Protein AF-A0A5K7Y4C2-F1 (afdb_monomer)

Structure (mmCIF, N/CA/C/O backbone):
data_AF-A0A5K7Y4C2-F1
#
_entry.id   AF-A0A5K7Y4C2-F1
#
loop_
_atom_site.group_PDB
_atom_site.id
_atom_site.type_symbol
_atom_site.label_atom_id
_atom_site.label_alt_id
_atom_site.label_comp_id
_atom_site.label_asym_id
_atom_site.label_entity_id
_atom_site.label_seq_id
_atom_site.pdbx_PDB_ins_code
_atom_site.Cartn_x
_atom_site.Cartn_y
_atom_site.Cartn_z
_atom_site.occupancy
_atom_site.B_iso_or_equiv
_atom_site.auth_seq_id
_atom_site.auth_comp_id
_atom_site.auth_asym_id
_atom_site.auth_atom_id
_atom_site.pdbx_PDB_model_num
ATOM 1 N N . MET A 1 1 ? -14.122 -44.335 10.848 1.00 31.75 1 MET A N 1
ATOM 2 C CA . MET A 1 1 ? -15.394 -44.156 11.580 1.00 31.75 1 MET A CA 1
ATOM 3 C C . MET A 1 1 ? -15.075 -43.547 12.933 1.00 31.75 1 MET A C 1
ATOM 5 O O . MET A 1 1 ? -14.717 -44.271 13.849 1.00 31.75 1 MET A O 1
ATOM 9 N N . ILE A 1 2 ? -15.133 -42.222 13.027 1.00 27.53 2 ILE A N 1
ATOM 10 C CA . ILE A 1 2 ? -15.150 -41.491 14.297 1.00 27.53 2 ILE A CA 1
ATOM 11 C C . ILE A 1 2 ? -16.591 -40.998 14.406 1.00 27.53 2 ILE A C 1
ATOM 13 O O . ILE A 1 2 ? -17.087 -40.379 13.465 1.00 27.53 2 ILE A O 1
ATOM 17 N N . LYS A 1 3 ? -17.297 -41.412 15.463 1.00 27.12 3 LYS A N 1
ATOM 18 C CA . LYS A 1 3 ? -18.695 -41.038 15.700 1.00 27.12 3 LYS A CA 1
ATOM 19 C C . LYS A 1 3 ? -18.770 -39.514 15.807 1.00 27.12 3 LYS A C 1
ATOM 21 O O . LYS A 1 3 ? -18.044 -38.934 16.607 1.00 27.12 3 LYS A O 1
ATOM 26 N N . ALA A 1 4 ? -19.602 -38.905 14.965 1.00 29.86 4 ALA A N 1
ATOM 27 C CA . ALA A 1 4 ? -19.958 -37.503 15.075 1.00 29.86 4 ALA A CA 1
ATOM 28 C C . ALA A 1 4 ? -20.698 -37.320 16.402 1.00 29.86 4 ALA A C 1
ATOM 30 O O . ALA A 1 4 ? -21.732 -37.946 16.628 1.00 29.86 4 ALA A O 1
ATOM 31 N N . ASP A 1 5 ? -20.100 -36.536 17.287 1.00 30.91 5 ASP A N 1
ATOM 32 C CA . ASP A 1 5 ? -20.735 -36.081 18.509 1.00 30.91 5 ASP A CA 1
ATOM 33 C C . ASP A 1 5 ? -21.715 -34.975 18.099 1.00 30.91 5 ASP A C 1
ATOM 35 O O . ASP A 1 5 ? -21.299 -33.892 17.675 1.00 30.91 5 ASP A O 1
ATOM 39 N N . GLU A 1 6 ? -23.012 -35.286 18.120 1.00 36.56 6 GLU A N 1
ATOM 40 C CA . GLU A 1 6 ? -24.103 -34.320 17.963 1.00 36.56 6 GLU A CA 1
ATOM 41 C C . GLU A 1 6 ? -24.130 -33.411 19.198 1.00 36.56 6 GLU A C 1
ATOM 43 O O . GLU A 1 6 ? -24.999 -33.485 20.062 1.00 36.56 6 GLU A O 1
ATOM 48 N N . THR A 1 7 ? -23.136 -32.535 19.295 1.00 36.12 7 THR A N 1
ATOM 49 C CA . THR A 1 7 ? -23.206 -31.376 20.173 1.00 36.12 7 THR A CA 1
ATOM 50 C C . THR A 1 7 ? -24.129 -30.370 19.499 1.00 36.12 7 THR A C 1
ATOM 52 O O . THR A 1 7 ? -23.875 -29.914 18.384 1.00 36.12 7 THR A O 1
ATOM 55 N N . HIS A 1 8 ? -25.244 -30.050 20.158 1.00 35.03 8 HIS A N 1
ATOM 56 C CA . HIS A 1 8 ? -26.057 -28.887 19.827 1.00 35.03 8 HIS A CA 1
ATOM 57 C C . HIS A 1 8 ? -25.141 -27.655 19.810 1.00 35.03 8 HIS A C 1
ATOM 59 O O . HIS A 1 8 ? -24.810 -27.113 20.862 1.00 35.03 8 HIS A O 1
ATOM 65 N N . ALA A 1 9 ? -24.677 -27.256 18.624 1.00 42.31 9 ALA A N 1
ATOM 66 C CA . ALA A 1 9 ? -23.856 -26.070 18.461 1.00 42.31 9 ALA A CA 1
ATOM 67 C C . ALA A 1 9 ? -24.683 -24.867 18.923 1.00 42.31 9 ALA A C 1
ATOM 69 O O . ALA A 1 9 ? -25.736 -24.581 18.345 1.00 42.31 9 ALA A O 1
ATOM 70 N N . GLU A 1 10 ? -24.238 -24.189 19.985 1.00 48.19 10 GLU A N 1
ATOM 71 C CA . GLU A 1 10 ? -24.817 -22.906 20.375 1.00 48.19 10 GLU A CA 1
ATOM 72 C C . GLU A 1 10 ? -24.886 -21.992 19.139 1.00 48.19 10 GLU A C 1
ATOM 74 O O . GLU A 1 10 ? -23.944 -21.977 18.336 1.00 48.19 10 GLU A O 1
ATOM 79 N N . PRO A 1 11 ? -25.984 -21.238 18.942 1.00 58.34 11 PRO A N 1
ATOM 80 C CA . PRO A 1 11 ? -26.091 -20.336 17.806 1.00 58.34 11 PRO A CA 1
ATOM 81 C C . PRO A 1 11 ? -24.898 -19.379 17.815 1.00 58.34 11 PRO A C 1
ATOM 83 O O . PRO A 1 11 ? -24.639 -18.715 18.821 1.00 58.34 11 PRO A O 1
ATOM 86 N N . ALA A 1 12 ? -24.163 -19.330 16.699 1.00 68.62 12 ALA A N 1
ATOM 87 C CA . ALA A 1 12 ? -22.975 -18.497 16.568 1.00 68.62 12 ALA A CA 1
ATOM 88 C C . ALA A 1 12 ? -23.309 -17.049 16.959 1.00 68.62 12 ALA A C 1
ATOM 90 O O . ALA A 1 12 ? -24.184 -16.423 16.361 1.00 68.62 12 ALA A O 1
ATOM 91 N N . ARG A 1 13 ? -22.634 -16.525 17.987 1.00 80.88 13 ARG A N 1
ATOM 92 C CA . ARG A 1 13 ? -22.827 -15.147 18.452 1.00 80.88 13 ARG A CA 1
ATOM 93 C C . ARG A 1 13 ? -21.856 -14.209 17.748 1.00 80.88 1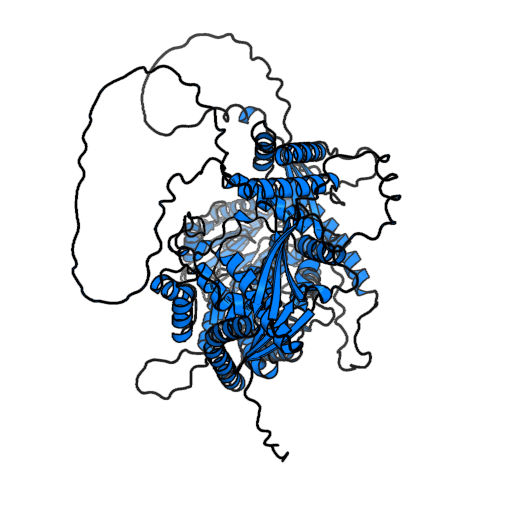3 ARG A C 1
ATOM 95 O O . ARG A 1 13 ? -20.664 -14.498 17.640 1.00 80.88 13 ARG A O 1
ATOM 102 N N . TYR A 1 14 ? -22.355 -13.065 17.294 1.00 83.19 14 TYR A N 1
ATOM 103 C CA . TYR A 1 14 ? -21.529 -12.023 16.699 1.00 83.19 14 TYR A CA 1
ATOM 104 C C . TYR A 1 14 ? -20.868 -11.207 17.807 1.00 83.19 14 TYR A C 1
ATOM 106 O O . TYR A 1 14 ? -21.538 -10.625 18.663 1.00 83.19 14 TYR A O 1
ATOM 114 N N . ARG A 1 15 ? -19.538 -11.151 17.793 1.00 86.31 15 ARG A N 1
ATOM 115 C CA . ARG A 1 15 ? -18.767 -10.377 18.766 1.00 86.31 15 ARG A CA 1
ATOM 116 C C . ARG A 1 15 ? -18.572 -8.964 18.238 1.00 86.31 15 ARG A C 1
ATOM 118 O O . ARG A 1 15 ? -18.035 -8.795 17.150 1.00 86.31 15 ARG A O 1
ATOM 125 N N . ILE A 1 16 ? -18.961 -7.964 19.023 1.00 86.00 16 ILE A N 1
ATOM 126 C CA . ILE A 1 16 ? -18.821 -6.552 18.655 1.00 86.00 16 ILE A CA 1
ATOM 127 C C . ILE A 1 16 ? -18.196 -5.738 19.787 1.00 86.00 16 ILE A C 1
ATOM 129 O O . ILE A 1 16 ? -18.486 -5.947 20.969 1.00 86.00 16 ILE A O 1
ATOM 133 N N . ALA A 1 17 ? -17.326 -4.794 19.426 1.00 88.81 17 ALA A N 1
ATOM 134 C CA . ALA A 1 17 ? -16.792 -3.827 20.375 1.00 88.81 17 ALA A CA 1
ATOM 135 C C . ALA A 1 17 ? -17.830 -2.737 20.696 1.00 88.81 17 ALA A C 1
ATOM 137 O O . ALA A 1 17 ? -18.492 -2.232 19.791 1.00 88.81 17 ALA A O 1
ATOM 138 N N . VAL A 1 18 ? -17.914 -2.276 21.949 1.00 89.56 18 VAL A N 1
ATOM 139 C CA . VAL A 1 18 ? -18.811 -1.163 22.350 1.00 89.56 18 VAL A CA 1
ATOM 140 C C . VAL A 1 18 ? -18.656 0.059 21.435 1.00 89.56 18 VAL A C 1
ATOM 142 O O . VAL A 1 18 ? -19.639 0.634 20.973 1.00 89.56 18 VAL A O 1
ATOM 145 N N . ARG A 1 19 ? -17.412 0.424 21.102 1.00 88.06 19 ARG A N 1
ATOM 146 C CA . ARG A 1 19 ? -17.114 1.535 20.186 1.00 88.06 19 ARG A CA 1
ATOM 147 C C . ARG A 1 19 ? -17.721 1.334 18.796 1.00 88.06 19 ARG A C 1
ATOM 149 O O . ARG A 1 19 ? -18.204 2.302 18.212 1.00 88.06 19 ARG A O 1
ATOM 156 N N . GLU A 1 20 ? -17.667 0.115 18.270 1.00 82.50 20 GLU A N 1
ATOM 157 C CA . GLU A 1 20 ? -18.185 -0.234 16.946 1.00 82.50 20 GLU A CA 1
ATOM 158 C C . GLU A 1 20 ? -19.716 -0.246 16.941 1.00 82.50 20 GLU A C 1
ATOM 160 O O . GLU A 1 20 ? -20.317 0.362 16.057 1.00 82.50 20 GLU A O 1
ATOM 165 N N . LEU A 1 21 ? -20.338 -0.821 17.978 1.00 88.12 21 LEU A N 1
ATOM 166 C CA . LEU A 1 21 ? -21.791 -0.796 18.161 1.00 88.12 21 LEU A CA 1
ATOM 167 C C . LEU A 1 21 ? -22.316 0.640 18.150 1.00 88.12 21 LEU A C 1
ATOM 169 O O . LEU A 1 21 ? -23.217 0.965 17.381 1.00 88.12 21 LEU A O 1
ATOM 173 N N . CYS A 1 22 ? -21.715 1.522 18.952 1.00 88.88 22 CYS A N 1
ATOM 174 C CA . CYS A 1 22 ? -22.110 2.928 19.001 1.00 88.88 22 CYS A CA 1
ATOM 175 C C . CYS A 1 22 ? -21.854 3.638 17.665 1.00 88.88 22 CYS A C 1
ATOM 177 O O . CYS A 1 22 ? -22.706 4.387 17.196 1.00 88.88 22 CYS A O 1
ATOM 179 N N . ALA A 1 23 ? -20.710 3.392 17.019 1.00 82.62 23 ALA A N 1
ATOM 180 C CA . ALA A 1 23 ? -20.405 3.989 15.720 1.00 82.62 23 ALA A CA 1
ATOM 181 C C . ALA A 1 23 ? -21.391 3.555 14.621 1.00 82.62 23 ALA A C 1
ATOM 183 O O . ALA A 1 23 ? -21.666 4.342 13.720 1.00 82.62 23 ALA A O 1
ATOM 184 N N . PHE A 1 24 ? -21.928 2.337 14.693 1.00 83.25 24 PHE A N 1
ATOM 185 C CA . PHE A 1 24 ? -22.937 1.844 13.759 1.00 83.25 24 PHE A CA 1
ATOM 186 C C . PHE A 1 24 ? -24.337 2.365 14.093 1.00 83.25 24 PHE A C 1
ATOM 188 O O . PHE A 1 24 ? -25.046 2.854 13.218 1.00 83.25 24 PHE A O 1
ATOM 195 N N . ALA A 1 25 ? -24.749 2.240 15.355 1.00 84.12 25 ALA A N 1
ATOM 196 C CA . ALA A 1 25 ? -26.139 2.397 15.770 1.00 84.12 25 ALA A CA 1
ATOM 197 C C . ALA A 1 25 ? -26.480 3.793 16.318 1.00 84.12 25 ALA A C 1
ATOM 199 O O . ALA A 1 25 ? -27.648 4.043 16.611 1.00 84.12 25 ALA A O 1
ATOM 200 N N . ALA A 1 26 ? -25.504 4.695 16.471 1.00 82.06 26 ALA A N 1
ATOM 201 C CA . ALA A 1 26 ? -25.715 6.037 17.027 1.00 82.06 26 ALA A CA 1
ATOM 202 C C . ALA A 1 26 ? -25.072 7.187 16.216 1.00 82.06 26 ALA A C 1
ATOM 204 O O . ALA A 1 26 ? -25.094 8.326 16.678 1.00 82.06 26 ALA A O 1
ATOM 205 N N . ARG A 1 27 ? -24.487 6.927 15.031 1.00 82.19 27 ARG A N 1
ATOM 206 C CA . ARG A 1 27 ? -24.012 7.987 14.112 1.00 82.19 27 ARG A CA 1
ATOM 207 C C . ARG A 1 27 ? -25.179 8.584 13.332 1.00 82.19 27 ARG A C 1
ATOM 209 O O . ARG A 1 27 ? -25.909 7.846 12.682 1.00 82.19 27 ARG A O 1
ATOM 216 N N . GLU A 1 28 ? -25.284 9.909 13.352 1.00 82.25 28 GLU A N 1
ATOM 217 C CA . GLU A 1 28 ? -26.330 10.689 12.677 1.00 82.25 28 GLU A CA 1
ATOM 218 C C . GLU A 1 28 ? -25.740 12.018 12.167 1.00 82.25 28 GLU A C 1
ATOM 220 O O . GLU A 1 28 ? -24.705 12.480 12.667 1.00 82.25 28 GLU A O 1
ATOM 225 N N . GLY A 1 29 ? -26.384 12.625 11.170 1.00 85.31 29 GLY A N 1
ATOM 226 C CA . GLY A 1 29 ? -26.042 13.934 10.616 1.00 85.31 29 GLY A CA 1
ATOM 227 C C . GLY A 1 29 ? -24.926 13.948 9.564 1.00 85.31 29 GLY A C 1
ATOM 228 O O . GLY A 1 29 ? -24.705 12.997 8.807 1.00 85.31 29 GLY A O 1
ATOM 229 N N . ASP A 1 30 ? -24.239 15.087 9.482 1.00 85.50 30 ASP A N 1
ATOM 230 C CA . ASP A 1 30 ? -23.265 15.388 8.433 1.00 85.50 30 ASP A CA 1
ATOM 231 C C . ASP A 1 30 ? -21.954 14.605 8.586 1.00 85.50 30 ASP A C 1
ATOM 233 O O . ASP A 1 30 ? -21.414 14.454 9.683 1.00 85.50 30 ASP A O 1
ATOM 237 N N . LEU A 1 31 ? -21.370 14.215 7.452 1.00 84.56 31 LEU A N 1
ATOM 238 C CA . LEU A 1 31 ? -19.936 13.966 7.367 1.00 84.56 31 LEU A CA 1
ATOM 239 C C . LEU A 1 31 ? -19.232 15.303 7.596 1.00 84.56 31 LEU A C 1
ATOM 241 O O . LEU A 1 31 ? -19.526 16.273 6.899 1.00 84.56 31 LEU A O 1
ATOM 245 N N . ASP A 1 32 ? -18.289 15.348 8.532 1.00 78.81 32 ASP A N 1
ATOM 246 C CA . ASP A 1 32 ? -17.559 16.568 8.859 1.00 78.81 32 ASP A CA 1
ATOM 247 C C . ASP A 1 32 ? -16.065 16.280 9.032 1.00 78.81 32 ASP A C 1
ATOM 249 O O . ASP A 1 32 ? -15.628 15.717 10.035 1.00 78.81 32 ASP A O 1
ATOM 253 N N . LEU A 1 33 ? -15.278 16.651 8.021 1.00 73.75 33 LEU A N 1
ATOM 254 C CA . LEU A 1 33 ? -13.816 16.590 8.056 1.00 73.75 33 LEU A CA 1
ATOM 255 C C . LEU A 1 33 ? -13.169 17.945 8.342 1.00 73.75 33 LEU A C 1
ATOM 257 O O . LEU A 1 33 ? -11.982 18.128 8.051 1.00 73.75 33 LEU A O 1
ATOM 261 N N . ARG A 1 34 ? -13.912 18.912 8.896 1.00 69.00 34 ARG A N 1
ATOM 262 C CA . ARG A 1 34 ? -13.280 20.132 9.401 1.00 69.00 34 ARG A CA 1
ATOM 263 C C . ARG A 1 34 ? -12.217 19.751 10.424 1.00 69.00 34 ARG A C 1
ATOM 265 O O . ARG A 1 34 ? -12.401 18.860 11.256 1.00 69.00 34 ARG A O 1
ATOM 272 N N . PHE A 1 35 ? -11.081 20.435 10.337 1.00 61.44 35 PHE A N 1
ATOM 273 C CA . PHE A 1 35 ? -9.956 20.188 11.222 1.00 61.44 35 PHE A CA 1
ATOM 274 C C . PHE A 1 35 ? -10.403 20.330 12.682 1.00 61.44 35 PHE A C 1
ATOM 276 O O . PHE A 1 35 ? -10.790 21.411 13.129 1.00 61.44 35 PHE A O 1
ATOM 283 N N . THR A 1 36 ? -10.342 19.215 13.406 1.00 58.38 36 THR A N 1
ATOM 284 C CA . THR A 1 36 ? -10.490 19.174 14.857 1.00 58.38 36 THR A CA 1
ATOM 285 C C . THR A 1 36 ? -9.123 18.792 15.406 1.00 58.38 36 THR A C 1
ATOM 287 O O . THR A 1 36 ? -8.643 17.697 15.099 1.00 58.38 36 THR A O 1
ATOM 290 N N . PRO A 1 37 ? -8.450 19.671 16.161 1.00 59.69 37 PRO A N 1
ATOM 291 C CA . PRO A 1 37 ? -7.141 19.350 16.691 1.00 59.69 37 PRO A CA 1
ATOM 292 C C . PRO A 1 37 ? -7.271 18.185 17.669 1.00 59.69 37 PRO A C 1
ATOM 294 O O . PRO A 1 37 ? -7.960 18.262 18.685 1.00 59.69 37 PRO A O 1
ATOM 297 N N . SER A 1 38 ? -6.608 17.084 17.336 1.00 64.50 38 SER A N 1
ATOM 298 C CA . SER A 1 38 ? -6.621 15.865 18.133 1.00 64.50 38 SER A CA 1
ATOM 299 C C . SER A 1 38 ? -5.265 15.646 18.810 1.00 64.50 38 SER A C 1
ATOM 301 O O . SER A 1 38 ? -4.228 15.860 18.172 1.00 64.50 38 SER A O 1
ATOM 303 N N . PRO A 1 39 ? -5.239 15.162 20.061 1.00 64.81 39 PRO A N 1
ATOM 304 C CA . PRO A 1 39 ? -4.037 14.628 20.696 1.00 64.81 39 PRO A CA 1
ATOM 305 C C . PRO A 1 39 ? -3.301 13.602 19.827 1.00 64.81 39 PRO A C 1
ATOM 307 O O . PRO A 1 39 ? -3.924 12.835 19.089 1.00 64.81 39 PRO A O 1
ATOM 310 N N . THR A 1 40 ? -1.973 13.519 19.957 1.00 62.81 40 THR A N 1
ATOM 311 C CA . THR A 1 40 ? -1.252 12.318 19.501 1.00 62.81 40 THR A CA 1
ATOM 312 C C . THR A 1 40 ? -1.654 11.112 20.356 1.00 62.81 40 THR A C 1
ATOM 314 O O . THR A 1 40 ? -2.116 11.278 21.484 1.00 62.81 40 THR A O 1
ATOM 317 N N . ALA A 1 41 ? -1.452 9.885 19.863 1.00 63.66 41 ALA A N 1
ATOM 318 C CA . ALA A 1 41 ? -1.783 8.676 20.626 1.00 63.66 41 ALA A CA 1
ATOM 319 C C . ALA A 1 41 ? -1.082 8.648 22.000 1.00 63.66 41 ALA A C 1
ATOM 321 O O . ALA A 1 41 ? -1.720 8.393 23.018 1.00 63.66 41 ALA A O 1
ATOM 322 N N . GLN A 1 42 ? 0.206 9.012 22.049 1.00 65.19 42 GLN A N 1
ATOM 323 C CA . GLN A 1 42 ? 0.952 9.126 23.306 1.00 65.19 42 GLN A CA 1
ATOM 324 C C . GLN A 1 42 ? 0.391 10.212 24.230 1.00 65.19 42 GLN A C 1
ATOM 326 O O . GLN A 1 42 ? 0.334 10.016 25.441 1.00 65.19 42 GLN A O 1
ATOM 331 N N . GLN A 1 43 ? -0.032 11.357 23.685 1.00 73.31 43 GLN A N 1
ATOM 332 C CA . GLN A 1 43 ? -0.669 12.412 24.478 1.00 73.31 43 GLN A CA 1
ATOM 333 C C . GLN A 1 43 ? -2.025 11.969 25.023 1.00 73.31 43 GLN A C 1
ATOM 335 O O . GLN A 1 43 ? -2.335 12.281 26.167 1.00 73.31 43 GLN A O 1
ATOM 340 N N . GLY A 1 44 ? -2.796 11.211 24.241 1.00 79.50 44 GLY A N 1
ATOM 341 C CA . GLY A 1 44 ? -4.035 10.583 24.689 1.00 79.50 44 GLY A CA 1
ATOM 342 C C . GLY A 1 44 ? -3.791 9.646 25.871 1.00 79.50 44 GLY A C 1
ATOM 343 O O . GLY A 1 44 ? -4.381 9.840 26.930 1.00 79.50 44 GLY A O 1
ATOM 344 N N . ILE A 1 45 ? -2.845 8.708 25.738 1.00 77.81 45 ILE A N 1
ATOM 345 C CA . ILE A 1 45 ? -2.469 7.764 26.808 1.00 77.81 45 ILE A CA 1
ATOM 346 C C . ILE A 1 45 ? -2.003 8.511 28.063 1.00 77.81 45 ILE A C 1
ATOM 348 O O . ILE A 1 45 ? -2.495 8.248 29.158 1.00 77.81 45 ILE A O 1
ATOM 352 N N . ARG A 1 46 ? -1.098 9.488 27.919 1.00 82.12 46 ARG A N 1
ATOM 353 C CA . ARG A 1 46 ? -0.637 10.319 29.046 1.00 82.12 46 ARG A CA 1
ATOM 354 C C . ARG A 1 46 ? -1.781 11.106 29.680 1.00 82.12 46 ARG A C 1
ATOM 356 O O . ARG A 1 46 ? -1.807 11.252 30.897 1.00 82.12 46 ARG A O 1
ATOM 363 N N . GLY A 1 47 ? -2.726 11.593 28.878 1.00 84.81 47 GLY A N 1
ATOM 364 C CA . GLY A 1 47 ? -3.928 12.274 29.351 1.00 84.81 47 GLY A CA 1
ATOM 365 C C . GLY A 1 47 ? -4.815 11.359 30.198 1.00 84.81 47 GLY A C 1
ATOM 366 O O . GLY A 1 47 ? -5.196 11.743 31.302 1.00 84.81 47 GLY A O 1
ATOM 367 N N . HIS A 1 48 ? -5.065 10.127 29.744 1.00 87.75 48 HIS A N 1
ATOM 368 C CA . HIS A 1 48 ? -5.799 9.125 30.529 1.00 87.75 48 HIS A CA 1
ATOM 369 C C . HIS A 1 48 ? -5.050 8.805 31.830 1.00 87.75 48 HIS A C 1
ATOM 371 O O . HIS A 1 48 ? -5.627 8.910 32.910 1.00 87.75 48 HIS A O 1
ATOM 377 N N . GLN A 1 49 ? -3.741 8.538 31.762 1.00 86.88 49 GLN A N 1
ATOM 378 C CA . GLN A 1 49 ? -2.902 8.312 32.947 1.00 86.88 49 GLN A CA 1
ATOM 379 C C . GLN A 1 49 ? -2.924 9.501 33.920 1.00 86.88 49 GLN A C 1
ATOM 381 O O . GLN A 1 49 ? -2.905 9.299 35.134 1.00 86.88 49 GLN A O 1
ATOM 386 N N . ARG A 1 50 ? -2.988 10.742 33.416 1.00 87.19 50 ARG A N 1
ATOM 387 C CA . ARG A 1 50 ? -3.108 11.956 34.240 1.00 87.19 50 ARG A CA 1
ATOM 388 C C . ARG A 1 50 ? -4.419 11.968 35.015 1.00 87.19 50 ARG A C 1
ATOM 390 O O . ARG A 1 50 ? -4.388 12.219 36.215 1.00 87.19 50 ARG A O 1
ATOM 397 N N . ILE A 1 51 ? -5.544 11.681 34.360 1.00 88.75 51 ILE A N 1
ATOM 398 C CA . ILE A 1 51 ? -6.842 11.578 35.041 1.00 88.75 51 ILE A CA 1
ATOM 399 C C . ILE A 1 51 ? -6.800 10.479 36.096 1.00 88.75 51 ILE A C 1
ATOM 401 O O . ILE A 1 51 ? -7.108 10.766 37.249 1.00 88.75 51 ILE A O 1
ATOM 405 N N . VAL A 1 52 ? -6.334 9.276 35.748 1.00 87.50 52 VAL A N 1
ATOM 406 C CA . VAL A 1 52 ? -6.241 8.142 36.684 1.00 87.50 52 VAL A CA 1
ATOM 407 C C . VAL A 1 52 ? -5.417 8.515 37.922 1.00 87.50 52 VAL A C 1
ATOM 409 O O . VAL A 1 52 ? -5.874 8.305 39.039 1.00 87.50 52 VAL A O 1
ATOM 412 N N . ARG A 1 53 ? -4.259 9.172 37.756 1.00 87.50 53 ARG A N 1
ATOM 413 C CA . ARG A 1 53 ? -3.429 9.659 38.878 1.00 87.50 53 ARG A CA 1
ATOM 414 C C . ARG A 1 53 ? -4.113 10.724 39.743 1.00 87.50 53 ARG A C 1
ATOM 416 O O . ARG A 1 53 ? -3.789 10.836 40.920 1.00 87.50 53 ARG A O 1
ATOM 423 N N . ARG A 1 54 ? -5.029 11.522 39.177 1.00 87.75 54 ARG A N 1
ATOM 424 C CA . ARG A 1 54 ? -5.850 12.494 39.929 1.00 87.75 54 ARG A CA 1
ATOM 425 C C . ARG A 1 54 ? -6.958 11.803 40.738 1.00 87.75 54 ARG A C 1
ATOM 427 O O . ARG A 1 54 ? -7.541 12.420 41.638 1.00 87.75 54 ARG A O 1
ATOM 434 N N . ARG A 1 55 ? -7.300 10.551 40.422 1.00 87.06 55 ARG A N 1
ATOM 435 C CA . ARG A 1 55 ? -8.283 9.761 41.174 1.00 87.06 55 ARG A CA 1
ATOM 436 C C . ARG A 1 55 ? -7.620 9.069 42.377 1.00 87.06 55 ARG A C 1
ATOM 438 O O . ARG A 1 55 ? -6.402 8.982 42.472 1.00 87.06 55 ARG A O 1
ATOM 445 N N . GLY A 1 56 ? -8.429 8.716 43.379 1.00 79.44 56 GLY A N 1
ATOM 446 C CA . GLY A 1 56 ? -7.943 8.145 44.645 1.00 79.44 56 GLY A CA 1
ATOM 447 C C . GLY A 1 56 ? -7.504 6.682 44.518 1.00 79.44 56 GLY A C 1
ATOM 448 O O . GLY A 1 56 ? -7.677 6.073 43.470 1.00 79.44 56 GLY A O 1
ATOM 449 N N . LYS A 1 57 ? -6.987 6.101 45.610 1.00 84.12 57 LYS A N 1
ATOM 450 C CA . LYS A 1 57 ? -6.478 4.712 45.643 1.00 84.12 57 LYS A CA 1
ATOM 451 C C . LYS A 1 57 ? -7.521 3.641 45.290 1.00 84.12 57 LYS A C 1
ATOM 453 O O . LYS A 1 57 ? -7.139 2.581 44.821 1.00 84.12 57 LYS A O 1
ATOM 458 N N . ASP A 1 58 ? -8.802 3.935 45.503 1.00 88.31 58 ASP A N 1
ATOM 459 C CA . ASP A 1 58 ? -9.910 3.003 45.255 1.00 88.31 58 ASP A CA 1
ATOM 460 C C . ASP A 1 58 ? -10.471 3.104 43.822 1.00 88.31 58 ASP A C 1
ATOM 462 O O . ASP A 1 58 ? -11.463 2.455 43.508 1.00 88.31 58 ASP A O 1
ATOM 466 N N . TYR A 1 59 ? -9.886 3.949 42.963 1.00 93.44 59 TYR A N 1
ATOM 467 C CA . TYR A 1 59 ? -10.322 4.102 41.577 1.00 93.44 59 TYR A CA 1
ATOM 468 C C . TYR A 1 59 ? -9.863 2.916 40.732 1.00 93.44 59 TYR A C 1
ATOM 470 O O . TYR A 1 59 ? -8.671 2.615 40.650 1.00 93.44 59 TYR A O 1
ATOM 478 N N . GLU A 1 60 ? -10.810 2.280 40.059 1.00 93.06 60 GLU A N 1
ATOM 479 C CA . GLU A 1 60 ? -10.545 1.181 39.143 1.00 93.06 60 GLU A CA 1
ATOM 480 C C . GLU A 1 60 ? -10.373 1.743 37.729 1.00 93.06 60 GLU A C 1
ATOM 482 O O . GLU A 1 60 ? -11.251 2.435 37.223 1.00 93.06 60 GLU A O 1
ATOM 487 N N . SER A 1 61 ? -9.251 1.464 37.072 1.00 92.38 61 SER A N 1
ATOM 488 C CA . SER A 1 61 ? -8.974 1.914 35.702 1.00 92.38 61 SER A CA 1
ATOM 489 C C . SER A 1 61 ? -8.987 0.748 34.721 1.00 92.38 61 SER A C 1
ATOM 491 O O . SER A 1 61 ? -8.600 -0.357 35.093 1.00 92.38 61 SER A O 1
ATOM 493 N N . GLU A 1 62 ? -9.328 1.010 33.458 1.00 90.00 62 GLU A N 1
ATOM 494 C CA . GLU A 1 62 ? -9.235 0.017 32.374 1.00 90.00 62 GLU A CA 1
ATOM 495 C C . GLU A 1 62 ? -10.099 -1.244 32.595 1.00 90.00 62 GLU A C 1
ATOM 497 O O . GLU A 1 62 ? -9.680 -2.385 32.394 1.00 90.00 62 GLU A O 1
ATOM 502 N N . ILE A 1 63 ? -11.360 -1.034 32.968 1.00 94.06 63 ILE A N 1
ATOM 503 C CA . ILE A 1 63 ? -12.282 -2.098 33.378 1.00 94.06 63 ILE A CA 1
ATOM 504 C C . ILE A 1 63 ? -12.824 -2.823 32.150 1.00 94.06 63 ILE A C 1
ATOM 506 O O . ILE A 1 63 ? -13.536 -2.239 31.331 1.00 94.06 63 ILE A O 1
ATOM 510 N N . SER A 1 64 ? -12.516 -4.113 32.035 1.00 93.38 64 SER A N 1
ATOM 511 C CA . SER A 1 64 ? -13.058 -4.964 30.974 1.00 93.38 64 SER A CA 1
ATOM 512 C C . SER A 1 64 ? -14.508 -5.335 31.275 1.00 93.38 64 SER A C 1
ATOM 514 O O . SER A 1 64 ? -14.804 -5.925 32.310 1.00 93.38 64 SER A O 1
ATOM 516 N N . LEU A 1 65 ? -15.407 -5.004 30.351 1.00 95.12 65 LEU A N 1
ATOM 517 C CA . LEU A 1 65 ? -16.839 -5.265 30.448 1.00 95.12 65 LEU A CA 1
ATOM 518 C C . LEU A 1 65 ? -17.295 -6.099 29.252 1.00 95.12 65 LEU A C 1
ATOM 520 O O . LEU A 1 65 ? -16.864 -5.878 28.117 1.00 95.12 65 LEU A O 1
ATOM 524 N N . SER A 1 66 ? -18.184 -7.054 29.507 1.00 94.88 66 SER A N 1
ATOM 525 C CA . SER A 1 66 ? -18.784 -7.904 28.483 1.00 94.88 66 SER A CA 1
ATOM 526 C C . SER A 1 66 ? -20.212 -8.261 28.871 1.00 94.88 66 SER A C 1
ATOM 528 O O . SER A 1 66 ? -20.520 -8.398 30.053 1.00 94.88 66 SER A O 1
ATOM 530 N N . GLY A 1 67 ? -21.079 -8.438 27.883 1.00 92.56 67 GLY A N 1
ATOM 531 C CA . GLY A 1 67 ? -22.433 -8.922 28.101 1.00 92.56 67 GLY A CA 1
ATOM 532 C C . GLY A 1 67 ? -23.084 -9.399 26.815 1.00 92.56 67 GLY A C 1
ATOM 533 O O . GLY A 1 67 ? -22.776 -8.912 25.726 1.00 92.56 67 GLY A O 1
ATOM 534 N N . ASP A 1 68 ? -24.003 -10.346 26.964 1.00 91.94 68 ASP A N 1
ATOM 535 C CA . ASP A 1 68 ? -24.733 -10.928 25.846 1.00 91.94 68 ASP A CA 1
ATOM 536 C C . ASP A 1 68 ? -26.138 -10.334 25.729 1.00 91.94 68 ASP A C 1
ATOM 538 O O . ASP A 1 68 ? -26.830 -10.122 26.734 1.00 91.94 68 ASP A O 1
ATOM 542 N N . ILE A 1 69 ? -26.555 -10.046 24.495 1.00 89.62 69 ILE A N 1
ATOM 543 C CA . ILE A 1 69 ? -27.908 -9.594 24.144 1.00 89.62 69 ILE A CA 1
ATOM 544 C C . ILE A 1 69 ? -28.308 -10.250 22.829 1.00 89.62 69 ILE A C 1
ATOM 546 O O . ILE A 1 69 ? -27.741 -9.950 21.778 1.00 89.62 69 ILE A O 1
ATOM 550 N N . GLY A 1 70 ? -29.298 -11.143 22.882 1.00 86.69 70 GLY A N 1
ATOM 551 C CA . GLY A 1 70 ? -29.723 -11.911 21.714 1.00 86.69 70 GLY A CA 1
ATOM 552 C C . GLY A 1 70 ? -28.556 -12.697 21.106 1.00 86.69 70 GLY A C 1
ATOM 553 O O . GLY A 1 70 ? -27.931 -13.513 21.780 1.00 86.69 70 GLY A O 1
ATOM 554 N N . ASN A 1 71 ? -28.252 -12.430 19.834 1.00 85.44 71 ASN A N 1
ATOM 555 C CA . ASN A 1 71 ? -27.139 -13.025 19.090 1.00 85.44 71 ASN A CA 1
ATOM 556 C C . ASN A 1 71 ? -25.814 -12.245 19.206 1.00 85.44 71 ASN A C 1
ATOM 558 O O . ASN A 1 71 ? -24.866 -12.573 18.493 1.00 85.44 71 ASN A O 1
ATOM 562 N N . LEU A 1 72 ? -25.736 -11.208 20.045 1.00 90.12 72 LEU A N 1
ATOM 563 C CA . LEU A 1 72 ? -24.557 -10.354 20.180 1.00 90.12 72 LEU A CA 1
ATOM 564 C C . LEU A 1 72 ? -23.820 -10.623 21.488 1.00 90.12 72 LEU A C 1
ATOM 566 O O . LEU A 1 72 ? -24.429 -10.622 22.556 1.00 90.12 72 LEU A O 1
ATOM 570 N N . THR A 1 73 ? -22.498 -10.730 21.401 1.00 91.69 73 THR A N 1
ATOM 571 C CA . THR A 1 73 ? -21.597 -10.586 22.548 1.00 91.69 73 THR A CA 1
ATOM 572 C C . THR A 1 73 ? -20.924 -9.224 22.446 1.00 91.69 73 THR A C 1
ATOM 574 O O . THR A 1 73 ? -20.066 -8.995 21.586 1.00 91.69 73 THR A O 1
ATOM 577 N N . ILE A 1 74 ? -21.332 -8.301 23.313 1.00 93.00 74 ILE A N 1
ATOM 578 C CA . ILE A 1 74 ? -20.858 -6.917 23.331 1.00 93.00 74 ILE A CA 1
ATOM 579 C C . ILE A 1 74 ? -19.747 -6.819 24.368 1.00 93.00 74 ILE A C 1
ATOM 581 O O . ILE A 1 74 ? -19.969 -7.127 25.537 1.00 93.00 74 ILE A O 1
ATOM 585 N N . ARG A 1 75 ? -18.555 -6.377 23.957 1.00 93.62 75 ARG A N 1
ATOM 586 C CA . ARG A 1 75 ? -17.397 -6.239 24.853 1.00 93.62 75 ARG A CA 1
ATOM 587 C C . ARG A 1 75 ? -16.666 -4.920 24.675 1.00 93.62 75 ARG A C 1
ATOM 589 O O . ARG A 1 75 ? -16.656 -4.333 23.594 1.00 93.62 75 ARG A O 1
ATOM 596 N N . GLY A 1 76 ? -15.992 -4.468 25.716 1.00 90.12 76 GLY A N 1
ATOM 597 C CA . GLY A 1 76 ? -15.093 -3.328 25.629 1.00 90.12 76 GLY A CA 1
ATOM 598 C C . GLY A 1 76 ? -14.404 -3.053 26.951 1.00 90.12 76 GLY A C 1
ATOM 599 O O . GLY A 1 76 ? -14.486 -3.846 27.887 1.00 90.12 76 GLY A O 1
ATOM 600 N N . ARG A 1 77 ? -13.707 -1.926 27.007 1.00 91.94 77 ARG A N 1
ATOM 601 C CA . ARG A 1 77 ? -12.964 -1.499 28.184 1.00 91.94 77 ARG A CA 1
ATOM 602 C C . ARG A 1 77 ? -13.374 -0.075 28.522 1.00 91.94 77 ARG A C 1
ATOM 604 O O . ARG A 1 77 ? -13.140 0.817 27.710 1.00 91.94 77 ARG A O 1
ATOM 611 N N . ALA A 1 78 ? -14.006 0.100 29.678 1.00 93.25 78 ALA A N 1
ATOM 612 C CA . ALA A 1 78 ? -14.322 1.415 30.217 1.00 93.25 78 ALA A CA 1
ATOM 613 C C . ALA A 1 78 ? -13.059 2.044 30.821 1.00 93.25 78 ALA A C 1
ATOM 615 O O . ALA A 1 78 ? -12.209 1.333 31.369 1.00 93.25 78 ALA A O 1
ATOM 616 N N . ASP A 1 79 ? -12.929 3.366 30.727 1.00 93.38 79 ASP A N 1
ATOM 617 C CA . ASP A 1 79 ? -11.703 4.058 31.137 1.00 93.38 79 ASP A CA 1
ATOM 618 C C . ASP A 1 79 ? -11.486 4.027 32.659 1.00 93.38 79 ASP A C 1
ATOM 620 O O . ASP A 1 79 ? -10.360 3.809 33.117 1.00 93.38 79 ASP A O 1
ATOM 624 N N . GLY A 1 80 ? -12.550 4.161 33.456 1.00 93.50 80 GLY A N 1
ATOM 625 C CA . GLY A 1 80 ? -12.505 3.764 34.862 1.00 93.50 80 GLY A CA 1
ATOM 626 C C . GLY A 1 80 ? -13.785 3.990 35.662 1.00 93.50 80 GLY A C 1
ATOM 627 O O . GLY A 1 80 ? -14.812 4.398 35.129 1.00 93.50 80 GLY A O 1
ATOM 628 N N . TYR A 1 81 ? -13.731 3.665 36.950 1.00 95.50 81 TYR A N 1
ATOM 629 C CA . TYR A 1 81 ? -14.858 3.643 37.878 1.00 95.50 81 TYR A CA 1
ATOM 630 C C . TYR A 1 81 ? -14.412 4.086 39.271 1.00 95.50 81 TYR A C 1
ATOM 632 O O . TYR A 1 81 ? -13.388 3.637 39.784 1.00 95.50 81 TYR A O 1
ATOM 640 N N . ASP A 1 82 ? -15.211 4.948 39.893 1.00 94.19 82 ASP A N 1
ATOM 641 C CA . ASP A 1 82 ? -15.097 5.331 41.297 1.00 94.19 82 ASP A CA 1
ATOM 642 C C . ASP A 1 82 ? -16.173 4.587 42.114 1.00 94.19 82 ASP A C 1
ATOM 644 O O . ASP A 1 82 ? -17.351 4.975 42.065 1.00 94.19 82 ASP A O 1
ATOM 648 N N . PRO A 1 83 ? -15.799 3.547 42.890 1.00 91.69 83 PRO A N 1
ATOM 649 C CA . PRO A 1 83 ? -16.740 2.773 43.695 1.00 91.69 83 PRO A CA 1
ATOM 650 C C . PRO A 1 83 ? -17.439 3.590 44.780 1.00 91.69 83 PRO A C 1
ATOM 652 O O . PRO A 1 83 ? -18.589 3.308 45.107 1.00 91.69 83 PRO A O 1
ATOM 655 N N . LYS A 1 84 ? -16.789 4.626 45.328 1.00 91.50 84 LYS A N 1
ATOM 656 C CA . LYS A 1 84 ? -17.372 5.449 46.404 1.00 91.50 84 LYS A CA 1
ATOM 657 C C . LYS A 1 84 ? -18.491 6.337 45.891 1.00 91.50 84 LYS A C 1
ATOM 659 O O . LYS A 1 84 ? -19.435 6.625 46.620 1.00 91.50 84 LYS A O 1
ATOM 664 N N . ARG A 1 85 ? -18.368 6.794 44.644 1.00 91.12 85 ARG A N 1
ATOM 665 C CA . ARG A 1 85 ? -19.366 7.642 43.981 1.00 91.12 85 ARG A CA 1
ATOM 666 C C . ARG A 1 85 ? -20.358 6.848 43.138 1.00 91.12 85 ARG A C 1
ATOM 668 O O . ARG A 1 85 ? -21.261 7.464 42.577 1.00 91.12 85 ARG A O 1
ATOM 675 N N . ASN A 1 86 ? -20.172 5.530 43.019 1.00 95.06 86 ASN A N 1
ATOM 676 C CA . ASN A 1 86 ? -20.854 4.693 42.035 1.00 95.06 86 ASN A CA 1
ATOM 677 C C . ASN A 1 86 ? -20.860 5.384 40.655 1.00 95.06 86 ASN A C 1
ATOM 679 O O . ASN A 1 86 ? -21.914 5.677 40.082 1.00 95.06 86 ASN A O 1
ATOM 683 N N . CYS A 1 87 ? -19.667 5.772 40.189 1.00 96.12 87 CYS A N 1
ATOM 684 C CA . CYS A 1 87 ? -19.502 6.619 39.011 1.00 96.12 87 CYS A CA 1
ATOM 685 C C . CYS A 1 87 ? -18.550 5.987 37.999 1.00 96.12 87 CYS A C 1
ATOM 687 O O . CYS A 1 87 ? -17.369 5.821 38.287 1.00 96.12 87 CYS A O 1
ATOM 689 N N . LEU A 1 88 ? -19.045 5.704 36.797 1.00 96.62 88 LEU A N 1
ATOM 690 C CA . LEU A 1 88 ? -18.244 5.251 35.663 1.00 96.62 88 LEU A CA 1
ATOM 691 C C . LEU A 1 88 ? -17.784 6.455 34.832 1.00 96.62 88 LEU A C 1
ATOM 693 O O . LEU A 1 88 ? -18.599 7.307 34.473 1.00 96.62 88 LEU A O 1
ATOM 697 N N . GLU A 1 89 ? -16.495 6.528 34.520 1.00 95.38 89 GLU A N 1
ATOM 698 C CA . GLU A 1 89 ? -15.884 7.599 33.734 1.00 95.38 89 GLU A CA 1
ATOM 699 C C . GLU A 1 89 ? -15.477 7.085 32.346 1.00 95.38 89 GLU A C 1
ATOM 701 O O . GLU A 1 89 ? -14.776 6.082 32.221 1.00 95.38 89 GLU A O 1
ATOM 706 N N . GLU A 1 90 ? -15.888 7.813 31.308 1.00 95.19 90 GLU A N 1
ATOM 707 C CA . GLU A 1 90 ? -15.365 7.685 29.946 1.00 95.19 90 GLU A CA 1
ATOM 708 C C . GLU A 1 90 ? -14.557 8.950 29.632 1.00 95.19 90 GLU A C 1
ATOM 710 O O . GLU A 1 90 ? -15.083 10.071 29.638 1.00 95.19 90 GLU A O 1
ATOM 715 N N . ILE A 1 91 ? -13.267 8.779 29.371 1.00 92.19 91 ILE A N 1
ATOM 716 C CA . ILE A 1 91 ? -12.293 9.858 29.246 1.00 92.19 91 ILE A CA 1
ATOM 717 C C . ILE A 1 91 ? -12.065 10.149 27.762 1.00 92.19 91 ILE A C 1
ATOM 719 O O . ILE A 1 91 ? -11.809 9.270 26.940 1.00 92.19 91 ILE A O 1
ATOM 723 N N . LYS A 1 92 ? -12.162 11.426 27.396 1.00 90.00 92 LYS A N 1
ATOM 724 C CA . LYS A 1 92 ? -11.905 11.930 26.047 1.00 90.00 92 LYS A CA 1
ATOM 725 C C . LYS A 1 92 ? -10.876 13.039 26.126 1.00 90.00 92 LYS A C 1
ATOM 727 O O . LYS A 1 92 ? -11.085 14.068 26.758 1.00 90.00 92 LYS A O 1
ATOM 732 N N . THR A 1 93 ? -9.752 12.838 25.457 1.00 86.50 93 THR A N 1
ATOM 733 C CA . THR A 1 93 ? -8.714 13.862 25.346 1.00 86.50 93 THR A CA 1
ATOM 734 C C . THR A 1 93 ? -8.978 14.721 24.112 1.00 86.50 93 THR A C 1
ATOM 736 O O . THR A 1 93 ? -9.262 14.203 23.031 1.00 86.50 93 THR A O 1
ATOM 739 N N . HIS A 1 94 ? -8.904 16.039 24.266 1.00 81.12 94 HIS A N 1
ATOM 740 C CA . HIS A 1 94 ? -9.082 16.994 23.174 1.00 81.12 94 HIS A CA 1
ATOM 741 C C . HIS A 1 94 ? -8.075 18.140 23.279 1.00 81.12 94 HIS A C 1
ATOM 743 O O . HIS A 1 94 ? -7.348 18.265 24.265 1.00 81.12 94 HIS A O 1
ATOM 749 N N . ARG A 1 95 ? -8.020 18.963 22.232 1.00 71.56 95 ARG A N 1
ATOM 750 C CA . ARG A 1 95 ? -7.301 20.238 22.220 1.00 71.56 95 ARG A CA 1
ATOM 751 C C . ARG A 1 95 ? -8.239 21.354 21.792 1.00 71.56 95 ARG A C 1
ATOM 753 O O . ARG A 1 95 ? -9.053 21.159 20.890 1.00 71.56 95 ARG A O 1
ATOM 760 N N . GLY A 1 96 ? -8.084 22.520 22.406 1.00 68.81 96 GLY A N 1
ATOM 761 C CA . GLY A 1 96 ? -8.887 23.698 22.089 1.00 68.81 96 GLY A CA 1
ATOM 762 C C . GLY A 1 96 ? -10.308 23.627 22.652 1.00 68.81 96 GLY A C 1
ATOM 763 O O . GLY A 1 96 ? -10.600 22.849 23.557 1.00 68.81 96 GLY A O 1
ATOM 764 N N . ASP A 1 97 ? -11.197 24.468 22.122 1.00 68.00 97 ASP A N 1
ATOM 765 C CA . ASP A 1 97 ? -12.548 24.647 22.657 1.00 68.00 97 ASP A CA 1
ATOM 766 C C . ASP A 1 97 ? -13.441 23.414 22.423 1.00 68.00 97 ASP A C 1
ATOM 768 O O . ASP A 1 97 ? -13.755 23.059 21.282 1.00 68.00 97 ASP A O 1
ATOM 772 N N . LEU A 1 98 ? -13.905 22.798 23.518 1.00 72.56 98 LEU A N 1
ATOM 773 C CA . LEU A 1 98 ? -14.812 21.651 23.487 1.00 72.56 98 LEU A CA 1
ATOM 774 C C . LEU A 1 98 ? -16.137 21.960 22.767 1.00 72.56 98 LEU A C 1
ATOM 776 O O . LEU A 1 98 ? -16.777 21.046 22.242 1.00 72.56 98 LEU A O 1
ATOM 780 N N . SER A 1 99 ? -16.551 23.230 22.688 1.00 69.06 99 SER A N 1
ATOM 781 C CA . SER A 1 99 ? -17.768 23.640 21.975 1.00 69.06 99 SER A CA 1
ATOM 782 C C . SER A 1 99 ? -17.754 23.250 20.490 1.00 69.06 99 SER A C 1
ATOM 784 O O . SER A 1 99 ? -18.816 22.976 19.923 1.00 69.06 99 SER A O 1
ATOM 786 N N . ARG A 1 100 ? -16.563 23.133 19.882 1.00 64.81 100 ARG A N 1
ATOM 787 C CA . ARG A 1 100 ? -16.374 22.692 18.491 1.00 64.81 100 ARG A CA 1
ATOM 788 C C . ARG A 1 100 ? -16.489 21.193 18.299 1.00 64.81 100 ARG A C 1
ATOM 790 O O . ARG A 1 100 ? -16.566 20.765 17.151 1.00 64.81 100 ARG A O 1
ATOM 797 N N . GLN A 1 101 ? -16.519 20.400 19.374 1.00 72.12 101 GLN A N 1
ATOM 798 C CA . GLN A 1 101 ? -16.784 18.975 19.249 1.00 72.12 101 GLN A CA 1
ATOM 799 C C . GLN A 1 101 ? -18.168 18.807 18.607 1.00 72.12 101 GLN A C 1
ATOM 801 O O . GLN A 1 101 ? -19.178 19.188 19.229 1.00 72.12 101 GLN A O 1
ATOM 806 N N . PRO A 1 102 ? -18.239 18.233 17.390 1.00 69.69 102 PRO A N 1
ATOM 807 C CA . PRO A 1 102 ? -19.500 18.109 16.684 1.00 69.69 102 PRO A CA 1
ATOM 808 C C . PRO A 1 102 ? -20.528 17.376 17.544 1.00 69.69 102 PRO A C 1
ATOM 810 O O . PRO A 1 102 ? -20.188 16.438 18.274 1.00 69.69 102 PRO A O 1
ATOM 813 N N . ALA A 1 103 ? -21.788 17.809 17.476 1.00 70.62 103 ALA A N 1
ATOM 814 C CA . ALA A 1 103 ? -22.863 17.230 18.282 1.00 70.62 103 ALA A CA 1
ATOM 815 C C . ALA A 1 103 ? -22.949 15.704 18.097 1.00 70.62 103 ALA A C 1
ATOM 817 O O . ALA A 1 103 ? -23.063 14.975 19.081 1.00 70.62 103 ALA A O 1
ATOM 818 N N . HIS A 1 104 ? -22.760 15.225 16.862 1.00 69.75 104 HIS A N 1
ATOM 819 C CA . HIS A 1 104 ? -22.737 13.800 16.539 1.00 69.75 104 HIS A CA 1
ATOM 820 C C . HIS A 1 104 ? -21.596 13.040 17.247 1.00 69.75 104 HIS A C 1
ATOM 822 O O . HIS A 1 104 ? -21.801 11.928 17.725 1.00 69.75 104 HIS A O 1
ATOM 828 N N . HIS A 1 105 ? -20.405 13.631 17.417 1.00 76.75 105 HIS A N 1
ATOM 829 C CA . HIS A 1 105 ? -19.334 12.992 18.191 1.00 76.75 105 HIS A CA 1
ATOM 830 C C . HIS A 1 105 ? -19.639 12.950 19.695 1.00 76.75 105 HIS A C 1
ATOM 832 O O . HIS A 1 105 ? -19.358 11.949 20.351 1.00 76.75 105 HIS A O 1
ATOM 838 N N . ARG A 1 106 ? -20.221 14.016 20.263 1.00 79.44 106 ARG A N 1
ATOM 839 C CA . ARG A 1 106 ? -20.626 14.019 21.682 1.00 79.44 106 ARG A CA 1
ATOM 840 C C . ARG A 1 106 ? -21.725 12.994 21.954 1.00 79.44 106 ARG A C 1
ATOM 842 O O . ARG A 1 106 ? -21.670 12.319 22.980 1.00 79.44 106 ARG A O 1
ATOM 849 N N . ALA A 1 107 ? -22.672 12.845 21.029 1.00 81.25 107 ALA A N 1
ATOM 850 C CA . ALA A 1 107 ? -23.691 11.802 21.085 1.00 81.25 107 ALA A CA 1
ATOM 851 C C . ALA A 1 107 ? -23.057 10.401 21.107 1.00 81.25 107 ALA A C 1
ATOM 853 O O . ALA A 1 107 ? -23.423 9.580 21.945 1.00 81.25 107 ALA A O 1
ATOM 854 N N . LEU A 1 108 ? -22.033 10.158 20.278 1.00 85.56 108 LEU A N 1
ATOM 855 C CA . LEU A 1 108 ? -21.282 8.897 20.286 1.00 85.56 108 LEU A CA 1
ATOM 856 C C . LEU A 1 108 ? -20.550 8.631 21.605 1.00 85.56 108 LEU A C 1
ATOM 858 O O . LEU A 1 108 ? -20.545 7.493 22.072 1.00 85.56 108 LEU A O 1
ATOM 862 N N . HIS A 1 109 ? -19.939 9.650 22.215 1.00 90.50 109 HIS A N 1
ATOM 863 C CA . HIS A 1 109 ? -19.282 9.496 23.516 1.00 90.50 109 HIS A CA 1
ATOM 864 C C . HIS A 1 109 ? -20.291 9.113 24.606 1.00 90.50 109 HIS A C 1
ATOM 866 O O . HIS A 1 109 ? -20.044 8.189 25.376 1.00 90.50 109 HIS A O 1
ATOM 872 N N . TRP A 1 110 ? -21.459 9.764 24.628 1.00 92.00 110 TRP A N 1
ATOM 873 C CA . TRP A 1 110 ? -22.538 9.404 25.550 1.00 92.00 110 TRP A CA 1
ATOM 874 C C . TRP A 1 110 ? -23.076 7.999 25.298 1.00 92.00 110 TRP A C 1
ATOM 876 O O . TRP A 1 110 ? -23.302 7.268 26.257 1.00 92.00 110 TRP A O 1
ATOM 886 N N . ALA A 1 111 ? -23.247 7.601 24.036 1.00 91.62 111 ALA A N 1
ATOM 887 C CA . ALA A 1 111 ? -23.666 6.246 23.695 1.00 91.62 111 ALA A CA 1
ATOM 888 C C . ALA A 1 111 ? -22.676 5.203 24.246 1.00 91.62 111 ALA A C 1
ATOM 890 O O . ALA A 1 111 ? -23.101 4.234 24.866 1.00 91.62 111 ALA A O 1
ATOM 891 N N . GLN A 1 112 ? -21.362 5.428 24.107 1.00 94.00 112 GLN A N 1
ATOM 892 C CA . GLN A 1 112 ? -20.330 4.549 24.683 1.00 94.00 112 GLN A CA 1
ATOM 893 C C . GLN A 1 112 ? -20.436 4.460 26.210 1.00 94.00 112 GLN A C 1
ATOM 895 O O . GLN A 1 112 ? -20.537 3.356 26.743 1.00 94.00 112 GLN A O 1
ATOM 900 N N . ALA A 1 113 ? -20.487 5.602 26.903 1.00 95.44 113 ALA A N 1
ATOM 901 C CA . ALA A 1 113 ? -20.604 5.631 28.360 1.00 95.44 113 ALA A CA 1
ATOM 902 C C . ALA A 1 113 ? -21.875 4.921 28.858 1.00 95.44 113 ALA A C 1
ATOM 904 O O . ALA A 1 113 ? -21.822 4.190 29.843 1.00 95.44 113 ALA A O 1
ATOM 905 N N . ARG A 1 114 ? -23.008 5.081 28.159 1.00 96.88 114 ARG A N 1
ATOM 906 C CA . ARG A 1 114 ? -24.276 4.408 28.494 1.00 96.88 114 ARG A CA 1
ATOM 907 C C . ARG A 1 114 ? -24.211 2.901 28.293 1.00 96.88 114 ARG A C 1
ATOM 909 O O . ARG A 1 114 ? -24.664 2.163 29.163 1.00 96.88 114 ARG A O 1
ATOM 916 N N . VAL A 1 115 ? -23.615 2.437 27.194 1.00 96.56 115 VAL A N 1
ATOM 917 C CA . VAL A 1 115 ? -23.414 1.001 26.955 1.00 96.56 115 VAL A CA 1
ATOM 918 C C . VAL A 1 115 ? -22.519 0.397 28.037 1.00 96.56 115 VAL A C 1
ATOM 920 O O . VAL A 1 115 ? -22.873 -0.636 28.604 1.00 96.56 115 VAL A O 1
ATOM 923 N N . TYR A 1 116 ? -21.400 1.042 28.381 1.00 97.38 116 T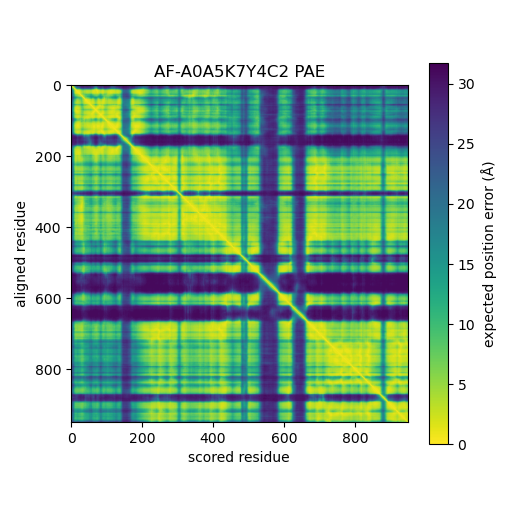YR A N 1
ATOM 924 C CA . TYR A 1 116 ? -20.565 0.566 29.485 1.00 97.38 116 TYR A CA 1
ATOM 925 C C . TYR A 1 116 ? -21.298 0.606 30.827 1.00 97.38 116 TYR A C 1
ATOM 927 O O . TYR A 1 116 ? -21.199 -0.351 31.587 1.00 97.38 116 TYR A O 1
ATOM 935 N N . GLY A 1 117 ? -22.087 1.650 31.091 1.00 97.00 117 GLY A N 1
ATOM 936 C CA . GLY A 1 117 ? -22.951 1.741 32.266 1.00 97.00 117 GLY A CA 1
ATOM 937 C C . GLY A 1 117 ? -23.906 0.558 32.392 1.00 97.00 117 GLY A C 1
ATOM 938 O O . GLY A 1 117 ? -23.962 -0.071 33.443 1.00 97.00 117 GLY A O 1
ATOM 939 N N . ALA A 1 118 ? -24.602 0.207 31.309 1.00 97.00 118 ALA A N 1
ATOM 940 C CA . ALA A 1 118 ? -25.512 -0.937 31.270 1.00 97.00 118 ALA A CA 1
ATOM 941 C C . ALA A 1 118 ? -24.787 -2.261 31.574 1.00 97.00 118 ALA A C 1
ATOM 943 O O . ALA A 1 118 ? -25.245 -3.052 32.400 1.00 97.00 118 ALA A O 1
ATOM 944 N N . LEU A 1 119 ? -23.631 -2.491 30.937 1.00 96.50 119 LEU A N 1
ATOM 945 C CA . LEU A 1 119 ? -22.810 -3.680 31.184 1.00 96.50 119 LEU A CA 1
ATOM 946 C C . LEU A 1 119 ? -22.290 -3.719 32.629 1.00 96.50 119 LEU A C 1
ATOM 948 O O . LEU A 1 119 ? -22.287 -4.781 33.248 1.00 96.50 119 LEU A O 1
ATOM 952 N N . MET A 1 120 ? -21.903 -2.569 33.184 1.00 96.19 120 MET A N 1
ATOM 953 C CA . MET A 1 120 ? -21.434 -2.436 34.562 1.00 96.19 120 MET A CA 1
ATOM 954 C C . MET A 1 120 ? -22.548 -2.759 35.562 1.00 96.19 120 MET A C 1
ATOM 956 O O . MET A 1 120 ? -22.344 -3.617 36.421 1.00 96.19 120 MET A O 1
ATOM 960 N N . CYS A 1 121 ? -23.733 -2.152 35.406 1.00 96.56 121 CYS A N 1
ATOM 961 C CA . CYS A 1 121 ? -24.907 -2.430 36.238 1.00 96.56 121 CYS A CA 1
ATOM 962 C C . CYS A 1 121 ? -25.269 -3.913 36.228 1.00 96.56 121 CYS A C 1
ATOM 964 O O . CYS A 1 121 ? -25.532 -4.476 37.284 1.00 96.56 121 CYS A O 1
ATOM 966 N N . ARG A 1 122 ? -25.210 -4.569 35.061 1.00 93.50 122 ARG A N 1
ATOM 967 C CA . ARG A 1 122 ? -25.439 -6.015 34.955 1.00 93.50 122 ARG A CA 1
ATOM 968 C C . ARG A 1 122 ? -24.345 -6.829 35.645 1.00 93.50 122 ARG A C 1
ATOM 970 O O . ARG A 1 122 ? -24.655 -7.781 36.347 1.00 93.50 122 ARG A O 1
ATOM 977 N N . SER A 1 123 ? -23.076 -6.474 35.445 1.00 93.50 123 SER A N 1
ATOM 978 C CA . SER A 1 123 ? -21.943 -7.241 35.983 1.00 93.50 123 SER A CA 1
ATOM 979 C C . SER A 1 123 ? -21.800 -7.152 37.505 1.00 93.50 123 SER A C 1
ATOM 981 O O . SER A 1 123 ? -21.274 -8.078 38.117 1.00 93.50 123 SER A O 1
ATOM 983 N N . ARG A 1 124 ? -22.254 -6.047 38.111 1.00 94.25 124 ARG A N 1
ATOM 984 C CA . ARG A 1 124 ? -22.149 -5.781 39.557 1.00 94.25 124 ARG A CA 1
ATOM 985 C C . ARG A 1 124 ? -23.494 -5.734 40.282 1.00 94.25 124 ARG A C 1
ATOM 987 O O . ARG A 1 124 ? -23.521 -5.354 41.445 1.00 94.25 124 ARG A O 1
ATOM 994 N N . ASP A 1 125 ? -24.573 -6.088 39.592 1.00 94.00 125 ASP A N 1
ATOM 995 C CA . ASP A 1 125 ? -25.951 -6.049 40.092 1.00 94.00 125 ASP A CA 1
ATOM 996 C C . ASP A 1 125 ? -26.342 -4.708 40.751 1.00 94.00 125 ASP A C 1
ATOM 998 O O . ASP A 1 125 ? -26.797 -4.642 41.889 1.00 94.00 125 ASP A O 1
ATOM 1002 N N . LEU A 1 126 ? -26.120 -3.602 40.031 1.00 95.12 126 LEU A N 1
ATOM 1003 C CA . LEU A 1 126 ? -26.430 -2.244 40.499 1.00 95.12 126 LEU A CA 1
ATOM 1004 C C . LEU A 1 126 ? -27.806 -1.790 39.992 1.00 95.12 126 LEU A C 1
ATOM 1006 O O . LEU A 1 126 ? -28.089 -1.922 38.802 1.00 95.12 126 LEU A O 1
ATOM 1010 N N . GLU A 1 127 ? -28.610 -1.149 40.844 1.00 94.88 127 GLU A N 1
ATOM 1011 C CA . GLU A 1 127 ? -29.903 -0.535 40.463 1.00 94.88 127 GLU A CA 1
ATOM 1012 C C . GLU A 1 127 ? -29.748 0.683 39.529 1.00 94.88 127 GLU A C 1
ATOM 1014 O O . GLU A 1 127 ? -30.657 1.062 38.794 1.00 94.88 127 GLU A O 1
ATOM 1019 N N . GLY A 1 128 ? -28.572 1.307 39.525 1.00 95.75 128 GLY A N 1
ATOM 1020 C CA . GLY A 1 128 ? -28.242 2.450 38.684 1.00 95.75 128 GLY A CA 1
ATOM 1021 C C . GLY A 1 128 ? -26.795 2.877 38.890 1.00 95.75 128 GLY A C 1
ATOM 1022 O O . GLY A 1 128 ? -26.106 2.374 39.781 1.00 95.75 128 GLY A O 1
ATOM 1023 N N . ILE A 1 129 ? -26.319 3.797 38.060 1.00 97.94 129 ILE A N 1
ATOM 1024 C CA . ILE A 1 129 ? -24.930 4.263 38.077 1.00 97.94 129 ILE A CA 1
ATOM 1025 C C . ILE A 1 129 ? -24.847 5.711 37.596 1.00 97.94 129 ILE A C 1
ATOM 1027 O O . ILE A 1 129 ? -25.609 6.153 36.731 1.00 97.94 129 ILE A O 1
ATOM 1031 N N . THR A 1 130 ? -23.904 6.470 38.146 1.00 97.94 130 THR A N 1
ATOM 1032 C CA . THR A 1 130 ? -23.561 7.790 37.607 1.00 97.94 130 THR A CA 1
ATOM 1033 C C . THR A 1 130 ? -22.606 7.610 36.436 1.00 97.94 130 THR A C 1
ATOM 1035 O O . THR A 1 130 ? -21.590 6.933 36.554 1.00 97.94 130 THR A O 1
ATOM 1038 N N . LEU A 1 131 ? -22.907 8.222 35.296 1.00 97.25 131 LEU A N 1
ATOM 1039 C CA . LEU A 1 131 ? -22.022 8.229 34.135 1.00 97.25 131 LEU A CA 1
ATOM 1040 C C . LEU A 1 131 ? -21.387 9.602 33.993 1.00 97.25 131 LEU A C 1
ATOM 1042 O O . LEU A 1 131 ? -22.092 10.613 34.012 1.00 97.25 131 LEU A O 1
ATOM 1046 N N . ALA A 1 132 ? -20.071 9.633 33.814 1.00 94.88 132 ALA A N 1
ATOM 1047 C CA . ALA A 1 132 ? -19.308 10.851 33.611 1.00 94.88 132 ALA A CA 1
ATOM 1048 C C . ALA A 1 132 ? -18.559 10.804 32.276 1.00 94.88 132 ALA A C 1
ATOM 1050 O O . ALA A 1 132 ? -17.695 9.954 32.068 1.00 94.88 132 ALA A O 1
ATOM 1051 N N . LEU A 1 133 ? -18.842 11.763 31.393 1.00 93.06 133 LEU A N 1
ATOM 1052 C CA . LEU A 1 133 ? -17.929 12.086 30.299 1.00 93.06 133 LEU A CA 1
ATOM 1053 C C . LEU A 1 133 ? -16.899 13.090 30.804 1.00 93.06 133 LEU A C 1
ATOM 1055 O O . LEU A 1 133 ? -17.252 14.209 31.190 1.00 93.06 133 LEU A O 1
ATOM 1059 N N . VAL A 1 134 ? -15.632 12.691 30.783 1.00 91.56 134 VAL A N 1
ATOM 1060 C CA . VAL A 1 134 ? -14.507 13.525 31.207 1.00 91.56 134 VAL A CA 1
ATOM 1061 C C . VAL A 1 134 ? -13.771 14.002 29.965 1.00 91.56 134 VAL A C 1
ATOM 1063 O O . VAL A 1 134 ? -13.074 13.230 29.311 1.00 91.56 134 VAL A O 1
ATOM 1066 N N . TYR A 1 135 ? -13.919 15.280 29.637 1.00 89.31 135 TYR A N 1
ATOM 1067 C CA . TYR A 1 135 ? -13.162 15.926 28.575 1.00 89.31 135 TYR A CA 1
ATOM 1068 C C . TYR A 1 135 ? -11.923 16.586 29.162 1.00 89.31 135 TYR A C 1
ATOM 1070 O O . TYR A 1 135 ? -12.018 17.478 30.004 1.00 89.31 135 TYR A O 1
ATOM 1078 N N . LEU A 1 136 ? -10.761 16.118 28.723 1.00 87.81 136 LEU A N 1
ATOM 1079 C CA . LEU A 1 136 ? -9.474 16.624 29.161 1.00 87.81 136 LEU A CA 1
ATOM 1080 C C . LEU A 1 136 ? -8.837 17.473 28.064 1.00 87.81 136 LEU A C 1
ATOM 1082 O O . LEU A 1 136 ? -8.466 16.932 27.015 1.00 87.81 136 LEU A O 1
ATOM 1086 N N . ASP A 1 137 ? -8.641 18.761 28.341 1.00 84.50 137 ASP A N 1
ATOM 1087 C CA . ASP A 1 137 ? -7.819 19.621 27.496 1.00 84.50 137 ASP A CA 1
ATOM 1088 C C . ASP A 1 137 ? -6.340 19.356 27.794 1.00 84.50 137 ASP A C 1
ATOM 1090 O O . ASP A 1 137 ? -5.803 19.703 28.853 1.00 84.50 137 ASP A O 1
ATOM 1094 N N . ILE A 1 138 ? -5.658 18.717 26.844 1.00 78.81 138 ILE A N 1
ATOM 1095 C CA . ILE A 1 138 ? -4.232 18.406 26.985 1.00 78.81 138 ILE A CA 1
ATOM 1096 C C . ILE A 1 138 ? -3.329 19.632 26.771 1.00 78.81 138 ILE A C 1
ATOM 1098 O O . ILE A 1 138 ? -2.130 19.542 27.034 1.00 78.81 138 ILE A O 1
ATOM 1102 N N . ALA A 1 139 ? -3.863 20.757 26.280 1.00 67.19 139 ALA A N 1
ATOM 1103 C CA . ALA A 1 139 ? -3.107 21.988 26.038 1.00 67.19 139 ALA A CA 1
ATOM 1104 C C . ALA A 1 139 ? -3.096 22.942 27.248 1.00 67.19 139 ALA A C 1
ATOM 1106 O O . ALA A 1 139 ? -2.198 23.780 27.362 1.00 67.19 139 ALA A O 1
ATOM 1107 N N . ALA A 1 140 ? -4.044 22.800 28.177 1.00 61.25 140 ALA A N 1
ATOM 1108 C CA . ALA A 1 140 ? -4.247 23.727 29.292 1.00 61.25 140 ALA A CA 1
ATOM 1109 C C . ALA A 1 140 ? -3.092 23.785 30.323 1.00 61.25 140 ALA A C 1
ATOM 1111 O O . ALA A 1 140 ? -2.989 24.775 31.049 1.00 61.25 140 ALA A O 1
ATOM 1112 N N . ASP A 1 141 ? -2.192 22.792 30.327 1.00 48.88 141 ASP A N 1
ATOM 1113 C CA . ASP A 1 141 ? -1.019 22.686 31.219 1.00 48.88 141 ASP A CA 1
ATOM 1114 C C . ASP A 1 141 ? 0.325 23.040 30.544 1.00 48.88 141 ASP A C 1
ATOM 1116 O O . ASP A 1 141 ? 1.394 22.796 31.110 1.00 48.88 141 ASP A O 1
ATOM 1120 N N . ALA A 1 142 ? 0.334 23.627 29.339 1.00 40.75 142 ALA A N 1
ATOM 1121 C CA . ALA A 1 142 ? 1.585 24.154 28.786 1.00 40.75 142 ALA A CA 1
ATOM 1122 C C . ALA A 1 142 ? 2.176 25.181 29.779 1.00 40.75 142 ALA A C 1
ATOM 1124 O O . ALA A 1 142 ? 1.462 26.119 30.150 1.00 40.75 142 ALA A O 1
ATOM 1125 N N . PRO A 1 143 ? 3.440 25.029 30.235 1.00 37.25 143 PRO A N 1
ATOM 1126 C CA . PRO A 1 143 ? 3.966 25.796 31.358 1.00 37.25 143 PRO A CA 1
ATOM 1127 C C . PRO A 1 143 ? 3.823 27.291 31.084 1.00 37.25 143 PRO A C 1
ATOM 1129 O O . PRO A 1 143 ? 4.481 27.858 30.205 1.00 37.25 143 PRO A O 1
ATOM 1132 N N . ARG A 1 144 ? 2.934 27.944 31.837 1.00 32.50 144 ARG A N 1
ATOM 1133 C CA . ARG A 1 144 ? 2.857 29.401 31.881 1.00 32.50 144 ARG A CA 1
ATOM 1134 C C . ARG A 1 144 ? 4.115 29.864 32.605 1.00 32.50 144 ARG A C 1
ATOM 1136 O O . ARG A 1 144 ? 4.150 29.785 33.819 1.00 32.50 144 ARG A O 1
ATOM 1143 N N . GLY A 1 145 ? 5.132 30.244 31.826 1.00 33.22 145 GLY A N 1
ATOM 1144 C CA . GLY A 1 145 ? 6.358 30.958 32.207 1.00 33.22 145 GLY A CA 1
ATOM 1145 C C . GLY A 1 145 ? 6.886 30.732 33.626 1.00 33.22 145 GLY A C 1
ATOM 1146 O O . GLY A 1 145 ? 6.307 31.258 34.563 1.00 33.22 145 GLY A O 1
ATOM 1147 N N . THR A 1 146 ? 8.020 30.028 33.738 1.00 29.42 146 THR A N 1
ATOM 1148 C CA . THR A 1 146 ? 8.992 30.080 34.854 1.00 29.42 146 THR A CA 1
ATOM 1149 C C . THR A 1 146 ? 8.482 30.775 36.124 1.00 29.42 146 THR A C 1
ATOM 1151 O O . THR A 1 146 ? 8.700 31.976 36.303 1.00 29.42 146 THR A O 1
ATOM 1154 N N . LYS A 1 147 ? 7.829 30.021 37.011 1.00 30.55 147 LYS A N 1
ATOM 1155 C CA . LYS A 1 147 ? 7.905 30.342 38.438 1.00 30.55 147 LYS A CA 1
ATOM 1156 C C . LYS A 1 147 ? 9.315 29.972 38.897 1.00 30.55 147 LYS A C 1
ATOM 1158 O O . LYS A 1 147 ? 9.859 28.976 38.422 1.00 30.55 147 LYS A O 1
ATOM 1163 N N . SER A 1 148 ? 9.954 30.838 39.677 1.00 32.53 148 SER A N 1
ATOM 1164 C CA . SER A 1 148 ? 11.327 30.612 40.128 1.00 32.53 148 SER A CA 1
ATOM 1165 C C . SER A 1 148 ? 11.378 29.449 41.122 1.00 32.53 148 SER A C 1
ATOM 1167 O O . SER A 1 148 ? 10.393 29.154 41.794 1.00 32.53 148 SER A O 1
ATOM 1169 N N . GLU A 1 149 ? 12.553 28.830 41.249 1.00 34.94 149 GLU A N 1
ATOM 1170 C CA . GLU A 1 149 ? 12.869 27.720 42.170 1.00 34.94 149 GLU A CA 1
ATOM 1171 C C . GLU A 1 149 ? 12.584 28.022 43.661 1.00 34.94 149 GLU A C 1
ATOM 1173 O O . GLU A 1 149 ? 12.733 27.151 44.512 1.00 34.94 149 GLU A O 1
ATOM 1178 N N . HIS A 1 150 ? 12.147 29.237 44.006 1.00 34.66 150 HIS A N 1
ATOM 1179 C CA . HIS A 1 150 ? 11.722 29.594 45.359 1.00 34.66 150 HIS A CA 1
ATOM 1180 C C . HIS A 1 150 ? 10.252 29.283 45.671 1.00 34.66 150 HIS A C 1
ATOM 1182 O O . HIS A 1 150 ? 9.901 29.249 46.848 1.00 34.66 150 HIS A O 1
ATOM 1188 N N . ASP A 1 151 ? 9.414 28.982 44.674 1.00 35.78 151 ASP A N 1
ATOM 1189 C CA . ASP A 1 151 ? 8.011 28.618 44.921 1.00 35.78 151 ASP A CA 1
ATOM 1190 C C . ASP A 1 151 ? 7.819 27.106 45.189 1.00 35.78 151 ASP A C 1
ATOM 1192 O O . ASP A 1 151 ? 6.855 26.721 45.847 1.00 35.78 151 ASP A O 1
ATOM 1196 N N . GLU A 1 152 ? 8.749 26.238 44.760 1.00 34.94 152 GLU A N 1
ATOM 1197 C CA . GLU A 1 152 ? 8.640 24.770 44.927 1.00 34.94 152 GLU A CA 1
ATOM 1198 C C . GLU A 1 152 ? 8.879 24.287 46.368 1.00 34.94 152 GLU A C 1
ATOM 1200 O O . GLU A 1 152 ? 8.437 23.202 46.745 1.00 34.94 152 GLU A O 1
ATOM 1205 N N . GLN A 1 153 ? 9.524 25.097 47.210 1.00 33.69 153 GLN A N 1
ATOM 1206 C CA . GLN A 1 153 ? 9.759 24.748 48.617 1.00 33.69 153 GLN A CA 1
ATOM 1207 C C . GLN A 1 153 ? 8.577 25.086 49.534 1.00 33.69 153 GLN A C 1
ATOM 1209 O O . GLN A 1 153 ? 8.530 24.590 50.657 1.00 33.69 153 GLN A O 1
ATOM 1214 N N . ASN A 1 154 ? 7.599 25.869 49.067 1.00 32.78 154 ASN A N 1
ATOM 1215 C CA . ASN A 1 154 ? 6.437 26.236 49.880 1.00 32.78 154 ASN A CA 1
ATOM 1216 C C . ASN A 1 154 ? 5.233 25.291 49.696 1.00 32.78 154 ASN A C 1
ATOM 1218 O O . ASN A 1 154 ? 4.354 25.267 50.549 1.00 32.78 154 ASN A O 1
ATOM 1222 N N . GLU A 1 155 ? 5.201 24.463 48.643 1.00 37.28 155 GLU A N 1
ATOM 1223 C CA . GLU A 1 155 ? 4.122 23.477 48.424 1.00 37.28 155 GLU A CA 1
ATOM 1224 C C . GLU A 1 155 ? 4.351 22.136 49.153 1.00 37.28 155 GLU A C 1
ATOM 1226 O O . GLU A 1 155 ? 3.423 21.339 49.285 1.00 37.28 155 GLU A O 1
ATOM 1231 N N . GLN A 1 156 ? 5.552 21.879 49.687 1.00 34.88 156 GLN A N 1
ATOM 1232 C CA . GLN A 1 156 ? 5.849 20.642 50.430 1.00 34.88 156 GLN A CA 1
ATOM 1233 C C . GLN A 1 156 ? 5.418 20.671 51.909 1.00 34.88 156 GLN A C 1
ATOM 1235 O O . GLN A 1 156 ? 5.497 19.638 52.570 1.00 34.88 156 GLN A O 1
ATOM 1240 N N . ASN A 1 157 ? 4.916 21.801 52.428 1.00 33.28 157 ASN A N 1
ATOM 1241 C CA . ASN A 1 157 ? 4.572 21.954 53.850 1.00 33.28 157 ASN A CA 1
ATOM 1242 C C . ASN A 1 157 ? 3.066 22.034 54.180 1.00 33.28 157 ASN A C 1
ATOM 1244 O O . ASN A 1 157 ? 2.723 22.205 55.344 1.00 33.28 157 ASN A O 1
ATOM 1248 N N . GLU A 1 158 ? 2.157 21.839 53.218 1.00 37.09 158 GLU A N 1
ATOM 1249 C CA . GLU A 1 158 ? 0.698 21.793 53.474 1.00 37.09 158 GLU A CA 1
ATOM 1250 C C . GLU A 1 158 ? 0.099 20.379 53.335 1.00 37.09 158 GLU A C 1
ATOM 1252 O O . GLU A 1 158 ? -1.077 20.196 53.022 1.00 37.09 158 GLU A O 1
ATOM 1257 N N . GLN A 1 159 ? 0.900 19.340 53.586 1.00 38.34 159 GLN A N 1
ATOM 1258 C CA . GLN A 1 159 ? 0.478 17.938 53.492 1.00 38.34 159 GLN A CA 1
ATOM 1259 C C . GLN A 1 159 ? 0.166 17.297 54.847 1.00 38.34 159 GLN A C 1
ATOM 1261 O O . GLN A 1 159 ? 0.506 16.148 55.102 1.00 38.34 159 GLN A O 1
ATOM 1266 N N . THR A 1 160 ? -0.558 18.016 55.697 1.00 36.00 160 THR A N 1
ATOM 1267 C CA . THR A 1 160 ? -1.326 17.423 56.797 1.00 36.00 160 THR A CA 1
ATOM 1268 C C . THR A 1 160 ? -2.568 18.264 57.031 1.00 36.00 160 THR A C 1
ATOM 1270 O O . THR A 1 160 ? -2.579 19.103 57.918 1.00 36.00 160 THR A O 1
ATOM 1273 N N . ASP A 1 161 ? -3.615 18.040 56.243 1.00 33.22 161 ASP A N 1
ATOM 1274 C CA . ASP A 1 161 ? -4.965 18.217 56.763 1.00 33.22 161 ASP A CA 1
ATOM 1275 C C . ASP A 1 161 ? -5.963 17.348 56.001 1.00 33.22 161 ASP A C 1
ATOM 1277 O O . ASP A 1 161 ? -5.942 17.222 54.773 1.00 33.22 161 ASP A O 1
ATOM 1281 N N . GLN A 1 162 ? -6.814 16.686 56.779 1.00 39.91 162 GLN A N 1
ATOM 1282 C CA . GLN A 1 162 ? -7.924 15.865 56.319 1.00 39.91 162 GLN A CA 1
ATOM 1283 C C . GLN A 1 162 ? -8.928 16.756 55.580 1.00 39.91 162 GLN A C 1
ATOM 1285 O O . GLN A 1 162 ? -9.831 17.334 56.178 1.00 39.91 162 GLN A O 1
ATOM 1290 N N . ALA A 1 163 ? -8.766 16.884 54.265 1.00 32.09 163 ALA A N 1
ATOM 1291 C CA . ALA A 1 163 ? -9.708 17.618 53.436 1.00 32.09 163 ALA A CA 1
ATOM 1292 C C . ALA A 1 163 ? -11.004 16.810 53.236 1.00 32.09 163 ALA A C 1
ATOM 1294 O O . ALA A 1 163 ? -11.006 15.716 52.666 1.00 32.09 163 ALA A O 1
ATOM 1295 N N . ASP A 1 164 ? -12.103 17.400 53.704 1.00 35.00 164 ASP A N 1
ATOM 1296 C CA . ASP A 1 164 ? -13.502 17.031 53.475 1.00 35.00 164 ASP A CA 1
ATOM 1297 C C . ASP A 1 164 ? -13.770 16.618 52.000 1.00 35.00 164 ASP A C 1
ATOM 1299 O O . ASP A 1 164 ? -13.454 17.385 51.078 1.00 35.00 164 ASP A O 1
ATOM 1303 N N . PRO A 1 165 ? -14.380 15.440 51.729 1.00 38.78 165 PRO A N 1
ATOM 1304 C CA . PRO A 1 165 ? -14.638 14.936 50.374 1.00 38.78 165 PRO A CA 1
ATOM 1305 C C . PRO A 1 165 ? -15.507 15.839 49.485 1.00 38.78 165 PRO A C 1
ATOM 1307 O O . PRO A 1 165 ? -15.608 15.588 48.282 1.00 38.78 165 PRO A O 1
ATOM 1310 N N . LYS A 1 166 ? -16.156 16.873 50.037 1.00 32.16 166 LYS A N 1
ATOM 1311 C CA . LYS A 1 166 ? -17.118 17.719 49.311 1.00 32.16 166 LYS A CA 1
ATOM 1312 C C . LYS A 1 166 ? -16.538 18.935 48.578 1.00 32.16 166 LYS A C 1
ATOM 1314 O O . LYS A 1 166 ? -17.308 19.641 47.933 1.00 32.16 166 LYS A O 1
ATOM 1319 N N . SER A 1 167 ? -15.222 19.186 48.590 1.00 36.94 167 SER A N 1
ATOM 1320 C CA . SER A 1 167 ? -14.649 20.391 47.944 1.00 36.94 167 SER A CA 1
ATOM 1321 C C . SER A 1 167 ? -13.439 20.156 47.025 1.00 36.94 167 SER A C 1
ATOM 1323 O O . SER A 1 167 ? -12.445 20.879 47.061 1.00 36.94 167 SER A O 1
ATOM 1325 N N . ARG A 1 168 ? -13.511 19.195 46.096 1.00 49.19 168 ARG A N 1
ATOM 1326 C CA . ARG A 1 168 ? -12.575 19.205 44.953 1.00 49.19 168 ARG A CA 1
ATOM 1327 C C . ARG A 1 168 ? -12.958 20.341 43.997 1.00 49.19 168 ARG A C 1
ATOM 1329 O O . ARG A 1 168 ? -13.896 20.202 43.218 1.00 49.19 168 ARG A O 1
ATOM 1336 N N . LYS A 1 169 ? -12.246 21.476 44.074 1.00 45.66 169 LYS A N 1
ATOM 1337 C CA . LYS A 1 169 ? -12.348 22.584 43.103 1.00 45.66 169 LYS A CA 1
ATOM 1338 C C . LYS A 1 169 ? -12.257 22.029 41.675 1.00 45.66 169 LYS A C 1
ATOM 1340 O O . LYS A 1 169 ? -11.350 21.251 41.381 1.00 45.66 169 LYS A O 1
ATOM 1345 N N . ALA A 1 170 ? -13.187 22.439 40.808 1.00 52.00 170 ALA A N 1
ATOM 1346 C CA . ALA A 1 170 ? -13.166 22.104 39.387 1.00 52.00 170 ALA A CA 1
ATOM 1347 C C . ALA A 1 170 ? -11.807 22.497 38.790 1.00 52.00 170 ALA A C 1
ATOM 1349 O O . ALA A 1 170 ? -11.398 23.657 38.896 1.00 52.00 170 ALA A O 1
ATOM 1350 N N . GLN A 1 171 ? -11.088 21.530 38.218 1.00 67.31 171 GLN A N 1
ATOM 1351 C CA . GLN A 1 171 ? -9.824 21.830 37.559 1.00 67.31 171 GLN A CA 1
ATOM 1352 C C . GLN A 1 171 ? -10.108 22.501 36.210 1.00 67.31 171 GLN A C 1
ATOM 1354 O O . GLN A 1 171 ? -11.005 22.066 35.492 1.00 67.31 171 GLN A O 1
ATOM 1359 N N . PRO A 1 172 ? -9.382 23.571 35.854 1.00 68.06 172 PRO A N 1
ATOM 1360 C CA . PRO A 1 172 ? -9.687 24.375 34.670 1.00 68.06 172 PRO A CA 1
ATOM 1361 C C . PRO A 1 172 ? -9.455 23.641 33.339 1.00 68.06 172 PRO A C 1
ATOM 1363 O O . PRO A 1 172 ? -9.900 24.124 32.304 1.00 68.06 172 PRO A O 1
ATOM 1366 N N . ASP A 1 173 ? -8.757 22.506 33.358 1.00 76.94 173 ASP A N 1
ATOM 1367 C CA . ASP A 1 173 ? -8.406 21.683 32.197 1.00 76.94 173 ASP A CA 1
ATOM 1368 C C . ASP A 1 173 ? -9.260 20.412 32.052 1.00 76.94 173 ASP A C 1
ATOM 1370 O O . ASP A 1 173 ? -9.093 19.651 31.097 1.00 76.94 173 ASP A O 1
ATOM 1374 N N . GLU A 1 174 ? -10.153 20.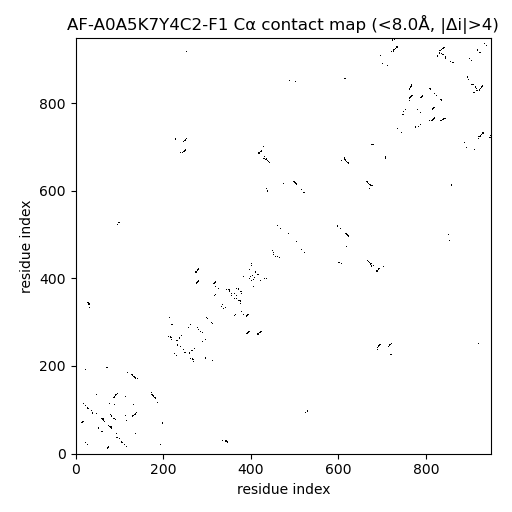164 33.009 1.00 85.81 174 GLU A N 1
ATOM 1375 C CA . GLU A 1 174 ? -11.017 18.993 33.067 1.00 85.81 174 GLU A CA 1
ATOM 1376 C C . GLU A 1 174 ? -12.475 19.454 33.073 1.00 85.81 174 GLU A C 1
ATOM 1378 O O . GLU A 1 174 ? -12.979 19.978 34.068 1.00 85.81 174 GLU A O 1
ATOM 1383 N N . GLN A 1 175 ? -13.181 19.232 31.965 1.00 86.38 175 GLN A N 1
ATOM 1384 C CA . GLN A 1 175 ? -14.621 19.438 31.911 1.00 86.38 175 GLN A CA 1
ATOM 1385 C C . GLN A 1 175 ? -15.338 18.109 32.110 1.00 86.38 175 GLN A C 1
ATOM 1387 O O . GLN A 1 175 ? -15.159 17.158 31.349 1.00 86.38 175 GLN A O 1
ATOM 1392 N N . ARG A 1 176 ? -16.196 18.060 33.127 1.00 88.62 176 ARG A N 1
ATOM 1393 C CA . ARG A 1 176 ? -16.914 16.850 33.509 1.00 88.62 176 ARG A CA 1
ATOM 1394 C C . ARG A 1 176 ? -18.411 17.032 33.314 1.00 88.62 176 ARG A C 1
ATOM 1396 O O . ARG A 1 176 ? -18.998 17.975 33.840 1.00 88.62 176 ARG A O 1
ATOM 1403 N N . LEU A 1 177 ? -19.014 16.135 32.542 1.00 90.19 177 LEU A N 1
ATOM 1404 C CA . LEU A 1 177 ? -20.459 16.071 32.339 1.00 90.19 177 LEU A CA 1
ATOM 1405 C C . LEU A 1 177 ? -20.970 14.797 33.003 1.00 90.19 177 LEU A C 1
ATOM 1407 O O . LEU A 1 177 ? -20.681 13.703 32.524 1.00 90.19 177 LEU A O 1
ATOM 1411 N N . GLU A 1 178 ? -21.700 14.946 34.105 1.00 93.44 178 GLU A N 1
ATOM 1412 C CA . GLU A 1 178 ? -22.251 13.826 34.869 1.00 93.44 178 GLU A CA 1
ATOM 1413 C C . GLU A 1 178 ? -23.766 13.759 34.728 1.00 93.44 178 GLU A C 1
ATOM 1415 O O . GLU A 1 178 ? -24.449 14.784 34.703 1.00 93.44 178 GLU A O 1
ATOM 1420 N N . ALA A 1 179 ? -24.291 12.543 34.686 1.00 94.06 179 ALA A N 1
ATOM 1421 C CA . ALA A 1 179 ? -25.711 12.286 34.849 1.00 94.06 179 ALA A CA 1
ATOM 1422 C C . ALA A 1 179 ? -25.901 10.936 35.541 1.00 94.06 179 ALA A C 1
ATOM 1424 O O . ALA A 1 179 ? -25.189 9.976 35.243 1.00 94.06 179 ALA A O 1
ATOM 1425 N N . TRP A 1 180 ? -26.861 10.868 36.460 1.00 96.62 180 TRP A N 1
ATOM 1426 C CA . TRP A 1 180 ? -27.314 9.599 37.018 1.00 96.62 180 TRP A CA 1
ATOM 1427 C C . TRP A 1 180 ? -28.222 8.885 36.015 1.00 96.62 180 TRP A C 1
ATOM 1429 O O . TRP A 1 180 ? -29.032 9.532 35.346 1.00 96.62 180 TRP A O 1
ATOM 1439 N N . TRP A 1 181 ? -28.099 7.561 35.930 1.00 97.56 181 TRP A N 1
ATOM 1440 C CA . TRP A 1 181 ? -28.934 6.711 35.088 1.00 97.56 181 TRP A CA 1
ATOM 1441 C C . TRP A 1 181 ? -29.395 5.469 35.849 1.00 97.56 181 TRP A C 1
ATOM 1443 O O . TRP A 1 181 ? -28.599 4.829 36.539 1.00 97.56 181 TRP A O 1
ATOM 1453 N N . SER A 1 182 ? -30.666 5.101 35.674 1.00 97.88 182 SER A N 1
ATOM 1454 C CA . SER A 1 182 ? -31.196 3.848 36.210 1.00 97.88 182 SER A CA 1
ATOM 1455 C C . SER A 1 182 ? -30.733 2.678 35.354 1.00 97.88 182 SER A C 1
ATOM 1457 O O . SER A 1 182 ? -30.484 2.839 34.151 1.00 97.88 182 SER A O 1
ATOM 1459 N N . ARG A 1 183 ? -30.642 1.489 35.953 1.00 96.75 183 ARG A N 1
ATOM 1460 C CA . ARG A 1 183 ? -30.346 0.258 35.218 1.00 96.75 183 ARG A CA 1
ATOM 1461 C C . ARG A 1 183 ? -31.347 0.047 34.089 1.00 96.75 183 ARG A C 1
ATOM 1463 O O . ARG A 1 183 ? -30.927 -0.256 32.980 1.00 96.75 183 ARG A O 1
ATOM 1470 N N . GLU A 1 184 ? -32.634 0.277 34.329 1.00 96.62 184 GLU A N 1
ATOM 1471 C CA . GLU A 1 184 ? -33.695 0.083 33.334 1.00 96.62 184 GLU A CA 1
ATOM 1472 C C . GLU A 1 184 ? -33.502 1.002 32.123 1.00 96.62 184 GLU A C 1
ATOM 1474 O O . GLU A 1 184 ? -33.605 0.554 30.983 1.00 96.62 184 GLU A O 1
ATOM 1479 N N . ALA A 1 185 ? -33.173 2.280 32.346 1.00 95.38 185 ALA A N 1
ATOM 1480 C CA . ALA A 1 185 ? -32.926 3.233 31.265 1.00 95.38 185 ALA A CA 1
ATOM 1481 C C . ALA A 1 185 ? -31.684 2.857 30.437 1.00 95.38 185 ALA A C 1
ATOM 1483 O O . ALA A 1 185 ? -31.691 2.970 29.208 1.00 95.38 185 ALA A O 1
ATOM 1484 N N . LEU A 1 186 ? -30.620 2.395 31.100 1.00 96.94 186 LEU A N 1
ATOM 1485 C CA . LEU A 1 186 ? -29.391 1.949 30.440 1.00 96.94 186 LEU A CA 1
ATOM 1486 C C . LEU A 1 186 ? -29.591 0.637 29.677 1.00 96.94 186 LEU A C 1
ATOM 1488 O O . LEU A 1 186 ? -29.117 0.512 28.549 1.00 96.94 186 LEU A O 1
ATOM 1492 N N . GLU A 1 187 ? -30.316 -0.320 30.254 1.00 94.81 187 GLU A N 1
ATOM 1493 C CA . GLU A 1 187 ? -30.668 -1.578 29.597 1.00 94.81 187 GLU A CA 1
ATOM 1494 C C . GLU A 1 187 ? -31.582 -1.342 28.390 1.00 94.81 187 GLU A C 1
ATOM 1496 O O . GLU A 1 187 ? -31.361 -1.959 27.349 1.00 94.81 187 GLU A O 1
ATOM 1501 N N . ALA A 1 188 ? -32.538 -0.411 28.472 1.00 93.88 188 ALA A N 1
ATOM 1502 C CA . ALA A 1 188 ? -33.389 -0.032 27.344 1.00 93.88 188 ALA A CA 1
ATOM 1503 C C . ALA A 1 188 ? -32.584 0.590 26.190 1.00 93.88 188 ALA A C 1
ATOM 1505 O O . ALA A 1 188 ? -32.775 0.219 25.030 1.00 93.88 188 ALA A O 1
ATOM 1506 N N . GLU A 1 189 ? -31.648 1.497 26.487 1.00 92.44 189 GLU A N 1
ATOM 1507 C CA . GLU A 1 189 ? -30.784 2.098 25.463 1.00 92.44 189 GLU A CA 1
ATOM 1508 C C . GLU A 1 189 ? -29.839 1.063 24.840 1.00 92.44 189 GLU A C 1
ATOM 1510 O O . GLU A 1 189 ? -29.689 1.005 23.617 1.00 92.44 189 GLU A O 1
ATOM 1515 N N . LEU A 1 190 ? -29.238 0.203 25.664 1.00 94.50 190 LEU A N 1
ATOM 1516 C CA . LEU A 1 190 ? -28.399 -0.891 25.191 1.00 94.50 190 LEU A CA 1
ATOM 1517 C C . LEU A 1 190 ? -29.200 -1.861 24.307 1.00 94.50 190 LEU A C 1
ATOM 1519 O O . LEU A 1 190 ? -28.722 -2.236 23.238 1.00 94.50 190 LEU A O 1
ATOM 1523 N N . ALA A 1 191 ? -30.426 -2.218 24.699 1.00 92.62 191 ALA A N 1
ATOM 1524 C CA . ALA A 1 191 ? -31.319 -3.058 23.905 1.00 92.62 191 ALA A CA 1
ATOM 1525 C C . ALA A 1 191 ? -31.692 -2.397 22.569 1.00 92.62 191 ALA A C 1
ATOM 1527 O O . ALA A 1 191 ? -31.692 -3.072 21.543 1.00 92.62 191 ALA A O 1
ATOM 1528 N N . ARG A 1 192 ? -31.938 -1.080 22.544 1.00 91.56 192 ARG A N 1
ATOM 1529 C CA . ARG A 1 192 ? -32.221 -0.321 21.313 1.00 91.56 192 ARG A CA 1
ATOM 1530 C C . ARG A 1 192 ? -31.037 -0.334 20.344 1.00 91.56 192 ARG A C 1
ATOM 1532 O O . ARG A 1 192 ? -31.221 -0.597 19.155 1.00 91.56 192 ARG A O 1
ATOM 1539 N N . LEU A 1 193 ? -29.827 -0.056 20.835 1.00 90.69 193 LEU A N 1
ATOM 1540 C CA . LEU A 1 193 ? -28.608 -0.085 20.016 1.00 90.69 193 LEU A CA 1
ATOM 1541 C C . LEU A 1 193 ? -28.301 -1.505 19.527 1.00 90.69 193 LEU A C 1
ATOM 1543 O O . LEU A 1 193 ? -27.988 -1.687 18.351 1.00 90.69 193 LEU A O 1
ATOM 1547 N N . ALA A 1 194 ? -28.443 -2.504 20.404 1.00 90.94 194 ALA A N 1
ATOM 1548 C CA . ALA A 1 194 ? -28.283 -3.912 20.059 1.00 90.94 194 ALA A CA 1
ATOM 1549 C C . ALA A 1 194 ? -29.295 -4.339 18.988 1.00 90.94 194 ALA A C 1
ATOM 1551 O O . ALA A 1 194 ? -28.885 -4.897 17.980 1.00 90.94 194 ALA A O 1
ATOM 1552 N N . ALA A 1 195 ? -30.578 -3.993 19.128 1.00 89.00 195 ALA A N 1
ATOM 1553 C CA . ALA A 1 195 ? -31.619 -4.329 18.155 1.00 89.00 195 ALA A CA 1
ATOM 1554 C C . ALA A 1 195 ? -31.327 -3.761 16.757 1.00 89.00 195 ALA A C 1
ATOM 1556 O O . ALA A 1 195 ? -31.449 -4.487 15.773 1.00 89.00 195 ALA A O 1
ATOM 1557 N N . ARG A 1 196 ? -30.853 -2.504 16.661 1.00 84.88 196 ARG A N 1
ATOM 1558 C CA . ARG A 1 196 ? -30.417 -1.901 15.381 1.00 84.88 196 ARG A CA 1
ATOM 1559 C C . ARG A 1 196 ? -29.269 -2.669 14.718 1.00 84.88 196 ARG A C 1
ATOM 1561 O O . ARG A 1 196 ? -29.103 -2.571 13.507 1.00 84.88 196 ARG A O 1
ATOM 1568 N N . PHE A 1 197 ? -28.458 -3.381 15.498 1.00 86.06 197 PHE A N 1
ATOM 1569 C CA . PHE A 1 197 ? -27.316 -4.146 15.005 1.00 86.06 197 PHE A CA 1
ATOM 1570 C C . PHE A 1 197 ? -27.618 -5.646 14.847 1.00 86.06 197 PHE A C 1
ATOM 1572 O O . PHE A 1 197 ? -26.983 -6.299 14.029 1.00 86.06 197 PHE A O 1
ATOM 1579 N N . SER A 1 198 ? -28.572 -6.216 15.586 1.00 85.06 198 SER A N 1
ATOM 1580 C CA . SER A 1 198 ? -28.809 -7.666 15.656 1.00 85.06 198 SER A CA 1
ATOM 1581 C C . SER A 1 198 ? -29.219 -8.292 14.326 1.00 85.06 198 SER A C 1
ATOM 1583 O O . SER A 1 198 ? -28.682 -9.344 13.975 1.00 85.06 198 SER A O 1
ATOM 1585 N N . GLU A 1 199 ? -30.124 -7.656 13.574 1.00 80.62 199 GLU A N 1
ATOM 1586 C CA . GLU A 1 199 ? -30.507 -8.121 12.231 1.00 80.62 199 GLU A CA 1
ATOM 1587 C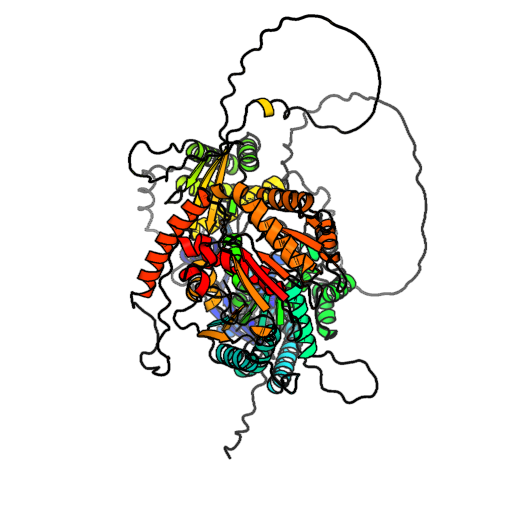 C . GLU A 1 199 ? -29.303 -8.082 11.284 1.00 80.62 199 GLU A C 1
ATOM 1589 O O . GLU A 1 199 ? -28.991 -9.056 10.599 1.00 80.62 199 GLU A O 1
ATOM 1594 N N . PHE A 1 200 ? -28.552 -6.982 11.329 1.00 80.00 200 PHE A N 1
ATOM 1595 C CA . PHE A 1 200 ? -27.316 -6.832 10.573 1.00 80.00 200 PHE A CA 1
ATOM 1596 C C . PHE A 1 200 ? -26.284 -7.918 10.935 1.00 80.00 200 PHE A C 1
ATOM 1598 O O . PHE A 1 200 ? -25.691 -8.532 10.051 1.00 80.00 200 PHE A O 1
ATOM 1605 N N . ALA A 1 201 ? -26.096 -8.202 12.222 1.00 83.75 201 ALA A N 1
ATOM 1606 C CA . ALA A 1 201 ? -25.174 -9.220 12.704 1.00 83.75 201 ALA A CA 1
ATOM 1607 C C . ALA A 1 201 ? -25.577 -10.624 12.251 1.00 83.75 201 ALA A C 1
ATOM 1609 O O . ALA A 1 201 ? -24.717 -11.419 11.879 1.00 83.75 201 ALA A O 1
ATOM 1610 N N . ALA A 1 202 ? -26.879 -10.924 12.253 1.00 84.75 202 ALA A N 1
ATOM 1611 C CA . ALA A 1 202 ? -27.399 -12.180 11.728 1.00 84.75 202 ALA A CA 1
ATOM 1612 C C . ALA A 1 202 ? -27.090 -12.315 10.229 1.00 84.75 202 ALA A C 1
ATOM 1614 O O . ALA A 1 202 ? -26.581 -13.353 9.806 1.00 84.75 202 ALA A O 1
ATOM 1615 N N . ASN A 1 203 ? -27.299 -11.249 9.450 1.00 84.44 203 ASN A N 1
ATOM 1616 C CA . ASN A 1 203 ? -26.967 -11.216 8.023 1.00 84.44 203 ASN A CA 1
ATOM 1617 C C . ASN A 1 203 ? -25.459 -11.369 7.768 1.00 84.44 203 ASN A C 1
ATOM 1619 O O . ASN A 1 203 ? -25.063 -12.065 6.834 1.00 84.44 203 ASN A O 1
ATOM 1623 N N . GLU A 1 204 ? -24.603 -10.764 8.593 1.00 86.88 204 GLU A N 1
ATOM 1624 C CA . GLU A 1 204 ? -23.146 -10.896 8.472 1.00 86.88 204 GLU A CA 1
ATOM 1625 C C . GLU A 1 204 ? -22.657 -12.302 8.853 1.00 86.88 204 GLU A C 1
ATOM 1627 O O . GLU A 1 204 ? -21.809 -12.862 8.160 1.00 86.88 204 GLU A O 1
ATOM 1632 N N . LEU A 1 205 ? -23.209 -12.914 9.905 1.00 86.31 205 LEU A N 1
ATOM 1633 C CA . LEU A 1 205 ? -22.909 -14.305 10.267 1.00 86.31 205 LEU A CA 1
ATOM 1634 C C . LEU A 1 205 ? -23.363 -15.280 9.175 1.00 86.31 205 LEU A C 1
ATOM 1636 O O . LEU A 1 205 ? -22.600 -16.169 8.790 1.00 86.31 205 LEU A O 1
ATOM 1640 N N . ALA A 1 206 ? -24.576 -15.094 8.647 1.00 88.06 206 ALA A N 1
ATOM 1641 C CA . ALA A 1 206 ? -25.101 -15.892 7.544 1.00 88.06 206 ALA A CA 1
ATOM 1642 C C . ALA A 1 206 ? -24.232 -15.743 6.288 1.00 88.06 206 ALA A C 1
ATOM 1644 O O . ALA A 1 206 ? -23.885 -16.742 5.657 1.00 88.06 206 ALA A O 1
ATOM 1645 N N . HIS A 1 207 ? -23.812 -14.514 5.971 1.00 90.25 207 HIS A N 1
ATOM 1646 C CA . HIS A 1 207 ? -22.884 -14.228 4.878 1.00 90.25 207 HIS A CA 1
ATOM 1647 C C . HIS A 1 207 ? -21.552 -14.955 5.054 1.00 90.25 207 HIS A C 1
ATOM 1649 O O . HIS A 1 207 ? -21.138 -15.674 4.151 1.00 90.25 207 HIS A O 1
ATOM 1655 N N . ARG A 1 208 ? -20.901 -14.831 6.218 1.00 90.12 208 ARG A N 1
ATOM 1656 C CA . ARG A 1 208 ? -19.621 -15.505 6.496 1.00 90.12 208 ARG A CA 1
ATOM 1657 C C . ARG A 1 208 ? -19.746 -17.022 6.386 1.00 90.12 208 ARG A C 1
ATOM 1659 O O . ARG A 1 208 ? -18.915 -17.648 5.739 1.00 90.12 208 ARG A O 1
ATOM 1666 N N . SER A 1 209 ? -20.814 -17.605 6.932 1.00 90.44 209 SER A N 1
ATOM 1667 C CA . SER A 1 209 ? -21.079 -19.044 6.812 1.00 90.44 209 SER A CA 1
ATOM 1668 C C . SER A 1 209 ? -21.265 -19.477 5.351 1.00 90.44 209 SER A C 1
ATOM 1670 O O . SER A 1 209 ? -20.665 -20.461 4.908 1.00 90.44 209 SER A O 1
ATOM 1672 N N . ALA A 1 210 ? -22.039 -18.717 4.568 1.00 91.12 210 ALA A N 1
ATOM 1673 C CA . ALA A 1 210 ? -22.258 -18.990 3.149 1.00 91.12 210 ALA A CA 1
ATOM 1674 C C . ALA A 1 210 ? -20.968 -18.840 2.326 1.00 91.12 210 ALA A C 1
ATOM 1676 O O . ALA A 1 210 ? -20.654 -19.703 1.502 1.00 91.12 210 ALA A O 1
ATOM 1677 N N . ARG A 1 211 ? -20.191 -17.783 2.588 1.00 92.69 211 ARG A N 1
ATOM 1678 C CA . ARG A 1 211 ? -18.874 -17.530 1.996 1.00 92.69 211 ARG A CA 1
ATOM 1679 C C . ARG A 1 211 ? -17.927 -18.681 2.287 1.00 92.69 211 ARG A C 1
ATOM 1681 O O . ARG A 1 211 ? -17.361 -19.241 1.356 1.00 92.69 211 ARG A O 1
ATOM 1688 N N . ASP A 1 212 ? -17.788 -19.077 3.545 1.00 93.44 212 ASP A N 1
ATOM 1689 C CA . ASP A 1 212 ? -16.838 -20.112 3.950 1.00 93.44 212 ASP A CA 1
ATOM 1690 C C . ASP A 1 212 ? -17.216 -21.482 3.360 1.00 93.44 212 ASP A C 1
ATOM 1692 O O . ASP A 1 212 ? -16.367 -22.217 2.842 1.00 93.44 212 ASP A O 1
ATOM 1696 N N . SER A 1 213 ? -18.515 -21.790 3.320 1.00 92.25 213 SER A N 1
ATOM 1697 C CA . SER A 1 213 ? -19.054 -22.971 2.635 1.00 92.25 213 SER A CA 1
ATOM 1698 C C . SER A 1 213 ? -18.788 -22.959 1.123 1.00 92.25 213 SER A C 1
ATOM 1700 O O . SER A 1 213 ? -18.530 -24.009 0.526 1.00 92.25 213 SER A O 1
ATOM 1702 N N . ALA A 1 214 ? -18.831 -21.797 0.471 1.00 91.06 214 ALA A N 1
ATOM 1703 C CA . ALA A 1 214 ? -18.496 -21.675 -0.946 1.00 91.06 214 ALA A CA 1
ATOM 1704 C C . ALA A 1 214 ? -16.981 -21.796 -1.187 1.00 91.06 214 ALA A C 1
ATOM 1706 O O . ALA A 1 214 ? -16.554 -22.584 -2.031 1.00 91.06 214 ALA A O 1
ATOM 1707 N N . LEU A 1 215 ? -16.161 -21.094 -0.401 1.00 93.12 215 LEU A N 1
ATOM 1708 C CA . LEU A 1 215 ? -14.702 -21.077 -0.534 1.00 93.12 215 LEU A CA 1
ATOM 1709 C C . LEU A 1 215 ? -14.054 -22.436 -0.233 1.00 93.12 215 LEU A C 1
ATOM 1711 O O . LEU A 1 215 ? -13.079 -22.803 -0.888 1.00 93.12 215 LEU A O 1
ATOM 1715 N N . SER A 1 216 ? -14.626 -23.231 0.677 1.00 91.25 216 SER A N 1
ATOM 1716 C CA . SER A 1 216 ? -14.163 -24.606 0.941 1.00 91.25 216 SER A CA 1
ATOM 1717 C C . SER A 1 216 ? -14.296 -25.541 -0.272 1.00 91.25 216 SER A C 1
ATOM 1719 O O . SER A 1 216 ? -13.546 -26.511 -0.399 1.00 91.25 216 SER A O 1
ATOM 1721 N N . ARG A 1 217 ? -15.218 -25.229 -1.193 1.00 90.44 217 ARG A N 1
ATOM 1722 C CA . ARG A 1 217 ? -15.467 -25.960 -2.446 1.00 90.44 217 ARG A CA 1
ATOM 1723 C C . ARG A 1 217 ? -14.877 -25.258 -3.672 1.00 90.44 217 ARG A C 1
ATOM 1725 O O . ARG A 1 217 ? -15.077 -25.737 -4.786 1.00 90.44 217 ARG A O 1
ATOM 1732 N N . LEU A 1 218 ? -14.154 -24.150 -3.483 1.00 91.00 218 LEU A N 1
ATOM 1733 C CA . LEU A 1 218 ? -13.551 -23.392 -4.573 1.00 91.00 218 LEU A CA 1
ATOM 1734 C C . LEU A 1 218 ? -12.544 -24.269 -5.326 1.00 91.00 218 LEU A C 1
ATOM 1736 O O . LEU A 1 218 ? -11.565 -24.755 -4.751 1.00 91.00 218 LEU A O 1
ATOM 1740 N N . ALA A 1 219 ? -12.788 -24.447 -6.621 1.00 89.56 219 ALA A N 1
ATOM 1741 C CA . ALA A 1 219 ? -11.905 -25.155 -7.534 1.00 89.56 219 ALA A CA 1
ATOM 1742 C C . ALA A 1 219 ? -11.108 -24.162 -8.384 1.00 89.56 219 ALA A C 1
ATOM 1744 O O . ALA A 1 219 ? -11.531 -23.029 -8.616 1.00 89.56 219 ALA A O 1
ATOM 1745 N N . PHE A 1 220 ? -9.939 -24.591 -8.855 1.00 91.00 220 PHE A N 1
ATOM 1746 C CA . PHE A 1 220 ? -9.176 -23.793 -9.804 1.00 91.00 220 PHE A CA 1
ATOM 1747 C C . PHE A 1 220 ? -9.942 -23.730 -11.145 1.00 91.00 220 PHE A C 1
ATOM 1749 O O . PHE A 1 220 ? -10.370 -24.786 -11.613 1.00 91.00 220 PHE A O 1
ATOM 1756 N N . PRO A 1 221 ? -10.126 -22.548 -11.773 1.00 87.25 221 PRO A N 1
ATOM 1757 C CA . PRO A 1 221 ? -11.029 -22.405 -12.926 1.00 87.25 221 PRO A CA 1
ATOM 1758 C C . PRO A 1 221 ? -10.618 -23.165 -14.194 1.00 87.25 221 PRO A C 1
ATOM 1760 O O . PRO A 1 221 ? -11.458 -23.417 -15.054 1.00 87.25 221 PRO A O 1
ATOM 1763 N N . TRP A 1 222 ? -9.336 -23.517 -14.339 1.00 88.19 222 TRP A N 1
ATOM 1764 C CA . TRP A 1 222 ? -8.810 -24.186 -15.533 1.00 88.19 222 TRP A CA 1
ATOM 1765 C C . TRP A 1 222 ? -8.449 -25.650 -15.263 1.00 88.19 222 TRP A C 1
ATOM 1767 O O . TRP A 1 222 ? -8.018 -25.987 -14.160 1.00 88.19 222 TRP A O 1
ATOM 1777 N N . PRO A 1 223 ? -8.536 -26.526 -16.282 1.00 85.94 223 PRO A N 1
ATOM 1778 C CA . PRO A 1 223 ? -8.196 -27.943 -16.138 1.00 85.94 223 PRO A CA 1
ATOM 1779 C C . PRO A 1 223 ? -6.695 -28.182 -15.916 1.00 85.94 223 PRO A C 1
ATOM 1781 O O . PRO A 1 223 ? -6.305 -29.193 -15.335 1.00 85.94 223 PRO A O 1
ATOM 1784 N N . SER A 1 224 ? -5.847 -27.259 -16.371 1.00 88.06 224 SER A N 1
ATOM 1785 C CA . SER A 1 224 ? -4.392 -27.364 -16.294 1.00 88.06 224 SER A CA 1
ATOM 1786 C C . SER A 1 224 ? -3.768 -26.097 -15.722 1.00 88.06 224 SER A C 1
ATOM 1788 O O . SER A 1 224 ? -4.200 -24.982 -16.014 1.00 88.06 224 SER A O 1
ATOM 1790 N N . TRP A 1 225 ? -2.699 -26.283 -14.955 1.00 90.75 225 TRP A N 1
ATOM 1791 C CA . TRP A 1 225 ? -1.870 -25.205 -14.427 1.00 90.75 225 TRP A CA 1
ATOM 1792 C C . TRP A 1 225 ? -0.789 -24.821 -15.432 1.00 90.75 225 TRP A C 1
ATOM 1794 O O . TRP A 1 225 ? -0.227 -25.691 -16.098 1.00 90.75 225 TRP A O 1
ATOM 1804 N N . ARG A 1 226 ? -0.446 -23.532 -15.498 1.00 87.62 226 ARG A N 1
ATOM 1805 C CA . ARG A 1 226 ? 0.748 -23.080 -16.227 1.00 87.62 226 ARG A CA 1
ATOM 1806 C C . ARG A 1 226 ? 2.027 -23.559 -15.518 1.00 87.62 226 ARG A C 1
ATOM 1808 O O . ARG A 1 226 ? 1.986 -23.793 -14.301 1.00 87.62 226 ARG A O 1
ATOM 1815 N N . PRO A 1 227 ? 3.170 -23.662 -16.223 1.00 85.31 227 PRO A N 1
ATOM 1816 C CA . PRO A 1 227 ? 4.458 -23.959 -15.597 1.00 85.31 227 PRO A CA 1
ATOM 1817 C C . PRO A 1 227 ? 4.731 -23.034 -14.402 1.00 85.31 227 PRO A C 1
ATOM 1819 O O . PRO A 1 227 ? 4.529 -21.822 -14.483 1.00 85.31 227 PRO A O 1
ATOM 1822 N N . GLY A 1 228 ? 5.103 -23.617 -13.259 1.00 87.31 228 GLY A N 1
ATOM 1823 C CA . GLY A 1 228 ? 5.381 -22.882 -12.020 1.00 87.31 228 GLY A CA 1
ATOM 1824 C C . GLY A 1 228 ? 4.161 -22.304 -11.277 1.00 87.31 228 GLY A C 1
ATOM 1825 O O . GLY A 1 228 ? 4.237 -22.029 -10.079 1.00 87.31 228 GLY A O 1
ATOM 1826 N N . GLN A 1 229 ? 2.999 -22.182 -11.925 1.00 92.81 229 GLN A N 1
ATOM 1827 C CA . GLN A 1 229 ? 1.795 -21.587 -11.332 1.00 92.81 229 GLN A CA 1
ATOM 1828 C C . GLN A 1 229 ? 1.281 -22.381 -10.128 1.00 92.81 229 GLN A C 1
ATOM 1830 O O . GLN A 1 229 ? 0.931 -21.806 -9.098 1.00 92.81 229 GLN A O 1
ATOM 1835 N N . ARG A 1 230 ? 1.271 -23.714 -10.244 1.00 93.25 230 ARG A N 1
ATOM 1836 C CA . ARG A 1 230 ? 0.865 -24.605 -9.150 1.00 93.25 230 ARG A CA 1
ATOM 1837 C C . ARG A 1 230 ? 1.816 -24.507 -7.959 1.00 93.25 230 ARG A C 1
ATOM 1839 O O . ARG A 1 230 ? 1.358 -24.461 -6.824 1.00 93.25 230 ARG A O 1
ATOM 1846 N N . GLN A 1 231 ? 3.122 -24.431 -8.216 1.00 94.50 231 GLN A N 1
ATOM 1847 C CA . GLN A 1 231 ? 4.136 -24.290 -7.172 1.00 94.50 231 GLN A CA 1
ATOM 1848 C C . GLN A 1 231 ? 3.928 -22.994 -6.376 1.00 94.50 231 GLN A C 1
ATOM 1850 O O . GLN A 1 231 ? 3.938 -23.032 -5.144 1.00 94.50 231 GLN A O 1
ATOM 1855 N N . LEU A 1 232 ? 3.683 -21.871 -7.066 1.00 95.62 232 LEU A N 1
ATOM 1856 C CA . LEU A 1 232 ? 3.325 -20.604 -6.424 1.00 95.62 232 LEU A CA 1
ATOM 1857 C C . LEU A 1 232 ? 2.052 -20.745 -5.584 1.00 95.62 232 LEU A C 1
ATOM 1859 O O . LEU A 1 232 ? 2.036 -20.327 -4.427 1.00 95.62 232 LEU A O 1
ATOM 1863 N N . ALA A 1 233 ? 1.019 -21.390 -6.130 1.00 96.75 233 ALA A N 1
ATOM 1864 C CA . ALA A 1 233 ? -0.248 -21.556 -5.432 1.00 96.75 233 ALA A CA 1
ATOM 1865 C C . ALA A 1 233 ? -0.146 -22.426 -4.170 1.00 96.75 233 ALA A C 1
ATOM 1867 O O . ALA A 1 233 ? -0.753 -22.110 -3.148 1.00 96.75 233 ALA A O 1
ATOM 1868 N N . GLU A 1 234 ? 0.651 -23.494 -4.205 1.00 96.81 234 GLU A N 1
ATOM 1869 C CA . GLU A 1 234 ? 0.895 -24.354 -3.043 1.00 96.81 234 GLU A CA 1
ATOM 1870 C C . GLU A 1 234 ? 1.623 -23.606 -1.917 1.00 96.81 234 GLU A C 1
ATOM 1872 O O . GLU A 1 234 ? 1.255 -23.754 -0.751 1.00 96.81 234 GLU A O 1
ATOM 1877 N N . HIS A 1 235 ? 2.616 -22.771 -2.241 1.00 96.94 235 HIS A N 1
ATOM 1878 C CA . HIS A 1 235 ? 3.319 -21.959 -1.239 1.00 96.94 235 HIS A CA 1
ATOM 1879 C C . HIS A 1 235 ? 2.438 -20.838 -0.695 1.00 96.94 235 HIS A C 1
ATOM 1881 O O . HIS A 1 235 ? 2.440 -20.606 0.510 1.00 96.94 235 HIS A O 1
ATOM 1887 N N . ALA A 1 236 ? 1.643 -20.194 -1.552 1.00 97.44 236 ALA A N 1
ATOM 1888 C CA . ALA A 1 236 ? 0.671 -19.194 -1.130 1.00 97.44 236 ALA A CA 1
ATOM 1889 C C . ALA A 1 236 ? -0.360 -19.787 -0.156 1.00 97.44 236 ALA A C 1
ATOM 1891 O O . ALA A 1 236 ? -0.607 -19.214 0.902 1.00 97.44 236 ALA A O 1
ATOM 1892 N N . TYR A 1 237 ? -0.901 -20.974 -0.459 1.00 97.75 237 TYR A N 1
ATOM 1893 C CA . TYR A 1 237 ? -1.819 -21.685 0.435 1.00 97.75 237 TYR A CA 1
ATOM 1894 C C . TYR A 1 237 ? -1.157 -22.002 1.781 1.00 97.75 237 TYR A C 1
ATOM 1896 O O . TYR A 1 237 ? -1.718 -21.705 2.832 1.00 97.75 237 TYR A O 1
ATOM 1904 N N . LYS A 1 238 ? 0.057 -22.573 1.761 1.00 97.06 238 LYS A N 1
ATOM 1905 C CA . LYS A 1 238 ? 0.808 -22.910 2.981 1.00 97.06 238 LYS A CA 1
ATOM 1906 C C . LYS A 1 238 ? 1.095 -21.676 3.832 1.00 97.06 238 LYS A C 1
ATOM 1908 O O . LYS A 1 238 ? 0.863 -21.734 5.031 1.00 97.06 238 LYS A O 1
ATOM 1913 N N . ALA A 1 239 ? 1.526 -20.572 3.222 1.00 96.06 239 ALA A N 1
ATOM 1914 C CA . ALA A 1 239 ? 1.791 -19.317 3.921 1.00 96.06 239 ALA A CA 1
ATOM 1915 C C . ALA A 1 239 ? 0.548 -18.815 4.669 1.00 96.06 239 ALA A C 1
ATOM 1917 O O . ALA A 1 239 ? 0.640 -18.490 5.850 1.00 96.06 239 ALA A O 1
ATOM 1918 N N . VAL A 1 240 ? -0.627 -18.847 4.026 1.00 97.50 240 VAL A N 1
ATOM 1919 C CA . VAL A 1 240 ? -1.896 -18.474 4.674 1.00 97.50 240 VAL A CA 1
ATOM 1920 C C . VAL A 1 240 ? -2.281 -19.462 5.774 1.00 97.50 240 VAL A C 1
ATOM 1922 O O . VAL A 1 240 ? -2.680 -19.038 6.853 1.00 97.50 240 VAL A O 1
ATOM 1925 N N . MET A 1 241 ? -2.124 -20.768 5.563 1.00 97.19 241 MET A N 1
ATOM 1926 C CA . MET A 1 241 ? -2.456 -21.765 6.588 1.00 97.19 241 MET A CA 1
ATOM 1927 C C . MET A 1 241 ? -1.551 -21.685 7.822 1.00 97.19 241 MET A C 1
ATOM 1929 O O . MET A 1 241 ? -2.030 -21.887 8.933 1.00 97.19 241 MET A O 1
ATOM 1933 N N . THR A 1 242 ? -0.262 -21.386 7.644 1.00 94.62 242 THR A N 1
ATOM 1934 C CA . THR A 1 242 ? 0.712 -21.324 8.746 1.00 94.62 242 THR A CA 1
ATOM 1935 C C . THR A 1 242 ? 0.917 -19.923 9.312 1.00 94.62 242 THR A C 1
ATOM 1937 O O . THR A 1 242 ? 1.720 -19.768 10.221 1.00 94.62 242 THR A O 1
ATOM 1940 N N . GLY A 1 243 ? 0.264 -18.906 8.746 1.00 94.38 243 GLY A N 1
ATOM 1941 C CA . GLY A 1 243 ? 0.446 -17.510 9.139 1.00 94.38 243 GLY A CA 1
ATOM 1942 C C . GLY A 1 243 ? 1.868 -16.977 8.916 1.00 94.38 243 GLY A C 1
ATOM 1943 O O . GLY A 1 243 ? 2.416 -16.291 9.771 1.00 94.38 243 GLY A O 1
ATOM 1944 N N . ARG A 1 244 ? 2.506 -17.360 7.799 1.00 90.94 244 ARG A N 1
ATOM 1945 C CA . ARG A 1 244 ? 3.897 -16.989 7.478 1.00 90.94 244 ARG A CA 1
ATOM 1946 C C . ARG A 1 244 ? 3.986 -15.925 6.391 1.00 90.94 244 ARG A C 1
ATOM 1948 O O . ARG A 1 244 ? 3.092 -15.778 5.557 1.00 90.94 244 ARG A O 1
ATOM 1955 N N . GLU A 1 245 ? 5.118 -15.232 6.378 1.00 95.81 245 GLU A N 1
ATOM 1956 C CA . GLU A 1 245 ? 5.495 -14.299 5.320 1.00 95.81 245 GLU A CA 1
ATOM 1957 C C . GLU A 1 245 ? 6.072 -15.068 4.118 1.00 95.81 245 GLU A C 1
ATOM 1959 O O . GLU A 1 245 ? 6.913 -15.954 4.280 1.00 95.81 245 GLU A O 1
ATOM 1964 N N . LEU A 1 246 ? 5.628 -14.736 2.905 1.00 96.75 246 LEU A N 1
ATOM 1965 C CA . LEU A 1 246 ? 6.119 -15.315 1.651 1.00 96.75 246 LEU A CA 1
ATOM 1966 C C . LEU A 1 246 ? 6.629 -14.209 0.730 1.00 96.75 246 LEU A C 1
ATOM 1968 O O . LEU A 1 246 ? 5.876 -13.315 0.347 1.00 96.75 246 LEU A O 1
ATOM 1972 N N . LEU A 1 247 ? 7.884 -14.319 0.307 1.00 96.81 247 LEU A N 1
ATOM 1973 C CA . LEU A 1 247 ? 8.485 -13.522 -0.753 1.00 96.81 247 LEU A CA 1
ATOM 1974 C C . LEU A 1 247 ? 8.648 -14.403 -1.998 1.00 96.81 247 LEU A C 1
ATOM 1976 O O . LEU A 1 247 ? 9.461 -15.326 -2.008 1.00 96.81 247 LEU A O 1
ATOM 1980 N N . ALA A 1 248 ? 7.860 -14.135 -3.038 1.00 95.75 248 ALA A N 1
ATOM 1981 C CA . ALA A 1 248 ? 7.780 -14.979 -4.226 1.00 95.75 248 ALA A CA 1
ATOM 1982 C C . ALA A 1 248 ? 8.163 -14.233 -5.511 1.00 95.75 248 ALA A C 1
ATOM 1984 O O . ALA A 1 248 ? 7.435 -13.365 -6.001 1.00 95.75 248 ALA A O 1
ATOM 1985 N N . GLU A 1 249 ? 9.284 -14.618 -6.111 1.00 93.44 249 GLU A N 1
ATOM 1986 C CA . GLU A 1 249 ? 9.629 -14.233 -7.473 1.00 93.44 249 GLU A CA 1
ATOM 1987 C C . GLU A 1 249 ? 8.928 -15.152 -8.469 1.00 93.44 249 GLU A C 1
ATOM 1989 O O . GLU A 1 249 ? 9.153 -16.360 -8.492 1.00 93.44 249 GLU A O 1
ATOM 1994 N N . ALA A 1 250 ? 8.080 -14.575 -9.311 1.00 90.06 250 ALA A N 1
ATOM 1995 C CA . ALA A 1 250 ? 7.399 -15.303 -10.368 1.00 90.06 250 ALA A CA 1
ATOM 1996 C C . ALA A 1 250 ? 7.368 -14.451 -11.645 1.00 90.06 250 ALA A C 1
ATOM 1998 O O . ALA A 1 250 ? 6.825 -13.339 -11.632 1.00 90.06 250 ALA A O 1
ATOM 1999 N N . PRO A 1 251 ? 7.933 -14.924 -12.766 1.00 85.62 251 PRO A N 1
ATOM 2000 C CA . PRO A 1 251 ? 7.951 -14.176 -14.016 1.00 85.62 251 PRO A CA 1
ATOM 2001 C C . PRO A 1 251 ? 6.559 -13.776 -14.527 1.00 85.62 251 PRO A C 1
ATOM 2003 O O . PRO A 1 251 ? 5.500 -14.204 -14.052 1.00 85.62 251 PRO A O 1
ATOM 2006 N N . THR A 1 252 ? 6.528 -12.849 -15.480 1.00 81.62 252 THR A N 1
ATOM 2007 C CA . THR A 1 252 ? 5.293 -12.549 -16.222 1.00 81.62 252 THR A CA 1
ATOM 2008 C C . THR A 1 252 ? 4.826 -13.813 -16.953 1.00 81.62 252 THR A C 1
ATOM 2010 O O . THR A 1 252 ? 5.628 -14.690 -17.244 1.00 81.62 252 THR A O 1
ATOM 2013 N N . GLY A 1 253 ? 3.524 -13.962 -17.193 1.00 78.12 253 GLY A N 1
ATOM 2014 C CA . GLY A 1 253 ? 2.977 -15.158 -17.847 1.00 78.12 253 GLY A CA 1
ATOM 2015 C C . GLY A 1 253 ? 2.725 -16.357 -16.922 1.00 78.12 253 GLY A C 1
ATOM 2016 O O . GLY A 1 253 ? 1.861 -17.169 -17.236 1.00 78.12 253 GLY A O 1
ATOM 2017 N N . THR A 1 254 ? 3.347 -16.431 -15.735 1.00 83.06 254 THR A N 1
ATOM 2018 C CA . THR A 1 254 ? 3.104 -17.504 -14.740 1.00 83.06 254 THR A CA 1
ATOM 2019 C C . THR A 1 254 ? 1.675 -17.493 -14.174 1.00 83.06 254 THR A C 1
ATOM 2021 O O . THR A 1 254 ? 1.242 -18.455 -13.552 1.00 83.06 254 THR A O 1
ATOM 2024 N N . GLY A 1 255 ? 0.908 -16.414 -14.372 1.00 88.12 255 GLY A N 1
ATOM 2025 C CA . GLY A 1 255 ? -0.439 -16.277 -13.809 1.00 88.12 255 GLY A CA 1
ATOM 2026 C C . GLY A 1 255 ? -0.436 -15.966 -12.308 1.00 88.12 255 GLY A C 1
ATOM 2027 O O . GLY A 1 255 ? -1.280 -16.487 -11.580 1.00 88.12 255 GLY A O 1
ATOM 2028 N N . LYS A 1 256 ? 0.516 -15.124 -11.864 1.00 92.31 256 LYS A N 1
ATOM 2029 C CA . LYS A 1 256 ? 0.739 -14.716 -10.463 1.00 92.31 256 LYS A CA 1
ATOM 2030 C C . LYS A 1 256 ? -0.541 -14.344 -9.720 1.00 92.31 256 LYS A C 1
ATOM 2032 O O . LYS A 1 256 ? -0.795 -14.890 -8.659 1.00 92.31 256 LYS A O 1
ATOM 2037 N N . THR A 1 257 ? -1.346 -13.458 -10.305 1.00 93.75 257 THR A N 1
ATOM 2038 C CA . THR A 1 257 ? -2.571 -12.924 -9.695 1.00 93.75 257 THR A CA 1
ATOM 2039 C C . THR A 1 257 ? -3.536 -14.033 -9.276 1.00 93.75 257 THR A C 1
ATOM 2041 O O . THR A 1 257 ? -3.964 -14.084 -8.130 1.00 93.75 257 THR A O 1
ATOM 2044 N N . LEU A 1 258 ? -3.826 -14.982 -10.169 1.00 94.00 258 LEU A N 1
ATOM 2045 C CA . LEU A 1 258 ? -4.678 -16.132 -9.845 1.00 94.00 258 LEU A CA 1
ATOM 2046 C C . LEU A 1 258 ? -3.978 -17.132 -8.932 1.00 94.00 258 LEU A C 1
ATOM 2048 O O . LEU A 1 258 ? -4.610 -17.680 -8.035 1.00 94.00 258 LEU A O 1
ATOM 2052 N N . ALA A 1 259 ? -2.678 -17.348 -9.136 1.00 94.62 259 ALA A N 1
ATOM 2053 C CA . ALA A 1 259 ? -1.875 -18.244 -8.314 1.00 94.62 259 ALA A CA 1
ATOM 2054 C C . ALA A 1 259 ? -1.728 -17.772 -6.862 1.00 94.62 259 ALA A C 1
ATOM 2056 O O . ALA A 1 259 ? -1.327 -18.570 -6.027 1.00 94.62 259 ALA A O 1
ATOM 2057 N N . THR A 1 260 ? -2.050 -16.518 -6.541 1.00 97.06 260 THR A N 1
ATOM 2058 C CA . THR A 1 260 ? -2.066 -16.005 -5.164 1.00 97.06 260 THR A CA 1
ATOM 2059 C C . THR A 1 260 ? -3.487 -15.808 -4.639 1.00 97.06 260 THR A C 1
ATOM 2061 O O . THR A 1 260 ? -3.763 -16.209 -3.510 1.00 97.06 260 THR A O 1
ATOM 2064 N N . LEU A 1 261 ? -4.420 -15.298 -5.453 1.00 97.44 261 LEU A N 1
ATOM 2065 C CA . LEU A 1 261 ? -5.822 -15.106 -5.054 1.00 97.44 261 LEU A CA 1
ATOM 2066 C C . LEU A 1 261 ? -6.558 -16.422 -4.788 1.00 97.44 261 LEU A C 1
ATOM 2068 O O . LEU A 1 261 ? -7.159 -16.575 -3.727 1.00 97.44 261 LEU A O 1
ATOM 2072 N N . TYR A 1 262 ? -6.501 -17.382 -5.718 1.00 96.94 262 TYR A N 1
ATOM 2073 C CA . TYR A 1 262 ? -7.188 -18.670 -5.570 1.00 96.94 262 TYR A CA 1
ATOM 2074 C C . TYR A 1 262 ? -6.814 -19.404 -4.271 1.00 96.94 262 TYR A C 1
ATOM 2076 O O . TYR A 1 262 ? -7.719 -19.732 -3.501 1.00 96.94 262 TYR A O 1
ATOM 2084 N N . PRO A 1 263 ? -5.525 -19.668 -3.974 1.00 97.19 263 PRO A N 1
ATOM 2085 C CA . PRO A 1 263 ? -5.175 -20.391 -2.757 1.00 97.19 263 PRO A CA 1
ATOM 2086 C C . PRO A 1 263 ? -5.454 -19.588 -1.486 1.00 97.19 263 PRO A C 1
ATOM 2088 O O . PRO A 1 263 ? -5.832 -20.194 -0.489 1.00 97.19 263 PRO A O 1
ATOM 2091 N N . ALA A 1 264 ? -5.309 -18.259 -1.503 1.00 97.56 264 ALA A N 1
ATOM 2092 C CA . ALA A 1 264 ? -5.607 -17.430 -0.338 1.00 97.56 264 ALA A CA 1
ATOM 2093 C C . ALA A 1 264 ? -7.108 -17.434 -0.002 1.00 97.56 264 ALA A C 1
ATOM 2095 O O . ALA A 1 264 ? -7.476 -17.566 1.163 1.00 97.56 264 ALA A O 1
ATOM 2096 N N . LEU A 1 265 ? -7.975 -17.379 -1.019 1.00 97.06 265 LEU A N 1
ATOM 2097 C CA . LEU A 1 265 ? -9.422 -17.539 -0.855 1.00 97.06 265 LEU A CA 1
ATOM 2098 C C . LEU A 1 265 ? -9.792 -18.949 -0.395 1.00 97.06 265 LEU A C 1
ATOM 2100 O O . LEU A 1 265 ? -10.580 -19.109 0.530 1.00 97.06 265 LEU A O 1
ATOM 2104 N N . ARG A 1 266 ? -9.193 -19.983 -0.992 1.00 95.81 266 ARG A N 1
ATOM 2105 C CA . ARG A 1 266 ? -9.443 -21.378 -0.602 1.00 95.81 266 ARG A CA 1
ATOM 2106 C C . ARG A 1 266 ? -8.995 -21.683 0.831 1.00 95.81 266 ARG A C 1
ATOM 2108 O O . ARG A 1 266 ? -9.603 -22.521 1.487 1.00 95.81 266 ARG A O 1
ATOM 2115 N N . ALA A 1 267 ? -7.936 -21.030 1.310 1.00 96.81 267 ALA A N 1
ATOM 2116 C CA . ALA A 1 267 ? -7.438 -21.186 2.675 1.00 96.81 267 ALA A CA 1
ATOM 2117 C C . ALA A 1 267 ? -8.311 -20.465 3.714 1.00 96.81 267 ALA A C 1
ATOM 2119 O O . ALA A 1 267 ? -8.381 -20.927 4.849 1.00 96.81 267 ALA A O 1
ATOM 2120 N N . MET A 1 268 ? -9.006 -19.388 3.324 1.00 95.44 268 MET A N 1
ATOM 2121 C CA . MET A 1 268 ? -9.731 -18.484 4.226 1.00 95.44 268 MET A CA 1
ATOM 2122 C C . MET A 1 268 ? -10.637 -19.182 5.262 1.00 95.44 268 MET A C 1
ATOM 2124 O O . MET A 1 268 ? -10.519 -18.843 6.443 1.00 95.44 268 MET A O 1
ATOM 2128 N N . PRO A 1 269 ? -11.461 -20.193 4.903 1.00 94.94 269 PRO A N 1
ATOM 2129 C CA . PRO A 1 269 ? -12.290 -20.906 5.880 1.00 94.94 269 PRO A CA 1
ATOM 2130 C C . PRO A 1 269 ? -11.465 -21.699 6.899 1.00 94.94 269 PRO A C 1
ATOM 2132 O O . PRO A 1 269 ? -11.760 -21.696 8.089 1.00 94.94 269 PRO A O 1
ATOM 2135 N N . ALA A 1 270 ? -10.416 -22.381 6.434 1.00 95.50 270 ALA A N 1
ATOM 2136 C CA . ALA A 1 270 ? -9.603 -23.268 7.262 1.00 95.50 270 ALA A CA 1
ATOM 2137 C C . ALA A 1 270 ? -8.594 -22.501 8.134 1.00 95.50 270 ALA A C 1
ATOM 2139 O O . ALA A 1 270 ? -8.253 -22.962 9.220 1.00 95.50 270 ALA A O 1
ATOM 2140 N N . SER A 1 271 ? -8.127 -21.332 7.683 1.00 93.88 271 SER A N 1
ATOM 2141 C CA . SER A 1 271 ? -7.260 -20.434 8.459 1.00 93.88 271 SER A CA 1
ATOM 2142 C C . SER A 1 271 ? -8.035 -19.488 9.382 1.00 93.88 271 SER A C 1
ATOM 2144 O O . SER A 1 271 ? -7.417 -18.789 10.196 1.00 93.88 271 SER A O 1
ATOM 2146 N N . GLY A 1 272 ? -9.368 -19.445 9.251 1.00 93.19 272 GLY A N 1
ATOM 2147 C CA . GLY A 1 272 ? -10.244 -18.534 9.984 1.00 93.19 272 GLY A CA 1
ATOM 2148 C C . GLY A 1 272 ? -9.883 -17.071 9.739 1.00 93.19 272 GLY A C 1
ATOM 2149 O O . GLY A 1 272 ? -9.819 -16.295 10.690 1.00 93.19 272 GLY A O 1
ATOM 2150 N N . THR A 1 273 ? -9.530 -16.706 8.502 1.00 94.94 273 THR A N 1
ATOM 2151 C CA . THR A 1 273 ? -9.188 -15.317 8.165 1.00 94.94 273 THR A CA 1
ATOM 2152 C C . THR A 1 273 ? -10.444 -14.516 7.826 1.00 94.94 273 THR A C 1
ATOM 2154 O O . THR A 1 273 ? -11.376 -14.999 7.183 1.00 94.94 273 THR A O 1
ATOM 2157 N N . ASP A 1 274 ? -10.487 -13.265 8.278 1.00 92.94 274 ASP A N 1
ATOM 2158 C CA . ASP A 1 274 ? -11.672 -12.414 8.136 1.00 92.94 274 ASP A CA 1
ATOM 2159 C C . ASP A 1 274 ? -11.740 -11.747 6.761 1.00 92.94 274 ASP A C 1
ATOM 2161 O O . ASP A 1 274 ? -12.823 -11.583 6.187 1.00 92.94 274 ASP A O 1
ATOM 2165 N N . ARG A 1 275 ? -10.574 -11.309 6.267 1.00 95.75 275 ARG A N 1
ATOM 2166 C CA . ARG A 1 275 ? -10.435 -10.382 5.139 1.00 95.75 275 ARG A CA 1
ATOM 2167 C C . ARG A 1 275 ? -9.174 -10.677 4.329 1.00 95.75 275 ARG A C 1
ATOM 2169 O O . ARG A 1 275 ? -8.133 -11.030 4.889 1.00 95.75 275 ARG A O 1
ATOM 2176 N N . LEU A 1 276 ? -9.256 -10.458 3.020 1.00 98.25 276 LEU A N 1
ATOM 2177 C CA . LEU A 1 276 ? -8.128 -10.504 2.092 1.00 98.25 276 LEU A CA 1
ATOM 2178 C C . LEU A 1 276 ? -7.930 -9.131 1.447 1.00 98.25 276 LEU A C 1
ATOM 2180 O O . LEU A 1 276 ? -8.853 -8.568 0.862 1.00 98.25 276 LEU A O 1
ATOM 2184 N N . PHE A 1 277 ? -6.716 -8.595 1.512 1.00 98.69 277 PHE A N 1
ATOM 2185 C CA . PHE A 1 277 ? -6.349 -7.346 0.848 1.00 98.69 277 PHE A CA 1
ATOM 2186 C C . PHE A 1 277 ? -5.425 -7.645 -0.326 1.00 98.69 277 PHE A C 1
ATOM 2188 O O . PHE A 1 277 ? -4.362 -8.222 -0.131 1.00 98.69 277 PHE A O 1
ATOM 2195 N N . TYR A 1 278 ? -5.806 -7.242 -1.536 1.00 98.56 278 TYR A N 1
ATOM 2196 C CA . TYR A 1 278 ? -4.947 -7.292 -2.717 1.00 98.56 278 TYR A CA 1
ATOM 2197 C C . TYR A 1 278 ? -4.466 -5.881 -3.047 1.00 98.56 278 TYR A C 1
ATOM 2199 O O . TYR A 1 278 ? -5.231 -5.014 -3.477 1.00 98.56 278 TYR A O 1
ATOM 2207 N N . LEU A 1 279 ? -3.182 -5.638 -2.824 1.00 98.06 279 LEU A N 1
ATOM 2208 C CA . LEU A 1 279 ? -2.571 -4.324 -2.913 1.00 98.06 279 LEU A CA 1
ATOM 2209 C C . LEU A 1 279 ? -1.604 -4.274 -4.088 1.00 98.06 279 LEU A C 1
ATOM 2211 O O . LEU A 1 279 ? -0.762 -5.150 -4.260 1.00 98.06 279 LEU A O 1
ATOM 2215 N N . THR A 1 280 ? -1.713 -3.219 -4.887 1.00 94.00 280 THR A N 1
ATOM 2216 C CA . THR A 1 280 ? -0.835 -2.999 -6.038 1.00 94.00 280 THR A CA 1
ATOM 2217 C C . THR A 1 280 ? -0.645 -1.512 -6.306 1.00 94.00 280 THR A C 1
ATOM 2219 O O . THR A 1 280 ? -1.570 -0.701 -6.186 1.00 94.00 280 THR A O 1
ATOM 2222 N N . ALA A 1 281 ? 0.570 -1.134 -6.697 1.00 84.75 281 ALA A N 1
ATOM 2223 C CA . ALA A 1 281 ? 0.938 0.255 -6.956 1.00 84.75 281 ALA A CA 1
ATOM 2224 C C . ALA A 1 281 ? 0.247 0.869 -8.187 1.00 84.75 281 ALA A C 1
ATOM 2226 O O . ALA A 1 281 ? 0.260 2.094 -8.330 1.00 84.75 281 ALA A O 1
ATOM 2227 N N . ARG A 1 282 ? -0.300 0.056 -9.106 1.00 81.00 282 ARG A N 1
ATOM 2228 C CA . ARG A 1 282 ? -0.735 0.519 -10.436 1.00 81.00 282 ARG A CA 1
ATOM 2229 C C . ARG A 1 282 ? -2.159 0.088 -10.782 1.00 81.00 282 ARG A C 1
ATOM 2231 O O . ARG A 1 282 ? -2.589 -1.006 -10.446 1.00 81.00 282 ARG A O 1
ATOM 2238 N N . THR A 1 283 ? -2.865 0.928 -11.539 1.00 77.44 283 THR A N 1
ATOM 2239 C CA . THR A 1 283 ? -4.242 0.661 -11.991 1.00 77.44 283 THR A CA 1
ATOM 2240 C C . THR A 1 283 ? -4.394 -0.648 -12.788 1.00 77.44 283 THR A C 1
ATOM 2242 O O . THR A 1 283 ? -5.333 -1.380 -12.489 1.00 77.44 283 THR A O 1
ATOM 2245 N N . PRO A 1 284 ? -3.492 -1.020 -13.728 1.00 81.56 284 PRO A N 1
ATOM 2246 C CA . PRO A 1 284 ? -3.629 -2.282 -14.465 1.00 81.56 284 PRO A CA 1
ATOM 2247 C C . PRO A 1 284 ? -3.598 -3.528 -13.569 1.00 81.56 284 PRO A C 1
ATOM 2249 O O . PRO A 1 284 ? -4.356 -4.462 -13.800 1.00 81.56 284 PRO A O 1
ATOM 2252 N N . GLY A 1 285 ? -2.782 -3.522 -12.507 1.00 84.12 285 GLY A N 1
ATOM 2253 C CA . GLY A 1 285 ? -2.749 -4.621 -11.536 1.00 84.12 285 GLY A CA 1
ATOM 2254 C C . GLY A 1 285 ? -4.080 -4.794 -10.797 1.00 84.12 285 GLY A C 1
ATOM 2255 O O . GLY A 1 285 ? -4.476 -5.915 -10.494 1.00 84.12 285 GLY A O 1
ATOM 2256 N N . ARG A 1 286 ? -4.814 -3.695 -10.561 1.00 91.12 286 ARG A N 1
ATOM 2257 C CA . ARG A 1 286 ? -6.156 -3.744 -9.957 1.00 91.12 286 ARG A CA 1
ATOM 2258 C C . ARG A 1 286 ? -7.162 -4.379 -10.903 1.00 91.12 286 ARG A C 1
ATOM 2260 O O . ARG A 1 286 ? -7.893 -5.258 -10.471 1.00 91.12 286 ARG A O 1
ATOM 2267 N N . ALA A 1 287 ? -7.154 -3.985 -12.178 1.00 89.19 287 ALA A N 1
ATOM 2268 C CA . ALA A 1 287 ? -8.027 -4.574 -13.192 1.00 89.19 287 ALA A CA 1
ATOM 2269 C C . ALA A 1 287 ? -7.810 -6.093 -13.304 1.00 89.19 287 ALA A C 1
ATOM 2271 O O . ALA A 1 287 ? -8.765 -6.850 -13.179 1.00 89.19 287 ALA A O 1
ATOM 2272 N N . LEU A 1 288 ? -6.551 -6.544 -13.381 1.00 89.94 288 LEU A N 1
ATOM 2273 C CA . LEU A 1 288 ? -6.218 -7.975 -13.403 1.00 89.94 288 LEU A CA 1
ATOM 2274 C C . LEU A 1 288 ? -6.734 -8.730 -12.168 1.00 89.94 288 LEU A C 1
ATOM 2276 O O . LEU A 1 288 ? -7.182 -9.870 -12.286 1.00 89.94 288 LEU A O 1
ATOM 2280 N N . ALA A 1 289 ? -6.671 -8.118 -10.983 1.00 94.00 289 ALA A N 1
ATOM 2281 C CA . ALA A 1 289 ? -7.203 -8.715 -9.761 1.00 94.00 289 ALA A CA 1
ATOM 2282 C C . ALA A 1 289 ? -8.737 -8.790 -9.769 1.00 94.00 289 ALA A C 1
ATOM 2284 O O . ALA A 1 289 ? -9.292 -9.814 -9.375 1.00 94.00 289 ALA A O 1
ATOM 2285 N N . LEU A 1 290 ? -9.420 -7.740 -10.239 1.00 93.62 290 LEU A N 1
ATOM 2286 C CA . LEU A 1 290 ? -10.879 -7.724 -10.385 1.00 93.62 290 LEU A CA 1
ATOM 2287 C C . LEU A 1 290 ? -11.343 -8.799 -11.380 1.00 93.62 290 LEU A C 1
ATOM 2289 O O . LEU A 1 290 ? -12.252 -9.558 -11.058 1.00 93.62 290 LEU A O 1
ATOM 2293 N N . ASP A 1 291 ? -10.676 -8.924 -12.530 1.00 91.56 291 ASP A N 1
ATOM 2294 C CA . ASP A 1 291 ? -10.981 -9.936 -13.552 1.00 91.56 291 ASP A CA 1
ATOM 2295 C C . ASP A 1 291 ? -10.748 -11.363 -13.026 1.00 91.56 291 ASP A C 1
ATOM 2297 O O . ASP A 1 291 ? -11.561 -12.271 -13.232 1.00 91.56 291 ASP A O 1
ATOM 2301 N N . ALA A 1 292 ? -9.653 -11.569 -12.286 1.00 92.56 292 ALA A N 1
ATOM 2302 C CA . ALA A 1 292 ? -9.363 -12.842 -11.633 1.00 92.56 292 ALA A CA 1
ATOM 2303 C C . ALA A 1 292 ? -10.439 -13.215 -10.604 1.00 92.56 292 ALA A C 1
ATOM 2305 O O . ALA A 1 292 ? -10.867 -14.369 -10.552 1.00 92.56 292 ALA A O 1
ATOM 2306 N N . LEU A 1 293 ? -10.905 -12.253 -9.804 1.00 92.94 293 LEU A N 1
ATOM 2307 C CA . LEU A 1 293 ? -11.974 -12.480 -8.834 1.00 92.94 293 LEU A CA 1
ATOM 2308 C C . LEU A 1 293 ? -13.325 -12.723 -9.505 1.00 92.94 293 LEU A C 1
ATOM 2310 O O . LEU A 1 293 ? -14.036 -13.620 -9.068 1.00 92.94 293 LEU A O 1
ATOM 2314 N N . ALA A 1 294 ? -13.652 -12.007 -10.582 1.00 89.62 294 ALA A N 1
ATOM 2315 C CA . ALA A 1 294 ? -14.858 -12.265 -11.369 1.00 89.62 294 ALA A CA 1
ATOM 2316 C C . ALA A 1 294 ? -14.858 -13.683 -11.970 1.00 89.62 294 ALA A C 1
ATOM 2318 O O . ALA A 1 294 ? -15.907 -14.309 -12.086 1.00 89.62 294 ALA A O 1
ATOM 2319 N N . THR A 1 295 ? -13.675 -14.218 -12.293 1.00 89.50 295 THR A N 1
ATOM 2320 C CA . THR A 1 295 ? -13.511 -15.606 -12.755 1.00 89.50 295 THR A CA 1
ATOM 2321 C C . THR A 1 295 ? -13.680 -16.625 -11.618 1.00 89.50 295 THR A C 1
ATOM 2323 O O . THR A 1 295 ? -14.270 -17.682 -11.818 1.00 89.50 295 THR A O 1
ATOM 2326 N N . LEU A 1 296 ? -13.148 -16.337 -10.425 1.00 89.25 296 LEU A N 1
ATOM 2327 C CA . LEU A 1 296 ? -13.205 -17.236 -9.258 1.00 89.25 296 LEU A CA 1
ATOM 2328 C C . LEU A 1 296 ? -14.565 -17.219 -8.542 1.00 89.25 296 LEU A C 1
ATOM 2330 O O . LEU A 1 296 ? -14.957 -18.204 -7.917 1.00 89.25 296 LEU A O 1
ATOM 2334 N N . ALA A 1 297 ? -15.260 -16.091 -8.602 1.00 82.25 297 ALA A N 1
ATOM 2335 C CA . ALA A 1 297 ? -16.530 -15.827 -7.946 1.00 82.25 297 ALA A CA 1
ATOM 2336 C C . ALA A 1 297 ? -17.458 -15.093 -8.931 1.00 82.25 297 ALA A C 1
ATOM 2338 O O . ALA A 1 297 ? -17.665 -13.885 -8.792 1.00 82.25 297 ALA A O 1
ATOM 2339 N N . PRO A 1 298 ? -17.983 -15.795 -9.954 1.00 73.19 298 PRO A N 1
ATOM 2340 C CA . PRO A 1 298 ? -18.905 -15.188 -10.902 1.00 73.19 298 PRO A CA 1
ATOM 2341 C C . PRO A 1 298 ? -20.188 -14.749 -10.188 1.00 73.19 298 PRO A C 1
ATOM 2343 O O . PRO A 1 298 ? -20.661 -15.423 -9.267 1.00 73.19 298 PRO A O 1
ATOM 2346 N N . ALA A 1 299 ? -20.744 -13.616 -10.622 1.00 65.62 299 ALA A N 1
ATOM 2347 C CA . ALA A 1 299 ? -22.037 -13.142 -10.142 1.00 65.62 299 ALA A CA 1
ATOM 2348 C C . ALA A 1 299 ? -23.151 -14.129 -10.529 1.00 65.62 299 ALA A C 1
ATOM 2350 O O . ALA A 1 299 ? -23.017 -14.891 -11.488 1.00 65.62 299 ALA A O 1
ATOM 2351 N N . ALA A 1 300 ? -24.255 -14.120 -9.782 1.00 61.22 300 ALA A N 1
ATOM 2352 C CA . ALA A 1 300 ? -25.442 -14.860 -10.186 1.00 61.22 300 ALA A CA 1
ATOM 2353 C C . ALA A 1 300 ? -26.013 -14.202 -11.452 1.00 61.22 300 ALA A C 1
ATOM 2355 O O . ALA A 1 300 ? -26.344 -13.020 -11.423 1.00 61.22 300 ALA A O 1
ATOM 2356 N N . ASP A 1 301 ? -26.100 -14.945 -12.555 1.00 54.88 301 ASP A N 1
ATOM 2357 C CA . ASP A 1 301 ? -26.781 -14.463 -13.756 1.00 54.88 301 ASP A CA 1
ATOM 2358 C C . ASP A 1 301 ? -28.300 -14.400 -13.522 1.00 54.88 301 ASP A C 1
ATOM 2360 O O . ASP A 1 301 ? -28.904 -15.370 -13.057 1.00 54.88 301 ASP A O 1
ATOM 2364 N N . ASP A 1 302 ? -28.927 -13.302 -13.956 1.00 51.44 302 ASP A N 1
ATOM 2365 C CA . ASP A 1 302 ? -30.390 -13.137 -14.062 1.00 51.44 302 ASP A CA 1
ATOM 2366 C C . ASP A 1 302 ? -30.985 -13.896 -15.275 1.00 51.44 302 ASP A C 1
ATOM 2368 O O . ASP A 1 302 ? -32.148 -13.722 -15.637 1.00 51.44 302 ASP A O 1
ATOM 2372 N N . SER A 1 303 ? -30.186 -14.736 -15.939 1.00 48.28 303 SER A N 1
ATOM 2373 C CA . SER A 1 303 ? -30.562 -15.413 -17.179 1.00 48.28 303 SER A CA 1
ATOM 2374 C C . SER A 1 303 ? -31.474 -16.609 -16.899 1.00 48.28 303 SER A C 1
ATOM 2376 O O . SER A 1 303 ? -31.051 -17.628 -16.345 1.00 48.28 303 SER A O 1
ATOM 2378 N N . GLU A 1 304 ? -32.736 -16.504 -17.315 1.00 49.0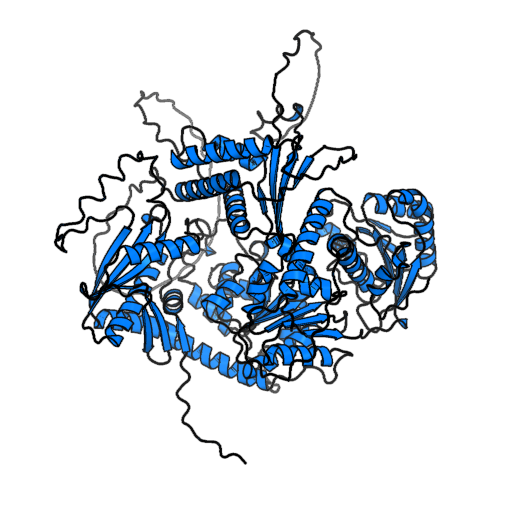6 304 GLU A N 1
ATOM 2379 C CA . GLU A 1 304 ? -33.702 -17.600 -17.305 1.00 49.06 304 GLU A CA 1
ATOM 2380 C C . GLU A 1 304 ? -33.146 -18.843 -18.030 1.00 49.06 304 GLU A C 1
ATOM 2382 O O . GLU A 1 304 ? -32.926 -18.841 -19.239 1.00 49.06 304 GLU A O 1
ATOM 2387 N N . GLY A 1 305 ? -32.969 -19.948 -17.296 1.00 50.06 305 GLY A N 1
ATOM 2388 C CA . GLY A 1 305 ? -33.119 -21.285 -17.881 1.00 50.06 305 GLY A CA 1
ATOM 2389 C C . GLY A 1 305 ? -31.916 -22.233 -17.939 1.00 50.06 305 GLY A C 1
ATOM 2390 O O . GLY A 1 305 ? -32.116 -23.362 -18.387 1.00 50.06 305 GLY A O 1
ATOM 2391 N N . GLN A 1 306 ? -30.710 -21.902 -17.458 1.00 42.97 306 GLN A N 1
ATOM 2392 C CA . GLN A 1 306 ? -29.597 -22.875 -17.443 1.00 42.97 306 GLN A CA 1
ATOM 2393 C C . GLN A 1 306 ? -28.880 -23.001 -16.090 1.00 42.97 306 GLN A C 1
ATOM 2395 O O . GLN A 1 306 ? -28.753 -22.053 -15.328 1.00 42.97 306 GLN A O 1
ATOM 2400 N N . LYS A 1 307 ? -28.520 -24.252 -15.758 1.00 39.78 307 LYS A N 1
ATOM 2401 C CA . LYS A 1 307 ? -28.183 -24.780 -14.421 1.00 39.78 307 LYS A CA 1
ATOM 2402 C C . LYS A 1 307 ? -27.309 -23.840 -13.569 1.00 39.78 307 LYS A C 1
ATOM 2404 O O . LYS A 1 307 ? -26.118 -23.698 -13.815 1.00 39.78 307 LYS A O 1
ATOM 2409 N N . LYS A 1 308 ? -27.927 -23.313 -12.503 1.00 45.78 308 LYS A N 1
ATOM 2410 C CA . LYS A 1 308 ? -27.348 -22.504 -11.420 1.00 45.78 308 LYS A CA 1
ATOM 2411 C C . LYS A 1 308 ? -26.160 -23.203 -10.742 1.00 45.78 308 LYS A C 1
ATOM 2413 O O . LYS A 1 308 ? -26.360 -24.025 -9.847 1.00 45.78 308 LYS A O 1
ATOM 2418 N N . THR A 1 309 ? -24.928 -22.838 -11.081 1.00 45.00 309 THR A N 1
ATOM 2419 C CA . THR A 1 309 ? -23.875 -22.805 -10.055 1.00 45.00 309 THR A CA 1
ATOM 2420 C C . THR A 1 309 ? -24.268 -21.719 -9.054 1.00 45.00 309 THR A C 1
ATOM 2422 O O . THR A 1 309 ? -24.550 -20.601 -9.485 1.00 45.00 309 THR A O 1
ATOM 2425 N N . PRO A 1 310 ? -24.361 -22.006 -7.743 1.00 50.44 310 PRO A N 1
ATOM 2426 C CA . PRO A 1 310 ? -24.587 -20.949 -6.769 1.00 50.44 310 PRO A CA 1
ATOM 2427 C C . PRO A 1 310 ? -23.417 -19.968 -6.868 1.00 50.44 310 PRO A C 1
ATOM 2429 O O . PRO A 1 310 ? -22.264 -20.383 -6.750 1.00 50.44 310 PRO A O 1
ATOM 2432 N N . ALA A 1 311 ? -23.713 -18.694 -7.136 1.00 62.50 311 ALA A N 1
ATOM 2433 C CA . ALA A 1 311 ? -22.710 -17.641 -7.120 1.00 62.50 311 ALA A CA 1
ATOM 2434 C C . ALA A 1 311 ? -21.978 -17.677 -5.776 1.00 62.50 311 ALA A C 1
ATOM 2436 O O . ALA A 1 311 ? -22.613 -17.778 -4.722 1.00 62.50 311 ALA A O 1
ATOM 2437 N N . THR A 1 312 ? -20.648 -17.637 -5.805 1.00 70.88 312 THR A N 1
ATOM 2438 C CA . THR A 1 312 ? -19.859 -17.513 -4.579 1.00 70.88 312 THR A CA 1
ATOM 2439 C C . THR A 1 312 ? -20.265 -16.188 -3.927 1.00 70.88 312 THR A C 1
ATOM 2441 O O . THR A 1 312 ? -20.085 -15.149 -4.564 1.00 70.88 312 THR A O 1
ATOM 2444 N N . PRO A 1 313 ? -20.802 -16.173 -2.692 1.00 85.75 313 PRO A N 1
ATOM 2445 C CA . PRO A 1 313 ? -21.233 -14.946 -2.030 1.00 85.75 313 PRO A CA 1
ATOM 2446 C C . PRO A 1 313 ? -19.996 -14.209 -1.502 1.00 85.75 313 PRO A C 1
ATOM 2448 O O . PRO A 1 313 ? -19.765 -14.132 -0.301 1.00 85.75 313 PRO A O 1
ATOM 2451 N N . LEU A 1 314 ? -19.135 -13.745 -2.405 1.00 90.69 314 LEU A N 1
ATOM 2452 C CA . LEU A 1 314 ? -17.886 -13.064 -2.092 1.00 90.69 314 LEU A CA 1
ATOM 2453 C C . LEU A 1 314 ? -18.079 -11.565 -2.306 1.00 90.69 314 LEU A C 1
ATOM 2455 O O . LEU A 1 314 ? -18.287 -11.112 -3.431 1.00 90.69 314 LEU A O 1
ATOM 2459 N N . ARG A 1 315 ? -17.993 -10.773 -1.236 1.00 93.56 315 ARG A N 1
ATOM 2460 C CA . ARG A 1 315 ? -18.098 -9.312 -1.336 1.00 93.56 315 ARG A CA 1
ATOM 2461 C C . ARG A 1 315 ? -16.740 -8.732 -1.706 1.00 93.56 315 ARG A C 1
ATOM 2463 O O . ARG A 1 315 ? -15.808 -8.757 -0.903 1.00 93.56 315 ARG A O 1
ATOM 2470 N N . ILE A 1 316 ? -16.632 -8.205 -2.921 1.00 95.81 316 ILE A N 1
ATOM 2471 C CA . ILE A 1 316 ? -15.388 -7.655 -3.473 1.00 95.81 316 ILE A CA 1
ATOM 2472 C C . ILE A 1 316 ? -15.527 -6.140 -3.600 1.00 95.81 316 ILE A C 1
ATOM 2474 O O . ILE A 1 316 ? -16.477 -5.672 -4.224 1.00 95.81 316 ILE A O 1
ATOM 2478 N N . LEU A 1 317 ? -14.572 -5.390 -3.049 1.00 97.25 317 LEU A N 1
ATOM 2479 C CA . LEU A 1 317 ? -14.553 -3.927 -3.046 1.00 97.25 317 LEU A CA 1
ATOM 2480 C C . LEU A 1 317 ? -13.257 -3.378 -3.649 1.00 97.25 317 LEU A C 1
ATOM 2482 O O . LEU A 1 317 ? -12.163 -3.804 -3.287 1.00 97.25 317 LEU A O 1
ATOM 2486 N N . GLU A 1 318 ? -13.372 -2.372 -4.511 1.00 97.38 318 GLU A N 1
ATOM 2487 C CA . GLU A 1 318 ? -12.239 -1.593 -5.014 1.00 97.38 318 GLU A CA 1
ATOM 2488 C C . GLU A 1 318 ? -12.140 -0.233 -4.308 1.00 97.38 318 GLU A C 1
ATOM 2490 O O . GLU A 1 318 ? -13.106 0.529 -4.249 1.00 97.38 318 GLU A O 1
ATOM 2495 N N . LEU A 1 319 ? -10.943 0.116 -3.827 1.00 96.50 319 LEU A N 1
ATOM 2496 C CA . LEU A 1 319 ? -10.645 1.429 -3.260 1.00 96.50 319 LEU A CA 1
ATOM 2497 C C . LEU A 1 319 ? -9.912 2.337 -4.257 1.00 96.50 319 LEU A C 1
ATOM 2499 O O . LEU A 1 319 ? -8.867 2.002 -4.830 1.00 96.50 319 LEU A O 1
ATOM 2503 N N . GLY A 1 320 ? -10.458 3.543 -4.423 1.00 92.00 320 GLY A N 1
ATOM 2504 C CA . GLY A 1 320 ? -9.921 4.599 -5.275 1.00 92.00 320 GLY A CA 1
ATOM 2505 C C . GLY A 1 320 ? -9.374 5.785 -4.483 1.00 92.00 320 GLY A C 1
ATOM 2506 O O . GLY A 1 320 ? -9.770 6.050 -3.350 1.00 92.00 320 GLY A O 1
ATOM 2507 N N . ALA A 1 321 ? -8.476 6.549 -5.108 1.00 90.19 321 ALA A N 1
ATOM 2508 C CA . ALA A 1 321 ? -8.030 7.825 -4.556 1.00 90.19 321 ALA A CA 1
ATOM 2509 C C . ALA A 1 321 ? -9.168 8.858 -4.600 1.00 90.19 321 ALA A C 1
ATOM 2511 O O . ALA A 1 321 ? -9.954 8.876 -5.554 1.00 90.19 321 ALA A O 1
ATOM 2512 N N . ARG A 1 322 ? -9.212 9.776 -3.623 1.00 89.56 322 ARG A N 1
ATOM 2513 C CA . ARG A 1 322 ? -10.206 10.865 -3.581 1.00 89.56 322 ARG A CA 1
ATOM 2514 C C . ARG A 1 322 ? -10.227 11.673 -4.881 1.00 89.56 322 ARG A C 1
ATOM 2516 O O . ARG A 1 322 ? -11.298 11.947 -5.402 1.00 89.56 322 ARG A O 1
ATOM 2523 N N . SER A 1 323 ? -9.062 11.979 -5.452 1.00 85.25 323 SER A N 1
ATOM 2524 C CA . SER A 1 323 ? -8.942 12.724 -6.716 1.00 85.25 323 SER A CA 1
ATOM 2525 C C . SER A 1 323 ? -9.611 12.048 -7.919 1.00 85.25 323 SER A C 1
ATOM 2527 O O . SER A 1 323 ? -9.886 12.720 -8.904 1.00 85.25 323 SER A O 1
ATOM 2529 N N . LYS A 1 324 ? -9.877 10.737 -7.846 1.00 87.12 324 LYS A N 1
ATOM 2530 C CA . LYS A 1 324 ? -10.525 9.955 -8.911 1.00 87.12 324 LYS A CA 1
ATOM 2531 C C . LYS A 1 324 ? -11.989 9.612 -8.628 1.00 87.12 324 LYS A C 1
ATOM 2533 O O . LYS A 1 324 ? -12.676 9.147 -9.525 1.00 87.12 324 LYS A O 1
ATOM 2538 N N . THR A 1 325 ? -12.438 9.762 -7.384 1.00 92.62 325 THR A N 1
ATOM 2539 C CA . THR A 1 325 ? -13.744 9.260 -6.905 1.00 92.62 325 THR A CA 1
ATOM 2540 C C . THR A 1 325 ? -14.639 10.355 -6.331 1.00 92.62 325 THR A C 1
ATOM 2542 O O . THR A 1 325 ? -15.821 10.128 -6.094 1.00 92.62 325 THR A O 1
ATOM 2545 N N . CYS A 1 326 ? -14.085 11.538 -6.062 1.00 92.56 326 CYS A N 1
ATOM 2546 C CA . CYS A 1 326 ? -14.822 12.675 -5.535 1.00 92.56 326 CYS A CA 1
ATOM 2547 C C . CYS A 1 326 ? -15.573 13.395 -6.659 1.00 92.56 326 CYS A C 1
ATOM 2549 O O . CYS A 1 326 ? -14.947 13.878 -7.598 1.00 92.56 326 CYS A O 1
ATOM 2551 N N . GLU A 1 327 ? -16.890 13.549 -6.514 1.00 95.12 327 GLU A N 1
ATOM 2552 C CA . GLU A 1 327 ? -17.726 14.328 -7.446 1.00 95.12 327 GLU A CA 1
ATOM 2553 C C . GLU A 1 327 ? -17.512 15.846 -7.318 1.00 95.12 327 GLU A C 1
ATOM 2555 O O . GLU A 1 327 ? -17.819 16.610 -8.229 1.00 95.12 327 GLU A O 1
ATOM 2560 N N . HIS A 1 328 ? -16.967 16.296 -6.182 1.00 91.38 328 HIS A N 1
ATOM 2561 C CA . HIS A 1 328 ? -16.760 17.712 -5.873 1.00 91.38 328 HIS A CA 1
ATOM 2562 C C . HIS A 1 328 ? -15.332 17.978 -5.364 1.00 91.38 328 HIS A C 1
ATOM 2564 O O . HIS A 1 328 ? -15.140 18.286 -4.187 1.00 91.38 328 HIS A O 1
ATOM 2570 N N . PRO A 1 329 ? -14.290 17.808 -6.202 1.00 85.56 329 PRO A N 1
ATOM 2571 C CA . PRO A 1 329 ? -12.892 17.887 -5.766 1.00 85.56 329 PRO A CA 1
ATOM 2572 C C . PRO A 1 329 ? -12.471 19.278 -5.264 1.00 85.56 329 PRO A C 1
ATOM 2574 O O . PRO A 1 329 ? -11.530 19.367 -4.480 1.00 85.56 329 PRO A O 1
ATOM 2577 N N . SER A 1 330 ? -13.167 20.340 -5.680 1.00 81.75 330 SER A N 1
ATOM 2578 C CA . SER A 1 330 ? -12.932 21.719 -5.236 1.00 81.75 330 SER A CA 1
ATOM 2579 C C . SER A 1 330 ? -13.621 22.081 -3.915 1.00 81.75 330 SER A C 1
ATOM 2581 O O . SER A 1 330 ? -13.317 23.130 -3.352 1.00 81.75 330 SER A O 1
ATOM 2583 N N . LEU A 1 331 ? -14.542 21.248 -3.417 1.00 80.06 331 LEU A N 1
ATOM 2584 C CA . LEU A 1 331 ? -15.293 21.514 -2.188 1.00 80.06 331 LEU A CA 1
ATOM 2585 C C . LEU A 1 331 ? -14.643 20.829 -0.979 1.00 80.06 331 LEU A C 1
ATOM 2587 O O . LEU A 1 331 ? -14.003 19.773 -1.083 1.00 80.06 331 LEU A O 1
ATOM 2591 N N . ALA A 1 332 ? -14.835 21.422 0.198 1.00 77.50 332 ALA A N 1
ATOM 2592 C CA . ALA A 1 332 ? -14.413 20.830 1.457 1.00 77.50 332 ALA A CA 1
ATOM 2593 C C . ALA A 1 332 ? -15.385 19.712 1.878 1.00 77.50 332 ALA A C 1
ATOM 2595 O O . ALA A 1 332 ? -16.587 19.758 1.616 1.00 77.50 332 ALA A O 1
ATOM 2596 N N . CYS A 1 333 ? -14.869 18.675 2.541 1.00 81.50 333 CYS A N 1
ATOM 2597 C CA . CYS A 1 333 ? -15.659 17.505 2.936 1.00 81.50 333 CYS A CA 1
ATOM 2598 C C . CYS A 1 333 ? -16.432 17.739 4.248 1.00 81.50 333 CYS A C 1
ATOM 2600 O O . CYS A 1 333 ? -16.151 17.086 5.252 1.00 81.50 333 CYS A O 1
ATOM 2602 N N . HIS A 1 334 ? -17.384 18.674 4.249 1.00 81.81 334 HIS A N 1
ATOM 2603 C CA . HIS A 1 334 ? -18.340 18.871 5.346 1.00 81.81 334 HIS A CA 1
ATOM 2604 C C . HIS A 1 334 ? -19.710 19.341 4.831 1.00 81.81 334 HIS A C 1
ATOM 2606 O O . HIS A 1 334 ? -19.787 19.894 3.733 1.00 81.81 334 HIS A O 1
ATOM 2612 N N . GLY A 1 335 ? -20.789 19.143 5.598 1.00 81.31 335 GLY A N 1
ATOM 2613 C CA . GLY A 1 335 ? -22.170 19.378 5.133 1.00 81.31 335 GLY A CA 1
ATOM 2614 C C . GLY A 1 335 ? -22.550 20.828 4.781 1.00 81.31 335 GLY A C 1
ATOM 2615 O O . GLY A 1 335 ? -23.488 21.058 4.009 1.00 81.31 335 GLY A O 1
ATOM 2616 N N . GLU A 1 336 ? -21.793 21.817 5.268 1.00 79.62 336 GLU A N 1
ATOM 2617 C CA . GLU A 1 336 ? -21.928 23.222 4.839 1.00 79.62 336 GLU A CA 1
ATOM 2618 C C . GLU A 1 336 ? -21.305 23.478 3.451 1.00 79.62 336 GLU A C 1
ATOM 2620 O O . GLU A 1 336 ? -21.790 24.340 2.726 1.00 79.62 336 GLU A O 1
ATOM 2625 N N . SER A 1 337 ? -20.263 22.729 3.060 1.00 82.25 337 SER A N 1
ATOM 2626 C CA . SER A 1 337 ? -19.534 22.937 1.796 1.00 82.25 337 SER A CA 1
ATOM 2627 C C . SER A 1 337 ? -19.936 21.956 0.696 1.00 82.25 337 SER A C 1
ATOM 2629 O O . SER A 1 337 ? -20.019 22.354 -0.461 1.00 82.25 337 SER A O 1
ATOM 2631 N N . CYS A 1 338 ? -20.200 20.691 1.028 1.00 88.69 338 CYS A N 1
ATOM 2632 C CA . CYS A 1 338 ? -20.453 19.631 0.057 1.00 88.69 338 CYS A CA 1
ATOM 2633 C C . CYS A 1 338 ? -21.861 19.031 0.236 1.00 88.69 338 CYS A C 1
ATOM 2635 O O . CYS A 1 338 ? -22.172 18.530 1.322 1.00 88.69 338 CYS A O 1
ATOM 2637 N N . PRO A 1 339 ? -22.701 18.992 -0.820 1.00 93.50 339 PRO A N 1
ATOM 2638 C CA . PRO A 1 339 ? -24.056 18.439 -0.727 1.00 93.50 339 PRO A CA 1
ATOM 2639 C C . PRO A 1 339 ? -24.061 16.939 -0.394 1.00 93.50 339 PRO A C 1
ATOM 2641 O O . PRO A 1 339 ? -24.916 16.473 0.354 1.00 93.50 339 PRO A O 1
ATOM 2644 N N . LEU A 1 340 ? -23.057 16.190 -0.862 1.00 94.88 340 LEU A N 1
ATOM 2645 C CA . LEU A 1 340 ? -22.913 14.758 -0.574 1.00 94.88 340 LEU A CA 1
ATOM 2646 C C . LEU A 1 340 ? -22.424 14.464 0.858 1.00 94.88 340 LEU A C 1
ATOM 2648 O O . LEU A 1 340 ? -22.431 13.308 1.280 1.00 94.88 340 LEU A O 1
ATOM 2652 N N . ALA A 1 341 ? -21.958 15.480 1.594 1.00 90.56 341 ALA A N 1
ATOM 2653 C CA . ALA A 1 341 ? -21.534 15.357 2.990 1.00 90.56 341 ALA A CA 1
ATOM 2654 C C . ALA A 1 341 ? -22.660 15.697 3.983 1.00 90.56 341 ALA A C 1
ATOM 2656 O O . ALA A 1 341 ? -22.653 15.202 5.108 1.00 90.56 341 ALA A O 1
ATOM 2657 N N . ARG A 1 342 ? -23.634 16.517 3.576 1.00 90.81 342 ARG A N 1
ATOM 2658 C CA . ARG A 1 342 ? -24.779 16.908 4.408 1.00 90.81 342 ARG A CA 1
ATOM 2659 C C . ARG A 1 342 ? -25.691 15.711 4.670 1.00 90.81 342 ARG A C 1
ATOM 2661 O O . ARG A 1 342 ? -26.051 15.034 3.720 1.00 90.81 342 ARG A O 1
ATOM 2668 N N . GLY A 1 343 ? -26.059 15.411 5.909 1.00 89.50 343 GLY A N 1
ATOM 2669 C CA . GLY A 1 343 ? -26.866 14.236 6.260 1.00 89.50 343 GLY A CA 1
ATOM 2670 C C . GLY A 1 343 ? -26.275 12.921 5.738 1.00 89.50 343 GLY A C 1
ATOM 2671 O O . GLY A 1 343 ? -27.004 12.039 5.281 1.00 89.50 343 GLY A O 1
ATOM 2672 N N . PHE A 1 344 ? -24.942 12.814 5.684 1.00 93.12 344 PHE A N 1
ATOM 2673 C CA . PHE A 1 344 ? -24.255 11.621 5.182 1.00 93.12 344 PHE A CA 1
ATOM 2674 C C . PHE A 1 344 ? -24.621 10.389 6.017 1.00 93.12 344 PHE A C 1
ATOM 2676 O O . PHE A 1 344 ? -24.982 9.359 5.455 1.00 93.12 344 PHE A O 1
ATOM 2683 N N . TYR A 1 345 ? -24.557 10.481 7.350 1.00 89.31 345 TYR A N 1
ATOM 2684 C CA . TYR A 1 345 ? -24.814 9.334 8.228 1.00 89.31 345 TYR A CA 1
ATOM 2685 C C . TYR A 1 345 ? -26.286 8.933 8.265 1.00 89.31 345 TYR A C 1
ATOM 2687 O O . TYR A 1 345 ? -26.576 7.763 8.491 1.00 89.31 345 TYR A O 1
ATOM 2695 N N . ASP A 1 346 ? -27.191 9.858 7.955 1.00 90.56 346 ASP A N 1
ATOM 2696 C CA . ASP A 1 346 ? -28.629 9.584 7.895 1.00 90.56 346 ASP A CA 1
ATOM 2697 C C . ASP A 1 346 ? -28.984 8.723 6.673 1.00 90.56 346 ASP A C 1
ATOM 2699 O O . ASP A 1 346 ? -29.861 7.863 6.734 1.00 90.56 346 ASP A O 1
ATOM 2703 N N . ARG A 1 347 ? -28.260 8.915 5.561 1.00 94.38 347 ARG A N 1
ATOM 2704 C CA . ARG A 1 347 ? -28.475 8.209 4.282 1.00 94.38 347 ARG A CA 1
ATOM 2705 C C . ARG A 1 347 ? -27.571 6.989 4.098 1.00 94.38 347 ARG A C 1
ATOM 2707 O O . ARG A 1 347 ? -27.857 6.126 3.268 1.00 94.38 347 ARG A O 1
ATOM 2714 N N . LEU A 1 348 ? -26.498 6.891 4.885 1.00 92.25 348 LEU A N 1
ATOM 2715 C CA . LEU A 1 348 ? -25.521 5.802 4.827 1.00 92.25 348 LEU A CA 1
ATOM 2716 C C . LEU A 1 348 ? -26.140 4.399 4.970 1.00 92.25 348 LEU A C 1
ATOM 2718 O O . LEU A 1 348 ? -25.733 3.534 4.193 1.00 92.25 348 LEU A O 1
ATOM 2722 N N . PRO A 1 349 ? -27.085 4.127 5.898 1.00 89.81 349 PRO A N 1
ATOM 2723 C CA . PRO A 1 349 ? -27.650 2.787 6.049 1.00 89.81 349 PRO A CA 1
ATOM 2724 C C . PRO A 1 349 ? -28.302 2.281 4.759 1.00 89.81 349 PRO A C 1
ATOM 2726 O O . PRO A 1 349 ? -27.903 1.237 4.257 1.00 89.81 349 PRO A O 1
ATOM 2729 N N . ALA A 1 350 ? -29.196 3.073 4.156 1.00 92.31 350 ALA A N 1
ATOM 2730 C CA . ALA A 1 350 ? -29.874 2.702 2.914 1.00 92.31 350 ALA A CA 1
ATOM 2731 C C . ALA A 1 350 ? -28.888 2.503 1.750 1.00 92.31 350 ALA A C 1
ATOM 2733 O O . ALA A 1 350 ? -28.984 1.516 1.023 1.00 92.31 350 ALA A O 1
ATOM 2734 N N . ALA A 1 351 ? -27.900 3.396 1.613 1.00 95.06 351 ALA A N 1
ATOM 2735 C CA . ALA A 1 351 ? -26.878 3.291 0.571 1.00 95.06 351 ALA A CA 1
ATOM 2736 C C . ALA A 1 351 ? -26.013 2.032 0.710 1.00 95.06 351 ALA A C 1
ATOM 2738 O O . ALA A 1 351 ? -25.667 1.385 -0.281 1.00 95.06 351 ALA A O 1
ATOM 2739 N N . ARG A 1 352 ? -25.655 1.679 1.946 1.00 92.75 352 ARG A N 1
ATOM 2740 C CA . ARG A 1 352 ? -24.904 0.462 2.249 1.00 92.75 352 ARG A CA 1
ATOM 2741 C C . ARG A 1 352 ? -25.737 -0.780 1.961 1.00 92.75 352 ARG A C 1
ATOM 2743 O O . ARG A 1 352 ? -25.224 -1.697 1.328 1.00 92.75 352 ARG A O 1
ATOM 2750 N N . ASP A 1 353 ? -26.982 -0.815 2.419 1.00 90.31 353 ASP A N 1
ATOM 2751 C CA . ASP A 1 353 ? -27.841 -1.988 2.275 1.00 90.31 353 ASP A CA 1
ATOM 2752 C C . ASP A 1 353 ? -28.122 -2.263 0.789 1.00 90.31 353 ASP A C 1
ATOM 2754 O O . ASP A 1 353 ? -27.991 -3.403 0.347 1.00 90.31 353 ASP A O 1
ATOM 2758 N N . ALA A 1 354 ? -28.355 -1.218 -0.014 1.00 93.00 354 ALA A N 1
ATOM 2759 C CA . ALA A 1 354 ? -28.464 -1.328 -1.470 1.00 93.00 354 ALA A CA 1
ATOM 2760 C C . ALA A 1 354 ? -27.179 -1.867 -2.126 1.00 93.00 354 ALA A C 1
ATOM 2762 O O . ALA A 1 354 ? -27.240 -2.767 -2.967 1.00 93.00 354 ALA A O 1
ATOM 2763 N N . ALA A 1 355 ? -26.009 -1.367 -1.715 1.00 92.69 355 ALA A N 1
ATOM 2764 C CA . ALA A 1 355 ? -24.726 -1.827 -2.243 1.00 92.69 355 ALA A CA 1
ATOM 2765 C C . ALA A 1 355 ? -24.438 -3.300 -1.903 1.00 92.69 355 ALA A C 1
ATOM 2767 O O . ALA A 1 355 ? -23.925 -4.035 -2.745 1.00 92.69 355 ALA A O 1
ATOM 2768 N N . LEU A 1 356 ? -24.775 -3.745 -0.690 1.00 89.00 356 LEU A N 1
ATOM 2769 C CA . LEU A 1 356 ? -24.574 -5.132 -0.257 1.00 89.00 356 LEU A CA 1
ATOM 2770 C C . LEU A 1 356 ? -25.606 -6.096 -0.864 1.00 89.00 356 LEU A C 1
ATOM 2772 O O . LEU A 1 356 ? -25.274 -7.257 -1.106 1.00 89.00 356 LEU A O 1
ATOM 2776 N N . ALA A 1 357 ? -26.829 -5.630 -1.127 1.00 86.50 357 ALA A N 1
ATOM 2777 C CA . ALA A 1 357 ? -27.904 -6.434 -1.708 1.00 86.50 357 ALA A CA 1
ATOM 2778 C C . ALA A 1 357 ? -27.728 -6.707 -3.209 1.00 86.50 357 ALA A C 1
ATOM 2780 O O . ALA A 1 357 ? -28.178 -7.741 -3.689 1.00 86.50 357 ALA A O 1
ATOM 2781 N N . ASP A 1 358 ? -27.053 -5.820 -3.946 1.00 82.12 358 ASP A N 1
ATOM 2782 C CA . ASP A 1 358 ? -26.840 -5.959 -5.396 1.00 82.12 358 ASP A CA 1
ATOM 2783 C C . ASP A 1 358 ? -26.000 -7.196 -5.763 1.00 82.12 358 ASP A C 1
ATOM 2785 O O . ASP A 1 358 ? -26.003 -7.613 -6.914 1.00 82.12 358 ASP A O 1
ATOM 2789 N N . GLN A 1 359 ? -25.253 -7.783 -4.815 1.00 77.19 359 GLN A N 1
ATOM 2790 C CA . GLN A 1 359 ? -24.352 -8.941 -5.007 1.00 77.19 359 GLN A CA 1
ATOM 2791 C C . GLN A 1 359 ? -23.318 -8.795 -6.145 1.00 77.19 359 GLN A C 1
ATOM 2793 O O . GLN A 1 359 ? -22.529 -9.704 -6.402 1.00 77.19 359 GLN A O 1
ATOM 2798 N N . ARG A 1 360 ? -23.270 -7.634 -6.807 1.00 79.69 360 ARG A N 1
ATOM 2799 C CA . ARG A 1 360 ? -22.277 -7.269 -7.810 1.00 79.69 360 ARG A CA 1
ATOM 2800 C C . ARG A 1 360 ? -20.976 -6.863 -7.135 1.00 79.69 360 ARG A C 1
ATOM 2802 O O . ARG A 1 360 ? -20.948 -6.330 -6.029 1.00 79.69 360 ARG A O 1
ATOM 2809 N N . LEU A 1 361 ? -19.889 -7.034 -7.875 1.00 89.25 361 LEU A N 1
ATOM 2810 C CA . LEU A 1 361 ? -18.582 -6.505 -7.519 1.00 89.25 361 LEU A CA 1
ATOM 2811 C C . LEU A 1 361 ? -18.643 -4.974 -7.342 1.00 89.25 361 LEU A C 1
ATOM 2813 O O . LEU A 1 361 ? -19.073 -4.239 -8.239 1.00 89.25 361 LEU A O 1
ATOM 2817 N N . LEU A 1 362 ? -18.194 -4.492 -6.183 1.00 93.75 362 LEU A N 1
ATOM 2818 C CA . LEU A 1 362 ? -18.187 -3.082 -5.787 1.00 93.75 362 LEU A CA 1
ATOM 2819 C C . LEU A 1 362 ? -16.908 -2.396 -6.294 1.00 93.75 362 LEU A C 1
ATOM 2821 O O . LEU A 1 362 ? -16.039 -2.002 -5.518 1.00 93.75 362 LEU A O 1
ATOM 2825 N N . ASN A 1 363 ? -16.769 -2.271 -7.618 1.00 94.19 363 ASN A N 1
ATOM 2826 C CA . ASN A 1 363 ? -15.732 -1.435 -8.231 1.00 94.19 363 ASN A CA 1
ATOM 2827 C C . ASN A 1 363 ? -16.049 0.063 -8.085 1.00 94.19 363 ASN A C 1
ATOM 2829 O O . ASN A 1 363 ? -17.092 0.453 -7.544 1.00 94.19 363 ASN A O 1
ATOM 2833 N N . LEU A 1 364 ? -15.163 0.925 -8.593 1.00 94.44 364 LEU A N 1
ATOM 2834 C CA . LEU A 1 364 ? -15.379 2.378 -8.536 1.00 94.44 364 LEU A CA 1
ATOM 2835 C C . LEU A 1 364 ? -16.705 2.812 -9.184 1.00 94.44 364 LEU A C 1
ATOM 2837 O O . LEU A 1 364 ? -17.387 3.686 -8.652 1.00 94.44 364 LEU A O 1
ATOM 2841 N N . ALA A 1 365 ? -17.090 2.205 -10.309 1.00 94.56 365 ALA A N 1
ATOM 2842 C CA . ALA A 1 365 ? -18.294 2.578 -11.047 1.00 94.56 365 ALA A CA 1
ATOM 2843 C C . ALA A 1 365 ? -19.580 2.113 -10.346 1.00 94.56 365 ALA A C 1
ATOM 2845 O O . ALA A 1 365 ? -20.530 2.889 -10.217 1.00 94.56 365 ALA A O 1
ATOM 2846 N N . THR A 1 366 ? -19.621 0.873 -9.854 1.00 94.69 366 THR A N 1
ATOM 2847 C CA . THR A 1 366 ? -20.790 0.331 -9.150 1.00 94.69 366 THR A CA 1
ATOM 2848 C C . THR A 1 366 ? -20.969 0.985 -7.786 1.00 94.69 366 THR A C 1
ATOM 2850 O O . THR A 1 366 ? -22.089 1.366 -7.450 1.00 94.69 366 THR A O 1
ATOM 2853 N N . THR A 1 367 ? -19.880 1.230 -7.052 1.00 96.56 367 THR A N 1
ATOM 2854 C CA . THR A 1 367 ? -19.923 1.973 -5.783 1.00 96.56 367 THR A CA 1
ATOM 2855 C C . THR A 1 367 ? -20.416 3.401 -5.997 1.00 96.56 367 THR A C 1
ATOM 2857 O O . THR A 1 367 ? -21.266 3.876 -5.247 1.00 96.56 367 THR A O 1
ATOM 2860 N N . ARG A 1 368 ? -19.946 4.081 -7.054 1.00 97.38 368 ARG A N 1
ATOM 2861 C CA . ARG A 1 368 ? -20.443 5.411 -7.436 1.00 97.38 368 ARG A CA 1
ATOM 2862 C C . ARG A 1 368 ? -21.939 5.395 -7.732 1.00 97.38 368 ARG A C 1
ATOM 2864 O O . ARG A 1 368 ? -22.643 6.273 -7.251 1.00 97.38 368 ARG A O 1
ATOM 2871 N N . ARG A 1 369 ? -22.436 4.412 -8.487 1.00 97.12 369 ARG A N 1
ATOM 2872 C CA . ARG A 1 369 ? -23.871 4.292 -8.794 1.00 97.12 369 ARG A CA 1
ATOM 2873 C C . ARG A 1 369 ? -24.713 4.182 -7.522 1.00 97.12 369 ARG A C 1
ATOM 2875 O O . ARG A 1 369 ? -25.665 4.940 -7.384 1.00 97.12 369 ARG A O 1
ATOM 2882 N N . HIS A 1 370 ? -24.343 3.290 -6.601 1.00 96.88 370 HIS A N 1
ATOM 2883 C CA . HIS A 1 370 ? -25.049 3.136 -5.323 1.00 96.88 370 HIS A CA 1
ATOM 2884 C C . HIS A 1 370 ? -24.971 4.403 -4.477 1.00 96.88 370 HIS A C 1
ATOM 2886 O O . HIS A 1 370 ? -25.978 4.867 -3.964 1.00 96.88 370 HIS A O 1
ATOM 2892 N N . ALA A 1 371 ? -23.799 5.028 -4.394 1.00 97.19 371 ALA A N 1
ATOM 2893 C CA . ALA A 1 371 ? -23.643 6.268 -3.645 1.00 97.19 371 ALA A CA 1
ATOM 2894 C C . ALA A 1 371 ? -24.555 7.388 -4.172 1.00 97.19 371 ALA A C 1
ATOM 2896 O O . ALA A 1 371 ? -25.271 8.024 -3.403 1.00 97.19 371 ALA A O 1
ATOM 2897 N N . LEU A 1 372 ? -24.578 7.599 -5.488 1.00 97.62 372 LEU A N 1
ATOM 2898 C CA . LEU A 1 372 ? -25.369 8.669 -6.096 1.00 97.62 372 LEU A CA 1
ATOM 2899 C C . LEU A 1 372 ? -26.870 8.385 -6.095 1.00 97.62 372 LEU A C 1
ATOM 2901 O O . LEU A 1 372 ? -27.645 9.324 -5.991 1.00 97.62 372 LEU A O 1
ATOM 2905 N N . ALA A 1 373 ? -27.290 7.118 -6.130 1.00 97.56 373 ALA A N 1
ATOM 2906 C CA . ALA A 1 373 ? -28.699 6.753 -5.963 1.00 97.56 373 ALA A CA 1
ATOM 2907 C C . ALA A 1 373 ? -29.265 7.151 -4.584 1.00 97.56 373 ALA A C 1
ATOM 2909 O O . ALA A 1 373 ? -30.477 7.267 -4.426 1.00 97.56 373 ALA A O 1
ATOM 2910 N N . HIS A 1 374 ? -28.389 7.371 -3.602 1.00 97.75 374 HIS A N 1
ATOM 2911 C CA . HIS A 1 374 ? -28.734 7.788 -2.244 1.00 97.75 374 HIS A CA 1
ATOM 2912 C C . HIS A 1 374 ? -28.124 9.150 -1.873 1.00 97.75 374 HIS A C 1
ATOM 2914 O O . HIS A 1 374 ? -28.049 9.499 -0.692 1.00 97.75 374 HIS A O 1
ATOM 2920 N N . ASP A 1 375 ? -27.666 9.913 -2.873 1.00 96.62 375 ASP A N 1
ATOM 2921 C CA . ASP A 1 375 ? -27.088 11.252 -2.727 1.00 96.62 375 ASP A CA 1
ATOM 2922 C C . ASP A 1 375 ? -25.927 11.343 -1.709 1.00 96.62 375 ASP A C 1
ATOM 2924 O O . ASP A 1 375 ? -25.722 12.376 -1.062 1.00 96.62 375 ASP A O 1
ATOM 2928 N N . ILE A 1 376 ? -25.141 10.274 -1.560 1.00 96.56 376 ILE A N 1
ATOM 2929 C CA . ILE A 1 376 ? -24.016 10.177 -0.621 1.00 96.56 376 ILE A CA 1
ATOM 2930 C C . ILE A 1 376 ? -22.668 10.161 -1.359 1.00 96.56 376 ILE A C 1
ATOM 2932 O O . ILE A 1 376 ? -22.580 9.843 -2.543 1.00 96.56 376 ILE A O 1
ATOM 2936 N N . CYS A 1 377 ? -21.576 10.530 -0.682 1.00 96.31 377 CYS A N 1
ATOM 2937 C CA . CYS A 1 377 ? -20.255 10.603 -1.312 1.00 96.31 377 CYS A CA 1
ATOM 2938 C C . CYS A 1 377 ? -19.692 9.205 -1.666 1.00 96.31 377 CYS A C 1
ATOM 2940 O O . CYS A 1 377 ? -19.452 8.420 -0.743 1.00 96.31 377 CYS A O 1
ATOM 2942 N N . PRO A 1 378 ? -19.353 8.916 -2.946 1.00 97.06 378 PRO A N 1
ATOM 2943 C CA . PRO A 1 378 ? -18.786 7.624 -3.357 1.00 97.06 378 PRO A CA 1
ATOM 2944 C C . PRO A 1 378 ? -17.491 7.254 -2.630 1.00 97.06 378 PRO A C 1
ATOM 2946 O O . PRO A 1 378 ? -17.315 6.116 -2.199 1.00 97.06 378 PRO A O 1
ATOM 2949 N N . TYR A 1 379 ? -16.592 8.229 -2.452 1.00 96.12 379 TYR A N 1
ATOM 2950 C CA . TYR A 1 379 ? -15.306 8.023 -1.783 1.00 96.12 379 TYR A CA 1
ATOM 2951 C C . TYR A 1 379 ? -15.474 7.559 -0.330 1.00 96.12 379 TYR A C 1
ATOM 2953 O O . TYR A 1 379 ? -14.776 6.649 0.109 1.00 96.12 379 TYR A O 1
ATOM 2961 N N . PHE A 1 380 ? -16.399 8.163 0.422 1.00 95.06 380 PHE A N 1
ATOM 2962 C CA . PHE A 1 380 ? -16.637 7.778 1.815 1.00 95.06 380 PHE A CA 1
ATOM 2963 C C . PHE A 1 380 ? -17.529 6.548 1.938 1.00 95.06 380 PHE A C 1
ATOM 2965 O O . PHE A 1 380 ? -17.295 5.751 2.843 1.00 95.06 380 PHE A O 1
ATOM 2972 N N . LEU A 1 381 ? -18.473 6.331 1.014 1.00 96.25 381 LEU A N 1
ATOM 2973 C CA . LEU A 1 381 ? -19.228 5.080 0.969 1.00 96.25 381 LEU A CA 1
ATOM 2974 C C . LEU A 1 381 ? -18.280 3.883 0.805 1.00 96.25 381 LEU A C 1
ATOM 2976 O O . LEU A 1 381 ? -18.395 2.930 1.563 1.00 96.25 381 LEU A O 1
ATOM 2980 N N . ALA A 1 382 ? -17.294 3.954 -0.098 1.00 96.81 382 ALA A N 1
ATOM 2981 C CA . ALA A 1 382 ? -16.293 2.895 -0.272 1.00 96.81 382 ALA A CA 1
ATOM 2982 C C . ALA A 1 382 ? -15.486 2.616 1.015 1.00 96.81 382 ALA A C 1
ATOM 2984 O O . ALA A 1 382 ? -15.232 1.465 1.373 1.00 96.81 382 ALA A O 1
ATOM 2985 N N . GLN A 1 383 ? -15.100 3.660 1.754 1.00 94.75 383 GLN A N 1
ATOM 2986 C CA . GLN A 1 383 ? -14.394 3.483 3.028 1.00 94.75 383 GLN A CA 1
ATOM 2987 C C . GLN A 1 383 ? -15.273 2.836 4.093 1.00 94.75 383 GLN A C 1
ATOM 2989 O O . GLN A 1 383 ? -14.799 1.978 4.836 1.00 94.75 383 GLN A O 1
ATOM 2994 N N . GLU A 1 384 ? -16.548 3.219 4.164 1.00 92.06 384 GLU A N 1
ATOM 2995 C CA . GLU A 1 384 ? -17.489 2.557 5.059 1.00 92.06 384 GLU A CA 1
ATOM 2996 C C . GLU A 1 384 ? -17.642 1.084 4.641 1.00 92.06 384 GLU A C 1
ATOM 2998 O O . GLU A 1 384 ? -17.424 0.201 5.475 1.00 92.06 384 GLU A O 1
ATOM 3003 N N . LEU A 1 385 ? -17.849 0.817 3.340 1.00 94.00 385 LEU A N 1
ATOM 3004 C CA . LEU A 1 385 ? -17.961 -0.520 2.733 1.00 94.00 385 LEU A CA 1
ATOM 3005 C C . LEU A 1 385 ? -16.777 -1.452 3.006 1.00 94.00 385 LEU A C 1
ATOM 3007 O O . LEU A 1 385 ? -16.947 -2.671 3.014 1.00 94.00 385 LEU A O 1
ATOM 3011 N N . SER A 1 386 ? -15.604 -0.905 3.329 1.00 94.81 386 SER A N 1
ATOM 3012 C CA . SER A 1 386 ? -14.414 -1.691 3.683 1.00 94.81 386 SER A CA 1
ATOM 3013 C C . SER A 1 386 ? -14.627 -2.589 4.907 1.00 94.81 386 SER A C 1
ATOM 3015 O O . SER A 1 386 ? -13.948 -3.600 5.051 1.00 94.81 386 SER A O 1
ATOM 3017 N N . ARG A 1 387 ? -15.582 -2.265 5.789 1.00 89.62 387 ARG A N 1
ATOM 3018 C CA . ARG A 1 387 ? -15.926 -3.113 6.945 1.00 89.62 387 ARG A CA 1
ATOM 3019 C C . ARG A 1 387 ? -16.684 -4.378 6.569 1.00 89.62 387 ARG A C 1
ATOM 3021 O O . ARG A 1 387 ? -16.672 -5.328 7.348 1.00 89.62 387 ARG A O 1
ATOM 3028 N N . TRP A 1 388 ? -17.310 -4.398 5.395 1.00 88.25 388 TRP A N 1
ATOM 3029 C CA . TRP A 1 388 ? -18.251 -5.440 4.972 1.00 88.25 388 TRP A CA 1
ATOM 3030 C C . TRP A 1 388 ? -17.760 -6.265 3.777 1.00 88.25 388 TRP A C 1
ATOM 3032 O O . TRP A 1 388 ? -18.372 -7.279 3.452 1.00 88.25 388 TRP A O 1
ATOM 3042 N N . ALA A 1 389 ? -16.669 -5.850 3.132 1.00 94.19 389 ALA A N 1
ATOM 3043 C CA . ALA A 1 389 ? -16.058 -6.569 2.019 1.00 94.19 389 ALA A CA 1
ATOM 3044 C C . ALA A 1 389 ? -15.189 -7.735 2.507 1.00 94.19 389 ALA A C 1
ATOM 3046 O O . ALA A 1 389 ? -14.448 -7.577 3.466 1.00 94.19 389 ALA A O 1
ATOM 3047 N N . ASP A 1 390 ? -15.221 -8.878 1.827 1.00 95.75 390 ASP A N 1
ATOM 3048 C CA . ASP A 1 390 ? -14.327 -10.016 2.090 1.00 95.75 390 ASP A CA 1
ATOM 3049 C C . ASP A 1 390 ? -12.965 -9.827 1.426 1.00 95.75 390 ASP A C 1
ATOM 3051 O O . ASP A 1 390 ? -11.930 -10.168 2.001 1.00 95.75 390 ASP A O 1
ATOM 3055 N N . VAL A 1 391 ? -12.981 -9.257 0.218 1.00 97.81 391 VAL A N 1
ATOM 3056 C CA . VAL A 1 391 ? -11.791 -8.949 -0.572 1.00 97.81 391 VAL A CA 1
ATOM 3057 C C . VAL A 1 391 ? -11.758 -7.463 -0.888 1.00 97.81 391 VAL A C 1
ATOM 3059 O O . VAL A 1 391 ? -12.718 -6.923 -1.436 1.00 97.81 391 VAL A O 1
ATOM 3062 N N . ILE A 1 392 ? -10.639 -6.807 -0.584 1.00 98.38 392 ILE A N 1
ATOM 3063 C CA . ILE A 1 392 ? -10.431 -5.390 -0.893 1.00 98.38 392 ILE A CA 1
ATOM 3064 C C . ILE A 1 392 ? -9.242 -5.239 -1.831 1.00 98.38 392 ILE A C 1
ATOM 3066 O O . ILE A 1 392 ? -8.134 -5.665 -1.509 1.00 98.38 392 ILE A O 1
ATOM 3070 N N . ILE A 1 393 ? -9.463 -4.592 -2.973 1.00 98.19 393 ILE A N 1
ATOM 3071 C CA . ILE A 1 393 ? -8.426 -4.256 -3.949 1.00 98.19 393 ILE A CA 1
ATOM 3072 C C . ILE A 1 393 ? -8.088 -2.774 -3.833 1.00 98.19 393 ILE A C 1
ATOM 3074 O O . ILE A 1 393 ? -8.973 -1.919 -3.860 1.00 98.19 393 ILE A O 1
ATOM 3078 N N . GLY A 1 394 ? -6.803 -2.440 -3.737 1.00 96.31 394 GLY A N 1
ATOM 3079 C CA . GLY A 1 394 ? -6.392 -1.048 -3.592 1.00 96.31 394 GLY A CA 1
ATOM 3080 C C . GLY A 1 394 ? -4.908 -0.788 -3.808 1.00 96.31 394 GLY A C 1
ATOM 3081 O O . GLY A 1 394 ? -4.131 -1.647 -4.213 1.00 96.31 394 GLY A O 1
ATOM 3082 N N . ASP A 1 395 ? -4.518 0.456 -3.557 1.00 95.06 395 ASP A N 1
ATOM 3083 C CA . ASP A 1 395 ? -3.122 0.876 -3.489 1.00 95.06 395 ASP A CA 1
ATOM 3084 C C . ASP A 1 395 ? -2.401 0.375 -2.223 1.00 95.06 395 ASP A C 1
ATOM 3086 O O . ASP A 1 395 ? -3.021 0.255 -1.165 1.00 95.06 395 ASP A O 1
ATOM 3090 N N . HIS A 1 396 ? -1.074 0.215 -2.294 1.00 95.19 396 HIS A N 1
ATOM 3091 C CA . HIS A 1 396 ? -0.203 -0.028 -1.133 1.00 95.19 396 HIS A CA 1
ATOM 3092 C C . HIS A 1 396 ? -0.476 0.933 0.039 1.00 95.19 396 HIS A C 1
ATOM 3094 O O . HIS A 1 396 ? -0.466 0.515 1.198 1.00 95.19 396 HIS A O 1
ATOM 3100 N N . ASN A 1 397 ? -0.765 2.207 -0.245 1.00 93.88 397 ASN A N 1
ATOM 3101 C CA . ASN A 1 397 ? -1.006 3.244 0.759 1.00 93.88 397 ASN A CA 1
ATOM 3102 C C . ASN A 1 397 ? -2.176 2.901 1.699 1.00 93.88 397 ASN A C 1
ATOM 3104 O O . ASN A 1 397 ? -2.192 3.352 2.840 1.00 93.88 397 ASN A O 1
ATOM 3108 N N . HIS A 1 398 ? -3.145 2.084 1.271 1.00 95.62 398 HIS A N 1
ATOM 3109 C CA . HIS A 1 398 ? -4.279 1.727 2.127 1.00 95.62 398 HIS A CA 1
ATOM 3110 C C . HIS A 1 398 ? -3.908 0.811 3.296 1.00 95.62 398 HIS A C 1
ATOM 3112 O O . HIS A 1 398 ? -4.689 0.738 4.242 1.00 95.62 398 HIS A O 1
ATOM 3118 N N . TYR A 1 399 ? -2.741 0.156 3.263 1.00 97.25 399 TYR A N 1
ATOM 3119 C CA . TYR A 1 399 ? -2.248 -0.698 4.350 1.00 97.25 399 TYR A CA 1
ATOM 3120 C C . TYR A 1 399 ? -0.882 -0.259 4.894 1.00 97.25 399 TYR A C 1
ATOM 3122 O O . TYR A 1 399 ? -0.639 -0.384 6.091 1.00 97.25 399 TYR A O 1
ATOM 3130 N N . PHE A 1 400 ? 0.002 0.289 4.056 1.00 96.69 400 PHE A N 1
ATOM 3131 C CA . PHE A 1 400 ? 1.386 0.587 4.442 1.00 96.69 400 PHE A CA 1
ATOM 3132 C C . PHE A 1 400 ? 1.656 2.038 4.833 1.00 96.69 400 PHE A C 1
ATOM 3134 O O . PHE A 1 400 ? 2.702 2.289 5.418 1.00 96.69 400 PHE A O 1
ATOM 3141 N N . ASP A 1 401 ? 0.750 2.978 4.560 1.00 92.69 401 ASP A N 1
ATOM 3142 C CA . ASP A 1 401 ? 0.918 4.383 4.949 1.00 92.69 401 ASP A CA 1
ATOM 3143 C C . ASP A 1 401 ? 0.694 4.612 6.456 1.00 92.69 401 ASP A C 1
ATOM 3145 O O . ASP A 1 401 ? -0.093 3.911 7.097 1.00 92.69 401 ASP A O 1
ATOM 3149 N N . SER A 1 402 ? 1.325 5.639 7.032 1.00 84.19 402 SER A N 1
ATOM 3150 C CA . SER A 1 402 ? 1.144 6.043 8.438 1.00 84.19 402 SER A CA 1
ATOM 3151 C C . SER A 1 402 ? -0.326 6.220 8.866 1.00 84.19 402 SER A C 1
ATOM 3153 O O . SER A 1 402 ? -0.667 5.899 10.005 1.00 84.19 402 SER A O 1
ATOM 3155 N N . HIS A 1 403 ? -1.207 6.630 7.950 1.00 83.88 403 HIS A N 1
ATOM 3156 C CA . HIS A 1 403 ? -2.648 6.813 8.152 1.00 83.88 403 HIS A CA 1
ATOM 3157 C C . HIS A 1 403 ? -3.506 5.813 7.351 1.00 83.88 403 HIS A C 1
ATOM 3159 O O . HIS A 1 403 ? -4.668 6.077 7.041 1.00 83.88 403 HIS A O 1
ATOM 3165 N N . ALA A 1 404 ? -2.938 4.656 7.008 1.00 91.81 404 ALA A N 1
ATOM 3166 C CA . ALA A 1 404 ? -3.578 3.598 6.233 1.00 91.81 404 ALA A CA 1
ATOM 3167 C C . ALA A 1 404 ? -4.918 3.117 6.825 1.00 91.81 404 ALA A C 1
ATOM 3169 O O . ALA A 1 404 ? -4.958 2.509 7.898 1.00 91.81 404 ALA A O 1
ATOM 3170 N N . LEU A 1 405 ? -6.004 3.319 6.068 1.00 93.56 405 LEU A N 1
ATOM 3171 C CA . LEU A 1 405 ? -7.366 2.913 6.429 1.00 93.56 405 LEU A CA 1
ATOM 3172 C C . LEU A 1 405 ? -7.479 1.421 6.773 1.00 93.56 405 LEU A C 1
ATOM 3174 O O . LEU A 1 405 ? -8.020 1.081 7.820 1.00 93.56 405 LEU A O 1
ATOM 3178 N N . LEU A 1 406 ? -6.991 0.530 5.904 1.00 96.62 406 LEU A N 1
ATOM 3179 C CA . LEU A 1 406 ? -7.168 -0.916 6.073 1.00 96.62 406 LEU A CA 1
ATOM 3180 C C . LEU A 1 406 ? -6.365 -1.439 7.257 1.00 96.62 406 LEU A C 1
ATOM 3182 O O . LEU A 1 406 ? -6.859 -2.281 8.000 1.00 96.62 406 LEU A O 1
ATOM 3186 N N . PHE A 1 407 ? -5.167 -0.897 7.482 1.00 96.06 407 PHE A N 1
ATOM 3187 C CA . PHE A 1 407 ? -4.385 -1.227 8.670 1.00 96.06 407 PHE A CA 1
ATOM 3188 C C . PHE A 1 407 ? -5.111 -0.792 9.947 1.00 96.06 407 PHE A C 1
ATOM 3190 O O . PHE A 1 407 ? -5.279 -1.590 10.867 1.00 96.06 407 PHE A O 1
ATOM 3197 N N . ALA A 1 408 ? -5.617 0.445 9.978 1.00 89.88 408 ALA A N 1
ATOM 3198 C CA . ALA A 1 408 ? -6.363 0.961 11.121 1.00 89.88 408 ALA A CA 1
ATOM 3199 C C . ALA A 1 408 ? -7.638 0.145 11.399 1.00 89.88 408 ALA A C 1
ATOM 3201 O O . ALA A 1 408 ? -7.920 -0.163 12.554 1.00 89.88 408 ALA A O 1
ATOM 3202 N N . LEU A 1 409 ? -8.382 -0.246 10.357 1.00 89.31 409 LEU A N 1
ATOM 3203 C CA . LEU A 1 409 ? -9.555 -1.114 10.489 1.00 89.31 409 LEU A CA 1
ATOM 3204 C C . LEU A 1 409 ? -9.184 -2.516 10.982 1.00 89.31 409 LEU A C 1
ATOM 3206 O O . LEU A 1 409 ? -9.893 -3.054 11.827 1.00 89.31 409 LEU A O 1
ATOM 3210 N N . SER A 1 410 ? -8.074 -3.080 10.506 1.00 92.75 410 SER A N 1
ATOM 3211 C CA . SER A 1 410 ? -7.612 -4.405 10.940 1.00 92.75 410 SER A CA 1
ATOM 3212 C C . SER A 1 410 ? -7.295 -4.418 12.432 1.00 92.75 410 SER A C 1
ATOM 3214 O O . SER A 1 410 ? -7.742 -5.308 13.144 1.00 92.75 410 SER A O 1
ATOM 3216 N N . GLN A 1 411 ? -6.595 -3.390 12.921 1.00 88.19 411 GLN A N 1
ATOM 3217 C CA . GLN A 1 411 ? -6.272 -3.241 14.342 1.00 88.19 411 GLN A CA 1
ATOM 3218 C C . GLN A 1 411 ? -7.509 -2.935 15.195 1.00 88.19 411 GLN A C 1
ATOM 3220 O O . GLN A 1 411 ? -7.669 -3.488 16.278 1.00 88.19 411 GLN A O 1
ATOM 3225 N N . ALA A 1 412 ? -8.401 -2.062 14.719 1.00 80.25 412 ALA A N 1
ATOM 3226 C CA . ALA A 1 412 ? -9.585 -1.658 15.476 1.00 80.25 412 ALA A CA 1
ATOM 3227 C C . ALA A 1 412 ? -10.601 -2.793 15.670 1.00 80.25 412 ALA A C 1
ATOM 3229 O O . ALA A 1 412 ? -11.314 -2.790 16.671 1.00 80.25 412 ALA A O 1
ATOM 3230 N N . ASN A 1 413 ? -10.670 -3.730 14.720 1.00 80.75 413 ASN A N 1
ATOM 3231 C CA . ASN A 1 413 ? -11.631 -4.832 14.726 1.00 80.75 413 ASN A CA 1
ATOM 3232 C C . ASN A 1 413 ? -10.984 -6.204 14.985 1.00 80.75 413 ASN A C 1
ATOM 3234 O O . ASN A 1 413 ? -11.680 -7.210 14.884 1.00 80.75 413 ASN A O 1
ATOM 3238 N N . ASP A 1 414 ? -9.685 -6.245 15.310 1.00 85.19 414 ASP A N 1
ATOM 3239 C CA . ASP A 1 414 ? -8.940 -7.480 15.605 1.00 85.19 414 ASP A CA 1
ATOM 3240 C C . ASP A 1 414 ? -9.042 -8.527 14.475 1.00 85.19 414 ASP A C 1
ATOM 3242 O O . ASP A 1 414 ? -9.270 -9.714 14.701 1.00 85.19 414 ASP A O 1
ATOM 3246 N N . TRP A 1 415 ? -8.948 -8.067 13.222 1.00 90.94 415 TRP A N 1
ATOM 3247 C CA . TRP A 1 415 ? -9.115 -8.930 12.052 1.00 90.94 415 TRP A CA 1
ATOM 3248 C C . TRP A 1 415 ? -7.878 -9.788 11.785 1.00 90.94 415 TRP A C 1
ATOM 3250 O O . TRP A 1 415 ? -6.760 -9.279 11.665 1.00 90.94 415 TRP A O 1
ATOM 3260 N N . ARG A 1 416 ? -8.098 -11.076 11.507 1.00 95.06 416 ARG A N 1
ATOM 3261 C CA . ARG A 1 416 ? -7.094 -11.973 10.918 1.00 95.06 416 ARG A CA 1
ATOM 3262 C C . ARG A 1 416 ? -7.024 -11.734 9.415 1.00 95.06 416 ARG A C 1
ATOM 3264 O O . ARG A 1 416 ? -7.792 -12.308 8.642 1.00 95.06 416 ARG A O 1
ATOM 3271 N N . THR A 1 417 ? -6.121 -10.854 8.994 1.00 97.50 417 THR A N 1
ATOM 3272 C CA . THR A 1 417 ? -6.039 -10.398 7.596 1.00 97.50 417 THR A CA 1
ATOM 3273 C C . THR A 1 417 ? -4.965 -11.118 6.786 1.00 97.50 417 THR A C 1
ATOM 3275 O O . THR A 1 417 ? -3.863 -11.360 7.272 1.00 97.50 417 THR A O 1
ATOM 3278 N N . VAL A 1 418 ? -5.276 -11.434 5.527 1.00 98.62 418 VAL A N 1
ATOM 3279 C CA . VAL A 1 418 ? -4.290 -11.885 4.533 1.00 98.62 418 VAL A CA 1
ATOM 3280 C C . VAL A 1 418 ? -3.973 -10.727 3.600 1.00 98.62 418 VAL A C 1
ATOM 3282 O O . VAL A 1 418 ? -4.881 -10.169 2.983 1.00 98.62 418 VAL A O 1
ATOM 3285 N N . VAL A 1 419 ? -2.697 -10.378 3.462 1.00 98.62 419 VAL A N 1
ATOM 3286 C CA . VAL A 1 419 ? -2.255 -9.262 2.617 1.00 98.62 419 VAL A CA 1
ATOM 3287 C C . VAL A 1 419 ? -1.462 -9.792 1.428 1.00 98.62 419 VAL A C 1
ATOM 3289 O O . VAL A 1 419 ? -0.384 -10.359 1.570 1.00 98.62 419 VAL A O 1
ATOM 3292 N N . LEU A 1 420 ? -1.997 -9.597 0.230 1.00 98.62 420 LEU A N 1
ATOM 3293 C CA . LEU A 1 420 ? -1.362 -9.918 -1.041 1.00 98.62 420 LEU A CA 1
ATOM 3294 C C . LEU A 1 420 ? -0.806 -8.627 -1.639 1.00 98.62 420 LEU A C 1
ATOM 3296 O O . LEU A 1 420 ? -1.556 -7.677 -1.853 1.00 98.62 420 LEU A O 1
ATOM 3300 N N . VAL A 1 421 ? 0.493 -8.578 -1.917 1.00 98.12 421 VAL A N 1
ATOM 3301 C CA . VAL A 1 421 ? 1.151 -7.409 -2.510 1.00 98.12 421 VAL A CA 1
ATOM 3302 C C . VAL A 1 421 ? 1.748 -7.799 -3.853 1.00 98.12 421 VAL A C 1
ATOM 3304 O O . VAL A 1 421 ? 2.773 -8.481 -3.921 1.00 98.12 421 VAL A O 1
ATOM 3307 N N . ASP A 1 422 ? 1.102 -7.330 -4.912 1.00 95.81 422 ASP A N 1
ATOM 3308 C CA . ASP A 1 422 ? 1.534 -7.523 -6.290 1.00 95.81 422 ASP A CA 1
ATOM 3309 C C . ASP A 1 422 ? 2.525 -6.437 -6.711 1.00 95.81 422 ASP A C 1
ATOM 3311 O O . ASP A 1 422 ? 2.455 -5.292 -6.258 1.00 95.81 422 ASP A O 1
ATOM 3315 N N . GLU A 1 423 ? 3.443 -6.785 -7.610 1.00 92.56 423 GLU A N 1
ATOM 3316 C CA . GLU A 1 423 ? 4.531 -5.908 -8.050 1.00 92.56 423 GLU A CA 1
ATOM 3317 C C . GLU A 1 423 ? 5.305 -5.322 -6.845 1.00 92.56 423 GLU A C 1
ATOM 3319 O O . GLU A 1 423 ? 5.664 -4.137 -6.811 1.00 92.56 423 GLU A O 1
ATOM 3324 N N . SER A 1 424 ? 5.556 -6.171 -5.838 1.00 94.56 424 SER A N 1
ATOM 3325 C CA . SER A 1 424 ? 6.118 -5.803 -4.528 1.00 94.56 424 SER A CA 1
ATOM 3326 C C . SER A 1 424 ? 7.510 -5.164 -4.585 1.00 94.56 424 SER A C 1
ATOM 3328 O O . SER A 1 424 ? 7.909 -4.480 -3.644 1.00 94.56 424 SER A O 1
ATOM 3330 N N . HIS A 1 425 ? 8.224 -5.274 -5.710 1.00 92.06 425 HIS A N 1
ATOM 3331 C CA . HIS A 1 425 ? 9.458 -4.522 -5.955 1.00 92.06 425 HIS A CA 1
ATOM 3332 C C . HIS A 1 425 ? 9.261 -3.001 -5.828 1.00 92.06 425 HIS A C 1
ATOM 3334 O O . HIS A 1 425 ? 10.193 -2.292 -5.459 1.00 92.06 425 HIS A O 1
ATOM 3340 N N . ASN A 1 426 ? 8.050 -2.492 -6.087 1.00 92.38 426 ASN A N 1
ATOM 3341 C CA . ASN A 1 426 ? 7.733 -1.071 -5.944 1.00 92.38 426 ASN A CA 1
ATOM 3342 C C . ASN A 1 426 ? 7.593 -0.646 -4.479 1.00 92.38 426 ASN A C 1
ATOM 3344 O O . ASN A 1 426 ? 7.651 0.546 -4.183 1.00 92.38 426 ASN A O 1
ATOM 3348 N N . LEU A 1 427 ? 7.350 -1.584 -3.558 1.00 95.00 427 LEU A N 1
ATOM 3349 C CA . LEU A 1 427 ? 6.960 -1.256 -2.189 1.00 95.00 427 LEU A CA 1
ATOM 3350 C C . LEU A 1 427 ? 8.074 -0.529 -1.422 1.00 95.00 427 LEU A C 1
ATOM 3352 O O . LEU A 1 427 ? 7.754 0.369 -0.654 1.00 95.00 427 LEU A O 1
ATOM 3356 N N . ILE A 1 428 ? 9.353 -0.826 -1.680 1.00 94.50 428 ILE A N 1
ATOM 3357 C CA . ILE A 1 428 ? 10.487 -0.143 -1.026 1.00 94.50 428 ILE A CA 1
ATOM 3358 C C . ILE A 1 428 ? 10.464 1.359 -1.333 1.00 94.50 428 ILE A C 1
ATOM 3360 O O . ILE A 1 428 ? 10.402 2.178 -0.419 1.00 94.50 428 ILE A O 1
ATOM 3364 N N . GLU A 1 429 ? 10.458 1.735 -2.615 1.00 91.12 429 GLU A N 1
ATOM 3365 C CA . GLU A 1 429 ? 10.445 3.147 -3.026 1.00 91.12 429 GLU A CA 1
ATOM 3366 C C . GLU A 1 429 ? 9.134 3.844 -2.645 1.00 91.12 429 GLU A C 1
ATOM 3368 O O . GLU A 1 429 ? 9.136 4.993 -2.203 1.00 91.12 429 GLU A O 1
ATOM 3373 N N . ARG A 1 430 ? 8.000 3.138 -2.741 1.00 92.50 430 ARG A N 1
ATOM 3374 C CA . ARG A 1 430 ? 6.700 3.670 -2.308 1.00 92.50 430 ARG A CA 1
ATOM 3375 C C . ARG A 1 430 ? 6.682 3.956 -0.809 1.00 92.50 430 ARG A C 1
ATOM 3377 O O . ARG A 1 430 ? 6.236 5.030 -0.419 1.00 92.50 430 ARG A O 1
ATOM 3384 N N . ALA A 1 431 ? 7.196 3.045 0.013 1.00 94.62 431 ALA A N 1
ATOM 3385 C CA . ALA A 1 431 ? 7.288 3.227 1.456 1.00 94.62 431 ALA A CA 1
ATOM 3386 C C . ALA A 1 431 ? 8.284 4.332 1.826 1.00 94.62 431 ALA A C 1
ATOM 3388 O O . ALA A 1 431 ? 7.969 5.164 2.670 1.00 94.62 431 ALA A O 1
ATOM 3389 N N . ARG A 1 432 ? 9.434 4.431 1.141 1.00 93.81 432 ARG A N 1
ATOM 3390 C CA . ARG A 1 432 ? 10.339 5.581 1.303 1.00 93.81 432 ARG A CA 1
ATOM 3391 C C . ARG A 1 432 ? 9.602 6.904 1.090 1.00 93.81 432 ARG A C 1
ATOM 3393 O O . ARG A 1 432 ? 9.797 7.825 1.875 1.00 93.81 432 ARG A O 1
ATOM 3400 N N . GLY A 1 433 ? 8.715 6.979 0.096 1.00 92.25 433 GLY A N 1
ATOM 3401 C CA . GLY A 1 433 ? 7.821 8.122 -0.111 1.00 92.25 433 GLY A CA 1
ATOM 3402 C C . GLY A 1 433 ? 6.813 8.344 1.026 1.00 92.25 433 GLY A C 1
ATOM 3403 O O . GLY A 1 433 ? 6.696 9.467 1.501 1.00 92.25 433 GLY A O 1
ATOM 3404 N N . MET A 1 434 ? 6.128 7.290 1.495 1.00 92.12 434 MET A N 1
ATOM 3405 C CA . MET A 1 434 ? 5.151 7.359 2.606 1.00 92.12 434 MET A CA 1
ATOM 3406 C C . MET A 1 434 ? 5.769 7.870 3.919 1.00 92.12 434 MET A C 1
ATOM 3408 O O . MET A 1 434 ? 5.090 8.507 4.719 1.00 92.12 434 MET A O 1
ATOM 3412 N N . TYR A 1 435 ? 7.053 7.579 4.146 1.00 93.31 435 TYR A N 1
ATOM 3413 C CA . TYR A 1 435 ? 7.786 7.914 5.372 1.00 93.31 435 TYR A CA 1
ATOM 3414 C C . TYR A 1 435 ? 8.834 9.020 5.163 1.00 93.31 435 TYR A C 1
ATOM 3416 O O . TYR A 1 435 ? 9.793 9.125 5.926 1.00 93.31 435 TYR A O 1
ATOM 3424 N N . SER A 1 436 ? 8.660 9.853 4.133 1.00 91.50 436 SER A N 1
ATOM 3425 C CA . SER A 1 436 ? 9.464 11.057 3.903 1.00 91.50 436 SER A CA 1
ATOM 3426 C C . SER A 1 436 ? 8.580 12.298 3.849 1.00 91.50 436 SER A C 1
ATOM 3428 O O . SER A 1 436 ? 7.422 12.235 3.448 1.00 91.50 436 SER A O 1
ATOM 3430 N N . THR A 1 437 ? 9.129 13.450 4.224 1.00 91.50 437 THR A N 1
ATOM 3431 C CA . THR A 1 437 ? 8.427 14.736 4.147 1.00 91.50 437 THR A CA 1
ATOM 3432 C C . THR A 1 437 ? 9.413 15.893 4.035 1.00 91.50 437 THR A C 1
ATOM 3434 O O . THR A 1 437 ? 10.567 15.797 4.460 1.00 91.50 437 THR A O 1
ATOM 3437 N N . GLU A 1 438 ? 8.952 17.016 3.499 1.00 88.94 438 GLU A N 1
ATOM 3438 C CA . GLU A 1 438 ? 9.735 18.241 3.352 1.00 88.94 438 GLU A CA 1
ATOM 3439 C C . GLU A 1 438 ? 8.927 19.474 3.746 1.00 88.94 438 GLU A C 1
ATOM 3441 O O . GLU A 1 438 ? 7.700 19.470 3.670 1.00 88.94 438 GLU A O 1
ATOM 3446 N N . LEU A 1 439 ? 9.620 20.528 4.180 1.00 87.88 439 LEU A N 1
ATOM 3447 C CA . LEU A 1 439 ? 9.015 21.834 4.443 1.00 87.88 439 LEU A CA 1
ATOM 3448 C C . LEU A 1 439 ? 9.437 22.815 3.355 1.00 87.88 439 LEU A C 1
ATOM 3450 O O . LEU A 1 439 ? 10.620 23.145 3.261 1.00 87.88 439 LEU A O 1
ATOM 3454 N N . ASP A 1 440 ? 8.481 23.302 2.558 1.00 80.25 440 ASP A N 1
ATOM 3455 C CA . ASP A 1 440 ? 8.753 24.305 1.524 1.00 80.25 440 ASP A CA 1
ATOM 3456 C C . ASP A 1 440 ? 9.280 25.600 2.150 1.00 80.25 440 ASP A C 1
ATOM 3458 O O . ASP A 1 440 ? 8.610 26.264 2.942 1.00 80.25 440 ASP A O 1
ATOM 3462 N N . ALA A 1 441 ? 10.490 25.984 1.750 1.00 75.81 441 ALA A N 1
ATOM 3463 C CA . ALA A 1 441 ? 11.206 27.112 2.321 1.00 75.81 441 ALA A CA 1
ATOM 3464 C C . ALA A 1 441 ? 10.449 28.443 2.240 1.00 75.81 441 ALA A C 1
ATOM 3466 O O . ALA A 1 441 ? 10.519 29.277 3.148 1.00 75.81 441 ALA A O 1
ATOM 3467 N N . ARG A 1 442 ? 9.782 28.679 1.108 1.00 72.38 442 ARG A N 1
ATOM 3468 C CA . ARG A 1 442 ? 9.174 29.966 0.762 1.00 72.38 442 ARG A CA 1
ATOM 3469 C C . ARG A 1 442 ? 7.850 30.120 1.478 1.00 72.38 442 ARG A C 1
ATOM 3471 O O . ARG A 1 442 ? 7.642 31.150 2.127 1.00 72.38 442 ARG A O 1
ATOM 3478 N N . GLN A 1 443 ? 7.019 29.084 1.407 1.00 74.94 443 GLN A N 1
ATOM 3479 C CA . GLN A 1 443 ? 5.737 29.024 2.097 1.00 74.94 443 GLN A CA 1
ATOM 3480 C C . GLN A 1 443 ? 5.954 29.142 3.609 1.00 74.94 443 GLN A C 1
ATOM 3482 O O . GLN A 1 443 ? 5.380 30.027 4.246 1.00 74.94 443 GLN A O 1
ATOM 3487 N N . PHE A 1 444 ? 6.877 28.357 4.183 1.00 79.75 444 PHE A N 1
ATOM 3488 C CA . PHE A 1 444 ? 7.112 28.367 5.630 1.00 79.75 444 PHE A CA 1
ATOM 3489 C C . PHE A 1 444 ? 7.676 29.695 6.138 1.00 79.75 444 PHE A C 1
ATOM 3491 O O . PHE A 1 444 ? 7.227 30.217 7.160 1.00 79.75 444 PHE A O 1
ATOM 3498 N N . HIS A 1 445 ? 8.648 30.280 5.432 1.00 76.56 445 HIS A N 1
ATOM 3499 C CA . HIS A 1 445 ? 9.250 31.542 5.861 1.00 76.56 445 HIS A CA 1
ATOM 3500 C C . HIS A 1 445 ? 8.233 32.691 5.868 1.00 76.56 445 HIS A C 1
ATOM 3502 O O . HIS A 1 445 ? 8.182 33.476 6.825 1.00 76.56 445 HIS A O 1
ATOM 3508 N N . PHE A 1 446 ? 7.421 32.807 4.811 1.00 79.31 446 PHE A N 1
ATOM 3509 C CA . PHE A 1 446 ? 6.383 33.833 4.732 1.00 79.31 446 PHE A CA 1
ATOM 3510 C C . PHE A 1 446 ? 5.319 33.620 5.811 1.00 79.31 446 PHE A C 1
ATOM 3512 O O . PHE A 1 446 ? 4.998 34.565 6.541 1.00 79.31 446 PHE A O 1
ATOM 3519 N N . LEU A 1 447 ? 4.872 32.375 5.986 1.00 84.56 447 LEU A N 1
ATOM 3520 C CA . LEU A 1 447 ? 3.881 31.999 6.985 1.00 84.56 447 LEU A CA 1
ATOM 3521 C C . LEU A 1 447 ? 4.338 32.354 8.405 1.00 84.56 447 LEU A C 1
ATOM 3523 O O . LEU A 1 447 ? 3.636 33.063 9.127 1.00 84.56 447 LEU A O 1
ATOM 3527 N N . LEU A 1 448 ? 5.552 31.963 8.805 1.00 86.31 448 LEU A N 1
ATOM 3528 C CA . LEU A 1 448 ? 6.079 32.291 10.135 1.00 86.31 448 LEU A CA 1
ATOM 3529 C C . LEU A 1 448 ? 6.194 33.801 10.354 1.00 86.31 448 LEU A C 1
ATOM 3531 O O . LEU A 1 448 ? 5.927 34.296 11.455 1.00 86.31 448 LEU A O 1
ATOM 3535 N N . LYS A 1 449 ? 6.568 34.560 9.317 1.00 83.69 449 LYS A N 1
ATOM 3536 C CA . LYS A 1 449 ? 6.637 36.026 9.382 1.00 83.69 449 LYS A CA 1
ATOM 3537 C C . LYS A 1 449 ? 5.251 36.643 9.546 1.00 83.69 449 LYS A C 1
ATOM 3539 O O . LYS A 1 449 ? 5.116 37.568 10.348 1.00 83.69 449 LYS A O 1
ATOM 3544 N N . GLN A 1 450 ? 4.249 36.153 8.819 1.00 84.88 450 GLN A N 1
ATOM 3545 C CA . GLN A 1 450 ? 2.854 36.581 8.930 1.00 84.88 450 GLN A CA 1
ATOM 3546 C C . GLN A 1 450 ? 2.311 36.301 10.334 1.00 84.88 450 GLN A C 1
ATOM 3548 O O . GLN A 1 450 ? 1.911 37.237 11.030 1.00 84.88 450 GLN A O 1
ATOM 3553 N N . LEU A 1 451 ? 2.423 35.055 10.801 1.00 86.06 451 LEU A N 1
ATOM 3554 C CA . LEU A 1 451 ? 1.908 34.608 12.099 1.00 86.06 451 LEU A CA 1
ATOM 3555 C C . LEU A 1 451 ? 2.646 35.225 13.301 1.00 86.06 451 LEU A C 1
ATOM 3557 O O . LEU A 1 451 ? 2.122 35.249 14.411 1.00 86.06 451 LEU A O 1
ATOM 3561 N N . SER A 1 452 ? 3.840 35.794 13.099 1.00 85.62 452 SER A N 1
ATOM 3562 C CA . SER A 1 452 ? 4.602 36.508 14.139 1.00 85.62 452 SER A CA 1
ATOM 3563 C C . SER A 1 452 ? 4.130 37.951 14.404 1.00 85.62 452 SER A C 1
ATOM 3565 O O . SER A 1 452 ? 4.563 38.569 15.398 1.00 85.62 452 SER A O 1
ATOM 3567 N N . ARG A 1 453 ? 3.287 38.521 13.526 1.00 83.38 453 ARG A N 1
ATOM 3568 C CA . ARG A 1 453 ? 2.817 39.922 13.583 1.00 83.38 453 ARG A CA 1
ATOM 3569 C C . ARG A 1 453 ? 1.784 40.147 14.687 1.00 83.38 453 ARG A C 1
ATOM 3571 O O . ARG A 1 453 ? 1.116 39.226 15.146 1.00 83.38 453 ARG A O 1
ATOM 3578 N N . LYS A 1 454 ? 1.641 41.404 15.128 1.00 69.88 454 LYS A N 1
ATOM 3579 C CA . LYS A 1 454 ? 0.572 41.812 16.056 1.00 69.88 454 LYS A CA 1
ATOM 3580 C C . LYS A 1 454 ? -0.780 41.618 15.348 1.00 69.88 454 LYS A C 1
ATOM 3582 O O . LYS A 1 454 ? -1.009 42.248 14.327 1.00 69.88 454 LYS A O 1
ATOM 3587 N N . GLY A 1 455 ? -1.639 40.748 15.879 1.00 72.31 455 GLY A N 1
ATOM 3588 C CA . GLY A 1 455 ? -2.905 40.359 15.239 1.00 72.31 455 GLY A CA 1
ATOM 3589 C C . GLY A 1 455 ? -3.311 38.914 15.539 1.00 72.31 455 GLY A C 1
ATOM 3590 O O . GLY A 1 455 ? -4.493 38.654 15.706 1.00 72.31 455 GLY A O 1
ATOM 3591 N N . HIS A 1 456 ? -2.331 38.018 15.709 1.00 80.31 456 HIS A N 1
ATOM 3592 C CA . HIS A 1 456 ? -2.541 36.609 16.073 1.00 80.31 456 HIS A CA 1
ATOM 3593 C C . HIS A 1 456 ? -2.391 36.358 17.595 1.00 80.31 456 HIS A C 1
ATOM 3595 O O . HIS A 1 456 ? -1.765 37.182 18.286 1.00 80.31 456 HIS A O 1
ATOM 3601 N N . PRO A 1 457 ? -2.911 35.233 18.137 1.00 81.81 457 PRO A N 1
ATOM 3602 C CA . PRO A 1 457 ? -2.786 34.882 19.555 1.00 81.81 457 PRO A CA 1
ATOM 3603 C C . PRO A 1 457 ? -1.337 34.882 20.055 1.00 81.81 457 PRO A C 1
ATOM 3605 O O . PRO A 1 457 ? -0.402 34.563 19.320 1.00 81.81 457 PRO A O 1
ATOM 3608 N N . ALA A 1 458 ? -1.123 35.267 21.319 1.00 82.25 458 ALA A N 1
ATOM 3609 C CA . ALA A 1 458 ? 0.221 35.341 21.900 1.00 82.25 458 ALA A CA 1
ATOM 3610 C C . ALA A 1 458 ? 1.001 34.007 21.846 1.00 82.25 458 ALA A C 1
ATOM 3612 O O . ALA A 1 458 ? 2.176 34.070 21.468 1.00 82.25 458 ALA A O 1
ATOM 3613 N N . PRO A 1 459 ? 0.387 32.832 22.120 1.00 83.44 459 PRO A N 1
ATOM 3614 C CA . PRO A 1 459 ? 1.058 31.539 21.972 1.00 83.44 459 PRO A CA 1
ATOM 3615 C C . PRO A 1 459 ? 1.535 31.285 20.538 1.00 83.44 459 PRO A C 1
ATOM 3617 O O . PRO A 1 459 ? 2.721 31.028 20.331 1.00 83.44 459 PRO A O 1
ATOM 3620 N N . LEU A 1 460 ? 0.664 31.482 19.537 1.00 86.56 460 LEU A N 1
ATOM 3621 C CA . LEU A 1 460 ? 1.011 31.305 18.122 1.00 86.56 460 LEU A CA 1
ATOM 3622 C C . LEU A 1 460 ? 2.118 32.263 17.673 1.00 86.56 460 LEU A C 1
ATOM 3624 O O . LEU A 1 460 ? 3.061 31.853 16.995 1.00 86.56 460 LEU A O 1
ATOM 3628 N N . ARG A 1 461 ? 2.064 33.532 18.096 1.00 91.44 461 ARG A N 1
ATOM 3629 C CA . ARG A 1 461 ? 3.123 34.513 17.802 1.00 91.44 461 ARG A CA 1
ATOM 3630 C C . ARG A 1 461 ? 4.455 34.113 18.425 1.00 91.44 461 ARG A C 1
ATOM 3632 O O . ARG A 1 461 ? 5.493 34.264 17.785 1.00 91.44 461 ARG A O 1
ATOM 3639 N N . SER A 1 462 ? 4.442 33.657 19.677 1.00 89.69 462 SER A N 1
ATOM 3640 C CA . SER A 1 462 ? 5.651 33.236 20.389 1.00 89.69 462 SER A CA 1
ATOM 3641 C C . SER A 1 462 ? 6.277 32.011 19.726 1.00 89.69 462 SER A C 1
ATOM 3643 O O . SER A 1 462 ? 7.459 32.045 19.376 1.00 89.69 462 SER A O 1
ATOM 3645 N N . ALA A 1 463 ? 5.465 30.987 19.451 1.00 89.44 463 ALA A N 1
ATOM 3646 C CA . ALA A 1 463 ? 5.897 29.765 18.787 1.00 89.44 463 ALA A CA 1
ATOM 3647 C C . ALA A 1 463 ? 6.405 30.039 17.362 1.00 89.44 463 ALA A C 1
ATOM 3649 O O . ALA A 1 463 ? 7.475 29.566 16.992 1.00 89.44 463 ALA A O 1
ATOM 3650 N N . SER A 1 464 ? 5.721 30.898 16.596 1.00 91.81 464 SER A N 1
ATOM 3651 C CA . SER A 1 464 ? 6.160 31.295 15.247 1.00 91.81 464 SER A CA 1
ATOM 3652 C C . SER A 1 464 ? 7.508 32.016 15.271 1.00 91.81 464 SER A C 1
ATOM 3654 O O . SER A 1 464 ? 8.366 31.755 14.432 1.00 91.81 464 SER A O 1
ATOM 3656 N N . ARG A 1 465 ? 7.752 32.878 16.269 1.00 91.38 465 ARG A N 1
ATOM 3657 C CA . ARG A 1 465 ? 9.063 33.525 16.453 1.00 91.38 465 ARG A CA 1
ATOM 3658 C C . ARG A 1 465 ? 10.135 32.535 16.884 1.00 91.38 465 ARG A C 1
ATOM 3660 O O . ARG A 1 465 ? 11.270 32.675 16.441 1.00 91.38 465 ARG A O 1
ATOM 3667 N N . ALA A 1 466 ? 9.810 31.593 17.767 1.00 91.62 466 ALA A N 1
ATOM 3668 C CA . ALA A 1 466 ? 10.741 30.561 18.212 1.00 91.62 466 ALA A CA 1
ATOM 3669 C C . ALA A 1 466 ? 11.165 29.669 17.044 1.00 91.62 466 ALA A C 1
ATOM 3671 O O . ALA A 1 466 ? 12.362 29.535 16.794 1.00 91.62 466 ALA A O 1
ATOM 3672 N N . LEU A 1 467 ? 10.202 29.171 16.267 1.00 90.75 467 LEU A N 1
ATOM 3673 C CA . LEU A 1 467 ? 10.480 28.381 15.076 1.00 90.75 467 LEU A CA 1
ATOM 3674 C C . LEU A 1 467 ? 11.238 29.195 14.026 1.00 90.75 467 LEU A C 1
ATOM 3676 O O . LEU A 1 467 ? 12.226 28.708 13.499 1.00 90.75 467 LEU A O 1
ATOM 3680 N N . ALA A 1 468 ? 10.888 30.465 13.798 1.00 89.00 468 ALA A N 1
ATOM 3681 C CA . ALA A 1 468 ? 11.643 31.333 12.889 1.00 89.00 468 ALA A CA 1
ATOM 3682 C C . ALA A 1 468 ? 13.097 31.571 13.343 1.00 89.00 468 ALA A C 1
ATOM 3684 O O . ALA A 1 468 ? 13.980 31.742 12.503 1.00 89.00 468 ALA A O 1
ATOM 3685 N N . ARG A 1 469 ? 13.376 31.597 14.656 1.00 89.56 469 ARG A N 1
ATOM 3686 C CA . ARG A 1 469 ? 14.756 31.654 15.170 1.00 89.56 469 ARG A CA 1
ATOM 3687 C C . ARG A 1 469 ? 15.506 30.359 14.879 1.00 89.56 469 ARG A C 1
ATOM 3689 O O . ARG A 1 469 ? 16.622 30.435 14.382 1.00 89.56 469 ARG A O 1
ATOM 3696 N N . GLN A 1 470 ? 14.892 29.206 15.140 1.00 89.25 470 GLN A N 1
ATOM 3697 C CA . GLN A 1 470 ? 15.520 27.908 14.876 1.00 89.25 470 GLN A CA 1
ATOM 3698 C C . GLN A 1 470 ? 15.706 27.647 13.379 1.00 89.25 470 GLN A C 1
ATOM 3700 O O . GLN A 1 470 ? 16.741 27.148 12.955 1.00 89.25 470 GLN A O 1
ATOM 3705 N N . TRP A 1 471 ? 14.765 28.101 12.556 1.00 87.38 471 TRP A N 1
ATOM 3706 C CA . TRP A 1 471 ? 14.890 28.124 11.104 1.00 87.38 471 TRP A CA 1
ATOM 3707 C C . TRP A 1 471 ? 16.126 28.919 10.656 1.00 87.38 471 TRP A C 1
ATOM 3709 O O . TRP A 1 471 ? 16.931 28.438 9.869 1.00 87.38 471 TRP A O 1
ATOM 3719 N N . ARG A 1 472 ? 16.354 30.110 11.226 1.00 84.00 472 ARG A N 1
ATOM 3720 C CA . ARG A 1 472 ? 17.575 30.896 10.965 1.00 84.00 472 ARG A CA 1
ATOM 3721 C C . ARG A 1 472 ? 18.845 30.234 11.496 1.00 84.00 472 ARG A C 1
ATOM 3723 O O . ARG A 1 472 ? 19.901 30.431 10.909 1.00 84.00 472 ARG A O 1
ATOM 3730 N N . ALA A 1 473 ? 18.769 29.488 12.597 1.00 84.25 473 ALA A N 1
ATOM 3731 C CA . ALA A 1 473 ? 19.908 28.719 13.092 1.00 84.25 473 ALA A CA 1
ATOM 3732 C C . ALA A 1 473 ? 20.302 27.628 12.081 1.00 84.25 473 ALA A C 1
ATOM 3734 O O . ALA A 1 473 ? 21.480 27.497 11.761 1.00 84.25 473 ALA A O 1
ATOM 3735 N N . LEU A 1 474 ? 19.317 26.948 11.481 1.00 82.12 474 LEU A N 1
ATOM 3736 C CA . LEU A 1 474 ? 19.543 26.016 10.372 1.00 82.12 474 LEU A CA 1
ATOM 3737 C C . LEU A 1 474 ? 20.135 26.712 9.130 1.00 82.12 474 LEU A C 1
ATOM 3739 O O . LEU A 1 474 ? 21.044 26.171 8.508 1.00 82.12 474 LEU A O 1
ATOM 3743 N N . GLU A 1 475 ? 19.698 27.934 8.793 1.00 76.56 475 GLU A N 1
ATOM 3744 C CA . GLU A 1 475 ? 20.303 28.744 7.709 1.00 76.56 475 GLU A CA 1
ATOM 3745 C C . GLU A 1 475 ? 21.777 29.100 7.972 1.00 76.56 475 GLU A C 1
ATOM 3747 O O . GLU A 1 475 ? 22.546 29.336 7.032 1.00 76.56 475 GLU A O 1
ATOM 3752 N N . GLN A 1 476 ? 22.157 29.186 9.250 1.00 74.81 476 GLN A N 1
ATOM 3753 C CA . GLN A 1 476 ? 23.495 29.551 9.711 1.00 74.81 476 GLN A CA 1
ATOM 3754 C C . GLN A 1 476 ? 24.411 28.353 9.939 1.00 74.81 476 GLN A C 1
ATOM 3756 O O . GLN A 1 476 ? 25.582 28.582 10.249 1.00 74.81 476 GLN A O 1
ATOM 3761 N N . LEU A 1 477 ? 23.930 27.117 9.751 1.00 71.69 477 LEU A N 1
ATOM 3762 C CA . LEU A 1 477 ? 24.789 25.938 9.756 1.00 71.69 477 LEU A CA 1
ATOM 3763 C C . LEU A 1 477 ? 25.907 26.147 8.727 1.00 71.69 477 LEU A C 1
ATOM 3765 O O . LEU A 1 477 ? 25.692 26.191 7.511 1.00 71.69 477 LEU A O 1
ATOM 3769 N N . LYS A 1 478 ? 27.115 26.377 9.242 1.00 56.75 478 LYS A N 1
ATOM 3770 C CA . LYS A 1 478 ? 28.336 26.469 8.447 1.00 56.75 478 LYS A CA 1
ATOM 3771 C C . LYS A 1 478 ? 28.844 25.053 8.202 1.00 56.75 478 LYS A C 1
ATOM 3773 O O . LYS A 1 478 ? 28.654 24.175 9.036 1.00 56.75 478 LYS A O 1
ATOM 3778 N N . GLN A 1 479 ? 29.538 24.857 7.082 1.00 48.50 479 GLN A N 1
ATOM 3779 C CA . GLN A 1 479 ? 30.462 23.729 6.967 1.00 48.50 479 GLN A CA 1
ATOM 3780 C C . GLN A 1 479 ? 31.414 23.820 8.170 1.00 48.50 479 GLN A C 1
ATOM 3782 O O . GLN A 1 479 ? 32.027 24.873 8.361 1.00 48.50 479 GLN A O 1
ATOM 3787 N N . GLY A 1 480 ? 31.454 22.792 9.020 1.00 40.25 480 GLY A N 1
ATOM 3788 C CA . GLY A 1 480 ? 32.309 22.787 10.204 1.00 40.25 480 GLY A CA 1
ATOM 3789 C C . GLY A 1 480 ? 33.763 23.067 9.820 1.00 40.25 480 GLY A C 1
ATOM 3790 O O . GLY A 1 480 ? 34.303 22.417 8.927 1.00 40.25 480 GLY A O 1
ATOM 3791 N N . ALA A 1 481 ? 34.366 24.060 10.475 1.00 31.23 481 ALA A N 1
ATOM 3792 C CA . ALA A 1 481 ? 35.816 24.232 10.532 1.00 31.23 481 ALA A CA 1
ATOM 3793 C C . ALA A 1 481 ? 36.403 23.652 11.831 1.00 31.23 481 ALA A C 1
ATOM 3795 O O . ALA A 1 481 ? 37.611 23.489 11.906 1.00 31.23 481 ALA A O 1
ATOM 3796 N N . ASP A 1 482 ? 35.562 23.262 12.795 1.00 28.33 482 ASP A N 1
ATOM 3797 C CA . ASP A 1 482 ? 35.987 22.699 14.074 1.00 28.33 482 ASP A CA 1
ATOM 3798 C C . ASP A 1 482 ? 35.212 21.398 14.321 1.00 28.33 482 ASP A C 1
ATOM 3800 O O . ASP A 1 482 ? 33.994 21.335 14.129 1.00 28.33 482 ASP A O 1
ATOM 3804 N N . GLY A 1 483 ? 35.949 20.327 14.615 1.00 34.38 483 GLY A N 1
ATOM 3805 C CA . GLY A 1 483 ? 35.451 18.957 14.639 1.00 34.38 483 GLY A CA 1
ATOM 3806 C C . GLY A 1 483 ? 34.424 18.713 15.738 1.00 34.38 483 GLY A C 1
ATOM 3807 O O . GLY A 1 483 ? 34.766 18.816 16.903 1.00 34.38 483 GLY A O 1
ATOM 3808 N N . GLU A 1 484 ? 33.194 18.385 15.329 1.00 31.28 484 GLU A N 1
ATOM 3809 C CA . GLU A 1 484 ? 32.247 17.467 16.005 1.00 31.28 484 GLU A CA 1
ATOM 3810 C C . GLU A 1 484 ? 30.894 17.334 15.262 1.00 31.28 484 GLU A C 1
ATOM 3812 O O . GLU A 1 484 ? 29.914 16.809 15.778 1.00 31.28 484 GLU A O 1
ATOM 3817 N N . THR A 1 485 ? 30.805 17.746 13.995 1.00 35.31 485 THR A N 1
ATOM 3818 C CA . THR A 1 485 ? 29.673 17.383 13.126 1.00 35.31 485 THR A CA 1
ATOM 3819 C C . THR A 1 485 ? 30.230 17.049 11.748 1.00 35.31 485 THR A C 1
ATOM 3821 O O . THR A 1 485 ? 30.646 17.945 11.009 1.00 35.31 485 THR A O 1
ATOM 3824 N N . GLN A 1 486 ? 30.324 15.759 11.416 1.00 37.50 486 GLN A N 1
ATOM 3825 C CA . GLN A 1 486 ? 30.865 15.299 10.134 1.00 37.50 486 GLN A CA 1
ATOM 3826 C C . GLN A 1 486 ? 29.844 15.539 9.009 1.00 37.50 486 GLN A C 1
ATOM 3828 O O . GLN A 1 486 ? 29.135 14.646 8.566 1.00 37.50 486 GLN A O 1
ATOM 3833 N N . ALA A 1 487 ? 29.752 16.781 8.530 1.00 40.16 487 ALA A N 1
ATOM 3834 C CA . ALA A 1 487 ? 29.058 17.092 7.284 1.00 40.16 487 ALA A CA 1
ATOM 3835 C C . ALA A 1 487 ? 29.968 16.747 6.088 1.00 40.16 487 ALA A C 1
ATOM 3837 O O . ALA A 1 487 ? 31.013 17.374 5.890 1.00 40.16 487 ALA A O 1
ATOM 3838 N N . SER A 1 488 ? 29.574 15.762 5.278 1.00 39.97 488 SER A N 1
ATOM 3839 C CA . SER A 1 488 ? 30.293 15.329 4.070 1.00 39.97 488 SER A CA 1
ATOM 3840 C C . SER A 1 488 ? 30.417 16.466 3.037 1.00 39.97 488 SER A C 1
ATOM 3842 O O . SER A 1 488 ? 29.430 17.098 2.660 1.00 39.97 488 SER A O 1
ATOM 3844 N N . LYS A 1 489 ? 31.638 16.731 2.553 1.00 36.47 489 LYS A N 1
ATOM 3845 C CA . LYS A 1 489 ? 31.975 17.808 1.600 1.00 36.47 489 LYS A CA 1
ATOM 3846 C C . LYS A 1 489 ? 31.896 17.301 0.156 1.00 36.47 489 LYS A C 1
ATOM 3848 O O . LYS A 1 489 ? 32.700 16.448 -0.201 1.00 36.47 489 LYS A O 1
ATOM 3853 N N . VAL A 1 490 ? 31.014 17.840 -0.697 1.00 40.66 490 VAL A N 1
ATOM 3854 C CA . VAL A 1 490 ? 31.066 17.579 -2.154 1.00 40.66 490 VAL A CA 1
ATOM 3855 C C . VAL A 1 490 ? 30.622 18.808 -2.958 1.00 40.66 490 VAL A C 1
ATOM 3857 O O . VAL A 1 490 ? 29.471 19.231 -2.884 1.00 40.66 490 VAL A O 1
ATOM 3860 N N . ASP A 1 491 ? 31.543 19.377 -3.740 1.00 34.28 491 ASP A N 1
ATOM 3861 C CA . ASP A 1 491 ? 31.278 20.475 -4.676 1.00 34.28 491 ASP A CA 1
ATOM 3862 C C . ASP A 1 491 ? 30.667 19.940 -5.985 1.00 34.28 491 ASP A C 1
ATOM 3864 O O . ASP A 1 491 ? 31.309 19.185 -6.716 1.00 34.28 491 ASP A O 1
ATOM 3868 N N . SER A 1 492 ? 29.447 20.361 -6.331 1.00 37.59 492 SER A N 1
ATOM 3869 C CA . SER A 1 492 ? 28.842 20.083 -7.640 1.00 37.59 492 SER A CA 1
ATOM 3870 C C . SER A 1 492 ? 29.304 21.112 -8.683 1.00 37.59 492 SER A C 1
ATOM 3872 O O . SER A 1 492 ? 28.967 22.299 -8.592 1.00 37.59 492 SER A O 1
ATOM 3874 N N . LYS A 1 493 ? 30.054 20.671 -9.699 1.00 32.97 493 LYS A N 1
ATOM 3875 C CA . LYS A 1 493 ? 30.261 21.424 -10.946 1.00 32.97 493 LYS A CA 1
ATOM 3876 C C . LYS A 1 493 ? 29.149 21.057 -11.930 1.00 32.97 493 LYS A C 1
ATOM 3878 O O . LYS A 1 493 ? 29.343 20.169 -12.746 1.00 32.97 493 LYS A O 1
ATOM 3883 N N . ASP A 1 494 ? 28.008 21.729 -11.843 1.00 33.06 494 ASP A N 1
ATOM 3884 C CA . ASP A 1 494 ? 27.065 21.791 -12.961 1.00 33.06 494 ASP A CA 1
ATOM 3885 C C . ASP A 1 494 ? 26.486 23.209 -13.047 1.00 33.06 494 ASP A C 1
ATOM 3887 O O . ASP A 1 494 ? 26.128 23.826 -12.036 1.00 33.06 494 ASP A O 1
ATOM 3891 N N . GLU A 1 495 ? 26.506 23.777 -14.252 1.00 36.91 495 GLU A N 1
ATOM 3892 C CA . GLU A 1 495 ? 26.087 25.150 -14.518 1.00 36.91 495 GLU A CA 1
ATOM 3893 C C . GLU A 1 495 ? 24.561 25.271 -14.456 1.00 36.91 495 GLU A C 1
ATOM 3895 O O . GLU A 1 495 ? 23.844 24.909 -15.383 1.00 36.91 495 GLU A O 1
ATOM 3900 N N . GLY A 1 496 ? 24.061 25.809 -13.342 1.00 35.31 496 GLY A N 1
ATOM 3901 C CA . GLY A 1 496 ? 22.653 26.172 -13.185 1.00 35.31 496 GLY A CA 1
ATOM 3902 C C . GLY A 1 496 ? 22.163 26.015 -11.750 1.00 35.31 496 GLY A C 1
ATOM 3903 O O . GLY A 1 496 ? 21.599 24.992 -11.404 1.00 35.31 496 GLY A O 1
ATOM 3904 N N . HIS A 1 497 ? 22.344 27.066 -10.939 1.00 41.28 497 HIS A N 1
ATOM 3905 C CA . HIS A 1 497 ? 21.858 27.202 -9.552 1.00 41.28 497 HIS A CA 1
ATOM 3906 C C . HIS A 1 497 ? 22.569 26.284 -8.534 1.00 41.28 497 HIS A C 1
ATOM 3908 O O . HIS A 1 497 ? 22.163 25.158 -8.280 1.00 41.28 497 HIS A O 1
ATOM 3914 N N . LYS A 1 498 ? 23.623 26.804 -7.883 1.00 45.47 498 LYS A N 1
ATOM 3915 C CA . LYS A 1 498 ? 24.298 26.138 -6.753 1.00 45.47 498 LYS A CA 1
ATOM 3916 C C . LYS A 1 498 ? 23.377 26.094 -5.525 1.00 45.47 498 LYS A C 1
ATOM 3918 O O . LYS A 1 498 ? 23.425 26.999 -4.690 1.00 45.47 498 LYS A O 1
ATOM 3923 N N . ALA A 1 499 ? 22.535 25.070 -5.428 1.00 54.28 499 ALA A N 1
ATOM 3924 C CA . ALA A 1 499 ? 21.922 24.666 -4.169 1.00 54.28 499 ALA A CA 1
ATOM 3925 C C . ALA A 1 499 ? 22.920 23.775 -3.410 1.00 54.28 499 ALA A C 1
ATOM 3927 O O . ALA A 1 499 ? 23.432 22.804 -3.959 1.00 54.28 499 ALA A O 1
ATOM 3928 N N . GLN A 1 500 ? 23.253 24.131 -2.171 1.00 64.81 500 GLN A N 1
ATOM 3929 C CA . GLN A 1 500 ? 24.164 23.365 -1.316 1.00 64.81 500 GLN A CA 1
ATOM 3930 C C . GLN A 1 500 ? 23.333 22.551 -0.324 1.00 64.81 500 GLN A C 1
ATOM 3932 O O . GLN A 1 500 ? 22.497 23.125 0.358 1.00 64.81 500 GLN A O 1
ATOM 3937 N N . ARG A 1 501 ? 23.560 21.245 -0.180 1.00 69.88 501 ARG A N 1
ATOM 3938 C CA . ARG A 1 501 ? 22.812 20.410 0.780 1.00 69.88 501 ARG A CA 1
ATOM 3939 C C . ARG A 1 501 ? 23.698 19.963 1.940 1.00 69.88 501 ARG A C 1
ATOM 3941 O O . ARG A 1 501 ? 24.876 19.684 1.741 1.00 69.88 501 ARG A O 1
ATOM 3948 N N . LEU A 1 502 ? 23.136 19.943 3.148 1.00 72.19 502 LEU A N 1
ATOM 3949 C CA . LEU A 1 502 ? 23.784 19.484 4.379 1.00 72.19 502 LEU A CA 1
ATOM 3950 C C . LEU A 1 502 ? 22.988 18.303 4.945 1.00 72.19 502 LEU A C 1
ATOM 3952 O O . LEU A 1 502 ? 21.834 18.481 5.333 1.00 72.19 502 LEU A O 1
ATOM 3956 N N . ALA A 1 503 ? 23.595 17.119 4.990 1.00 74.12 503 ALA A N 1
ATOM 3957 C CA . ALA A 1 503 ? 23.046 15.955 5.681 1.00 74.12 503 ALA A CA 1
ATOM 3958 C C . ALA A 1 503 ? 23.470 15.997 7.155 1.00 74.12 503 ALA A C 1
ATOM 3960 O O . ALA A 1 503 ? 24.648 16.200 7.451 1.00 74.12 503 ALA A O 1
ATOM 3961 N N . LEU A 1 504 ? 22.516 15.843 8.072 1.00 72.56 504 LEU A N 1
ATOM 3962 C CA . LEU A 1 504 ? 22.764 15.830 9.512 1.00 72.56 504 LEU A CA 1
ATOM 3963 C C . LEU A 1 504 ? 22.655 14.396 10.043 1.00 72.56 504 LEU A C 1
ATOM 3965 O O . LEU A 1 504 ? 21.664 13.707 9.796 1.00 72.56 504 LEU A O 1
ATOM 3969 N N . GLU A 1 505 ? 23.665 13.956 10.795 1.00 64.88 505 GLU A N 1
ATOM 3970 C CA . GLU A 1 505 ? 23.694 12.624 11.424 1.00 64.88 505 GLU A CA 1
ATOM 3971 C C . GLU A 1 505 ? 22.692 12.499 12.581 1.00 64.88 505 GLU A C 1
ATOM 3973 O O . GLU A 1 505 ? 22.151 11.418 12.837 1.00 64.88 505 GLU A O 1
ATOM 3978 N N . ALA A 1 506 ? 22.421 13.624 13.246 1.00 75.19 506 ALA A N 1
ATOM 3979 C CA . ALA A 1 506 ? 21.464 13.760 14.330 1.00 75.19 506 ALA A CA 1
ATO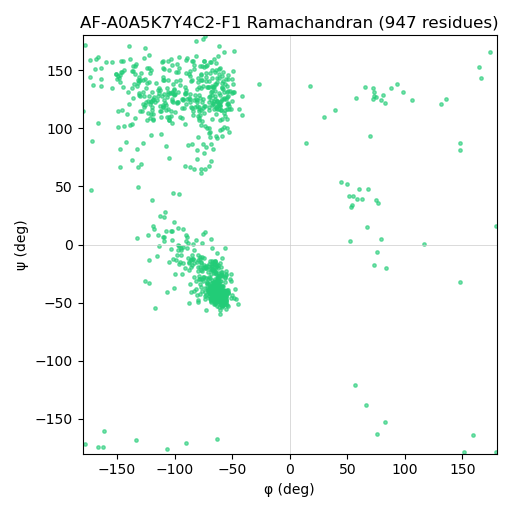M 3980 C C . ALA A 1 506 ? 20.387 14.791 13.981 1.00 75.19 506 ALA A C 1
ATOM 3982 O O . ALA A 1 506 ? 20.626 15.771 13.270 1.00 75.19 506 ALA A O 1
ATOM 3983 N N . LEU A 1 507 ? 19.188 14.585 14.523 1.00 80.38 507 LEU A N 1
ATOM 3984 C CA . LEU A 1 507 ? 18.111 15.553 14.387 1.00 80.38 507 LEU A CA 1
ATOM 3985 C C . LEU A 1 507 ? 18.431 16.844 15.154 1.00 80.38 507 LEU A C 1
ATOM 3987 O O . LEU A 1 507 ? 18.817 16.777 16.324 1.00 80.38 507 LEU A O 1
ATOM 3991 N N . PRO A 1 508 ? 18.185 18.026 14.564 1.00 84.94 508 PRO A N 1
ATOM 3992 C CA . PRO A 1 508 ? 18.302 19.288 15.282 1.00 84.94 508 PRO A CA 1
ATOM 3993 C C . PRO A 1 508 ? 17.179 19.413 16.329 1.00 84.94 508 PRO A C 1
ATOM 3995 O O . PRO A 1 508 ? 16.073 19.875 16.039 1.00 84.94 508 PRO A O 1
ATOM 3998 N N . GLY A 1 509 ? 17.466 18.986 17.563 1.00 84.94 509 GLY A N 1
ATOM 3999 C CA . GLY A 1 509 ? 16.485 18.862 18.649 1.00 84.94 509 GLY A CA 1
ATOM 4000 C C . GLY A 1 509 ? 15.748 20.163 18.976 1.00 84.94 509 GLY A C 1
ATOM 4001 O O . GLY A 1 509 ? 14.525 20.160 19.116 1.00 84.94 509 GLY A O 1
ATOM 4002 N N . ASP A 1 510 ? 16.454 21.295 19.006 1.00 87.88 510 ASP A N 1
ATOM 4003 C CA . ASP A 1 510 ? 15.842 22.607 19.251 1.00 87.88 510 ASP A CA 1
ATOM 4004 C C . ASP A 1 510 ? 14.873 23.027 18.141 1.00 87.88 510 ASP A C 1
ATOM 4006 O O . ASP A 1 510 ? 13.819 23.611 18.415 1.00 87.88 510 ASP A O 1
ATOM 4010 N N . PHE A 1 511 ? 15.198 22.700 16.887 1.00 88.62 511 PHE A N 1
ATOM 4011 C CA . PHE A 1 511 ? 14.313 22.941 15.752 1.00 88.62 511 PHE A CA 1
ATOM 4012 C C . PHE A 1 511 ? 13.038 22.107 15.868 1.00 88.62 511 PHE A C 1
ATOM 4014 O O . PHE A 1 511 ? 11.944 22.659 15.758 1.00 88.62 511 PHE A O 1
ATOM 4021 N N . LEU A 1 512 ? 13.154 20.810 16.162 1.00 86.38 512 LEU A N 1
ATOM 4022 C CA . LEU A 1 512 ? 11.993 19.934 16.335 1.00 86.38 512 LEU A CA 1
ATOM 4023 C C . LEU A 1 512 ? 11.132 20.326 17.532 1.00 86.38 512 LEU A C 1
ATOM 4025 O O . LEU A 1 512 ? 9.906 20.315 17.436 1.00 86.38 512 LEU A O 1
ATOM 4029 N N . LYS A 1 513 ? 11.750 20.738 18.642 1.00 86.62 513 LYS A N 1
ATOM 4030 C CA . LYS A 1 513 ? 11.034 21.270 19.805 1.00 86.62 513 LYS A CA 1
ATOM 4031 C C . LYS A 1 513 ? 10.228 22.509 19.422 1.00 86.62 513 LYS A C 1
ATOM 4033 O O . LYS A 1 513 ? 9.042 22.588 19.741 1.00 86.62 513 LYS A O 1
ATOM 4038 N N . ALA A 1 514 ? 10.835 23.451 18.700 1.00 89.00 514 ALA A N 1
ATOM 4039 C CA . ALA A 1 514 ? 10.138 24.638 18.213 1.00 89.00 514 ALA A CA 1
ATOM 4040 C C . ALA A 1 514 ? 9.043 24.299 17.184 1.00 89.00 514 ALA A C 1
ATOM 4042 O O . ALA A 1 514 ? 7.985 24.928 17.199 1.00 89.00 514 ALA A O 1
ATOM 4043 N N . LEU A 1 515 ? 9.256 23.294 16.329 1.00 88.44 515 LEU A N 1
ATOM 4044 C CA . LEU A 1 515 ? 8.273 22.817 15.353 1.00 88.44 515 LEU A CA 1
ATOM 4045 C C . LEU A 1 515 ? 7.068 22.160 16.034 1.00 88.44 515 LEU A C 1
ATOM 4047 O O . LEU A 1 515 ? 5.927 22.452 15.686 1.00 88.44 515 LEU A O 1
ATOM 4051 N N . SER A 1 516 ? 7.303 21.327 17.047 1.00 85.38 516 SER A N 1
ATOM 4052 C CA . SER A 1 516 ? 6.257 20.707 17.868 1.00 85.38 516 SER A CA 1
ATOM 4053 C C . SER A 1 516 ? 5.442 21.762 18.631 1.00 85.38 516 SER A C 1
ATOM 4055 O O . SER A 1 516 ? 4.212 21.743 18.623 1.00 85.38 516 SER A O 1
ATOM 4057 N N . GLN A 1 517 ? 6.111 22.765 19.210 1.00 85.38 517 GLN A N 1
ATOM 4058 C CA . GLN A 1 517 ? 5.439 23.903 19.852 1.00 85.38 517 GLN A CA 1
ATOM 4059 C C . GLN A 1 517 ? 4.607 24.722 18.859 1.00 85.38 517 GLN A C 1
ATOM 4061 O O . GLN A 1 517 ? 3.492 25.134 19.177 1.00 85.38 517 GLN A O 1
ATOM 4066 N N . TRP A 1 518 ? 5.134 24.958 17.655 1.00 89.50 518 TRP A N 1
ATOM 4067 C CA . TRP A 1 518 ? 4.428 25.691 16.609 1.00 89.50 518 TRP A CA 1
ATOM 4068 C C . TRP A 1 518 ? 3.224 24.923 16.069 1.00 89.50 518 TRP A C 1
ATOM 4070 O O . TRP A 1 518 ? 2.145 25.498 15.997 1.00 89.50 518 TRP A O 1
ATOM 4080 N N . THR A 1 519 ? 3.364 23.633 15.757 1.00 85.75 519 THR A N 1
ATOM 4081 C CA . THR A 1 519 ? 2.241 22.785 15.314 1.00 85.75 519 THR A CA 1
ATOM 4082 C C . THR A 1 519 ? 1.164 22.672 16.393 1.00 85.75 519 THR A C 1
ATOM 4084 O O . THR A 1 519 ? -0.023 22.686 16.072 1.00 85.75 519 THR A O 1
ATOM 4087 N N . GLY A 1 520 ? 1.544 22.647 17.675 1.00 78.94 520 GLY A N 1
ATOM 4088 C CA . GLY A 1 520 ? 0.597 22.763 18.782 1.00 78.94 520 GLY A CA 1
ATOM 4089 C C . GLY A 1 520 ? -0.175 24.081 18.755 1.00 78.94 520 GLY A C 1
ATOM 4090 O O . GLY A 1 520 ? -1.389 24.067 18.585 1.00 78.94 520 GLY A O 1
ATOM 4091 N N . ALA A 1 521 ? 0.533 25.212 18.818 1.00 82.44 521 ALA A N 1
ATOM 4092 C CA . ALA A 1 521 ? -0.090 26.536 18.857 1.00 82.44 521 ALA A CA 1
ATOM 4093 C C . ALA A 1 521 ? -0.898 26.875 17.589 1.00 82.44 521 ALA A C 1
ATOM 4095 O O . ALA A 1 521 ? -1.891 27.598 17.658 1.00 82.44 521 ALA A O 1
ATOM 4096 N N . MET A 1 522 ? -0.466 26.378 16.427 1.00 82.56 522 MET A N 1
ATOM 4097 C CA . MET A 1 522 ? -1.185 26.504 15.161 1.00 82.56 522 MET A CA 1
ATOM 4098 C C . MET A 1 522 ? -2.470 25.682 15.189 1.00 82.56 522 MET A C 1
ATOM 4100 O O . MET A 1 522 ? -3.524 26.205 14.846 1.00 82.56 522 MET A O 1
ATOM 4104 N N . GLY A 1 523 ? -2.394 24.432 15.659 1.00 76.06 523 GLY A N 1
ATOM 4105 C CA . GLY A 1 523 ? -3.565 23.587 15.877 1.00 76.06 523 GLY A CA 1
ATOM 4106 C C . GLY A 1 523 ? -4.583 24.264 16.793 1.00 76.06 523 GLY A C 1
ATOM 4107 O O . GLY A 1 523 ? -5.751 24.344 16.431 1.00 76.06 523 GLY A O 1
ATOM 4108 N N . ASP A 1 524 ? -4.134 24.836 17.913 1.00 73.62 524 ASP A N 1
ATOM 4109 C CA . ASP A 1 524 ? -4.998 25.544 18.865 1.00 73.62 524 ASP A CA 1
ATOM 4110 C C . ASP A 1 524 ? -5.661 26.781 18.232 1.00 73.62 524 ASP A C 1
ATOM 4112 O O . ASP A 1 524 ? -6.861 26.991 18.388 1.00 73.62 524 ASP A O 1
ATOM 4116 N N . TRP A 1 525 ? -4.926 27.573 17.444 1.00 77.38 525 TRP A N 1
ATOM 4117 C CA . TRP A 1 525 ? -5.488 28.735 16.739 1.00 77.38 525 TRP A CA 1
ATOM 4118 C C . TRP A 1 525 ? -6.472 28.352 15.626 1.00 77.38 525 TRP A C 1
ATOM 4120 O O . TRP A 1 525 ? -7.504 29.009 15.455 1.00 77.38 525 TRP A O 1
ATOM 4130 N N . LEU A 1 526 ? -6.190 27.277 14.885 1.00 73.69 526 LEU A N 1
ATOM 4131 C CA . LEU A 1 526 ? -7.138 26.688 13.937 1.00 73.69 526 LEU A CA 1
ATOM 4132 C C . LEU A 1 526 ? -8.395 26.181 14.668 1.00 73.69 526 LEU A C 1
ATOM 4134 O O . LEU A 1 526 ? -9.480 26.192 14.082 1.00 73.69 526 LEU A O 1
ATOM 4138 N N . ALA A 1 527 ? -8.268 25.813 15.951 1.00 65.31 527 ALA A N 1
ATOM 4139 C CA . ALA A 1 527 ? -9.353 25.432 16.857 1.00 65.31 527 ALA A CA 1
ATOM 4140 C C . ALA A 1 527 ? -10.133 26.611 17.464 1.00 65.31 527 ALA A C 1
ATOM 4142 O O . ALA A 1 527 ? -11.282 26.419 17.844 1.00 65.31 527 ALA A O 1
ATOM 4143 N N . GLU A 1 528 ? -9.598 27.828 17.558 1.00 64.44 528 GLU A N 1
ATOM 4144 C CA . GLU A 1 528 ? -10.330 28.942 18.187 1.00 64.44 528 GLU A CA 1
ATOM 4145 C C . GLU A 1 528 ? -11.600 29.320 17.379 1.00 64.44 528 GLU A C 1
ATOM 4147 O O . GLU A 1 528 ? -11.552 29.339 16.143 1.00 64.44 528 GLU A O 1
ATOM 4152 N N . PRO A 1 529 ? -12.755 29.591 18.024 1.00 53.28 529 PRO A N 1
ATOM 4153 C CA . PRO A 1 529 ? -13.974 30.019 17.334 1.00 53.28 529 PRO A CA 1
ATOM 4154 C C . PRO A 1 529 ? -13.876 31.466 16.824 1.00 53.28 529 PRO A C 1
ATOM 4156 O O . PRO A 1 529 ? -13.275 32.330 17.470 1.00 53.28 529 PRO A O 1
ATOM 4159 N N . ASP A 1 530 ? -14.525 31.758 15.691 1.00 51.22 530 ASP A N 1
ATOM 4160 C CA . ASP A 1 530 ? -14.710 33.134 15.224 1.00 51.22 530 ASP A CA 1
ATOM 4161 C C . ASP A 1 530 ? -15.701 33.865 16.127 1.00 51.22 530 ASP A C 1
ATOM 4163 O O . ASP A 1 530 ? -16.914 33.803 15.946 1.00 51.22 530 ASP A O 1
ATOM 4167 N N . LYS A 1 531 ? -15.186 34.610 17.107 1.00 39.28 531 LYS A N 1
ATOM 4168 C CA . LYS A 1 531 ? -16.019 35.412 18.021 1.00 39.28 531 LYS A CA 1
ATOM 4169 C C . LYS A 1 531 ? -16.811 36.530 17.316 1.00 39.28 531 LYS A C 1
ATOM 4171 O O . LYS A 1 531 ? -17.631 37.175 17.959 1.00 39.28 531 LYS A O 1
ATOM 4176 N N . ALA A 1 532 ? -16.575 36.767 16.022 1.00 35.47 532 ALA A N 1
ATOM 4177 C CA . ALA A 1 532 ? -17.326 37.714 15.196 1.00 35.47 532 ALA A CA 1
ATOM 4178 C C . ALA A 1 532 ? -18.585 37.106 14.543 1.00 35.47 532 ALA A C 1
ATOM 4180 O O . ALA A 1 532 ? -19.449 37.858 14.097 1.00 35.47 532 ALA A O 1
ATOM 4181 N N . ALA A 1 533 ? -18.728 35.776 14.516 1.00 32.78 533 ALA A N 1
ATOM 4182 C CA . ALA A 1 533 ? -19.931 35.101 14.036 1.00 32.78 533 ALA A CA 1
ATOM 4183 C C . ALA A 1 533 ? -20.895 34.862 15.208 1.00 32.78 533 ALA A C 1
ATOM 4185 O O . ALA A 1 533 ? -21.106 33.739 15.654 1.00 32.78 533 ALA A O 1
ATOM 4186 N N . ASN A 1 534 ? -21.452 35.942 15.755 1.00 25.97 534 ASN A N 1
ATOM 4187 C CA . ASN A 1 534 ? -22.577 35.836 16.677 1.00 25.97 534 ASN A CA 1
ATOM 4188 C C . ASN A 1 534 ? -23.855 35.603 15.842 1.00 25.97 534 ASN A C 1
ATOM 4190 O O . ASN A 1 534 ? -24.189 36.477 15.035 1.00 25.97 534 ASN A O 1
ATOM 4194 N N . PRO A 1 535 ? -24.585 34.479 15.978 1.00 32.62 535 PRO A N 1
ATOM 4195 C CA . PRO A 1 535 ? -25.862 34.301 15.305 1.00 32.62 535 PRO A CA 1
ATOM 4196 C C . PRO A 1 535 ? -26.917 35.133 16.038 1.00 32.62 535 PRO A C 1
ATOM 4198 O O . PRO A 1 535 ? -27.635 34.651 16.912 1.00 32.62 535 PRO A O 1
ATOM 4201 N N . ALA A 1 536 ? -27.039 36.407 15.677 1.00 29.89 536 ALA A N 1
ATOM 4202 C CA . ALA A 1 536 ? -28.179 37.226 16.071 1.00 29.89 536 ALA A CA 1
ATOM 4203 C C . ALA A 1 536 ? -29.425 36.821 15.259 1.00 29.89 536 ALA A C 1
ATOM 4205 O O . ALA A 1 536 ? -29.903 37.597 14.443 1.00 29.89 536 ALA A O 1
ATOM 4206 N N . ALA A 1 537 ? -29.912 35.588 15.441 1.00 31.30 537 ALA A N 1
ATOM 4207 C CA . ALA A 1 537 ? -31.262 35.140 15.071 1.00 31.30 537 ALA A CA 1
ATOM 4208 C C . ALA A 1 537 ? -31.553 33.710 15.578 1.00 31.30 537 ALA A C 1
ATOM 4210 O O . ALA A 1 537 ? -32.096 32.884 14.848 1.00 31.30 537 ALA A O 1
ATOM 4211 N N . ALA A 1 538 ? -31.245 33.392 16.839 1.00 28.03 538 ALA A N 1
ATOM 4212 C CA . ALA A 1 538 ? -31.954 32.303 17.510 1.00 28.03 538 ALA A CA 1
ATOM 4213 C C . ALA A 1 538 ? -33.378 32.797 17.824 1.00 28.03 538 ALA A C 1
ATOM 4215 O O . ALA A 1 538 ? -33.648 33.324 18.903 1.00 28.03 538 ALA A O 1
ATOM 4216 N N . ARG A 1 539 ? -34.286 32.704 16.842 1.00 28.98 539 ARG A N 1
ATOM 4217 C CA . ARG A 1 539 ? -35.724 32.834 17.102 1.00 28.98 539 ARG A CA 1
ATOM 4218 C C . ARG A 1 539 ? -36.113 31.718 18.065 1.00 28.98 539 ARG A C 1
ATOM 4220 O O . ARG A 1 539 ? -35.967 30.542 17.749 1.00 28.98 539 ARG A O 1
ATOM 4227 N N . GLN A 1 540 ? -36.602 32.119 19.231 1.00 28.89 540 GLN A N 1
ATOM 4228 C CA . GLN A 1 540 ? -37.338 31.266 20.152 1.00 28.89 540 GLN A CA 1
ATOM 4229 C C . GLN A 1 540 ? -38.463 30.564 19.376 1.00 28.89 540 GLN A C 1
ATOM 4231 O O . GLN A 1 540 ? -39.357 31.226 18.852 1.00 28.89 540 GLN A O 1
ATOM 4236 N N . GLN A 1 541 ? -38.416 29.237 19.290 1.00 25.80 541 GLN A N 1
ATOM 4237 C CA . GLN A 1 541 ? -39.610 28.437 19.038 1.00 25.80 541 GLN A CA 1
ATOM 4238 C C . GLN A 1 541 ? -40.168 28.012 20.401 1.00 25.80 541 GLN A C 1
ATOM 4240 O O . GLN A 1 541 ? -39.419 27.442 21.199 1.00 25.80 541 GLN A O 1
ATOM 4245 N N . PRO A 1 542 ? -41.444 28.297 20.710 1.00 27.44 542 PRO A N 1
ATOM 4246 C CA . PRO A 1 542 ? -42.079 27.743 21.890 1.00 27.44 542 PRO A CA 1
ATOM 4247 C C . PRO A 1 542 ? -42.362 26.255 21.662 1.00 27.44 542 PRO A C 1
ATOM 4249 O O . PRO A 1 542 ? -42.773 25.837 20.579 1.00 27.44 542 PRO A O 1
ATOM 4252 N N . ALA A 1 543 ? -42.150 25.461 22.707 1.00 28.98 543 ALA A N 1
ATOM 4253 C CA . ALA A 1 543 ? -42.555 24.067 22.757 1.00 28.98 543 ALA A CA 1
ATOM 4254 C C . ALA A 1 543 ? -44.074 23.945 22.558 1.00 28.98 543 ALA A C 1
ATOM 4256 O O . ALA A 1 543 ? -44.836 24.538 23.316 1.00 28.98 543 ALA A O 1
ATOM 4257 N N . THR A 1 544 ? -44.515 23.150 21.582 1.00 24.86 544 THR A N 1
ATOM 4258 C CA . THR A 1 544 ? -45.861 22.558 21.568 1.00 24.86 544 THR A CA 1
ATOM 4259 C C . THR A 1 544 ? -45.828 21.171 20.935 1.00 24.86 544 THR A C 1
ATOM 4261 O O . THR A 1 544 ? -44.962 20.840 20.129 1.00 24.86 544 THR A O 1
ATOM 4264 N N . ALA A 1 545 ? -46.736 20.344 21.437 1.00 25.98 545 ALA A N 1
ATOM 4265 C CA . ALA A 1 545 ? -46.748 18.898 21.395 1.00 25.98 545 ALA A CA 1
ATOM 4266 C C . ALA A 1 545 ? -47.440 18.322 20.144 1.00 25.98 545 ALA A C 1
ATOM 4268 O O . ALA A 1 545 ? -48.252 18.990 19.518 1.00 25.98 545 ALA A O 1
ATOM 4269 N N . THR A 1 546 ? -47.117 17.054 19.868 1.00 26.23 546 THR A N 1
ATOM 4270 C CA . THR A 1 546 ? -47.950 15.972 19.304 1.00 26.23 546 THR A CA 1
ATOM 4271 C C . THR A 1 546 ? -48.956 16.300 18.187 1.00 26.23 546 THR A C 1
ATOM 4273 O O . THR A 1 546 ? -49.985 16.905 18.455 1.00 26.23 546 THR A O 1
ATOM 4276 N N . GLN A 1 547 ? -48.744 15.733 16.989 1.00 21.98 547 GLN A N 1
ATOM 4277 C CA . GLN A 1 547 ? -49.651 14.802 16.271 1.00 21.98 547 GLN A CA 1
ATOM 4278 C C . GLN A 1 547 ? -49.221 14.633 14.794 1.00 21.98 547 GLN A C 1
ATOM 4280 O O . GLN A 1 547 ? -48.750 15.565 14.153 1.00 21.98 547 GLN A O 1
ATOM 4285 N N . ALA A 1 548 ? -49.377 13.415 14.273 1.00 22.05 548 ALA A N 1
ATOM 4286 C CA . ALA A 1 548 ? -49.365 13.050 12.847 1.00 22.05 548 ALA A CA 1
ATOM 4287 C C . ALA A 1 548 ? -50.822 12.741 12.416 1.00 22.05 548 ALA A C 1
ATOM 4289 O O . ALA A 1 548 ? -51.671 12.701 13.311 1.00 22.05 548 ALA A O 1
ATOM 4290 N N . PRO A 1 549 ? -51.134 12.294 11.180 1.00 44.50 549 PRO A N 1
ATOM 4291 C CA . PRO A 1 549 ? -50.615 12.574 9.824 1.00 44.50 549 PRO A CA 1
ATOM 4292 C C . PRO A 1 549 ? -51.751 13.015 8.848 1.00 44.50 549 PRO A C 1
ATOM 4294 O O . PRO A 1 549 ? -52.908 12.825 9.176 1.00 44.50 549 PRO A O 1
ATOM 4297 N N . GLU A 1 550 ? -51.449 13.518 7.637 1.00 24.53 550 GLU A N 1
ATOM 4298 C CA . GLU A 1 550 ? -52.314 13.483 6.416 1.00 24.53 550 GLU A CA 1
ATOM 4299 C C . GLU A 1 550 ? -51.559 14.180 5.249 1.00 24.53 550 GLU A C 1
ATOM 4301 O O . GLU A 1 550 ? -51.006 15.257 5.433 1.00 24.53 550 GLU A O 1
ATOM 4306 N N . GLN A 1 551 ? -51.173 13.483 4.170 1.00 22.50 551 GLN A N 1
ATOM 4307 C CA . GLN A 1 551 ? -51.894 13.183 2.914 1.00 22.50 551 GLN A CA 1
ATOM 4308 C C . GLN A 1 551 ? -51.902 14.304 1.841 1.00 22.50 551 GLN A C 1
ATOM 4310 O O . GLN A 1 551 ? -52.345 15.412 2.101 1.00 22.50 551 GLN A O 1
ATOM 4315 N N . LEU A 1 552 ? -51.516 13.898 0.610 1.00 22.73 552 LEU A N 1
ATOM 4316 C CA . LEU A 1 552 ? -51.748 14.512 -0.721 1.00 22.73 552 LEU A CA 1
ATOM 4317 C C . LEU A 1 552 ? -51.087 15.884 -0.998 1.00 22.73 552 LEU A C 1
ATOM 4319 O O . LEU A 1 552 ? -51.152 16.795 -0.196 1.00 22.73 552 LEU A O 1
ATOM 4323 N N . GLY A 1 553 ? -50.455 16.164 -2.140 1.00 22.09 553 GLY A N 1
ATOM 4324 C CA . GLY A 1 553 ? -50.266 15.464 -3.407 1.00 22.09 553 GLY A CA 1
ATOM 4325 C C . GLY A 1 553 ? -49.556 16.408 -4.400 1.00 22.09 553 GLY A C 1
ATOM 4326 O O . GLY A 1 553 ? -49.430 17.595 -4.124 1.00 22.09 553 GLY A O 1
ATOM 4327 N N . LEU A 1 554 ? -49.051 15.819 -5.493 1.00 21.38 554 LEU A N 1
ATOM 4328 C CA . LEU A 1 554 ? -48.880 16.320 -6.879 1.00 21.38 554 LEU A CA 1
ATOM 4329 C C . LEU A 1 554 ? -48.956 17.862 -7.082 1.00 21.38 554 LEU A C 1
ATOM 4331 O O . LEU A 1 554 ? -49.880 18.513 -6.621 1.00 21.38 554 LEU A O 1
ATOM 4335 N N . ILE A 1 555 ? -48.096 18.517 -7.867 1.00 23.91 555 ILE A N 1
ATOM 4336 C CA . ILE A 1 555 ? -48.033 18.463 -9.340 1.00 23.91 555 ILE A CA 1
ATOM 4337 C C . ILE A 1 555 ? -46.722 19.144 -9.808 1.00 23.91 555 ILE A C 1
ATOM 4339 O O . ILE A 1 555 ? -46.184 20.034 -9.153 1.00 23.91 555 ILE A O 1
ATOM 4343 N N . ALA A 1 556 ? -46.236 18.673 -10.956 1.00 21.59 556 ALA A N 1
ATOM 4344 C CA . ALA A 1 556 ? -45.094 19.120 -11.745 1.00 21.59 556 ALA A CA 1
ATOM 4345 C C . ALA A 1 556 ? -45.164 20.563 -12.299 1.00 21.59 556 ALA A C 1
ATOM 4347 O O . ALA A 1 556 ? -46.222 21.175 -12.324 1.00 21.59 556 ALA A O 1
ATOM 4348 N N . SER A 1 557 ? -44.021 21.004 -12.844 1.00 22.16 557 SER A N 1
ATOM 4349 C CA . SER A 1 557 ? -43.834 21.540 -14.211 1.00 22.16 557 SER A CA 1
ATOM 4350 C C . SER A 1 557 ? -43.067 22.865 -14.301 1.00 22.16 557 SER A C 1
ATOM 4352 O O . SER A 1 557 ? -43.512 23.894 -13.806 1.00 22.16 557 SER A O 1
ATOM 4354 N N . ASP A 1 558 ? -41.965 22.767 -15.044 1.00 22.56 558 ASP A N 1
ATOM 4355 C CA . ASP A 1 558 ? -41.491 23.672 -16.092 1.00 22.56 558 ASP A CA 1
ATOM 4356 C C . ASP A 1 558 ? -40.890 25.055 -15.773 1.00 22.56 558 ASP A C 1
ATOM 4358 O O . ASP A 1 558 ? -41.436 25.923 -15.102 1.00 22.56 558 ASP A O 1
ATOM 4362 N N . ALA A 1 559 ? -39.701 25.215 -16.366 1.00 21.94 559 ALA A N 1
ATOM 4363 C CA . ALA A 1 559 ? -38.914 26.422 -16.607 1.00 21.94 559 ALA A CA 1
ATOM 4364 C C . ALA A 1 559 ? -39.654 27.414 -17.551 1.00 21.94 559 ALA A C 1
ATOM 4366 O O . ALA A 1 559 ? -40.799 27.145 -17.908 1.00 21.94 559 ALA A O 1
ATOM 4367 N N . PRO A 1 560 ? -39.033 28.481 -18.113 1.00 33.19 560 PRO A N 1
ATOM 4368 C CA . PRO A 1 560 ? -37.728 29.109 -17.869 1.00 33.19 560 PRO A CA 1
ATOM 4369 C C . PRO A 1 560 ? -37.819 30.660 -17.769 1.00 33.19 560 PRO A C 1
ATOM 4371 O O . PRO A 1 560 ? -38.893 31.247 -17.813 1.00 33.19 560 PRO A O 1
ATOM 4374 N N . SER A 1 561 ? -36.646 31.310 -17.796 1.00 22.45 561 SER A N 1
ATOM 4375 C CA . SER A 1 561 ? -36.385 32.572 -18.519 1.00 22.45 561 SER A CA 1
ATOM 4376 C C . SER A 1 561 ? -36.250 33.879 -17.722 1.00 22.45 561 SER A C 1
ATOM 4378 O O . SER A 1 561 ? -37.168 34.353 -17.068 1.00 22.45 561 SER A O 1
ATOM 4380 N N . ALA A 1 562 ? -35.090 34.487 -17.985 1.00 21.81 562 ALA A N 1
ATOM 4381 C CA . ALA A 1 562 ? -34.833 35.907 -18.204 1.00 21.81 562 ALA A CA 1
ATOM 4382 C C . ALA A 1 562 ? -34.827 36.892 -17.025 1.00 21.81 562 ALA A C 1
ATOM 4384 O O . ALA A 1 562 ? -35.768 37.066 -16.261 1.00 21.81 562 ALA A O 1
ATOM 4385 N N . ALA A 1 563 ? -33.700 37.607 -17.001 1.00 25.70 563 ALA A N 1
ATOM 4386 C CA . ALA A 1 563 ? -33.434 38.845 -16.293 1.00 25.70 563 ALA A CA 1
ATOM 4387 C C . ALA A 1 563 ? -34.528 39.911 -16.500 1.00 25.70 563 ALA A C 1
ATOM 4389 O O . ALA A 1 563 ? -35.277 39.875 -17.478 1.00 25.70 563 ALA A O 1
ATOM 4390 N N . PRO A 1 564 ? -34.495 40.963 -15.671 1.00 28.41 564 PRO A N 1
ATOM 4391 C CA . PRO A 1 564 ? -33.970 42.195 -16.244 1.00 28.41 564 PRO A CA 1
ATOM 4392 C C . PRO A 1 564 ? -33.005 42.957 -15.333 1.00 28.41 564 PRO A C 1
ATOM 4394 O O . PRO A 1 564 ? -33.087 42.970 -14.108 1.00 28.41 564 PRO A O 1
ATOM 4397 N N . SER A 1 565 ? -32.096 43.636 -16.021 1.00 25.00 565 SER A N 1
ATOM 4398 C CA . SER A 1 565 ? -31.349 44.809 -15.594 1.00 25.00 565 SER A CA 1
ATOM 4399 C C . SER A 1 565 ? -32.270 45.967 -15.204 1.00 25.00 565 SER A C 1
ATOM 4401 O O . SER A 1 565 ? -33.195 46.282 -15.952 1.00 25.00 565 SER A O 1
ATOM 4403 N N . ALA A 1 566 ? -31.926 46.691 -14.142 1.00 26.52 566 ALA A N 1
ATOM 4404 C CA . ALA A 1 566 ? -32.254 48.106 -14.022 1.00 26.52 566 ALA A CA 1
ATOM 4405 C C . ALA A 1 566 ? -31.177 48.814 -13.192 1.00 26.52 566 ALA A C 1
ATOM 4407 O O . ALA A 1 566 ? -30.955 48.525 -12.019 1.00 26.52 566 ALA A O 1
ATOM 4408 N N . THR A 1 567 ? -30.483 49.711 -13.876 1.00 24.67 567 THR A N 1
ATOM 4409 C CA . THR A 1 567 ? -29.719 50.835 -13.349 1.00 24.67 567 THR A CA 1
ATOM 4410 C C . THR A 1 567 ? -30.598 51.712 -12.465 1.00 24.67 567 THR A C 1
ATOM 4412 O O . THR A 1 567 ? -31.682 52.083 -12.908 1.00 24.67 567 THR A O 1
ATOM 4415 N N . ASP A 1 568 ? -30.097 52.143 -11.307 1.00 24.88 568 ASP A N 1
ATOM 4416 C CA . ASP A 1 568 ? -30.444 53.480 -10.835 1.00 24.88 568 ASP A CA 1
ATOM 4417 C C . ASP A 1 568 ? -29.325 54.129 -10.016 1.00 24.88 568 ASP A C 1
ATOM 4419 O O . ASP A 1 568 ? -28.543 53.491 -9.308 1.00 24.88 568 ASP A O 1
ATOM 4423 N N . THR A 1 569 ? -29.243 55.427 -10.233 1.00 25.84 569 THR A N 1
ATOM 4424 C CA . THR A 1 569 ? -28.238 56.401 -9.829 1.00 25.84 569 THR A CA 1
ATOM 4425 C C . THR A 1 569 ? -28.660 57.165 -8.576 1.00 25.84 569 THR A C 1
ATOM 4427 O O . THR A 1 569 ? -29.841 57.395 -8.350 1.00 25.84 569 THR A O 1
ATOM 4430 N N . GLY A 1 570 ? -27.673 57.684 -7.839 1.00 24.53 570 GLY A N 1
ATOM 4431 C CA . GLY A 1 570 ? -27.872 58.677 -6.776 1.00 24.53 570 GLY A CA 1
ATOM 4432 C C . GLY A 1 570 ? -28.036 58.036 -5.395 1.00 24.53 570 GLY A C 1
ATOM 4433 O O . GLY A 1 570 ? -28.666 57.007 -5.244 1.00 24.53 570 GLY A O 1
ATOM 4434 N N . THR A 1 571 ? -27.459 58.529 -4.310 1.00 25.34 571 THR A N 1
ATOM 4435 C CA . THR A 1 571 ? -26.948 59.863 -4.001 1.00 25.34 571 THR A CA 1
ATOM 4436 C C . THR A 1 571 ? -26.051 59.728 -2.777 1.00 25.34 571 THR A C 1
ATOM 4438 O O . THR A 1 571 ? -26.350 58.974 -1.852 1.00 25.34 571 THR A O 1
ATOM 4441 N N . ALA A 1 572 ? -24.958 60.487 -2.760 1.00 25.27 572 ALA A N 1
ATOM 4442 C CA . ALA A 1 572 ? -24.131 60.660 -1.581 1.00 25.27 572 ALA A CA 1
ATOM 4443 C C . ALA A 1 572 ? -24.938 61.355 -0.474 1.00 25.27 572 ALA A C 1
ATOM 4445 O O . ALA A 1 572 ? -25.425 62.470 -0.652 1.00 25.27 572 ALA A O 1
ATOM 4446 N N . THR A 1 573 ? -25.042 60.714 0.686 1.00 25.28 573 THR A N 1
ATOM 4447 C CA . THR A 1 573 ? -25.410 61.380 1.935 1.00 25.28 573 THR A CA 1
ATOM 4448 C C . THR A 1 573 ? -24.310 61.099 2.944 1.00 25.28 573 THR A C 1
ATOM 4450 O O . THR A 1 573 ? -24.137 59.986 3.433 1.00 25.28 573 THR A O 1
ATOM 4453 N N . THR A 1 574 ? -23.519 62.131 3.212 1.00 24.50 574 THR A N 1
ATOM 4454 C CA . THR A 1 574 ? -22.576 62.200 4.323 1.00 24.50 574 THR A CA 1
ATOM 4455 C C . THR A 1 574 ? -23.344 62.149 5.638 1.00 24.50 574 THR A C 1
ATOM 4457 O O . THR A 1 574 ? -24.038 63.106 5.978 1.00 24.50 574 THR A O 1
ATOM 4460 N N . VAL A 1 575 ? -23.183 61.063 6.397 1.00 27.61 575 VAL A N 1
ATOM 4461 C CA . VAL A 1 575 ? -23.490 61.039 7.829 1.00 27.61 575 VAL A CA 1
ATOM 4462 C C . VAL A 1 575 ? -22.203 60.763 8.596 1.00 27.61 575 VAL A C 1
ATOM 4464 O O . VAL A 1 575 ? -21.487 59.792 8.366 1.00 27.61 575 VAL A O 1
ATOM 4467 N N . SER A 1 576 ? -21.940 61.724 9.472 1.00 26.45 576 SER A N 1
ATOM 4468 C CA . SER A 1 576 ? -20.968 61.809 10.551 1.00 26.45 576 SER A CA 1
ATOM 4469 C C . SER A 1 576 ? -20.526 60.482 11.164 1.00 26.45 576 SER A C 1
ATOM 4471 O O . SER A 1 576 ? -21.338 59.613 11.483 1.00 26.45 576 SER A O 1
ATOM 4473 N N . GLY A 1 577 ? -19.221 60.404 11.422 1.00 28.77 577 GLY A N 1
ATOM 4474 C CA . GLY A 1 577 ? -18.574 59.301 12.107 1.00 28.77 577 GLY A CA 1
ATOM 4475 C C . GLY A 1 577 ? -19.217 58.945 13.446 1.00 28.77 577 GLY A C 1
ATOM 4476 O O . GLY A 1 577 ? -19.400 59.787 14.322 1.00 28.77 577 GLY A O 1
ATOM 4477 N N . SER A 1 578 ? -19.454 57.649 13.619 1.00 25.88 578 SER A N 1
ATOM 4478 C CA . SER A 1 578 ? -19.353 57.006 14.919 1.00 25.88 578 SER A CA 1
ATOM 4479 C C . SER A 1 578 ? -18.186 56.025 14.843 1.00 25.88 578 SER A C 1
ATOM 4481 O O . SER A 1 578 ? -17.985 55.339 13.836 1.00 25.88 578 SER A O 1
ATOM 4483 N N . ALA A 1 579 ? -17.347 56.043 15.872 1.00 32.03 579 ALA A N 1
ATOM 4484 C CA . ALA A 1 579 ? -16.160 55.219 15.980 1.00 32.03 579 ALA A CA 1
ATOM 4485 C C . ALA A 1 579 ? -16.553 53.734 16.036 1.00 32.03 579 ALA A C 1
ATOM 4487 O O . ALA A 1 579 ? -16.818 53.180 17.099 1.00 32.03 579 ALA A O 1
ATOM 4488 N N . SER A 1 580 ? -16.578 53.083 14.873 1.00 26.38 580 SER A N 1
ATOM 4489 C CA . SER A 1 580 ? -16.660 51.631 14.768 1.00 26.38 580 SER A CA 1
ATOM 4490 C C . SER A 1 580 ? -15.361 51.041 15.306 1.00 26.38 580 SER A C 1
ATOM 4492 O O . SER A 1 580 ? -14.311 51.121 14.663 1.00 26.38 580 SER A O 1
ATOM 4494 N N . SER A 1 581 ? -15.443 50.425 16.485 1.00 30.66 581 SER A N 1
ATOM 4495 C CA . SER A 1 581 ? -14.436 49.502 16.992 1.00 30.66 581 SER A CA 1
ATOM 4496 C C . SER A 1 581 ? -14.013 48.563 15.864 1.00 30.66 581 SER A C 1
ATOM 4498 O O . SER A 1 581 ? -14.828 47.805 15.339 1.00 30.66 581 SER A O 1
ATOM 4500 N N . THR A 1 582 ? -12.745 48.625 15.474 1.00 30.30 582 THR A N 1
ATOM 4501 C CA . THR A 1 582 ? -12.133 47.683 14.539 1.00 30.30 582 THR A CA 1
ATOM 4502 C C . THR A 1 582 ? -12.089 46.312 15.208 1.00 30.30 582 THR A C 1
ATOM 4504 O O . THR A 1 582 ? -11.078 45.904 15.781 1.00 30.30 582 THR A O 1
ATOM 4507 N N . ALA A 1 583 ? -13.210 45.591 15.157 1.00 34.72 583 ALA A N 1
ATOM 4508 C CA . ALA A 1 583 ? -13.235 44.154 15.344 1.00 34.72 583 ALA A CA 1
ATOM 4509 C C . ALA A 1 583 ? -12.293 43.582 14.281 1.00 34.72 583 ALA A C 1
ATOM 4511 O O . ALA A 1 583 ? -12.597 43.575 13.088 1.00 34.72 583 ALA A O 1
ATOM 4512 N N . ARG A 1 584 ? -11.072 43.233 14.698 1.00 41.59 584 ARG A N 1
ATOM 4513 C CA . ARG A 1 584 ? -10.052 42.670 13.814 1.00 41.59 584 ARG A CA 1
ATOM 4514 C C . ARG A 1 584 ? -10.625 41.397 13.202 1.00 41.59 584 ARG A C 1
ATOM 4516 O O . ARG A 1 584 ? -10.770 40.402 13.903 1.00 41.59 584 ARG A O 1
ATOM 4523 N N . ARG A 1 585 ? -10.956 41.455 11.911 1.00 46.50 585 ARG A N 1
ATOM 4524 C CA . ARG A 1 585 ? -11.383 40.304 11.113 1.00 46.50 585 ARG A CA 1
ATOM 4525 C C . ARG A 1 585 ? -10.305 39.225 11.233 1.00 46.50 585 ARG A C 1
ATOM 4527 O O . ARG A 1 585 ? -9.135 39.500 10.948 1.00 46.50 585 ARG A O 1
ATOM 4534 N N . ARG A 1 586 ? -10.673 38.040 11.725 1.00 56.62 586 ARG A N 1
ATOM 4535 C CA . ARG A 1 586 ? -9.778 36.882 11.762 1.00 56.62 586 ARG A CA 1
ATOM 4536 C C . ARG A 1 586 ? -9.342 36.584 10.328 1.00 56.62 586 ARG A C 1
ATOM 4538 O O . ARG A 1 586 ? -10.156 36.629 9.411 1.00 56.62 586 ARG A O 1
ATOM 4545 N N . VAL A 1 587 ? -8.050 36.338 10.138 1.00 63.69 587 VAL A N 1
ATOM 4546 C CA . VAL A 1 587 ? -7.544 35.827 8.862 1.00 63.69 587 VAL A CA 1
ATOM 4547 C C . VAL A 1 587 ? -7.943 34.358 8.806 1.00 63.69 587 VAL A C 1
ATOM 4549 O O . VAL A 1 587 ? -7.475 33.585 9.642 1.00 63.69 587 VAL A O 1
ATOM 4552 N N . GLU A 1 588 ? -8.839 33.998 7.889 1.00 64.12 588 GLU A N 1
ATOM 4553 C CA . GLU A 1 588 ? -9.160 32.593 7.640 1.00 64.12 588 GLU A CA 1
ATOM 4554 C C . GLU A 1 588 ? -7.914 31.871 7.105 1.00 64.12 588 GLU A C 1
ATOM 4556 O O . GLU A 1 588 ? -7.174 32.451 6.304 1.00 64.12 588 GLU A O 1
ATOM 4561 N N . PRO A 1 589 ? -7.637 30.642 7.572 1.00 71.44 589 PRO A N 1
ATOM 4562 C CA . PRO A 1 589 ? -6.539 29.852 7.044 1.00 71.44 589 PRO A CA 1
ATOM 4563 C C . PRO A 1 589 ? -6.828 29.489 5.585 1.00 71.44 589 PRO A C 1
ATOM 4565 O O . PRO A 1 589 ? -7.853 28.882 5.277 1.00 71.44 589 PRO A O 1
ATOM 4568 N N . ASP A 1 590 ? -5.918 29.863 4.694 1.00 74.25 590 ASP A N 1
ATOM 4569 C CA . ASP A 1 590 ? -5.958 29.454 3.294 1.00 74.25 590 ASP A CA 1
ATOM 4570 C C . ASP A 1 590 ? -5.372 28.041 3.101 1.00 74.25 590 ASP A C 1
ATOM 4572 O O . ASP A 1 590 ? -4.889 27.390 4.035 1.00 74.25 590 ASP A O 1
ATOM 4576 N N . VAL A 1 591 ? -5.451 27.539 1.866 1.00 72.31 591 VAL A N 1
ATOM 4577 C CA . VAL A 1 591 ? -4.965 26.200 1.504 1.00 72.31 591 VAL A CA 1
ATOM 4578 C C . VAL A 1 591 ? -3.461 26.069 1.756 1.00 72.31 591 VAL A C 1
ATOM 4580 O O . VAL A 1 591 ? -3.037 25.077 2.343 1.00 72.31 591 VAL A O 1
ATOM 4583 N N . GLU A 1 592 ? -2.667 27.080 1.394 1.00 76.81 592 GLU A N 1
ATOM 4584 C CA . GLU A 1 592 ? -1.205 27.068 1.556 1.00 76.81 592 GLU A CA 1
ATOM 4585 C C . GLU A 1 592 ? -0.799 26.974 3.034 1.00 76.81 592 GLU A C 1
ATOM 4587 O O . GLU A 1 592 ? 0.110 26.231 3.414 1.00 76.81 592 GLU A O 1
ATOM 4592 N N . MET A 1 593 ? -1.511 27.690 3.904 1.00 82.00 593 MET A N 1
ATOM 4593 C CA . MET A 1 593 ? -1.320 27.644 5.348 1.00 82.00 593 MET A CA 1
ATOM 4594 C C . MET A 1 593 ? -1.632 26.260 5.925 1.00 82.00 593 MET A C 1
ATOM 4596 O O . MET A 1 593 ? -0.899 25.779 6.796 1.00 82.00 593 MET A O 1
ATOM 4600 N N . MET A 1 594 ? -2.694 25.611 5.442 1.00 80.94 594 MET A N 1
ATOM 4601 C CA . MET A 1 594 ? -3.050 24.250 5.851 1.00 80.94 594 MET A CA 1
ATOM 4602 C C . MET A 1 594 ? -2.034 23.220 5.349 1.00 80.94 594 MET A C 1
ATOM 4604 O O . MET A 1 594 ? -1.638 22.342 6.116 1.00 80.94 594 MET A O 1
ATOM 4608 N N . GLU A 1 595 ? -1.561 23.340 4.108 1.00 80.75 595 GLU A N 1
ATOM 4609 C CA . GLU A 1 595 ? -0.513 22.476 3.548 1.00 80.75 595 GLU A CA 1
ATOM 4610 C C . GLU A 1 595 ? 0.781 22.567 4.362 1.00 80.75 595 GLU A C 1
ATOM 4612 O O . GLU A 1 595 ? 1.313 21.541 4.795 1.00 80.75 595 GLU A O 1
ATOM 4617 N N . ALA A 1 596 ? 1.239 23.784 4.669 1.00 82.69 596 ALA A N 1
ATOM 4618 C CA . ALA A 1 596 ? 2.402 24.000 5.524 1.00 82.69 596 ALA A CA 1
ATOM 4619 C C . ALA A 1 596 ? 2.194 23.398 6.925 1.00 82.69 596 ALA A C 1
ATOM 4621 O O . ALA A 1 596 ? 3.071 22.712 7.457 1.00 82.69 596 ALA A O 1
ATOM 4622 N N . TYR A 1 597 ? 1.019 23.602 7.526 1.00 85.06 597 TYR A N 1
ATOM 4623 C CA . TYR A 1 597 ? 0.692 23.016 8.823 1.00 85.06 597 TYR A CA 1
ATOM 4624 C C . TYR A 1 597 ? 0.770 21.480 8.814 1.00 85.06 597 TYR A C 1
ATOM 4626 O O . TYR A 1 597 ? 1.429 20.899 9.682 1.00 85.06 597 TYR A O 1
ATOM 4634 N N . PHE A 1 598 ? 0.162 20.813 7.828 1.00 83.12 598 PHE A N 1
ATOM 4635 C CA . PHE A 1 598 ? 0.186 19.351 7.729 1.00 83.12 598 PHE A CA 1
ATOM 4636 C C . PHE A 1 598 ? 1.573 18.798 7.390 1.00 83.12 598 PHE A C 1
ATOM 4638 O O . PHE A 1 598 ? 1.956 17.764 7.942 1.00 83.12 598 PHE A O 1
ATOM 4645 N N . ALA A 1 599 ? 2.360 19.490 6.562 1.00 84.62 599 ALA A N 1
ATOM 4646 C CA . ALA A 1 599 ? 3.750 19.119 6.293 1.00 84.62 599 ALA A CA 1
ATOM 4647 C C . ALA A 1 599 ? 4.601 19.169 7.575 1.00 84.62 599 ALA A C 1
ATOM 4649 O O . ALA A 1 599 ? 5.357 18.242 7.871 1.00 84.62 599 ALA A O 1
ATOM 4650 N N . ALA A 1 600 ? 4.423 20.205 8.398 1.00 86.94 600 ALA A N 1
ATOM 4651 C CA . ALA A 1 600 ? 5.090 20.324 9.693 1.00 86.94 600 ALA A CA 1
ATOM 4652 C C . ALA A 1 600 ? 4.622 19.294 10.720 1.00 86.94 600 ALA A C 1
ATOM 4654 O O . ALA A 1 600 ? 5.450 18.762 11.460 1.00 86.94 600 ALA A O 1
ATOM 4655 N N . LEU A 1 601 ? 3.324 18.986 10.757 1.00 84.44 601 LEU A N 1
ATOM 4656 C CA . LEU A 1 601 ? 2.782 17.935 11.616 1.00 84.44 601 LEU A CA 1
ATOM 4657 C C . LEU A 1 601 ? 3.345 16.560 11.229 1.00 84.44 601 LEU A C 1
ATOM 4659 O O . LEU A 1 601 ? 3.749 15.792 12.101 1.00 84.44 601 LEU A O 1
ATOM 4663 N N . THR A 1 602 ? 3.417 16.279 9.927 1.00 85.62 602 THR A N 1
ATOM 4664 C CA . THR A 1 602 ? 3.999 15.044 9.384 1.00 85.62 602 THR A CA 1
ATOM 4665 C C . THR A 1 602 ? 5.480 14.950 9.731 1.00 85.62 602 THR A C 1
ATOM 4667 O O . THR A 1 602 ? 5.922 13.912 10.218 1.00 85.62 602 THR A O 1
ATOM 4670 N N . LEU A 1 603 ? 6.238 16.043 9.580 1.00 88.94 603 LEU A N 1
ATOM 4671 C CA . LEU A 1 603 ? 7.655 16.076 9.948 1.00 88.94 603 LEU A CA 1
ATOM 4672 C C . LEU A 1 603 ? 7.851 15.831 11.440 1.00 88.94 603 LEU A C 1
ATOM 4674 O O . LEU A 1 603 ? 8.670 14.993 11.807 1.00 88.94 603 LEU A O 1
ATOM 4678 N N . ALA A 1 604 ? 7.089 16.519 12.292 1.00 85.62 604 ALA A N 1
ATOM 4679 C CA . ALA A 1 604 ? 7.167 16.333 13.737 1.00 85.62 604 ALA A CA 1
ATOM 4680 C C . ALA A 1 604 ? 6.868 14.880 14.138 1.00 85.62 604 ALA A C 1
ATOM 4682 O O . ALA A 1 604 ? 7.588 14.325 14.961 1.00 85.62 604 ALA A O 1
ATOM 4683 N N . ARG A 1 605 ? 5.861 14.248 13.520 1.00 83.94 605 ARG A N 1
ATOM 4684 C CA . ARG A 1 605 ? 5.492 12.850 13.785 1.00 83.94 605 ARG A CA 1
ATOM 4685 C C . ARG A 1 605 ? 6.551 11.861 13.303 1.00 83.94 605 ARG A C 1
ATOM 4687 O O . ARG A 1 605 ? 6.934 10.975 14.055 1.00 83.94 605 ARG A O 1
ATOM 4694 N N . LEU A 1 606 ? 7.029 11.992 12.067 1.00 87.31 606 LEU A N 1
ATOM 4695 C CA . LEU A 1 606 ? 8.069 11.106 11.533 1.00 87.31 606 LEU A CA 1
ATOM 4696 C C . LEU A 1 606 ? 9.383 11.245 12.316 1.00 87.31 606 LEU A C 1
ATOM 4698 O O . LEU A 1 606 ? 10.097 10.261 12.493 1.00 87.31 606 LEU A O 1
ATOM 4702 N N . ALA A 1 607 ? 9.675 12.439 12.841 1.00 86.88 607 ALA A N 1
ATOM 4703 C CA . ALA A 1 607 ? 10.842 12.669 13.682 1.00 86.88 607 ALA A CA 1
ATOM 4704 C C . ALA A 1 607 ? 10.792 11.917 15.028 1.00 86.88 607 ALA A C 1
ATOM 4706 O O . ALA A 1 607 ? 11.852 11.614 15.567 1.00 86.88 607 ALA A O 1
ATOM 4707 N N . GLU A 1 608 ? 9.608 11.566 15.555 1.00 82.94 608 GLU A N 1
ATOM 4708 C CA . GLU A 1 608 ? 9.484 10.737 16.772 1.00 82.94 608 GLU A CA 1
ATOM 4709 C C . GLU A 1 608 ? 10.046 9.321 16.565 1.00 82.94 608 GLU A C 1
ATOM 4711 O O . GLU A 1 608 ? 10.570 8.727 17.503 1.00 82.94 608 GLU A O 1
ATOM 4716 N N . GLY A 1 609 ? 9.956 8.791 15.340 1.00 80.75 609 GLY A N 1
ATOM 4717 C CA . GLY A 1 609 ? 10.505 7.487 14.963 1.00 80.75 609 GLY A CA 1
ATOM 4718 C C . GLY A 1 609 ? 11.873 7.563 14.290 1.00 80.75 609 GLY A C 1
ATOM 4719 O O . GLY A 1 609 ? 12.290 6.593 13.670 1.00 80.75 609 GLY A O 1
ATOM 4720 N N . PHE A 1 610 ? 12.568 8.701 14.354 1.00 84.00 610 PHE A N 1
ATOM 4721 C CA . PHE A 1 610 ? 13.864 8.859 13.701 1.00 84.00 610 PHE A CA 1
ATOM 4722 C C . PHE A 1 610 ? 14.921 7.911 14.273 1.00 84.00 610 PHE A C 1
ATOM 4724 O O . PHE A 1 610 ? 15.047 7.739 15.482 1.00 84.00 610 PHE A O 1
ATOM 4731 N N . GLY A 1 611 ? 15.747 7.357 13.390 1.00 85.88 611 GLY A N 1
ATOM 4732 C CA . GLY A 1 611 ? 16.869 6.507 13.764 1.00 85.88 611 GLY A CA 1
ATOM 4733 C C . GLY A 1 611 ? 17.889 6.380 12.639 1.00 85.88 611 GLY A C 1
ATOM 4734 O O . GLY A 1 611 ? 17.916 7.181 11.700 1.00 85.88 611 GLY A O 1
ATOM 4735 N N . ASP A 1 612 ? 18.717 5.342 12.719 1.00 86.50 612 ASP A N 1
ATOM 4736 C CA . ASP A 1 612 ? 19.694 4.953 11.689 1.00 86.50 612 ASP A CA 1
ATOM 4737 C C . ASP A 1 612 ? 19.061 4.727 10.300 1.00 86.50 612 ASP A C 1
ATOM 4739 O O . ASP A 1 612 ? 19.691 4.959 9.275 1.00 86.50 612 ASP A O 1
ATOM 4743 N N . HIS A 1 613 ? 17.780 4.368 10.258 1.00 88.94 613 HIS A N 1
ATOM 4744 C CA . HIS A 1 613 ? 16.979 4.151 9.051 1.00 88.94 613 HIS A CA 1
ATOM 4745 C C . HIS A 1 613 ? 16.419 5.432 8.398 1.00 88.94 613 HIS A C 1
ATOM 4747 O O . HIS A 1 613 ? 15.661 5.338 7.428 1.00 88.94 613 HIS A O 1
ATOM 4753 N N . SER A 1 614 ? 16.754 6.619 8.910 1.00 91.06 614 SER A N 1
ATOM 4754 C CA . SER A 1 614 ? 16.278 7.917 8.411 1.00 91.06 614 SER A CA 1
ATOM 4755 C C . SER A 1 614 ? 17.426 8.922 8.269 1.00 91.06 614 SER A C 1
ATOM 4757 O O . SER A 1 614 ? 18.454 8.799 8.938 1.00 91.06 614 SER A O 1
ATOM 4759 N N . LEU A 1 615 ? 17.257 9.916 7.394 1.00 89.31 615 LEU A N 1
ATOM 4760 C CA . LEU A 1 615 ? 18.217 10.995 7.148 1.00 89.31 615 LEU A CA 1
ATOM 4761 C C . LEU A 1 615 ? 17.510 12.352 7.190 1.00 89.31 615 LEU A C 1
ATOM 4763 O O . LEU A 1 615 ? 16.492 12.540 6.524 1.00 89.31 615 LEU A O 1
ATOM 4767 N N . PHE A 1 616 ? 18.056 13.301 7.952 1.00 88.00 616 PHE A N 1
ATOM 4768 C CA . PHE A 1 616 ? 17.583 14.683 7.957 1.00 88.00 616 PHE A CA 1
ATOM 4769 C C . PHE A 1 616 ? 18.537 15.555 7.139 1.00 88.00 616 PHE A C 1
ATOM 4771 O O . PHE A 1 616 ? 19.734 15.606 7.415 1.00 88.00 616 PHE A O 1
ATOM 4778 N N . GLU A 1 617 ? 18.010 16.239 6.131 1.00 86.44 617 GLU A N 1
ATOM 4779 C CA . GLU A 1 617 ? 18.778 17.077 5.212 1.00 86.44 617 GLU A CA 1
ATOM 4780 C C . GLU A 1 617 ? 18.270 18.519 5.249 1.00 86.44 617 GLU A C 1
ATOM 4782 O O . GLU A 1 617 ? 17.078 18.780 5.420 1.00 86.44 617 GLU A O 1
ATOM 4787 N N . VAL A 1 618 ? 19.173 19.472 5.040 1.00 82.81 618 VAL A N 1
ATOM 4788 C CA . VAL A 1 618 ? 18.838 20.882 4.834 1.00 82.81 618 VAL A CA 1
ATOM 4789 C C . VAL A 1 618 ? 19.411 21.326 3.496 1.00 82.81 618 VAL A C 1
ATOM 4791 O O . VAL A 1 618 ? 20.628 21.391 3.318 1.00 82.81 618 VAL A O 1
ATOM 4794 N N . GLU A 1 619 ? 18.539 21.644 2.542 1.00 79.44 619 GLU A N 1
ATOM 4795 C CA . GLU A 1 619 ? 18.948 22.206 1.253 1.00 79.44 619 GLU A CA 1
ATOM 4796 C C . GLU A 1 619 ? 18.998 23.734 1.305 1.00 79.44 619 GLU A C 1
ATOM 4798 O O . GLU A 1 619 ? 17.991 24.381 1.554 1.00 79.44 619 GLU A O 1
ATOM 4803 N N . LEU A 1 620 ? 20.166 24.316 1.039 1.00 73.94 620 LEU A N 1
ATOM 4804 C CA . LEU A 1 620 ? 20.437 25.749 0.972 1.00 73.94 620 LEU A CA 1
ATOM 4805 C C . LEU A 1 620 ? 20.357 26.229 -0.482 1.00 73.94 620 LEU A C 1
ATOM 4807 O O . LEU A 1 620 ? 21.256 25.971 -1.279 1.00 73.94 620 LEU A O 1
ATOM 4811 N N . SER A 1 621 ? 19.328 26.997 -0.821 1.00 65.25 621 SER A N 1
ATOM 4812 C CA . SER A 1 621 ? 19.188 27.658 -2.122 1.00 65.25 621 SER A CA 1
ATOM 4813 C C . SER A 1 621 ? 19.540 29.148 -2.036 1.00 65.25 621 SER A C 1
ATOM 4815 O O . SER A 1 621 ? 19.030 29.884 -1.185 1.00 65.25 621 SER A O 1
ATOM 4817 N N . ALA A 1 622 ? 20.399 29.627 -2.942 1.00 54.19 622 ALA A N 1
ATOM 4818 C CA . ALA A 1 622 ? 20.685 31.053 -3.103 1.00 54.19 622 ALA A CA 1
ATOM 4819 C C . ALA A 1 622 ? 19.664 31.700 -4.057 1.00 54.19 622 ALA A C 1
ATOM 4821 O O . ALA A 1 622 ? 19.540 31.286 -5.207 1.00 54.19 622 ALA A O 1
ATOM 4822 N N . THR A 1 623 ? 18.946 32.737 -3.610 1.00 45.94 623 THR A N 1
ATOM 4823 C CA . THR A 1 623 ? 18.060 33.519 -4.496 1.00 45.94 623 THR A CA 1
ATOM 4824 C C . THR A 1 623 ? 18.823 34.727 -5.058 1.00 45.94 623 THR A C 1
ATOM 4826 O O . THR A 1 623 ? 19.341 35.513 -4.259 1.00 45.94 623 THR A O 1
ATOM 4829 N N . PRO A 1 624 ? 18.907 34.931 -6.389 1.00 40.12 624 PRO A N 1
ATOM 4830 C CA . PRO A 1 624 ? 19.503 36.141 -6.941 1.00 40.12 624 PRO A CA 1
ATOM 4831 C C . PRO A 1 624 ? 18.605 37.368 -6.674 1.00 40.12 624 PRO A C 1
ATOM 4833 O O . PRO A 1 624 ? 17.380 37.276 -6.799 1.00 40.12 624 PRO A O 1
ATOM 4836 N N . PRO A 1 625 ? 19.186 38.537 -6.343 1.00 35.81 625 PRO A N 1
ATOM 4837 C CA . PRO A 1 625 ? 18.442 39.730 -5.922 1.00 35.81 625 PRO A CA 1
ATOM 4838 C C . PRO A 1 625 ? 17.507 40.316 -6.999 1.00 35.81 625 PRO A C 1
ATOM 4840 O O . PRO A 1 625 ? 16.562 41.021 -6.661 1.00 35.81 625 PRO A O 1
ATOM 4843 N N . ALA A 1 626 ? 17.701 39.988 -8.282 1.00 38.09 626 ALA A N 1
ATOM 4844 C CA . ALA A 1 626 ? 16.914 40.540 -9.391 1.00 38.09 626 ALA A CA 1
ATOM 4845 C C . ALA A 1 626 ? 15.438 40.084 -9.427 1.00 38.09 626 ALA A C 1
ATOM 4847 O O . ALA A 1 626 ? 14.608 40.774 -10.008 1.00 38.09 626 ALA A O 1
ATOM 4848 N N . ARG A 1 627 ? 15.075 38.969 -8.773 1.00 37.53 627 ARG A N 1
ATOM 4849 C CA . ARG A 1 627 ? 13.673 38.501 -8.687 1.00 37.53 627 ARG A CA 1
ATOM 4850 C C . ARG A 1 627 ? 12.893 39.059 -7.491 1.00 37.53 627 ARG A C 1
ATOM 4852 O O . ARG A 1 627 ? 11.710 38.776 -7.373 1.00 37.53 627 ARG A O 1
ATOM 4859 N N . GLN A 1 628 ? 13.514 39.852 -6.611 1.00 38.84 628 GLN A N 1
ATOM 4860 C CA . GLN A 1 628 ? 12.804 40.481 -5.484 1.00 38.84 628 GLN A CA 1
ATOM 4861 C C . GLN A 1 628 ? 11.984 41.715 -5.893 1.00 38.84 628 GLN A C 1
ATOM 4863 O O . GLN A 1 628 ? 11.073 42.091 -5.161 1.00 38.84 628 GLN A O 1
ATOM 4868 N N . ALA A 1 629 ? 12.278 42.331 -7.043 1.00 34.41 629 ALA A N 1
ATOM 4869 C CA . ALA A 1 629 ? 11.616 43.561 -7.482 1.00 34.41 629 ALA A CA 1
ATOM 4870 C C . ALA A 1 629 ? 10.299 43.330 -8.250 1.00 34.41 629 ALA A C 1
ATOM 4872 O O . ALA A 1 629 ? 9.472 44.231 -8.286 1.00 34.41 629 ALA A O 1
ATOM 4873 N N . SER A 1 630 ? 10.052 42.134 -8.801 1.00 33.00 630 SER A N 1
ATOM 4874 C CA . SER A 1 630 ? 8.815 41.823 -9.544 1.00 33.00 630 SER A CA 1
ATOM 4875 C C . SER A 1 630 ? 7.700 41.214 -8.679 1.00 33.00 630 SER A C 1
ATOM 4877 O O . SER A 1 630 ? 6.771 40.620 -9.206 1.00 33.00 630 SER A O 1
ATOM 4879 N N . LEU A 1 631 ? 7.817 41.279 -7.347 1.00 39.22 631 LEU A N 1
ATOM 4880 C CA . LEU A 1 631 ? 6.913 40.607 -6.396 1.00 39.22 631 LEU A CA 1
ATOM 4881 C C . LEU A 1 631 ? 6.153 41.588 -5.484 1.00 39.22 631 LEU A C 1
ATOM 4883 O O . LEU A 1 631 ? 5.569 41.175 -4.485 1.00 39.22 631 LEU A O 1
ATOM 4887 N N . ALA A 1 632 ? 6.166 42.884 -5.811 1.00 33.84 632 ALA A N 1
ATOM 4888 C CA . ALA A 1 632 ? 5.419 43.920 -5.088 1.00 33.84 632 ALA A CA 1
ATOM 4889 C C . ALA A 1 632 ? 4.287 44.564 -5.911 1.00 33.84 632 ALA A C 1
ATOM 4891 O O . ALA A 1 632 ? 3.553 45.394 -5.384 1.00 33.84 632 ALA A O 1
ATOM 4892 N N . SER A 1 633 ? 4.105 44.169 -7.169 1.00 33.94 633 SER A N 1
ATOM 4893 C CA . SER A 1 633 ? 3.002 44.625 -8.011 1.00 33.94 633 SER A CA 1
ATOM 4894 C C . SER A 1 633 ? 2.642 43.507 -8.976 1.00 33.94 633 SER A C 1
ATOM 4896 O O . SER A 1 633 ? 3.387 43.277 -9.916 1.00 33.94 633 SER A O 1
ATOM 4898 N N . ASP A 1 634 ? 1.572 42.775 -8.679 1.00 27.45 634 ASP A N 1
ATOM 4899 C CA . ASP A 1 634 ? 0.661 42.238 -9.693 1.00 27.45 634 ASP A CA 1
ATOM 4900 C C . ASP A 1 634 ? -0.555 41.628 -8.991 1.00 27.45 634 ASP A C 1
ATOM 4902 O O . ASP A 1 634 ? -0.611 40.458 -8.620 1.00 27.45 634 ASP A O 1
ATOM 4906 N N . SER A 1 635 ? -1.545 42.493 -8.791 1.00 28.25 635 SER A N 1
ATOM 4907 C CA . SER A 1 635 ? -2.945 42.126 -8.624 1.00 28.25 635 SER A CA 1
ATOM 4908 C C . SER A 1 635 ? -3.752 42.949 -9.628 1.00 28.25 635 SER A C 1
ATOM 4910 O O . SER A 1 635 ? -4.157 44.067 -9.318 1.00 28.25 635 SER A O 1
ATOM 4912 N N . SER A 1 636 ? -3.899 42.450 -10.856 1.00 29.89 636 SER A N 1
ATOM 4913 C CA . SER A 1 636 ? -5.075 42.593 -11.741 1.00 29.89 636 SER A CA 1
ATOM 4914 C C . SER A 1 636 ? -4.728 42.212 -13.188 1.00 29.89 636 SER A C 1
ATOM 4916 O O . SER A 1 636 ? -3.579 42.213 -13.609 1.00 29.89 636 SER A O 1
ATOM 4918 N N . SER A 1 637 ? -5.752 41.772 -13.907 1.00 27.97 637 SER A N 1
ATOM 4919 C CA . SER A 1 637 ? -5.735 40.910 -15.086 1.00 27.97 637 SER A CA 1
ATOM 4920 C C . SER A 1 637 ? -5.802 41.627 -16.446 1.00 27.97 637 SER A C 1
ATOM 4922 O O . SER A 1 637 ? -6.527 42.599 -16.600 1.00 27.97 637 SER A O 1
ATOM 4924 N N . SER A 1 638 ? -5.153 40.999 -17.437 1.00 26.62 638 SER A N 1
ATOM 4925 C CA . SER A 1 638 ? -5.537 40.778 -18.853 1.00 26.62 638 SER A CA 1
ATOM 4926 C C . SER A 1 638 ? -5.876 41.920 -19.844 1.00 26.62 638 SER A C 1
ATOM 4928 O O . SER A 1 638 ? -6.912 42.568 -19.748 1.00 26.62 638 SER A O 1
ATOM 4930 N N . SER A 1 639 ? -5.140 41.853 -20.971 1.00 27.31 639 SER A N 1
ATOM 4931 C CA . SER A 1 639 ? -5.541 42.000 -22.395 1.00 27.31 639 SER A CA 1
ATOM 4932 C C . SER A 1 639 ? -5.578 43.383 -23.074 1.00 27.31 639 SER A C 1
ATOM 4934 O O . SER A 1 639 ? -6.187 44.316 -22.571 1.00 27.31 639 SER A O 1
ATOM 4936 N N . GLY A 1 640 ? -5.020 43.445 -24.298 1.00 23.61 640 GLY A N 1
ATOM 4937 C CA . GLY A 1 640 ? -5.408 44.406 -25.348 1.00 23.61 640 GLY A CA 1
ATOM 4938 C C . GLY A 1 640 ? -4.255 45.089 -26.097 1.00 23.61 640 GLY A C 1
ATOM 4939 O O . GLY A 1 640 ? -3.392 45.680 -25.474 1.00 23.61 640 GLY A O 1
ATOM 4940 N N . ALA A 1 641 ? -4.238 44.997 -27.429 1.00 24.00 641 ALA A N 1
ATOM 4941 C CA . ALA A 1 641 ? -3.164 45.402 -28.342 1.00 24.00 641 ALA A CA 1
ATOM 4942 C C . ALA A 1 641 ? -3.089 46.909 -28.718 1.00 24.00 641 ALA A C 1
ATOM 4944 O O . ALA A 1 641 ? -4.098 47.604 -28.707 1.00 24.00 641 ALA A O 1
ATOM 4945 N N . ALA A 1 642 ? -1.901 47.276 -29.234 1.00 23.80 642 ALA A N 1
ATOM 4946 C CA . ALA A 1 642 ? -1.602 48.172 -30.372 1.00 23.80 642 ALA A CA 1
ATOM 4947 C C . ALA A 1 642 ? -1.200 49.665 -30.178 1.00 23.80 642 ALA A C 1
ATOM 4949 O O . ALA A 1 642 ? -1.898 50.462 -29.565 1.00 23.80 642 ALA A O 1
ATOM 4950 N N . SER A 1 643 ? -0.097 49.977 -30.891 1.00 23.97 643 SER A N 1
ATOM 4951 C CA . SER A 1 643 ? 0.332 51.199 -31.614 1.00 23.97 643 SER A CA 1
ATOM 4952 C C . SER A 1 643 ? 0.937 52.443 -30.924 1.00 23.97 643 SER A C 1
ATOM 4954 O O . SER A 1 643 ? 0.298 53.114 -30.127 1.00 23.97 643 SER A O 1
ATOM 4956 N N . ASP A 1 644 ? 2.132 52.764 -31.450 1.00 23.70 644 ASP A N 1
ATOM 4957 C CA . ASP A 1 644 ? 2.716 54.059 -31.859 1.00 23.70 644 ASP A CA 1
ATOM 4958 C C . ASP A 1 644 ? 3.394 55.071 -30.900 1.00 23.70 644 ASP A C 1
ATOM 4960 O O . ASP A 1 644 ? 2.789 55.668 -30.020 1.00 23.70 644 ASP A O 1
ATOM 4964 N N . ALA A 1 645 ? 4.664 55.326 -31.275 1.00 24.02 645 ALA A N 1
ATOM 4965 C CA . ALA A 1 645 ? 5.389 56.600 -31.423 1.00 24.02 645 ALA A CA 1
ATOM 4966 C C . ALA A 1 645 ? 5.840 57.458 -30.213 1.00 24.02 645 ALA A C 1
ATOM 4968 O O . ALA A 1 645 ? 5.036 57.976 -29.451 1.00 24.02 645 ALA A O 1
ATOM 4969 N N . GLY A 1 646 ? 7.160 57.746 -30.210 1.00 23.27 646 GLY A N 1
ATOM 4970 C CA . GLY A 1 646 ? 7.844 58.913 -29.609 1.00 23.27 646 GLY A CA 1
ATOM 4971 C C . GLY A 1 646 ? 7.946 58.901 -28.078 1.00 23.27 646 GLY A C 1
ATOM 4972 O O . GLY A 1 646 ? 6.957 58.764 -27.383 1.00 23.27 646 GLY A O 1
ATOM 4973 N N . THR A 1 647 ? 9.077 59.131 -27.414 1.00 24.45 647 THR A N 1
ATOM 4974 C CA . THR A 1 647 ? 10.059 60.201 -27.626 1.00 24.45 647 THR A CA 1
ATOM 4975 C C . THR A 1 647 ? 11.256 59.923 -26.702 1.00 24.45 647 THR A C 1
ATOM 4977 O O . THR A 1 647 ? 11.074 59.442 -25.583 1.00 24.45 647 THR A O 1
ATOM 4980 N N . GLU A 1 648 ? 12.468 60.232 -27.157 1.00 27.30 648 GLU A N 1
ATOM 4981 C CA . GLU A 1 648 ? 13.683 60.278 -26.337 1.00 27.30 648 GLU A CA 1
ATOM 4982 C C . GLU A 1 648 ? 13.609 61.416 -25.304 1.00 27.30 648 GLU A C 1
ATOM 4984 O O . GLU A 1 648 ? 13.257 62.534 -25.671 1.00 27.30 648 GLU A O 1
ATOM 4989 N N . ALA A 1 649 ? 13.999 61.162 -24.047 1.00 25.47 649 ALA A N 1
ATOM 4990 C CA . ALA A 1 649 ? 14.602 62.173 -23.170 1.00 25.47 649 ALA A CA 1
ATOM 4991 C C . ALA A 1 649 ? 15.247 61.548 -21.917 1.00 25.47 649 ALA A C 1
ATOM 4993 O O . ALA A 1 649 ? 14.584 61.170 -20.957 1.00 25.47 649 ALA A O 1
ATOM 4994 N N . ASP A 1 650 ? 16.572 61.514 -21.991 1.00 25.00 650 ASP A N 1
ATOM 4995 C CA . ASP A 1 650 ? 17.535 62.004 -21.006 1.00 25.00 650 ASP A CA 1
ATOM 4996 C C . ASP A 1 650 ? 17.787 61.284 -19.667 1.00 25.00 650 ASP A C 1
ATOM 4998 O O . ASP A 1 650 ? 16.926 60.854 -18.900 1.00 25.00 650 ASP A O 1
ATOM 5002 N N . ALA A 1 651 ? 19.086 61.178 -19.418 1.00 27.67 651 ALA A N 1
ATOM 5003 C CA . ALA A 1 651 ? 19.758 60.447 -18.377 1.00 27.67 651 ALA A CA 1
ATOM 5004 C C . ALA A 1 651 ? 19.955 61.305 -17.122 1.00 27.67 651 ALA A C 1
ATOM 5006 O O . ALA A 1 651 ? 20.247 62.491 -17.206 1.00 27.67 651 ALA A O 1
ATOM 5007 N N . SER A 1 652 ? 19.914 60.656 -15.953 1.00 28.34 652 SER A N 1
ATOM 5008 C CA . SER A 1 652 ? 20.853 60.819 -14.820 1.00 28.34 652 SER A CA 1
ATOM 5009 C C . SER A 1 652 ? 20.178 60.609 -13.458 1.00 28.34 652 SER A C 1
ATOM 5011 O O . SER A 1 652 ? 19.893 61.532 -12.704 1.00 28.34 652 SER A O 1
ATOM 5013 N N . ALA A 1 653 ? 20.020 59.346 -13.060 1.00 25.61 653 ALA A N 1
ATOM 5014 C CA . ALA A 1 653 ? 19.854 58.999 -11.651 1.00 25.61 653 ALA A CA 1
ATOM 5015 C C . ALA A 1 653 ? 20.746 57.799 -11.327 1.00 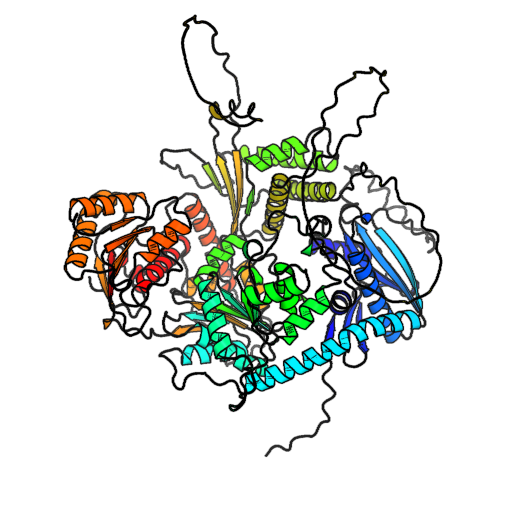25.61 653 ALA A C 1
ATOM 5017 O O . ALA A 1 653 ? 20.530 56.680 -11.789 1.00 25.61 653 ALA A O 1
ATOM 5018 N N . ARG A 1 654 ? 21.810 58.056 -10.559 1.00 26.33 654 ARG A N 1
ATOM 5019 C CA . ARG A 1 654 ? 22.735 57.034 -10.050 1.00 26.33 654 ARG A CA 1
ATOM 5020 C C . ARG A 1 654 ? 21.934 55.959 -9.294 1.00 26.33 654 ARG A C 1
ATOM 5022 O O . ARG A 1 654 ? 21.153 56.325 -8.415 1.00 26.33 654 ARG A O 1
ATOM 5029 N N . PRO A 1 655 ? 22.134 54.652 -9.547 1.00 28.12 655 PRO A N 1
ATOM 5030 C CA . PRO A 1 655 ? 21.405 53.630 -8.816 1.00 28.12 655 PRO A CA 1
ATOM 5031 C C . PRO A 1 655 ? 21.911 53.591 -7.371 1.00 28.12 655 PRO A C 1
ATOM 5033 O O . PRO A 1 655 ? 23.067 53.253 -7.097 1.00 28.12 655 PRO A O 1
ATOM 5036 N N . HIS A 1 656 ? 21.033 53.927 -6.426 1.00 28.64 656 HIS A N 1
ATOM 5037 C CA . HIS A 1 656 ? 21.235 53.596 -5.023 1.00 28.64 656 HIS A CA 1
ATOM 5038 C C . HIS A 1 656 ? 21.410 52.075 -4.910 1.00 28.64 656 HIS A C 1
ATOM 5040 O O . HIS A 1 656 ? 20.481 51.310 -5.165 1.00 28.64 656 HIS A O 1
ATOM 5046 N N . LYS A 1 657 ? 22.610 51.619 -4.521 1.00 27.34 657 LYS A N 1
ATOM 5047 C CA . LYS A 1 657 ? 22.851 50.221 -4.138 1.00 27.34 657 LYS A CA 1
ATOM 5048 C C . LYS A 1 657 ? 21.935 49.877 -2.962 1.00 27.34 657 LYS A C 1
ATOM 5050 O O . LYS A 1 657 ? 22.259 50.182 -1.814 1.00 27.34 657 LYS A O 1
ATOM 5055 N N . ALA A 1 658 ? 20.815 49.214 -3.235 1.00 30.53 658 ALA A N 1
ATOM 5056 C CA . ALA A 1 658 ? 20.035 48.550 -2.206 1.00 30.53 658 ALA A CA 1
ATOM 5057 C C . ALA A 1 658 ? 20.929 47.481 -1.558 1.00 30.53 658 ALA A C 1
ATOM 5059 O O . ALA A 1 658 ? 21.241 46.456 -2.164 1.00 30.53 658 ALA A O 1
ATOM 5060 N N . ARG A 1 659 ? 21.383 47.726 -0.323 1.00 31.05 659 ARG A N 1
ATOM 5061 C CA . ARG A 1 659 ? 22.009 46.710 0.536 1.00 31.05 659 ARG A CA 1
ATOM 5062 C C . ARG A 1 659 ? 20.935 45.707 0.984 1.00 31.05 659 ARG A C 1
ATOM 5064 O O . ARG A 1 659 ? 20.565 45.656 2.151 1.00 31.05 659 ARG A O 1
ATOM 5071 N N . GLY A 1 660 ? 20.407 44.924 0.048 1.00 34.22 660 GLY A N 1
ATOM 5072 C CA . GLY A 1 660 ? 19.590 43.751 0.337 1.00 34.22 660 GLY A CA 1
ATOM 5073 C C . GLY A 1 660 ? 20.508 42.589 0.699 1.00 34.22 660 GLY A C 1
ATOM 5074 O O . GLY A 1 660 ? 21.253 42.096 -0.143 1.00 34.22 660 GLY A O 1
ATOM 5075 N N . ARG A 1 661 ? 20.500 42.164 1.965 1.00 41.31 661 ARG A N 1
ATOM 5076 C CA . ARG A 1 661 ? 21.203 40.950 2.405 1.00 41.31 661 ARG A CA 1
ATOM 5077 C C . ARG A 1 661 ? 20.561 39.760 1.677 1.00 41.31 661 ARG A C 1
ATOM 5079 O O . ARG A 1 661 ? 19.347 39.595 1.778 1.00 41.31 661 ARG A O 1
ATOM 5086 N N . SER A 1 662 ? 21.332 38.954 0.939 1.00 42.50 662 SER A N 1
ATOM 5087 C CA . SER A 1 662 ? 20.789 37.754 0.285 1.00 42.50 662 SER A CA 1
ATOM 5088 C C . SER A 1 662 ? 20.212 36.825 1.355 1.00 42.50 662 SER A C 1
ATOM 5090 O O . SER A 1 662 ? 20.952 36.350 2.220 1.00 42.50 662 SER A O 1
ATOM 5092 N N . VAL A 1 663 ? 18.904 36.583 1.330 1.00 49.66 663 VAL A N 1
ATOM 5093 C CA . VAL A 1 663 ? 18.277 35.600 2.218 1.00 49.66 663 VAL A CA 1
ATOM 5094 C C . VAL A 1 663 ? 18.594 34.221 1.642 1.00 49.66 663 VAL A C 1
ATOM 5096 O O . VAL A 1 663 ? 18.201 33.923 0.513 1.00 49.66 663 VAL A O 1
ATOM 5099 N N . ARG A 1 664 ? 19.357 33.402 2.375 1.00 59.81 664 ARG A N 1
ATOM 5100 C CA . ARG A 1 664 ? 19.508 31.976 2.051 1.00 59.81 664 ARG A CA 1
ATOM 5101 C C . ARG A 1 664 ? 18.166 31.305 2.329 1.00 59.81 664 ARG A C 1
ATOM 5103 O O . ARG A 1 664 ? 17.624 31.488 3.411 1.00 59.81 664 ARG A O 1
ATOM 5110 N N . GLN A 1 665 ? 17.623 30.571 1.365 1.00 69.31 665 GLN A N 1
ATOM 5111 C CA . GLN A 1 665 ? 16.435 29.747 1.587 1.00 69.31 665 GLN A CA 1
ATOM 5112 C C . GLN A 1 665 ? 16.896 28.356 2.018 1.00 69.31 665 GLN A C 1
ATOM 5114 O O . GLN A 1 665 ? 17.759 27.791 1.352 1.00 69.31 665 GLN A O 1
ATOM 5119 N N . ILE A 1 666 ? 16.352 27.827 3.117 1.00 77.88 666 ILE A N 1
ATOM 5120 C CA . ILE A 1 666 ? 16.567 26.433 3.528 1.00 77.88 666 ILE A CA 1
ATOM 5121 C C . ILE A 1 666 ? 15.329 25.591 3.258 1.00 77.88 666 ILE A C 1
ATOM 5123 O O . ILE A 1 666 ? 14.227 26.054 3.520 1.00 77.88 666 ILE A O 1
ATOM 5127 N N . GLN A 1 667 ? 15.500 24.349 2.826 1.00 83.62 667 GLN A N 1
ATOM 5128 C CA . GLN A 1 667 ? 14.424 23.367 2.721 1.00 83.62 667 GLN A CA 1
ATOM 5129 C C . GLN A 1 667 ? 14.774 22.157 3.600 1.00 83.62 667 GLN A C 1
ATOM 5131 O O . GLN A 1 667 ? 15.537 21.290 3.164 1.00 83.62 667 GLN A O 1
ATOM 5136 N N . PRO A 1 668 ? 14.293 22.119 4.859 1.00 87.25 668 PRO A N 1
ATOM 5137 C CA . PRO A 1 668 ? 14.434 20.954 5.723 1.00 87.25 668 PRO A CA 1
ATOM 5138 C C . PRO A 1 668 ? 13.658 19.762 5.155 1.00 87.25 668 PRO A C 1
ATOM 5140 O O . PRO A 1 668 ? 12.479 19.890 4.808 1.00 87.25 668 PRO A O 1
ATOM 5143 N N . ARG A 1 669 ? 14.305 18.600 5.088 1.00 88.69 669 ARG A N 1
ATOM 5144 C CA . ARG A 1 669 ? 13.720 17.345 4.612 1.00 88.69 669 ARG A CA 1
ATOM 5145 C C . ARG A 1 669 ? 14.041 16.223 5.582 1.00 88.69 669 ARG A C 1
ATOM 5147 O O . ARG A 1 669 ? 15.178 16.084 6.023 1.00 88.69 669 ARG A O 1
ATOM 5154 N N . LEU A 1 670 ? 13.046 15.399 5.875 1.00 90.44 670 LEU A N 1
ATOM 5155 C CA . LEU A 1 670 ? 13.229 14.131 6.563 1.00 90.44 670 LEU A CA 1
ATOM 5156 C C . LEU A 1 670 ? 12.962 13.011 5.561 1.00 90.44 670 LEU A C 1
ATOM 5158 O O . LEU A 1 670 ? 11.864 12.920 5.014 1.00 90.44 670 LEU A O 1
ATOM 5162 N N . ARG A 1 671 ? 13.972 12.182 5.300 1.00 90.88 671 ARG A N 1
ATOM 5163 C CA . ARG A 1 671 ? 13.918 11.101 4.316 1.00 90.88 671 ARG A CA 1
ATOM 5164 C C . ARG A 1 671 ? 14.026 9.745 4.988 1.00 90.88 671 ARG A C 1
ATOM 5166 O O . ARG A 1 671 ? 14.933 9.505 5.783 1.00 90.88 671 ARG A O 1
ATOM 5173 N N . CYS A 1 672 ? 13.144 8.838 4.600 1.00 92.56 672 CYS A N 1
ATOM 5174 C CA . CYS A 1 672 ? 13.256 7.428 4.930 1.00 92.56 672 CYS A CA 1
ATOM 5175 C C . CYS A 1 672 ? 14.374 6.790 4.090 1.00 92.56 672 CYS A C 1
ATOM 5177 O O . CYS A 1 672 ? 14.316 6.775 2.859 1.00 92.56 672 CYS A O 1
ATOM 5179 N N . VAL A 1 673 ? 15.400 6.262 4.761 1.00 93.06 673 VAL A N 1
ATOM 5180 C CA . VAL A 1 673 ? 16.522 5.549 4.129 1.00 93.06 673 VAL A CA 1
ATOM 5181 C C . VAL A 1 673 ? 16.178 4.071 3.984 1.00 93.06 673 VAL A C 1
ATOM 5183 O O . VAL A 1 673 ? 16.268 3.516 2.886 1.00 93.06 673 VAL A O 1
ATOM 5186 N N . SER A 1 674 ? 15.725 3.447 5.071 1.00 94.56 674 SER A N 1
ATOM 5187 C CA . SER A 1 674 ? 15.196 2.084 5.074 1.00 94.56 674 SER A CA 1
ATOM 5188 C C . SER A 1 674 ? 13.752 2.092 5.582 1.00 94.56 674 SER A C 1
ATOM 5190 O O . SER A 1 674 ? 13.509 2.559 6.698 1.00 94.56 674 SER A O 1
ATOM 5192 N N . PRO A 1 675 ? 12.780 1.590 4.798 1.00 95.50 675 PRO A N 1
ATOM 5193 C CA . PRO A 1 675 ? 11.394 1.516 5.244 1.00 95.50 675 PRO A CA 1
ATOM 5194 C C . PRO A 1 675 ? 11.127 0.320 6.167 1.00 95.50 675 PRO A C 1
ATOM 5196 O O . PRO A 1 675 ? 10.060 0.261 6.775 1.00 95.50 675 PRO A O 1
ATOM 5199 N N . ALA A 1 676 ? 12.077 -0.609 6.318 1.00 95.12 676 ALA A N 1
ATOM 5200 C CA . ALA A 1 676 ? 11.905 -1.840 7.087 1.00 95.12 676 ALA A CA 1
ATOM 5201 C C . ALA A 1 676 ? 11.355 -1.629 8.514 1.00 95.12 676 ALA A C 1
ATOM 5203 O O . ALA A 1 676 ? 10.389 -2.311 8.858 1.00 95.12 676 ALA A O 1
ATOM 5204 N N . PRO A 1 677 ? 11.846 -0.668 9.330 1.00 93.06 677 PRO A N 1
ATOM 5205 C CA . PRO A 1 677 ? 11.304 -0.452 10.678 1.00 93.06 677 PRO A CA 1
ATOM 5206 C C . PRO A 1 677 ? 9.839 0.003 10.698 1.00 93.06 677 PRO A C 1
ATOM 5208 O O . PRO A 1 677 ? 9.130 -0.240 11.672 1.00 93.06 677 PRO A O 1
ATOM 5211 N N . TRP A 1 678 ? 9.372 0.634 9.619 1.00 92.94 678 TRP A N 1
ATOM 5212 C CA . TRP A 1 678 ? 7.993 1.097 9.474 1.00 92.94 678 TRP A CA 1
ATOM 5213 C C . TRP A 1 678 ? 7.062 0.016 8.922 1.00 92.94 678 TRP A C 1
ATOM 5215 O O . TRP A 1 678 ? 5.885 -0.044 9.286 1.00 92.94 678 TRP A O 1
ATOM 5225 N N . LEU A 1 679 ? 7.583 -0.837 8.039 1.00 96.19 679 LEU A N 1
ATOM 5226 C CA . LEU A 1 679 ? 6.828 -1.917 7.412 1.00 96.19 679 LEU A CA 1
ATOM 5227 C C . LEU A 1 679 ? 6.705 -3.132 8.336 1.00 96.19 679 LEU A C 1
ATOM 5229 O O . LEU A 1 679 ? 5.600 -3.648 8.482 1.00 96.19 679 LEU A O 1
ATOM 5233 N N . ALA A 1 680 ? 7.776 -3.541 9.023 1.00 95.00 680 ALA A N 1
ATOM 5234 C CA . ALA A 1 680 ? 7.811 -4.761 9.836 1.00 95.00 680 ALA A CA 1
ATOM 5235 C C . ALA A 1 680 ? 6.680 -4.876 10.885 1.00 95.00 680 ALA A C 1
ATOM 5237 O O . ALA A 1 680 ? 6.105 -5.957 11.014 1.00 95.00 680 ALA A O 1
ATOM 5238 N N . PRO A 1 681 ? 6.284 -3.817 11.629 1.00 93.62 681 PRO A N 1
ATOM 5239 C CA . PRO A 1 681 ? 5.127 -3.895 12.526 1.00 93.62 681 PRO A CA 1
ATOM 5240 C C . PRO A 1 681 ? 3.814 -4.197 11.793 1.00 93.62 681 PRO A C 1
ATOM 5242 O O . PRO A 1 681 ? 2.947 -4.874 12.334 1.00 93.62 681 PRO A O 1
ATOM 5245 N N . ARG A 1 682 ? 3.664 -3.720 10.552 1.00 95.12 682 ARG A N 1
ATOM 5246 C CA . ARG A 1 682 ? 2.465 -3.941 9.733 1.00 95.12 682 ARG A CA 1
ATOM 5247 C C . ARG A 1 682 ? 2.423 -5.333 9.119 1.00 95.12 682 ARG A C 1
ATOM 5249 O O . ARG A 1 682 ? 1.332 -5.880 8.972 1.00 95.12 682 ARG A O 1
ATOM 5256 N N . LEU A 1 683 ? 3.590 -5.880 8.768 1.00 95.56 683 LEU A N 1
ATOM 5257 C CA . LEU A 1 683 ? 3.738 -7.261 8.303 1.00 95.56 683 LEU A CA 1
ATOM 5258 C C . LEU A 1 683 ? 3.339 -8.233 9.424 1.00 95.56 683 LEU A C 1
ATOM 5260 O O . LEU A 1 683 ? 2.401 -9.007 9.251 1.00 95.56 683 LEU A O 1
ATOM 5264 N N . ARG A 1 684 ? 3.936 -8.073 10.614 1.00 93.81 684 ARG A N 1
ATOM 5265 C CA . ARG A 1 684 ? 3.658 -8.897 11.808 1.00 93.81 684 ARG A CA 1
ATOM 5266 C C . ARG A 1 684 ? 2.219 -8.817 12.317 1.00 93.81 684 ARG A C 1
ATOM 5268 O O . ARG A 1 684 ? 1.745 -9.746 12.954 1.00 93.81 684 ARG A O 1
ATOM 5275 N N . ALA A 1 685 ? 1.537 -7.700 12.076 1.00 93.62 685 ALA A N 1
ATOM 5276 C CA . ALA A 1 685 ? 0.142 -7.519 12.469 1.00 93.62 685 ALA A CA 1
ATOM 5277 C C . ALA A 1 685 ? -0.860 -8.236 11.543 1.00 93.62 685 ALA A C 1
ATOM 5279 O O . ALA A 1 685 ? -2.033 -8.349 11.896 1.00 93.62 685 ALA A O 1
ATOM 5280 N N . SER A 1 686 ? -0.434 -8.674 10.352 1.00 95.81 686 SER A N 1
ATOM 5281 C CA . SER A 1 686 ? -1.268 -9.493 9.466 1.00 95.81 686 SER A CA 1
ATOM 5282 C C . SER A 1 686 ? -1.200 -10.966 9.868 1.00 95.81 686 SER A C 1
ATOM 5284 O O . SER A 1 686 ? -0.205 -11.409 10.431 1.00 95.81 686 SER A O 1
ATOM 5286 N N . HIS A 1 687 ? -2.241 -11.742 9.553 1.00 96.94 687 HIS A N 1
ATOM 5287 C CA . HIS A 1 687 ? -2.191 -13.198 9.720 1.00 96.94 687 HIS A CA 1
ATOM 5288 C C . HIS A 1 687 ? -1.190 -13.819 8.743 1.00 96.94 687 HIS A C 1
ATOM 5290 O O . HIS A 1 687 ? -0.424 -14.688 9.128 1.00 96.94 687 HIS A O 1
ATOM 5296 N N . ALA A 1 688 ? -1.186 -13.378 7.483 1.00 97.12 688 ALA A N 1
ATOM 5297 C CA . ALA A 1 688 ? -0.190 -13.781 6.493 1.00 97.12 688 ALA A CA 1
ATOM 5298 C C . ALA A 1 688 ? 0.026 -12.673 5.459 1.00 97.12 688 ALA A C 1
ATOM 5300 O O . ALA A 1 688 ? -0.927 -11.992 5.063 1.00 97.12 688 ALA A O 1
ATOM 5301 N N . ILE A 1 689 ? 1.256 -12.553 4.955 1.00 97.56 689 ILE A N 1
ATOM 5302 C CA . ILE A 1 689 ? 1.603 -11.602 3.897 1.00 97.56 689 ILE A CA 1
ATOM 5303 C C . ILE A 1 689 ? 2.379 -12.272 2.768 1.00 97.56 689 ILE A C 1
ATOM 5305 O O . ILE A 1 689 ? 3.361 -12.977 2.986 1.00 97.56 689 ILE A O 1
ATOM 5309 N N . LEU A 1 690 ? 1.908 -12.068 1.541 1.00 98.12 690 LEU A N 1
ATOM 5310 C CA . LEU A 1 690 ? 2.481 -12.634 0.328 1.00 98.12 690 LEU A CA 1
ATOM 5311 C C . LEU A 1 690 ? 2.934 -11.480 -0.567 1.00 98.12 690 LEU A C 1
ATOM 5313 O O . LEU A 1 690 ? 2.116 -10.776 -1.159 1.00 98.12 690 LEU A O 1
ATOM 5317 N N . LEU A 1 691 ? 4.244 -11.292 -0.671 1.00 98.00 691 LEU A N 1
ATOM 5318 C CA . LEU A 1 691 ? 4.901 -10.293 -1.508 1.00 98.00 691 LEU A CA 1
ATOM 5319 C C . LEU A 1 691 ? 5.378 -10.975 -2.784 1.00 98.00 691 LEU A C 1
ATOM 5321 O O . LEU A 1 691 ? 6.282 -11.806 -2.733 1.00 98.00 691 LEU A O 1
ATOM 5325 N N . PHE A 1 692 ? 4.818 -10.615 -3.935 1.00 96.38 692 PHE A N 1
ATOM 5326 C CA . PHE A 1 692 ? 5.161 -11.274 -5.193 1.00 96.38 692 PHE A CA 1
ATOM 5327 C C . PHE A 1 692 ? 5.400 -10.300 -6.341 1.00 96.38 692 PHE A C 1
ATOM 5329 O O . PHE A 1 692 ? 4.822 -9.218 -6.418 1.00 96.38 692 PHE A O 1
ATOM 5336 N N . SER A 1 693 ? 6.322 -10.673 -7.228 1.00 93.62 693 SER A N 1
ATOM 5337 C CA . SER A 1 693 ? 6.777 -9.825 -8.334 1.00 93.62 693 SER A CA 1
ATOM 5338 C C . SER A 1 693 ? 7.610 -10.634 -9.336 1.00 93.62 693 SER A C 1
ATOM 5340 O O . SER A 1 693 ? 8.140 -11.688 -9.002 1.00 93.62 693 SER A O 1
ATOM 5342 N N . ALA A 1 694 ? 7.741 -10.146 -10.574 1.00 89.12 694 ALA A N 1
ATOM 5343 C CA . ALA A 1 694 ? 8.641 -10.736 -11.575 1.00 89.12 694 ALA A CA 1
ATOM 5344 C C . ALA A 1 694 ? 10.126 -10.398 -11.376 1.00 89.12 694 ALA A C 1
ATOM 5346 O O . ALA A 1 694 ? 10.977 -11.019 -12.004 1.00 89.12 694 ALA A O 1
ATOM 5347 N N . THR A 1 695 ? 10.429 -9.387 -10.565 1.00 89.75 695 THR A N 1
ATOM 5348 C CA . THR A 1 695 ? 11.774 -8.832 -10.392 1.00 89.75 695 THR A CA 1
ATOM 5349 C C . THR A 1 695 ? 12.065 -8.688 -8.904 1.00 89.75 695 THR A C 1
ATOM 5351 O O . THR A 1 695 ? 11.820 -7.620 -8.344 1.00 89.75 695 THR A O 1
ATOM 5354 N N . LEU A 1 696 ? 12.483 -9.775 -8.248 1.00 91.69 696 LEU A N 1
ATOM 5355 C CA . LEU A 1 696 ? 12.860 -9.778 -6.823 1.00 91.69 696 LEU A CA 1
ATOM 5356 C C . LEU A 1 696 ? 14.288 -10.288 -6.582 1.00 91.69 696 LEU A C 1
ATOM 5358 O O . LEU A 1 696 ? 14.694 -10.489 -5.441 1.00 91.69 696 LEU A O 1
ATOM 5362 N N . ASN A 1 697 ? 15.062 -10.493 -7.644 1.00 88.38 697 ASN A N 1
ATOM 5363 C CA . ASN A 1 697 ? 16.478 -10.811 -7.561 1.00 88.38 697 ASN A CA 1
ATOM 5364 C C . ASN A 1 697 ? 17.324 -9.524 -7.360 1.00 88.38 697 ASN A C 1
ATOM 5366 O O . ASN A 1 697 ? 17.228 -8.613 -8.187 1.00 88.38 697 ASN A O 1
ATOM 5370 N N . PRO A 1 698 ? 18.176 -9.431 -6.316 1.00 90.44 698 PRO A N 1
ATOM 5371 C CA . PRO A 1 698 ? 18.462 -10.462 -5.322 1.00 90.44 698 PRO A CA 1
ATOM 5372 C C . PRO A 1 698 ? 17.448 -10.468 -4.162 1.00 90.44 698 PRO A C 1
ATOM 5374 O O . PRO A 1 698 ? 17.089 -9.402 -3.654 1.00 90.44 698 PRO A O 1
ATOM 5377 N N . PRO A 1 699 ? 17.058 -11.654 -3.651 1.00 91.19 699 PRO A N 1
ATOM 5378 C CA . PRO A 1 699 ? 16.052 -11.771 -2.590 1.00 91.19 699 PRO A CA 1
ATOM 5379 C C . PRO A 1 699 ? 16.440 -11.030 -1.312 1.00 91.19 699 PRO A C 1
ATOM 5381 O O . PRO A 1 699 ? 15.591 -10.430 -0.659 1.00 91.19 699 PRO A O 1
ATOM 5384 N N . ALA A 1 700 ? 17.737 -11.020 -0.989 1.00 91.25 700 ALA A N 1
ATOM 5385 C CA . ALA A 1 700 ? 18.286 -10.353 0.184 1.00 91.25 700 ALA A CA 1
ATOM 5386 C C . ALA A 1 700 ? 17.918 -8.865 0.253 1.00 91.25 700 ALA A C 1
ATOM 5388 O O . ALA A 1 700 ? 17.592 -8.359 1.325 1.00 91.25 700 ALA A O 1
ATOM 5389 N N . TYR A 1 701 ? 17.934 -8.176 -0.894 1.00 93.56 701 TYR A N 1
ATOM 5390 C CA . TYR A 1 701 ? 17.619 -6.752 -0.982 1.00 93.56 701 TYR A CA 1
ATOM 5391 C C . TYR A 1 701 ? 16.171 -6.478 -0.570 1.00 93.56 701 TYR A C 1
ATOM 5393 O O . TYR A 1 701 ? 15.912 -5.615 0.271 1.00 93.56 701 TYR A O 1
ATOM 5401 N N . HIS A 1 702 ? 15.237 -7.253 -1.123 1.00 94.25 702 HIS A N 1
ATOM 5402 C CA . HIS A 1 702 ? 13.820 -7.113 -0.814 1.00 94.25 702 HIS A CA 1
ATOM 5403 C C . HIS A 1 702 ? 13.501 -7.575 0.600 1.00 94.25 702 HIS A C 1
ATOM 5405 O O . HIS A 1 702 ? 12.806 -6.863 1.315 1.00 94.25 702 HIS A O 1
ATOM 5411 N N . HIS A 1 703 ? 14.046 -8.711 1.030 1.00 93.88 703 HIS A N 1
ATOM 5412 C CA . HIS A 1 703 ? 13.814 -9.244 2.369 1.00 93.88 703 HIS A CA 1
ATOM 5413 C C . HIS A 1 703 ? 14.207 -8.245 3.462 1.00 93.88 703 HIS A C 1
ATOM 5415 O O . HIS A 1 703 ? 13.369 -7.873 4.289 1.00 93.88 703 HIS A O 1
ATOM 5421 N N . ARG A 1 704 ? 15.430 -7.704 3.390 1.00 92.00 704 ARG A N 1
ATOM 5422 C CA . ARG A 1 704 ? 15.931 -6.760 4.395 1.00 92.00 704 ARG A CA 1
ATOM 5423 C C . ARG A 1 704 ? 15.204 -5.424 4.372 1.00 92.00 704 ARG A C 1
ATOM 5425 O O . ARG A 1 704 ? 14.782 -4.957 5.424 1.00 92.00 704 ARG A O 1
ATOM 5432 N N . LEU A 1 705 ? 15.046 -4.795 3.204 1.00 94.50 705 LEU A N 1
ATOM 5433 C CA . LEU A 1 705 ? 14.458 -3.450 3.128 1.00 94.50 705 LEU A CA 1
ATOM 5434 C C . LEU A 1 705 ? 12.938 -3.428 3.288 1.00 94.50 705 LEU A C 1
ATOM 5436 O O . LEU A 1 705 ? 12.401 -2.388 3.663 1.00 94.50 705 LEU A O 1
ATOM 5440 N N . LEU A 1 706 ? 12.244 -4.541 3.042 1.00 95.50 706 LEU A N 1
ATOM 5441 C CA . LEU A 1 706 ? 10.824 -4.667 3.378 1.00 95.50 706 LEU A CA 1
ATOM 5442 C C . LEU A 1 706 ? 10.603 -4.990 4.860 1.00 95.50 706 LEU A C 1
ATOM 5444 O O . LEU A 1 706 ? 9.495 -4.796 5.349 1.00 95.50 706 LEU A O 1
ATOM 5448 N N . GLY A 1 707 ? 11.648 -5.410 5.581 1.00 94.00 707 GLY A N 1
ATOM 5449 C CA . GLY A 1 707 ? 11.568 -5.736 7.002 1.00 94.00 707 GLY A CA 1
ATOM 5450 C C . GLY A 1 707 ? 10.925 -7.092 7.273 1.00 94.00 707 GLY A C 1
ATOM 5451 O O . GLY A 1 707 ? 10.209 -7.215 8.263 1.00 94.00 707 GLY A O 1
ATOM 5452 N N . LEU A 1 708 ? 11.164 -8.077 6.399 1.00 93.50 708 LEU A N 1
ATOM 5453 C CA . LEU A 1 708 ? 10.665 -9.437 6.595 1.00 93.50 708 LEU A CA 1
ATOM 5454 C C . LEU A 1 708 ? 11.345 -10.124 7.786 1.00 93.50 708 LEU A C 1
ATOM 5456 O O . LEU A 1 708 ? 12.518 -9.860 8.109 1.00 93.50 708 LEU A O 1
ATOM 5460 N N . ALA A 1 709 ? 10.589 -11.021 8.410 1.00 89.75 709 ALA A N 1
ATOM 5461 C CA . ALA A 1 709 ? 11.049 -11.925 9.451 1.00 89.75 709 ALA A CA 1
ATOM 5462 C C . ALA A 1 709 ? 12.142 -12.865 8.919 1.00 89.75 709 ALA A C 1
ATOM 5464 O O . ALA A 1 709 ? 12.191 -13.186 7.728 1.00 89.75 709 ALA A O 1
ATOM 5465 N N . ASP A 1 710 ? 13.045 -13.307 9.794 1.00 84.62 710 ASP A N 1
ATOM 5466 C CA . ASP A 1 710 ? 14.158 -14.187 9.406 1.00 84.62 710 ASP A CA 1
ATOM 5467 C C . ASP A 1 710 ? 13.682 -15.536 8.847 1.00 84.62 710 ASP A C 1
ATOM 5469 O O . ASP A 1 710 ? 14.334 -16.108 7.976 1.00 84.62 710 ASP A O 1
ATOM 5473 N N . ASP A 1 711 ? 12.522 -16.019 9.293 1.00 83.94 711 ASP A N 1
ATOM 5474 C CA . ASP A 1 711 ? 11.887 -17.257 8.836 1.00 83.94 711 ASP A CA 1
ATOM 5475 C C . ASP A 1 711 ? 10.931 -17.065 7.641 1.00 83.94 711 ASP A C 1
ATOM 5477 O O . ASP A 1 711 ? 10.233 -18.007 7.247 1.00 83.94 711 ASP A O 1
ATOM 5481 N N . ALA A 1 712 ? 10.903 -15.869 7.038 1.00 90.62 712 ALA A N 1
ATOM 5482 C CA . ALA A 1 712 ? 10.115 -15.602 5.842 1.00 90.62 712 ALA A CA 1
ATOM 5483 C C . ALA A 1 712 ? 10.512 -16.545 4.696 1.00 90.62 712 ALA A C 1
ATOM 5485 O O . ALA A 1 712 ? 11.687 -16.743 4.374 1.00 90.62 712 ALA A O 1
ATOM 5486 N N . VAL A 1 713 ? 9.508 -17.112 4.033 1.00 92.25 713 VAL A N 1
ATOM 5487 C CA . VAL A 1 713 ? 9.707 -18.096 2.970 1.00 92.25 713 VAL A CA 1
ATOM 5488 C C . VAL A 1 713 ? 10.106 -17.380 1.684 1.00 92.25 713 VAL A C 1
ATOM 5490 O O . VAL A 1 713 ? 9.384 -16.506 1.209 1.00 92.25 713 VAL A O 1
ATOM 5493 N N . TRP A 1 714 ? 11.220 -17.784 1.075 1.00 93.12 714 TRP A N 1
ATOM 5494 C CA . TRP A 1 714 ? 11.589 -17.369 -0.278 1.00 93.12 714 TRP A CA 1
ATOM 5495 C C . TRP A 1 714 ? 11.185 -18.431 -1.300 1.00 93.12 714 TRP A C 1
ATOM 5497 O O . TRP A 1 714 ? 11.521 -19.607 -1.158 1.00 93.12 714 TRP A O 1
ATOM 5507 N N . LEU A 1 715 ? 10.516 -17.999 -2.366 1.00 93.62 715 LEU A N 1
ATOM 5508 C CA . LEU A 1 715 ? 10.200 -18.821 -3.526 1.00 93.62 715 LEU A CA 1
ATOM 5509 C C . LEU A 1 715 ? 10.667 -18.108 -4.795 1.00 93.62 715 LEU A C 1
ATOM 5511 O O . LEU A 1 715 ? 10.336 -16.949 -5.013 1.00 93.62 715 LEU A O 1
ATOM 5515 N N . SER A 1 716 ? 11.375 -18.819 -5.668 1.00 91.25 716 SER A N 1
ATOM 5516 C CA . SER A 1 716 ? 11.623 -18.383 -7.043 1.00 91.25 716 SER A CA 1
ATOM 5517 C C . SER A 1 716 ? 11.037 -19.435 -7.974 1.00 91.25 716 SER A C 1
ATOM 5519 O O . SER A 1 716 ? 11.336 -20.622 -7.838 1.00 91.25 716 SER A O 1
ATOM 5521 N N . VAL A 1 717 ? 10.137 -19.002 -8.849 1.00 90.06 717 VAL A N 1
ATOM 5522 C CA . VAL A 1 717 ? 9.420 -19.853 -9.794 1.00 90.06 717 VAL A CA 1
ATOM 5523 C C . VAL A 1 717 ? 10.071 -19.725 -11.162 1.00 90.06 717 VAL A C 1
ATOM 5525 O O . VAL A 1 717 ? 10.322 -18.613 -11.634 1.00 90.06 717 VAL A O 1
ATOM 5528 N N . ASP A 1 718 ? 10.304 -20.859 -11.818 1.00 84.25 718 ASP A N 1
ATOM 5529 C CA . ASP A 1 718 ? 10.869 -20.866 -13.162 1.00 84.25 718 ASP A CA 1
ATOM 5530 C C . ASP A 1 718 ? 9.963 -20.138 -14.164 1.00 84.25 718 ASP A C 1
ATOM 5532 O O . ASP A 1 718 ? 8.730 -20.130 -14.069 1.00 84.25 718 ASP A O 1
ATOM 5536 N N . SER A 1 719 ? 10.597 -19.497 -15.144 1.00 83.19 719 SER A N 1
ATOM 5537 C CA . SER A 1 719 ? 9.883 -18.805 -16.211 1.00 83.19 719 SER A CA 1
ATOM 5538 C C . SER A 1 719 ? 9.123 -19.806 -17.082 1.00 83.19 719 SER A C 1
ATOM 5540 O O . SER A 1 719 ? 9.712 -20.809 -17.484 1.00 83.19 719 SER A O 1
ATOM 5542 N N . PRO A 1 720 ? 7.857 -19.527 -17.451 1.00 81.38 720 PRO A N 1
ATOM 5543 C CA . PRO A 1 720 ? 7.174 -20.302 -18.482 1.00 81.38 720 PRO A CA 1
ATOM 5544 C C . PRO A 1 720 ? 7.773 -20.044 -19.875 1.00 81.38 720 PRO A C 1
ATOM 5546 O O . PRO A 1 720 ? 7.499 -20.790 -20.809 1.00 81.38 720 PRO A O 1
ATOM 5549 N N . PHE A 1 721 ? 8.584 -18.989 -20.025 1.00 83.94 721 PHE A N 1
ATOM 5550 C CA . PHE A 1 721 ? 9.224 -18.625 -21.285 1.00 83.94 721 PHE A CA 1
ATOM 5551 C C . PHE A 1 721 ? 10.566 -19.323 -21.482 1.00 83.94 721 PHE A C 1
ATOM 5553 O O . PHE A 1 721 ? 11.341 -19.502 -20.540 1.00 83.94 721 PHE A O 1
ATOM 5560 N N . SER A 1 722 ? 10.870 -19.623 -22.742 1.00 83.81 722 SER A N 1
ATOM 5561 C CA . SER A 1 722 ? 12.133 -20.225 -23.167 1.00 83.81 722 SER A CA 1
ATOM 5562 C C . SER A 1 722 ? 13.109 -19.180 -23.705 1.00 83.81 722 SER A C 1
ATOM 5564 O O . SER A 1 722 ? 12.713 -18.221 -24.370 1.00 83.81 722 SER A O 1
ATOM 5566 N N . ALA A 1 723 ? 14.410 -19.418 -23.510 1.00 84.81 723 ALA A N 1
ATOM 5567 C CA . ALA A 1 723 ? 15.480 -18.630 -24.125 1.00 84.81 723 ALA A CA 1
ATOM 5568 C C . ALA A 1 723 ? 15.366 -18.562 -25.662 1.00 84.81 723 ALA A C 1
ATOM 5570 O O . ALA A 1 723 ? 15.822 -17.600 -26.268 1.00 84.81 723 ALA A O 1
ATOM 5571 N N . ALA A 1 724 ? 14.720 -19.549 -26.296 1.00 86.06 724 ALA A N 1
ATOM 5572 C CA . ALA A 1 724 ? 14.502 -19.570 -27.743 1.00 86.06 724 ALA A CA 1
ATOM 5573 C C . ALA A 1 724 ? 13.551 -18.464 -28.245 1.00 86.06 724 ALA A C 1
ATOM 5575 O O . ALA A 1 724 ? 13.591 -18.116 -29.422 1.00 86.06 724 ALA A O 1
ATOM 5576 N N . GLN A 1 725 ? 12.702 -17.903 -27.376 1.00 88.00 725 GLN A N 1
ATOM 5577 C CA . GLN A 1 725 ? 11.769 -16.830 -27.741 1.00 88.00 725 GLN A CA 1
ATOM 5578 C C . GLN A 1 725 ? 12.447 -15.459 -27.824 1.00 88.00 725 GLN A C 1
ATOM 5580 O O . GLN A 1 725 ? 11.970 -14.573 -28.534 1.00 88.00 725 GLN A O 1
ATOM 5585 N N . VAL A 1 726 ? 13.539 -15.259 -27.080 1.00 90.31 726 VAL A N 1
ATOM 5586 C CA . VAL A 1 726 ? 14.210 -13.961 -26.994 1.00 90.31 726 VAL A CA 1
ATOM 5587 C C . VAL A 1 726 ? 15.692 -14.097 -27.235 1.00 90.31 726 VAL A C 1
ATOM 5589 O O . VAL A 1 726 ? 16.432 -14.616 -26.401 1.00 90.31 726 VAL A O 1
ATOM 5592 N N . GLN A 1 727 ? 16.149 -13.493 -28.325 1.00 93.94 727 GLN A N 1
ATOM 5593 C CA . GLN A 1 727 ? 17.572 -13.297 -28.528 1.00 93.94 727 GLN A CA 1
ATOM 5594 C C . GLN A 1 727 ? 18.044 -12.105 -27.691 1.00 93.94 727 GLN A C 1
ATOM 5596 O O . GLN A 1 727 ? 17.770 -10.948 -28.014 1.00 93.94 727 GLN A O 1
ATOM 5601 N N . VAL A 1 728 ? 18.769 -12.384 -26.609 1.00 95.31 728 VAL A N 1
ATOM 5602 C CA . VAL A 1 728 ? 19.389 -11.353 -25.769 1.00 95.31 728 VAL A CA 1
ATOM 5603 C C . VAL A 1 728 ? 20.850 -11.202 -26.179 1.00 95.31 728 VAL A C 1
ATOM 5605 O O . VAL A 1 728 ? 21.607 -12.162 -26.121 1.00 95.31 728 VAL A O 1
ATOM 5608 N N . SER A 1 729 ? 21.265 -10.007 -26.587 1.00 95.75 729 SER A N 1
ATOM 5609 C CA . SER A 1 729 ? 22.648 -9.702 -26.975 1.00 95.75 729 SER A CA 1
ATOM 5610 C C . SER A 1 729 ? 23.231 -8.606 -26.090 1.00 95.75 729 SER A C 1
ATOM 5612 O O . SER A 1 729 ? 22.607 -7.559 -25.907 1.00 95.75 729 SER A O 1
ATOM 5614 N N . ARG A 1 730 ? 24.437 -8.818 -25.564 1.00 95.81 730 ARG A N 1
ATOM 5615 C CA . ARG A 1 730 ? 25.187 -7.836 -24.773 1.00 95.81 730 ARG A CA 1
ATOM 5616 C C . ARG A 1 730 ? 26.240 -7.166 -25.638 1.00 95.81 730 ARG A C 1
ATOM 5618 O O . ARG A 1 730 ? 26.997 -7.844 -26.310 1.00 95.81 730 ARG A O 1
ATOM 5625 N N . HIS A 1 731 ? 26.327 -5.843 -25.580 1.00 95.62 731 HIS A N 1
ATOM 5626 C CA . HIS A 1 731 ? 27.248 -5.067 -26.412 1.00 95.62 731 HIS A CA 1
ATOM 5627 C C . HIS A 1 731 ? 28.299 -4.386 -25.541 1.00 95.62 731 HIS A C 1
ATOM 5629 O O . HIS A 1 731 ? 27.961 -3.663 -24.603 1.00 95.62 731 HIS A O 1
ATOM 5635 N N . ARG A 1 732 ? 29.582 -4.575 -25.876 1.00 94.56 732 ARG A N 1
ATOM 5636 C CA . ARG A 1 732 ? 30.728 -3.944 -25.193 1.00 94.56 732 ARG A CA 1
ATOM 5637 C C . ARG A 1 732 ? 30.901 -2.475 -25.600 1.00 94.56 732 ARG A C 1
ATOM 5639 O O . ARG A 1 732 ? 31.917 -2.094 -26.173 1.00 94.56 732 ARG A O 1
ATOM 5646 N N . LEU A 1 733 ? 29.897 -1.653 -25.314 1.00 95.25 733 LEU A N 1
ATOM 5647 C CA . LEU A 1 733 ? 29.911 -0.204 -25.531 1.00 95.25 733 LEU A CA 1
ATOM 5648 C C . LEU A 1 733 ? 29.809 0.507 -24.178 1.00 95.25 733 LEU A C 1
ATOM 5650 O O . LEU A 1 733 ? 29.046 0.078 -23.323 1.00 95.25 733 LEU A O 1
ATOM 5654 N N . SER A 1 734 ? 30.552 1.591 -23.957 1.00 94.88 734 SER A N 1
ATOM 5655 C CA . SER A 1 734 ? 30.415 2.375 -22.720 1.00 94.88 734 SER A CA 1
ATOM 5656 C C . SER A 1 734 ? 29.302 3.412 -22.871 1.00 94.88 734 SER A C 1
ATOM 5658 O O . SER A 1 734 ? 29.354 4.232 -23.782 1.00 94.88 734 SER A O 1
ATOM 5660 N N . THR A 1 735 ? 28.323 3.419 -21.956 1.00 93.94 735 THR A N 1
ATOM 5661 C CA . THR A 1 735 ? 27.268 4.462 -21.895 1.00 93.94 735 THR A CA 1
ATOM 5662 C C . THR A 1 735 ? 27.512 5.502 -20.795 1.00 93.94 735 THR A C 1
ATOM 5664 O O . THR A 1 735 ? 26.639 6.303 -20.434 1.00 93.94 735 THR A O 1
ATOM 5667 N N . ARG A 1 736 ? 28.717 5.493 -20.211 1.00 91.50 736 ARG A N 1
ATOM 5668 C CA . ARG A 1 736 ? 29.127 6.438 -19.163 1.00 91.50 736 ARG A CA 1
ATOM 5669 C C . ARG A 1 736 ? 29.157 7.848 -19.709 1.00 91.50 736 ARG A C 1
ATOM 5671 O O . ARG A 1 736 ? 29.501 8.044 -20.864 1.00 91.50 736 ARG A O 1
ATOM 5678 N N . LEU A 1 737 ? 28.894 8.825 -18.841 1.00 88.44 737 LEU A N 1
ATOM 5679 C CA . LEU A 1 737 ? 28.814 10.239 -19.211 1.00 88.44 737 LEU A CA 1
ATOM 5680 C C . LEU A 1 737 ? 29.986 10.698 -20.098 1.00 88.44 737 LEU A C 1
ATOM 5682 O O . LEU A 1 737 ? 29.746 11.301 -21.134 1.00 88.44 737 LEU A O 1
ATOM 5686 N N . ARG A 1 738 ? 31.223 10.339 -19.728 1.00 91.88 738 ARG A N 1
ATOM 5687 C CA . ARG A 1 738 ? 32.450 10.694 -20.461 1.00 91.88 738 ARG A CA 1
ATOM 5688 C C . ARG A 1 738 ? 32.591 10.056 -21.854 1.00 91.88 738 ARG A C 1
ATOM 5690 O O . ARG A 1 738 ? 33.341 10.570 -22.668 1.00 91.88 738 ARG A O 1
ATOM 5697 N N . ASP A 1 739 ? 31.891 8.952 -22.112 1.00 93.06 739 ASP A N 1
ATOM 5698 C CA . ASP A 1 739 ? 32.007 8.148 -23.337 1.00 93.06 739 ASP A CA 1
ATOM 5699 C C . ASP A 1 739 ? 30.754 8.286 -24.237 1.00 93.06 739 ASP A C 1
ATOM 5701 O O . ASP A 1 739 ? 30.639 7.622 -25.271 1.00 93.06 739 ASP A O 1
ATOM 5705 N N . ARG A 1 740 ? 29.774 9.124 -23.854 1.00 92.88 740 ARG A N 1
ATOM 5706 C CA . ARG A 1 740 ? 28.479 9.235 -24.554 1.00 92.88 740 ARG A CA 1
ATOM 5707 C C . ARG A 1 740 ? 28.620 9.702 -25.994 1.00 92.88 740 ARG A C 1
ATOM 5709 O O . ARG A 1 740 ? 28.054 9.069 -26.879 1.00 92.88 740 ARG A O 1
ATOM 5716 N N . ASP A 1 741 ? 29.418 10.735 -26.241 1.00 93.50 741 ASP A N 1
ATOM 5717 C CA . ASP A 1 741 ? 29.596 11.267 -27.595 1.00 93.50 741 ASP A CA 1
ATOM 5718 C C . ASP A 1 741 ? 30.205 10.209 -28.531 1.00 93.50 741 ASP A C 1
ATOM 5720 O O . ASP A 1 741 ? 29.713 9.987 -29.637 1.00 93.50 741 ASP A O 1
ATOM 5724 N N . ALA A 1 742 ? 31.206 9.465 -28.047 1.00 95.12 742 ALA A N 1
ATOM 5725 C CA . ALA A 1 742 ? 31.851 8.389 -28.800 1.00 95.12 742 ALA A CA 1
ATOM 5726 C C . ALA A 1 742 ? 30.942 7.164 -29.020 1.00 95.12 742 ALA A C 1
ATOM 5728 O O . ALA A 1 742 ? 31.087 6.460 -30.019 1.00 95.12 742 ALA A O 1
ATOM 5729 N N . SER A 1 743 ? 29.998 6.896 -28.112 1.00 96.75 743 SER A N 1
ATOM 5730 C CA . SER A 1 743 ? 29.085 5.747 -28.210 1.00 96.75 743 SER A CA 1
ATOM 5731 C C . SER A 1 743 ? 27.844 6.005 -29.069 1.00 96.75 743 SER A C 1
ATOM 5733 O O . SER A 1 743 ? 27.233 5.039 -29.527 1.00 96.75 743 SER A O 1
ATOM 5735 N N . CYS A 1 744 ? 27.485 7.262 -29.361 1.00 97.31 744 CYS A N 1
ATOM 5736 C CA . CYS A 1 744 ? 26.263 7.586 -30.109 1.00 97.31 744 CYS A CA 1
ATOM 5737 C C . CYS A 1 744 ? 26.199 6.916 -31.485 1.00 97.31 744 CYS A C 1
ATOM 5739 O O . CYS A 1 744 ? 25.205 6.268 -31.820 1.00 97.31 744 CYS A O 1
ATOM 5741 N N . ARG A 1 745 ? 27.277 7.027 -32.269 1.00 97.62 745 ARG A N 1
ATOM 5742 C CA . ARG A 1 745 ? 27.349 6.439 -33.612 1.00 97.62 745 ARG A CA 1
ATOM 5743 C C . ARG A 1 745 ? 27.295 4.904 -33.589 1.00 97.62 745 ARG A C 1
ATOM 5745 O O . ARG A 1 745 ? 26.413 4.367 -34.257 1.00 97.62 745 ARG A O 1
ATOM 5752 N N . PRO A 1 746 ? 28.123 4.185 -32.802 1.00 98.06 746 PRO A N 1
ATOM 5753 C CA . PRO A 1 746 ? 28.015 2.729 -32.679 1.00 98.06 746 PRO A CA 1
ATOM 5754 C C . PRO A 1 746 ? 26.618 2.229 -32.284 1.00 98.06 746 PRO A C 1
ATOM 5756 O O . PRO A 1 746 ? 26.156 1.215 -32.810 1.00 98.06 746 PRO A O 1
ATOM 5759 N N . ILE A 1 747 ? 25.927 2.940 -31.384 1.00 98.25 747 ILE A N 1
ATOM 5760 C CA . ILE A 1 747 ? 24.564 2.590 -30.955 1.00 98.25 747 ILE A CA 1
ATOM 5761 C C . ILE A 1 747 ? 23.562 2.790 -32.094 1.00 98.25 747 ILE A C 1
ATOM 5763 O O . ILE A 1 747 ? 22.767 1.892 -32.369 1.00 98.25 747 ILE A O 1
ATOM 5767 N N . ALA A 1 748 ? 23.607 3.934 -32.777 1.00 98.31 748 ALA A N 1
ATOM 5768 C CA . ALA A 1 748 ? 22.724 4.214 -33.906 1.00 98.31 748 ALA A CA 1
ATOM 5769 C C . ALA A 1 748 ? 22.934 3.216 -35.060 1.00 98.31 748 ALA A C 1
ATOM 5771 O O . ALA A 1 748 ? 21.967 2.720 -35.635 1.00 98.31 748 ALA A O 1
ATOM 5772 N N . GLU A 1 749 ? 24.182 2.847 -35.358 1.00 98.31 749 GLU A N 1
ATOM 5773 C CA . GLU A 1 749 ? 24.493 1.823 -36.359 1.00 98.31 749 GLU A CA 1
ATOM 5774 C C . GLU A 1 749 ? 23.964 0.438 -35.950 1.00 98.31 749 GLU A C 1
ATOM 5776 O O . GLU A 1 749 ? 23.435 -0.287 -36.793 1.00 98.31 749 GLU A O 1
ATOM 5781 N N . LEU A 1 750 ? 24.062 0.068 -34.667 1.00 98.19 750 LEU A N 1
ATOM 5782 C CA . LEU A 1 750 ? 23.467 -1.165 -34.140 1.00 98.19 750 LEU A CA 1
ATOM 5783 C C . LEU A 1 750 ? 21.943 -1.172 -34.314 1.00 98.19 750 LEU A C 1
ATOM 5785 O O . LEU A 1 750 ? 21.397 -2.154 -34.817 1.00 98.19 750 LEU A O 1
ATOM 5789 N N . MET A 1 751 ? 21.274 -0.080 -33.937 1.00 98.44 751 MET A N 1
ATOM 5790 C CA . MET A 1 751 ? 19.823 0.072 -34.084 1.00 98.44 751 MET A CA 1
ATOM 5791 C C . MET A 1 751 ? 19.392 -0.040 -35.545 1.00 98.44 751 MET A C 1
ATOM 5793 O O . MET A 1 751 ? 18.479 -0.802 -35.855 1.00 98.44 751 MET A O 1
ATOM 5797 N N . ALA A 1 752 ? 20.085 0.656 -36.449 1.00 98.25 752 ALA A N 1
ATOM 5798 C CA . ALA A 1 752 ? 19.787 0.619 -37.875 1.00 98.25 752 ALA A CA 1
ATOM 5799 C C . ALA A 1 752 ? 19.987 -0.780 -38.474 1.00 98.25 752 ALA A C 1
ATOM 5801 O O . ALA A 1 752 ? 19.138 -1.253 -39.228 1.00 98.25 752 ALA A O 1
ATOM 5802 N N . ARG A 1 753 ? 21.077 -1.478 -38.118 1.00 98.12 753 ARG A N 1
ATOM 5803 C CA . ARG A 1 753 ? 21.311 -2.862 -38.567 1.00 98.12 753 ARG A CA 1
ATOM 5804 C C . ARG A 1 753 ? 20.205 -3.800 -38.094 1.00 98.12 753 ARG A C 1
ATOM 5806 O O . ARG A 1 753 ? 19.655 -4.526 -38.916 1.00 98.12 753 ARG A O 1
ATOM 5813 N N . GLN A 1 754 ? 19.864 -3.760 -36.807 1.00 97.62 754 GLN A N 1
ATOM 5814 C CA . GLN A 1 754 ? 18.814 -4.609 -36.245 1.00 97.62 754 GLN A CA 1
ATOM 5815 C C . GLN A 1 754 ? 17.454 -4.329 -36.899 1.00 97.62 754 GLN A C 1
ATOM 5817 O O . GLN A 1 754 ? 16.751 -5.257 -37.298 1.00 97.62 754 GLN A O 1
ATOM 5822 N N . TYR A 1 755 ? 17.098 -3.054 -37.063 1.00 97.62 755 TYR A N 1
ATOM 5823 C CA . TYR A 1 755 ? 15.841 -2.665 -37.694 1.00 97.62 755 TYR A CA 1
ATOM 5824 C C . TYR A 1 755 ? 15.756 -3.137 -39.151 1.00 97.62 755 TYR A C 1
ATOM 5826 O O . TYR A 1 755 ? 14.737 -3.684 -39.555 1.00 97.62 755 TYR A O 1
ATOM 5834 N N . ARG A 1 756 ? 16.832 -2.995 -39.936 1.00 97.38 756 ARG A N 1
ATOM 5835 C CA . ARG A 1 756 ? 16.870 -3.460 -41.335 1.00 97.38 756 ARG A CA 1
ATOM 5836 C C . ARG A 1 756 ? 16.790 -4.984 -41.456 1.00 97.38 756 ARG A C 1
ATOM 5838 O O . ARG A 1 756 ? 16.223 -5.477 -42.422 1.00 97.38 756 ARG A O 1
ATOM 5845 N N . GLN A 1 757 ? 17.341 -5.724 -40.492 1.00 96.44 757 GLN A N 1
ATOM 5846 C CA . GLN A 1 757 ? 17.243 -7.188 -40.457 1.00 96.44 757 GLN A CA 1
ATOM 5847 C C . GLN A 1 757 ? 15.823 -7.667 -40.141 1.00 96.44 757 GLN A C 1
ATOM 5849 O O . GLN A 1 757 ? 15.365 -8.648 -40.723 1.00 96.44 757 GLN A O 1
ATOM 5854 N N . ARG A 1 758 ? 15.127 -6.988 -39.223 1.00 95.62 758 ARG A N 1
ATOM 5855 C CA . ARG A 1 758 ? 13.748 -7.314 -38.843 1.00 95.62 758 ARG A CA 1
ATOM 5856 C C . ARG A 1 758 ? 12.950 -6.027 -38.600 1.00 95.62 758 ARG A C 1
ATOM 5858 O O . ARG A 1 758 ? 12.897 -5.569 -37.455 1.00 95.62 758 ARG A O 1
ATOM 5865 N N . PRO A 1 759 ? 12.326 -5.440 -39.636 1.00 95.75 759 PRO A N 1
ATOM 5866 C CA . PRO A 1 759 ? 11.486 -4.258 -39.471 1.00 95.75 759 PRO A CA 1
ATOM 5867 C C . PRO A 1 759 ? 10.292 -4.540 -38.555 1.00 95.75 759 PRO A C 1
ATOM 5869 O O . PRO A 1 759 ? 9.718 -5.628 -38.574 1.00 95.75 759 PRO A O 1
ATOM 5872 N N . GLY A 1 760 ? 9.923 -3.556 -37.741 1.00 95.44 760 GLY A N 1
ATOM 5873 C CA . GLY A 1 760 ? 8.822 -3.654 -36.784 1.00 95.44 760 GLY A CA 1
ATOM 5874 C C . GLY A 1 760 ? 8.956 -2.612 -35.685 1.00 95.44 760 GLY A C 1
ATOM 5875 O O . GLY A 1 760 ? 9.709 -1.645 -35.828 1.00 95.44 760 GLY A O 1
ATOM 5876 N N . ASN A 1 761 ? 8.224 -2.794 -34.591 1.00 96.38 761 ASN A N 1
ATOM 5877 C CA . ASN A 1 761 ? 8.255 -1.865 -33.469 1.00 96.38 761 ASN A CA 1
ATOM 5878 C C . ASN A 1 761 ? 9.363 -2.188 -32.468 1.00 96.38 761 ASN A C 1
ATOM 5880 O O . ASN A 1 761 ? 9.406 -3.283 -31.897 1.00 96.38 761 ASN A O 1
ATOM 5884 N N . TYR A 1 762 ? 10.189 -1.186 -32.185 1.00 97.12 762 TYR A N 1
ATOM 5885 C CA . TYR A 1 762 ? 11.230 -1.238 -31.169 1.00 97.12 762 TYR A CA 1
ATOM 5886 C C . TYR A 1 762 ? 11.072 -0.108 -30.157 1.00 97.12 762 TYR A C 1
ATOM 5888 O O . TYR A 1 762 ? 10.592 0.980 -30.480 1.00 97.12 762 TYR A O 1
ATOM 5896 N N . LEU A 1 763 ? 11.539 -0.345 -28.933 1.00 95.94 763 LEU A N 1
ATOM 5897 C CA . LEU A 1 763 ? 11.616 0.677 -27.893 1.00 95.94 763 LEU A CA 1
ATOM 5898 C C . LEU A 1 763 ? 13.046 0.772 -27.356 1.00 95.94 763 LEU A C 1
ATOM 5900 O O . LEU A 1 763 ? 13.627 -0.209 -26.891 1.00 95.94 763 LEU A O 1
ATOM 5904 N N . ALA A 1 764 ? 13.624 1.963 -27.446 1.00 97.31 764 ALA A N 1
ATOM 5905 C CA . ALA A 1 764 ? 14.979 2.265 -27.021 1.00 97.31 764 ALA A CA 1
ATOM 5906 C C . ALA A 1 764 ? 14.974 3.090 -25.731 1.00 97.31 764 ALA A C 1
ATOM 5908 O O . ALA A 1 764 ? 14.340 4.143 -25.655 1.00 97.31 764 ALA A O 1
ATOM 5909 N N . PHE A 1 765 ? 15.707 2.619 -24.725 1.00 96.75 765 PHE A N 1
ATOM 5910 C CA . PHE A 1 765 ? 15.770 3.198 -23.390 1.00 96.75 765 PHE A CA 1
ATOM 5911 C C . PHE A 1 765 ? 17.153 3.769 -23.077 1.00 96.75 765 PHE A C 1
ATOM 5913 O O . PHE A 1 765 ? 18.167 3.079 -23.192 1.00 96.75 765 PHE A O 1
ATOM 5920 N N . PHE A 1 766 ? 17.175 5.014 -22.597 1.00 95.44 766 PHE A N 1
ATOM 5921 C CA . PHE A 1 766 ? 18.395 5.762 -22.280 1.00 95.44 766 PHE A CA 1
ATOM 5922 C C . PHE A 1 766 ? 18.382 6.302 -20.849 1.00 95.44 766 PHE A C 1
ATOM 5924 O O . PHE A 1 766 ? 17.331 6.461 -20.235 1.00 95.44 766 PHE A O 1
ATOM 5931 N N . SER A 1 767 ? 19.558 6.637 -20.315 1.00 91.94 767 SER A N 1
ATOM 5932 C CA . SER A 1 767 ? 19.698 7.183 -18.954 1.00 91.94 767 SER A CA 1
ATOM 5933 C C . SER A 1 767 ? 19.214 8.627 -18.786 1.00 91.94 767 SER A C 1
ATOM 5935 O O . SER A 1 767 ? 19.062 9.093 -17.663 1.00 91.94 767 SER A O 1
ATOM 5937 N N . SER A 1 768 ? 19.073 9.385 -19.875 1.00 91.31 768 SER A N 1
ATOM 5938 C CA . SER A 1 768 ? 18.669 10.791 -19.816 1.00 91.31 768 SER A CA 1
ATOM 5939 C C . SER A 1 768 ? 18.115 11.269 -21.153 1.00 91.31 768 SER A C 1
ATOM 5941 O O . SER A 1 768 ? 18.468 10.738 -22.204 1.00 91.31 768 SER A O 1
ATOM 5943 N N . PHE A 1 769 ? 17.307 12.330 -21.108 1.00 92.38 769 PHE A N 1
ATOM 5944 C CA . PHE A 1 769 ? 16.804 13.011 -22.303 1.00 92.38 769 PHE A CA 1
ATOM 5945 C C . PHE A 1 769 ? 17.925 13.513 -23.215 1.00 92.38 769 PHE A C 1
ATOM 5947 O O . PHE A 1 769 ? 17.818 13.402 -24.424 1.00 92.38 769 PHE A O 1
ATOM 5954 N N . ALA A 1 770 ? 19.017 14.032 -22.645 1.00 93.12 770 ALA A N 1
ATOM 5955 C CA . ALA A 1 770 ? 20.136 14.524 -23.445 1.00 93.12 770 ALA A CA 1
ATOM 5956 C C . ALA A 1 770 ? 20.776 13.395 -24.268 1.00 93.12 770 ALA A C 1
ATOM 5958 O O . ALA A 1 770 ? 20.984 13.549 -25.465 1.00 93.12 770 ALA A O 1
ATOM 5959 N N . TYR A 1 771 ? 21.029 12.241 -23.641 1.00 95.25 771 TYR A N 1
ATOM 5960 C CA . TYR A 1 771 ? 21.644 11.112 -24.336 1.00 95.25 771 TYR A CA 1
ATOM 5961 C C . TYR A 1 771 ? 20.692 10.472 -25.353 1.00 95.25 771 TYR A C 1
ATOM 5963 O O . TYR A 1 771 ? 21.107 10.117 -26.452 1.00 95.25 771 TYR A O 1
ATOM 5971 N N . LEU A 1 772 ? 19.402 10.397 -25.011 1.00 95.94 772 LEU A N 1
ATOM 5972 C CA . LEU A 1 772 ? 18.337 10.004 -25.931 1.00 95.94 772 LEU A CA 1
ATOM 5973 C C . LEU A 1 772 ? 18.364 10.860 -27.203 1.00 95.94 772 LEU A C 1
ATOM 5975 O O . LEU A 1 772 ? 18.425 10.312 -28.299 1.00 95.94 772 LEU A O 1
ATOM 5979 N N . GLU A 1 773 ? 18.355 12.189 -27.061 1.00 96.81 773 GLU A N 1
ATOM 5980 C CA . GLU A 1 773 ? 18.344 13.115 -28.198 1.00 96.81 773 GLU A CA 1
ATOM 5981 C C . GLU A 1 773 ? 19.609 13.009 -29.053 1.00 96.81 773 GLU A C 1
ATOM 5983 O O . GLU A 1 773 ? 19.514 13.050 -30.282 1.00 96.81 773 GLU A O 1
ATOM 5988 N N . GLN A 1 774 ? 20.781 12.829 -28.431 1.00 97.31 774 GLN A N 1
ATOM 5989 C CA . GLN A 1 774 ? 22.039 12.621 -29.153 1.00 97.31 774 GLN A CA 1
ATOM 5990 C C . GLN A 1 774 ? 21.951 11.386 -30.060 1.00 97.31 774 GLN A C 1
ATOM 5992 O O . GLN A 1 774 ? 22.140 11.499 -31.271 1.00 97.31 774 GLN A O 1
ATOM 5997 N N . VAL A 1 775 ? 21.582 10.225 -29.507 1.00 98.25 775 VAL A N 1
ATOM 5998 C CA . VAL A 1 775 ? 21.511 8.967 -30.270 1.00 98.25 775 VAL A CA 1
ATOM 5999 C C . VAL A 1 775 ? 20.401 9.000 -31.319 1.00 98.25 775 VAL A C 1
ATOM 6001 O O . VAL A 1 775 ? 20.620 8.578 -32.452 1.00 98.25 775 VAL A O 1
ATOM 6004 N N . ALA A 1 776 ? 19.228 9.540 -30.982 1.00 98.06 776 ALA A N 1
ATOM 6005 C CA . ALA A 1 776 ? 18.106 9.664 -31.910 1.00 98.06 776 ALA A CA 1
ATOM 6006 C C . ALA A 1 776 ? 18.444 10.575 -33.105 1.00 98.06 776 ALA A C 1
ATOM 6008 O O . ALA A 1 776 ? 18.102 10.279 -34.253 1.00 98.06 776 ALA A O 1
ATOM 6009 N N . SER A 1 777 ? 19.173 11.667 -32.854 1.00 98.12 777 SER A N 1
ATOM 6010 C CA . SER A 1 777 ? 19.653 12.572 -33.904 1.00 98.12 777 SER A CA 1
ATOM 6011 C C . SER A 1 777 ? 20.731 11.919 -34.767 1.00 98.12 777 SER A C 1
ATOM 6013 O O . SER A 1 777 ? 20.675 12.033 -35.990 1.00 98.12 777 SER A O 1
ATOM 6015 N N . THR A 1 778 ? 21.659 11.165 -34.169 1.00 98.25 778 THR A N 1
ATOM 6016 C CA . THR A 1 778 ? 22.638 10.371 -34.927 1.00 98.25 778 THR A CA 1
ATOM 6017 C C . THR A 1 778 ? 21.954 9.309 -35.793 1.00 98.25 778 THR A C 1
ATOM 6019 O O . THR A 1 778 ? 22.318 9.150 -36.955 1.00 98.25 778 THR A O 1
ATOM 6022 N N . LEU A 1 779 ? 20.919 8.627 -35.287 1.00 98.38 779 LEU A N 1
ATOM 6023 C CA . LEU A 1 779 ? 20.133 7.679 -36.082 1.00 98.38 779 LEU A CA 1
ATOM 6024 C C . LEU A 1 779 ? 19.417 8.374 -37.246 1.00 98.38 779 LEU A C 1
ATOM 6026 O O . LEU A 1 779 ? 19.469 7.868 -38.360 1.00 98.38 779 LEU A O 1
ATOM 6030 N N . GLN A 1 780 ? 18.817 9.549 -37.017 1.00 98.12 780 GLN A N 1
ATOM 6031 C CA . GLN A 1 780 ? 18.138 10.313 -38.075 1.00 98.12 780 GLN A CA 1
ATOM 6032 C C . GLN A 1 780 ? 19.084 10.673 -39.227 1.00 98.12 780 GLN A C 1
ATOM 6034 O O . GLN A 1 780 ? 18.662 10.710 -40.378 1.00 98.12 780 GLN A O 1
ATOM 6039 N N . GLN A 1 781 ? 20.351 10.956 -38.913 1.00 97.69 781 GLN A N 1
ATOM 6040 C CA . GLN A 1 781 ? 21.378 11.280 -39.903 1.00 97.69 781 GLN A CA 1
ATOM 6041 C C . GLN A 1 781 ? 21.886 10.038 -40.648 1.00 97.69 781 GLN A C 1
ATOM 6043 O O . GLN A 1 781 ? 22.121 10.105 -41.850 1.00 97.69 781 GLN A O 1
ATOM 6048 N N . LEU A 1 782 ? 22.071 8.912 -39.948 1.00 97.25 782 LEU A N 1
ATOM 6049 C CA . LEU A 1 782 ? 22.634 7.679 -40.518 1.00 97.25 782 LEU A CA 1
ATOM 6050 C C . LEU A 1 782 ? 21.608 6.803 -41.252 1.00 97.25 782 LEU A C 1
ATOM 6052 O O . LEU A 1 782 ? 21.986 6.019 -42.123 1.00 97.25 782 LEU A O 1
ATOM 6056 N N . ALA A 1 783 ? 20.343 6.875 -40.850 1.00 97.00 783 ALA A N 1
ATOM 6057 C CA . ALA A 1 783 ? 19.258 6.040 -41.350 1.00 97.00 783 ALA A CA 1
ATOM 6058 C C . ALA A 1 783 ? 17.928 6.827 -41.352 1.00 97.00 783 ALA A C 1
ATOM 6060 O O . ALA A 1 783 ? 17.026 6.519 -40.563 1.00 97.00 783 ALA A O 1
ATOM 6061 N N . PRO A 1 784 ? 17.798 7.875 -42.193 1.00 96.75 784 PRO A N 1
ATOM 6062 C CA . PRO A 1 784 ? 16.609 8.727 -42.234 1.00 96.75 784 PRO A CA 1
ATOM 6063 C C . PRO A 1 784 ? 15.331 7.982 -42.638 1.00 96.75 784 PRO A C 1
ATOM 6065 O O . PRO A 1 784 ? 14.237 8.484 -42.390 1.00 96.75 784 PRO A O 1
ATOM 6068 N N . GLU A 1 785 ? 15.460 6.799 -43.242 1.00 96.06 785 GLU A N 1
ATOM 6069 C CA . GLU A 1 785 ? 14.353 5.927 -43.629 1.00 96.06 785 GLU A CA 1
ATOM 6070 C C . GLU A 1 785 ? 13.647 5.256 -42.443 1.00 96.06 785 GLU A C 1
ATOM 6072 O O . GLU A 1 785 ? 12.529 4.774 -42.606 1.00 96.06 785 GLU A O 1
ATOM 6077 N N . ILE A 1 786 ? 14.279 5.195 -41.265 1.00 97.44 786 ILE A N 1
ATOM 6078 C CA . ILE A 1 786 ? 13.725 4.512 -40.090 1.00 97.44 786 ILE A CA 1
ATOM 6079 C C . ILE A 1 786 ? 12.779 5.465 -39.346 1.00 97.44 786 ILE A C 1
ATOM 6081 O O . ILE A 1 786 ? 13.241 6.473 -38.800 1.00 97.44 786 ILE A O 1
ATOM 6085 N N . PRO A 1 787 ? 11.473 5.150 -39.238 1.00 97.06 787 PRO A N 1
ATOM 6086 C CA . PRO A 1 787 ? 10.546 5.962 -38.464 1.00 97.06 787 PRO A CA 1
ATOM 6087 C C . PRO A 1 787 ? 10.958 5.991 -36.991 1.00 97.06 787 PRO A C 1
ATOM 6089 O O . PRO A 1 787 ? 11.183 4.945 -36.376 1.00 97.06 787 PRO A O 1
ATOM 6092 N N . GLN A 1 788 ? 11.032 7.185 -36.405 1.00 96.56 788 GLN A N 1
ATOM 6093 C CA . GLN A 1 788 ? 11.362 7.361 -34.993 1.00 96.56 788 GLN A CA 1
ATOM 6094 C C . GLN A 1 788 ? 10.472 8.407 -34.326 1.00 96.56 788 GLN A C 1
ATOM 6096 O O . GLN A 1 788 ? 10.047 9.381 -34.947 1.00 96.56 788 GLN A O 1
ATOM 6101 N N . TRP A 1 789 ? 10.219 8.228 -33.033 1.00 95.69 789 TRP A N 1
ATOM 6102 C CA . TRP A 1 789 ? 9.520 9.208 -32.202 1.00 95.69 789 TRP A CA 1
ATOM 6103 C C . TRP A 1 789 ? 10.110 9.225 -30.792 1.00 95.69 789 TRP A C 1
ATOM 6105 O O . TRP A 1 789 ? 10.644 8.224 -30.315 1.00 95.69 789 TRP A O 1
ATOM 6115 N N . ARG A 1 790 ? 10.055 10.382 -30.124 1.00 94.94 790 ARG A N 1
ATOM 6116 C CA . ARG A 1 790 ? 10.845 10.658 -28.914 1.00 94.94 790 ARG A CA 1
ATOM 6117 C C . ARG A 1 790 ? 9.962 11.064 -27.746 1.00 94.94 790 ARG A C 1
ATOM 6119 O O . ARG A 1 790 ? 9.021 11.839 -27.908 1.00 94.94 790 ARG A O 1
ATOM 6126 N N . GLN A 1 791 ? 10.289 10.562 -26.560 1.00 93.75 791 GLN A N 1
ATOM 6127 C CA . GLN A 1 791 ? 9.759 11.078 -25.308 1.00 93.75 791 GLN A CA 1
ATOM 6128 C C . GLN A 1 791 ? 10.319 12.481 -25.044 1.00 93.75 791 GLN A C 1
ATOM 6130 O O . GLN A 1 791 ? 11.532 12.675 -25.040 1.00 93.75 791 GLN A O 1
ATOM 6135 N N . THR A 1 792 ? 9.450 13.439 -24.719 1.00 89.19 792 THR A N 1
ATOM 6136 C CA . THR A 1 792 ? 9.847 14.789 -24.290 1.00 89.19 792 THR A CA 1
ATOM 6137 C C . THR A 1 792 ? 9.708 14.945 -22.772 1.00 89.19 792 THR A C 1
ATOM 6139 O O . THR A 1 792 ? 9.010 14.174 -22.106 1.00 89.19 792 THR A O 1
ATOM 6142 N N . ARG A 1 793 ? 10.400 15.934 -22.187 1.00 85.38 793 ARG A N 1
ATOM 6143 C CA . ARG A 1 793 ? 10.411 16.158 -20.725 1.00 85.38 793 ARG A CA 1
ATOM 6144 C C . ARG A 1 793 ? 9.031 16.489 -20.148 1.00 85.38 793 ARG A C 1
ATOM 6146 O O . ARG A 1 793 ? 8.778 16.169 -18.993 1.00 85.38 793 ARG A O 1
ATOM 6153 N N . ALA A 1 794 ? 8.161 17.111 -20.942 1.00 84.88 794 ALA A N 1
ATOM 6154 C CA . ALA A 1 794 ? 6.878 17.658 -20.507 1.00 84.88 794 ALA A CA 1
ATOM 6155 C C . ALA A 1 794 ? 5.681 17.020 -21.235 1.00 84.88 794 ALA A C 1
ATOM 6157 O O . ALA A 1 794 ? 4.727 17.714 -21.561 1.00 84.88 794 ALA A O 1
ATOM 6158 N N . MET A 1 795 ? 5.726 15.706 -21.496 1.00 85.38 795 MET A N 1
ATOM 6159 C CA . MET A 1 795 ? 4.579 15.006 -22.090 1.00 85.38 795 MET A CA 1
ATOM 6160 C C . MET A 1 795 ? 3.385 14.962 -21.131 1.00 85.38 795 MET A C 1
ATOM 6162 O O . MET A 1 795 ? 3.477 14.367 -20.046 1.00 85.38 795 MET A O 1
ATOM 6166 N N . THR A 1 796 ? 2.264 15.517 -21.582 1.00 86.19 796 THR A N 1
ATOM 6167 C CA . THR A 1 796 ? 0.922 15.347 -21.010 1.00 86.19 796 THR A CA 1
ATOM 6168 C C . THR A 1 796 ? 0.466 13.886 -21.084 1.00 86.19 796 THR A C 1
ATOM 6170 O O . THR A 1 796 ? 1.000 13.085 -21.853 1.00 86.19 796 THR A O 1
ATOM 6173 N N . GLU A 1 797 ? -0.549 13.513 -20.302 1.00 79.50 797 GLU A N 1
ATOM 6174 C CA . GLU A 1 797 ? -1.104 12.149 -20.322 1.00 79.50 797 GLU A CA 1
ATOM 6175 C C . GLU A 1 797 ? -1.638 11.760 -21.715 1.00 79.50 797 GLU A C 1
ATOM 6177 O O . GLU A 1 797 ? -1.457 10.628 -22.172 1.00 79.50 797 GLU A O 1
ATOM 6182 N N . ALA A 1 798 ? -2.228 12.721 -22.433 1.00 84.00 798 ALA A N 1
ATOM 6183 C CA . ALA A 1 798 ? -2.702 12.535 -23.801 1.00 84.00 798 ALA A CA 1
ATOM 6184 C C . ALA A 1 798 ? -1.543 12.257 -24.775 1.00 84.00 798 ALA A C 1
ATOM 6186 O O . ALA A 1 798 ? -1.617 11.326 -25.574 1.00 84.00 798 ALA A O 1
ATOM 6187 N N . GLU A 1 799 ? -0.435 12.996 -24.671 1.00 88.69 799 GLU A N 1
ATOM 6188 C CA . GLU A 1 799 ? 0.759 12.760 -25.493 1.00 88.69 799 GLU A CA 1
ATOM 6189 C C . GLU A 1 799 ? 1.434 11.426 -25.165 1.00 88.69 799 GLU A C 1
ATOM 6191 O O . GLU A 1 799 ? 1.890 10.732 -26.075 1.00 88.69 799 GLU A O 1
ATOM 6196 N N . ARG A 1 800 ? 1.462 11.024 -23.887 1.00 85.50 800 ARG A N 1
ATOM 6197 C CA . ARG A 1 800 ? 1.955 9.697 -23.477 1.00 85.50 800 ARG A CA 1
ATOM 6198 C C . ARG A 1 800 ? 1.110 8.581 -24.071 1.00 85.50 800 ARG A C 1
ATOM 6200 O O . ARG A 1 800 ? 1.649 7.617 -24.609 1.00 85.50 800 ARG A O 1
ATOM 6207 N N . THR A 1 801 ? -0.206 8.742 -24.023 1.00 85.00 801 THR A N 1
ATOM 6208 C CA . THR A 1 801 ? -1.151 7.811 -24.645 1.00 85.00 801 THR A CA 1
ATOM 6209 C C . THR A 1 801 ? -0.913 7.739 -26.153 1.00 85.00 801 THR A C 1
ATOM 6211 O O . THR A 1 801 ? -0.751 6.647 -26.694 1.00 85.00 801 THR A O 1
ATOM 6214 N N . GLY A 1 802 ? -0.761 8.885 -26.821 1.00 89.44 802 GLY A N 1
ATOM 6215 C CA . GLY A 1 802 ? -0.430 8.950 -28.244 1.00 89.44 802 GLY A CA 1
ATOM 6216 C C . GLY A 1 802 ? 0.938 8.342 -28.591 1.00 89.44 802 GLY A C 1
ATOM 6217 O O . GLY A 1 802 ? 1.103 7.767 -29.664 1.00 89.44 802 GLY A O 1
ATOM 6218 N N . PHE A 1 803 ? 1.940 8.427 -27.708 1.00 91.50 803 PHE A N 1
ATOM 6219 C CA . PHE A 1 803 ? 3.227 7.732 -27.872 1.00 91.50 803 PHE A CA 1
ATOM 6220 C C . PHE A 1 803 ? 3.032 6.210 -27.889 1.00 91.50 803 PHE A C 1
ATOM 6222 O O . PHE A 1 803 ? 3.573 5.534 -28.760 1.00 91.50 803 PHE A O 1
ATOM 6229 N N . ILE A 1 804 ? 2.239 5.679 -26.954 1.00 88.81 804 ILE A N 1
ATOM 6230 C CA . ILE A 1 804 ? 1.974 4.238 -26.807 1.00 88.81 804 ILE A CA 1
ATOM 6231 C C . ILE A 1 804 ? 1.099 3.709 -27.947 1.00 88.81 804 ILE A C 1
ATOM 6233 O O . ILE A 1 804 ? 1.347 2.623 -28.461 1.00 88.81 804 ILE A O 1
ATOM 6237 N N . GLN A 1 805 ? 0.101 4.475 -28.386 1.00 89.75 805 GLN A N 1
ATOM 6238 C CA . GLN A 1 805 ? -0.827 4.065 -29.446 1.00 89.75 805 GLN A CA 1
ATOM 6239 C C . GLN A 1 805 ? -0.158 3.851 -30.812 1.00 89.75 805 GLN A C 1
ATOM 6241 O O . GLN A 1 805 ? -0.736 3.180 -31.662 1.00 89.75 805 GLN A O 1
ATOM 6246 N N . ARG A 1 806 ? 1.067 4.356 -31.018 1.00 91.31 806 ARG A N 1
ATOM 6247 C CA . ARG A 1 806 ? 1.868 4.088 -32.228 1.00 91.31 806 ARG A CA 1
ATOM 6248 C C . ARG A 1 806 ? 2.357 2.641 -32.325 1.00 91.31 806 ARG A C 1
ATOM 6250 O O . ARG A 1 806 ? 2.655 2.180 -33.420 1.00 91.31 806 ARG A O 1
ATOM 6257 N N . PHE A 1 807 ? 2.417 1.920 -31.207 1.00 92.56 807 PHE A N 1
ATOM 6258 C CA . PHE A 1 807 ? 2.796 0.508 -31.162 1.00 92.56 807 PHE A CA 1
ATOM 6259 C C . PHE A 1 807 ? 1.596 -0.379 -31.542 1.00 92.56 807 PHE A C 1
ATOM 6261 O O . PHE A 1 807 ? 0.950 -1.005 -30.692 1.00 92.56 807 PHE A O 1
ATOM 6268 N N . THR A 1 808 ? 1.264 -0.395 -32.833 1.00 92.75 808 THR A N 1
ATOM 6269 C CA . THR A 1 808 ? 0.248 -1.282 -33.426 1.00 92.75 808 THR A CA 1
ATOM 6270 C C . THR A 1 808 ? 0.879 -2.599 -33.895 1.00 92.75 808 THR A C 1
ATOM 6272 O O . THR A 1 808 ? 2.088 -2.638 -34.110 1.00 92.75 808 THR A O 1
ATOM 6275 N N . PRO A 1 809 ? 0.119 -3.696 -34.059 1.00 91.12 809 PRO A N 1
ATOM 6276 C CA . PRO A 1 809 ? 0.679 -4.978 -34.502 1.00 91.12 809 PRO A CA 1
ATOM 6277 C C . PRO A 1 809 ? 1.439 -4.915 -35.840 1.00 91.12 809 PRO A C 1
ATOM 6279 O O . PRO A 1 809 ? 2.417 -5.641 -36.013 1.00 91.12 809 PRO A O 1
ATOM 6282 N N . GLU A 1 810 ? 1.022 -4.034 -36.749 1.00 91.56 810 GLU A N 1
ATOM 6283 C CA . GLU A 1 810 ? 1.629 -3.781 -38.065 1.00 91.56 810 GLU A CA 1
ATOM 6284 C C . GLU A 1 810 ? 2.595 -2.583 -38.057 1.00 91.56 810 GLU A C 1
ATOM 6286 O O . GLU A 1 810 ? 3.170 -2.231 -39.088 1.00 91.56 810 GLU A O 1
ATOM 6291 N N . GLY A 1 811 ? 2.750 -1.923 -36.906 1.00 91.56 811 GLY A N 1
ATOM 6292 C CA . GLY A 1 811 ? 3.564 -0.724 -36.757 1.00 91.56 811 GLY A CA 1
ATOM 6293 C C . GLY A 1 811 ? 5.046 -0.994 -37.004 1.00 91.56 811 GLY A C 1
ATOM 6294 O O . GLY A 1 811 ? 5.572 -2.076 -36.724 1.00 91.56 811 GLY A O 1
ATOM 6295 N N . GLN A 1 812 ? 5.735 0.017 -37.527 1.00 95.19 812 GLN A N 1
ATOM 6296 C CA . GLN A 1 812 ? 7.166 -0.043 -37.777 1.00 95.19 812 GLN A CA 1
ATOM 6297 C C . GLN A 1 812 ? 7.840 1.250 -37.327 1.00 95.19 812 GLN A C 1
ATOM 6299 O O . GLN A 1 812 ? 7.479 2.341 -37.764 1.00 95.19 812 GLN A O 1
ATOM 6304 N N . GLY A 1 813 ? 8.865 1.121 -36.490 1.00 96.75 813 GLY A N 1
ATOM 6305 C CA . GLY A 1 813 ? 9.711 2.233 -36.073 1.00 96.75 813 GLY A CA 1
ATOM 6306 C C . GLY A 1 813 ? 10.311 2.046 -34.686 1.00 96.75 813 GLY A C 1
ATOM 6307 O O . GLY A 1 813 ? 10.129 1.015 -34.037 1.00 96.75 813 GLY A O 1
ATOM 6308 N N . ILE A 1 814 ? 11.063 3.052 -34.249 1.00 98.06 814 ILE A N 1
ATOM 6309 C CA . ILE A 1 814 ? 11.781 3.046 -32.976 1.00 98.06 814 ILE A CA 1
ATOM 6310 C C . ILE A 1 814 ? 11.267 4.186 -32.096 1.00 98.06 814 ILE A C 1
ATOM 6312 O O . ILE A 1 814 ? 11.494 5.367 -32.370 1.00 98.06 814 ILE A O 1
ATOM 6316 N N . GLY A 1 815 ? 10.603 3.826 -31.000 1.00 96.62 815 GLY A N 1
ATOM 6317 C CA . GLY A 1 815 ? 10.297 4.762 -29.926 1.00 96.62 815 GLY A CA 1
ATOM 6318 C C . GLY A 1 815 ? 11.524 4.987 -29.047 1.00 96.62 815 GLY A C 1
ATOM 6319 O O . GLY A 1 815 ? 12.198 4.037 -28.660 1.00 96.62 815 GLY A O 1
ATOM 6320 N N . PHE A 1 816 ? 11.807 6.235 -28.694 1.00 97.19 816 PHE A N 1
ATOM 6321 C CA . PHE A 1 816 ? 12.904 6.617 -27.806 1.00 97.19 816 PHE A CA 1
ATOM 6322 C C . PHE A 1 816 ? 12.345 7.099 -26.467 1.00 97.19 816 PHE A C 1
ATOM 6324 O O . PHE A 1 816 ? 11.545 8.035 -26.431 1.00 97.19 816 PHE A O 1
ATOM 6331 N N . ALA A 1 817 ? 12.782 6.492 -25.363 1.00 94.69 817 ALA A N 1
ATOM 6332 C CA . ALA A 1 817 ? 12.323 6.803 -24.012 1.00 94.69 817 ALA A CA 1
ATOM 6333 C C . ALA A 1 817 ? 13.469 6.825 -22.985 1.00 94.69 817 ALA A C 1
ATOM 6335 O O . ALA A 1 817 ? 14.546 6.260 -23.185 1.00 94.69 817 ALA A O 1
ATOM 6336 N N . VAL A 1 818 ? 13.238 7.484 -21.851 1.00 92.12 818 VAL A N 1
ATOM 6337 C CA . VAL A 1 818 ? 14.151 7.468 -20.702 1.00 92.12 818 VAL A CA 1
ATOM 6338 C C . VAL A 1 818 ? 13.773 6.315 -19.770 1.00 92.12 818 VAL A C 1
ATOM 6340 O O . VAL A 1 818 ? 12.605 6.148 -19.406 1.00 92.12 818 VAL A O 1
ATOM 6343 N N . LEU A 1 819 ? 14.761 5.510 -19.373 1.00 88.88 819 LEU A N 1
ATOM 6344 C CA . LEU A 1 819 ? 14.558 4.396 -18.448 1.00 88.88 819 LEU A CA 1
ATOM 6345 C C . LEU A 1 819 ? 14.161 4.914 -17.056 1.00 88.88 819 LEU A C 1
ATOM 6347 O O . LEU A 1 819 ? 14.761 5.858 -16.550 1.00 88.88 819 LEU A O 1
ATOM 6351 N N . GLY A 1 820 ? 13.156 4.293 -16.431 1.00 72.94 820 GLY A N 1
ATOM 6352 C CA . GLY A 1 820 ? 12.588 4.758 -15.156 1.00 72.94 820 GLY A CA 1
ATOM 6353 C C . GLY A 1 820 ? 11.613 5.937 -15.285 1.00 72.94 820 GLY A C 1
ATOM 6354 O O . GLY A 1 820 ? 11.158 6.463 -14.275 1.00 72.94 820 GLY A O 1
ATOM 6355 N N . GLY A 1 821 ? 11.288 6.363 -16.512 1.00 66.75 821 GLY A N 1
ATOM 6356 C CA . GLY A 1 821 ? 10.186 7.283 -16.793 1.00 66.75 821 GLY A CA 1
ATOM 6357 C C . GLY A 1 821 ? 8.857 6.561 -17.050 1.00 66.75 821 GLY A C 1
ATOM 6358 O O . GLY A 1 821 ? 8.748 5.344 -16.922 1.00 66.75 821 GLY A O 1
ATOM 6359 N N . ALA A 1 822 ? 7.858 7.322 -17.507 1.00 62.03 822 ALA A N 1
ATOM 6360 C CA . ALA A 1 822 ? 6.488 6.865 -17.779 1.00 62.03 822 ALA A CA 1
ATOM 6361 C C . ALA A 1 822 ? 6.366 5.613 -18.663 1.00 62.03 822 ALA A C 1
ATOM 6363 O O . ALA A 1 822 ? 5.362 4.916 -18.591 1.00 62.03 822 ALA A O 1
ATOM 6364 N N . PHE A 1 823 ? 7.369 5.356 -19.509 1.00 72.31 823 PHE A N 1
ATOM 6365 C CA . PHE A 1 823 ? 7.336 4.267 -20.479 1.00 72.31 823 PHE A CA 1
ATOM 6366 C C . PHE A 1 823 ? 8.144 3.028 -20.070 1.00 72.31 823 PHE A C 1
ATOM 6368 O O . PHE A 1 823 ? 8.012 1.969 -20.681 1.00 72.31 823 PHE A O 1
ATOM 6375 N N . GLY A 1 824 ? 8.981 3.140 -19.031 1.00 56.22 824 GLY A N 1
ATOM 6376 C CA . GLY A 1 824 ? 9.715 1.999 -18.473 1.00 56.22 824 GLY A CA 1
ATOM 6377 C C . GLY A 1 824 ? 8.825 1.088 -17.625 1.00 56.22 824 GLY A C 1
ATOM 6378 O O . GLY A 1 824 ? 9.128 -0.090 -17.448 1.00 56.22 824 GLY A O 1
ATOM 6379 N N . GLU A 1 825 ? 7.687 1.612 -17.168 1.00 63.41 825 GLU A N 1
ATOM 6380 C CA . GLU A 1 825 ? 6.785 1.039 -16.170 1.00 63.41 825 GLU A CA 1
ATOM 6381 C C . GLU A 1 825 ? 5.322 1.068 -16.680 1.00 63.41 825 GLU A C 1
ATOM 6383 O O . GLU A 1 825 ? 4.915 2.009 -17.344 1.00 63.41 825 GLU A O 1
ATOM 6388 N N . GLY A 1 826 ? 4.515 0.027 -16.425 1.00 60.59 826 GLY A N 1
ATOM 6389 C CA . GLY A 1 826 ? 3.052 0.065 -16.644 1.00 60.59 826 GLY A CA 1
ATOM 6390 C C . GLY A 1 826 ? 2.448 -0.022 -18.064 1.00 60.59 826 GLY A C 1
ATOM 6391 O O . GLY A 1 826 ? 1.231 -0.141 -18.141 1.00 60.59 826 GLY A O 1
ATOM 6392 N N . ILE A 1 827 ? 3.210 -0.011 -19.167 1.00 72.25 827 ILE A N 1
ATOM 6393 C CA . ILE A 1 827 ? 2.636 -0.197 -20.528 1.00 72.25 827 ILE A CA 1
ATOM 6394 C C . ILE A 1 827 ? 2.361 -1.683 -20.832 1.00 72.25 827 ILE A C 1
ATOM 6396 O O . ILE A 1 827 ? 3.180 -2.541 -20.498 1.00 72.25 827 ILE A O 1
ATOM 6400 N N . ASP A 1 828 ? 1.283 -2.012 -21.537 1.00 72.44 828 ASP A N 1
ATOM 6401 C CA . ASP A 1 828 ? 1.122 -3.348 -22.117 1.00 72.44 828 ASP A CA 1
ATOM 6402 C C . ASP A 1 828 ? 1.165 -3.317 -23.650 1.00 72.44 828 ASP A C 1
ATOM 6404 O O . ASP A 1 828 ? 0.367 -2.632 -24.285 1.00 72.44 828 ASP A O 1
ATOM 6408 N N . LEU A 1 829 ? 2.143 -4.022 -24.231 1.00 80.94 829 LEU A N 1
ATOM 6409 C CA . LEU A 1 829 ? 2.407 -4.091 -25.676 1.00 80.94 829 LEU A CA 1
ATOM 6410 C C . LEU A 1 829 ? 2.529 -5.564 -26.115 1.00 80.94 829 LEU A C 1
ATOM 6412 O O . LEU A 1 829 ? 3.635 -6.012 -26.412 1.00 80.94 829 LEU A O 1
ATOM 6416 N N . PRO A 1 830 ? 1.430 -6.340 -26.106 1.00 79.44 830 PRO A N 1
ATOM 6417 C CA . PRO A 1 830 ? 1.470 -7.772 -26.400 1.00 79.44 830 PRO A CA 1
ATOM 6418 C C . PRO A 1 830 ? 1.669 -8.079 -27.892 1.00 79.44 830 PRO A C 1
ATOM 6420 O O . PRO A 1 830 ? 1.323 -7.273 -28.765 1.00 79.44 830 PRO A O 1
ATOM 6423 N N . GLY A 1 831 ? 2.161 -9.285 -28.187 1.00 82.62 831 GLY A N 1
ATOM 6424 C CA . GLY A 1 831 ? 2.315 -9.789 -29.551 1.00 82.62 831 GLY A CA 1
ATOM 6425 C C . GLY A 1 831 ? 3.349 -9.005 -30.360 1.00 82.62 831 GLY A C 1
ATOM 6426 O O . GLY A 1 831 ? 4.400 -8.618 -29.855 1.00 82.62 831 GLY A O 1
ATOM 6427 N N . SER A 1 832 ? 3.048 -8.723 -31.630 1.00 86.25 832 SER A N 1
ATOM 6428 C CA . SER A 1 832 ? 3.958 -7.988 -32.525 1.00 86.25 832 SER A CA 1
ATOM 6429 C C . SER A 1 832 ? 4.018 -6.476 -32.270 1.00 86.25 832 SER A C 1
ATOM 6431 O O . SER A 1 832 ? 4.758 -5.764 -32.950 1.00 86.25 832 SER A O 1
ATOM 6433 N N . ARG A 1 833 ? 3.280 -5.959 -31.276 1.00 90.94 833 ARG A N 1
ATOM 6434 C CA . ARG A 1 833 ? 3.300 -4.530 -30.925 1.00 90.94 833 ARG A CA 1
ATOM 6435 C C . ARG A 1 833 ? 4.662 -4.069 -30.417 1.00 90.94 833 ARG A C 1
ATOM 6437 O O . ARG A 1 833 ? 4.960 -2.889 -30.546 1.00 90.94 833 ARG A O 1
ATOM 6444 N N . LEU A 1 834 ? 5.491 -4.961 -29.877 1.00 92.75 834 LEU A N 1
ATOM 6445 C CA . LEU A 1 834 ? 6.875 -4.668 -29.507 1.00 92.75 834 LEU A CA 1
ATOM 6446 C C . LEU A 1 834 ? 7.760 -5.891 -29.766 1.00 92.75 834 LEU A C 1
ATOM 6448 O O . LEU A 1 834 ? 7.799 -6.817 -28.964 1.00 92.75 834 LEU A O 1
ATOM 6452 N N . ILE A 1 835 ? 8.510 -5.879 -30.867 1.00 94.81 835 ILE A N 1
ATOM 6453 C CA . ILE A 1 835 ? 9.350 -7.019 -31.273 1.00 94.81 835 ILE A CA 1
ATOM 6454 C C . ILE A 1 835 ? 10.797 -6.911 -30.787 1.00 94.81 835 ILE A C 1
ATOM 6456 O O . ILE A 1 835 ? 11.566 -7.866 -30.910 1.00 94.81 835 ILE A O 1
ATOM 6460 N N . GLY A 1 836 ? 11.197 -5.766 -30.234 1.00 95.56 836 GLY A N 1
ATOM 6461 C CA . GLY A 1 836 ? 12.514 -5.649 -29.636 1.00 95.56 836 GLY A CA 1
ATOM 6462 C C . GLY A 1 836 ? 12.73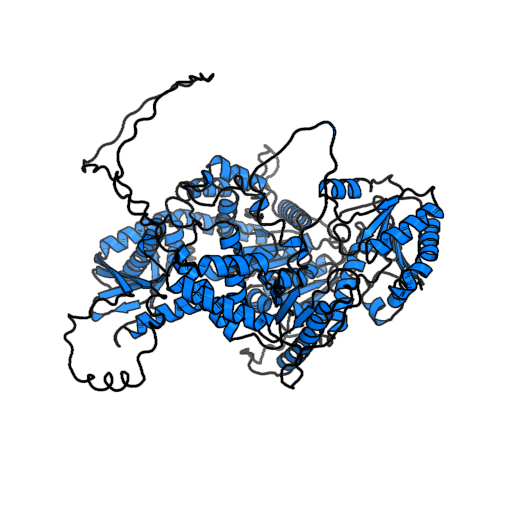3 -4.424 -28.764 1.00 95.56 836 GLY A C 1
ATOM 6463 O O . GLY A 1 836 ? 12.017 -3.425 -28.840 1.00 95.56 836 GLY A O 1
ATOM 6464 N N . ALA A 1 837 ? 13.760 -4.510 -27.925 1.00 96.56 837 ALA A N 1
ATOM 6465 C CA . ALA A 1 837 ? 14.159 -3.441 -27.022 1.00 96.56 837 ALA A CA 1
ATOM 6466 C C . ALA A 1 837 ? 15.666 -3.180 -27.085 1.00 96.56 837 ALA A C 1
ATOM 6468 O O . ALA A 1 837 ? 16.477 -4.108 -27.094 1.00 96.56 837 ALA A O 1
ATOM 6469 N N . PHE A 1 838 ? 16.043 -1.903 -27.058 1.00 97.88 838 PHE A N 1
ATOM 6470 C CA . PHE A 1 838 ? 17.428 -1.468 -26.887 1.00 97.88 838 PHE A CA 1
ATOM 6471 C C . PHE A 1 838 ? 17.575 -0.824 -25.511 1.00 97.88 838 PHE A C 1
ATOM 6473 O O . PHE A 1 838 ? 16.919 0.171 -25.222 1.00 97.88 838 PHE A O 1
ATOM 6480 N N . ILE A 1 839 ? 18.437 -1.367 -24.659 1.00 96.88 839 ILE A N 1
ATOM 6481 C CA . ILE A 1 839 ? 18.689 -0.853 -23.312 1.00 96.88 839 ILE A CA 1
ATOM 6482 C C . ILE A 1 839 ? 20.103 -0.278 -23.266 1.00 96.88 839 ILE A C 1
ATOM 6484 O O . ILE A 1 839 ? 21.066 -1.007 -23.045 1.00 96.88 839 ILE A O 1
ATOM 6488 N N . ALA A 1 840 ? 20.238 1.032 -23.465 1.00 96.56 840 ALA A N 1
ATOM 6489 C CA . ALA A 1 840 ? 21.522 1.737 -23.498 1.00 96.56 840 ALA A CA 1
ATOM 6490 C C . ALA A 1 840 ? 21.878 2.379 -22.149 1.00 96.56 840 ALA A C 1
ATOM 6492 O O . ALA A 1 840 ? 22.258 3.550 -22.074 1.00 96.56 840 ALA A O 1
ATOM 6493 N N . THR A 1 841 ? 21.670 1.638 -21.057 1.00 93.00 841 THR A N 1
ATOM 6494 C CA . THR A 1 841 ? 22.014 2.049 -19.689 1.00 93.00 841 THR A CA 1
ATOM 6495 C C . THR A 1 841 ? 21.789 0.906 -18.688 1.00 93.00 841 THR A C 1
ATOM 6497 O O . THR A 1 841 ? 20.973 0.022 -18.924 1.00 93.00 841 THR A O 1
ATOM 6500 N N . LEU A 1 842 ? 22.435 0.965 -17.518 1.00 90.06 842 LEU A N 1
ATOM 6501 C CA . LEU A 1 842 ? 22.091 0.126 -16.357 1.00 90.06 842 LEU A CA 1
ATOM 6502 C C . LEU A 1 842 ? 20.936 0.696 -15.513 1.00 90.06 842 LEU A C 1
ATOM 6504 O O . LEU A 1 842 ? 20.599 0.130 -14.480 1.00 90.06 842 LEU A O 1
ATOM 6508 N N . GLY A 1 843 ? 20.366 1.846 -15.889 1.00 85.44 843 GLY A N 1
ATOM 6509 C CA . GLY A 1 843 ? 19.275 2.474 -15.134 1.00 85.44 843 GLY A CA 1
ATOM 6510 C C . GLY A 1 843 ? 19.671 3.000 -13.755 1.00 85.44 843 GLY A C 1
ATOM 6511 O O . GLY A 1 843 ? 18.787 3.281 -12.941 1.00 85.44 843 GLY A O 1
ATOM 6512 N N . LEU A 1 844 ? 20.979 3.126 -13.499 1.00 87.50 844 LEU A N 1
ATOM 6513 C CA . LEU A 1 844 ? 21.513 3.658 -12.248 1.00 87.50 844 LEU A CA 1
ATOM 6514 C C . LEU A 1 844 ? 20.990 5.078 -12.030 1.00 87.50 844 LEU A C 1
ATOM 6516 O O . LEU A 1 844 ? 20.938 5.877 -12.971 1.00 87.50 844 LEU A O 1
ATOM 6520 N N . ALA A 1 845 ? 20.636 5.396 -10.785 1.00 79.69 845 ALA A N 1
ATOM 6521 C CA . ALA A 1 845 ? 20.343 6.772 -10.413 1.00 79.69 845 ALA A CA 1
ATOM 6522 C C . ALA A 1 845 ? 21.557 7.671 -10.713 1.00 79.69 845 ALA A C 1
ATOM 6524 O O . ALA A 1 845 ? 22.707 7.227 -10.662 1.00 79.69 845 ALA A O 1
ATOM 6525 N N . GLY A 1 846 ? 21.296 8.933 -11.062 1.00 76.56 846 GLY A N 1
ATOM 6526 C CA . GLY A 1 846 ? 22.362 9.905 -11.285 1.00 76.56 846 GLY A CA 1
ATOM 6527 C C . GLY A 1 846 ? 23.216 10.072 -10.029 1.00 76.56 846 GLY A C 1
ATOM 6528 O O . GLY A 1 846 ? 22.695 10.013 -8.914 1.00 76.56 846 GLY A O 1
ATOM 6529 N N . PHE A 1 847 ? 24.521 10.290 -10.212 1.00 77.88 847 PHE A N 1
ATOM 6530 C CA . PHE A 1 847 ? 25.366 10.699 -9.098 1.00 77.88 847 PHE A CA 1
ATOM 6531 C C . PHE A 1 847 ? 24.872 12.051 -8.603 1.00 77.88 847 PHE A C 1
ATOM 6533 O O . PHE A 1 847 ? 24.774 13.007 -9.375 1.00 77.88 847 PHE A O 1
ATOM 6540 N N . SER A 1 848 ? 24.550 12.111 -7.323 1.00 77.25 848 SER A N 1
ATOM 6541 C CA . SER A 1 848 ? 24.114 13.335 -6.687 1.00 77.25 848 SER A CA 1
ATOM 6542 C C . SER A 1 848 ? 24.553 13.291 -5.221 1.00 77.25 848 SER A C 1
ATOM 6544 O O . SER A 1 848 ? 24.587 12.198 -4.640 1.00 77.25 848 SER A O 1
ATOM 6546 N N . PRO A 1 849 ? 24.922 14.431 -4.609 1.00 72.19 849 PRO A N 1
ATOM 6547 C CA . PRO A 1 849 ? 25.312 14.467 -3.198 1.00 72.19 849 PRO A CA 1
ATOM 6548 C C . PRO A 1 849 ? 24.279 13.806 -2.275 1.00 72.19 849 PRO A C 1
ATOM 6550 O O . PRO A 1 849 ? 24.625 13.221 -1.256 1.00 72.19 849 PRO A O 1
ATOM 6553 N N . GLU A 1 850 ? 23.011 13.846 -2.666 1.00 73.38 850 GLU A N 1
ATOM 6554 C CA . GLU A 1 850 ? 21.887 13.307 -1.907 1.00 73.38 850 GLU A CA 1
ATOM 6555 C C . GLU A 1 850 ? 21.771 11.795 -1.999 1.00 73.38 850 GLU A C 1
ATOM 6557 O O . GLU A 1 850 ? 21.389 11.149 -1.026 1.00 73.38 850 GLU A O 1
ATOM 6562 N N . ASN A 1 851 ? 22.080 11.217 -3.161 1.00 81.50 851 ASN A N 1
ATOM 6563 C CA . ASN A 1 851 ? 22.152 9.768 -3.298 1.00 81.50 851 ASN A CA 1
ATOM 6564 C C . ASN A 1 851 ? 23.365 9.221 -2.539 1.00 81.50 851 ASN A C 1
ATOM 6566 O O . ASN A 1 851 ? 23.268 8.162 -1.926 1.00 81.50 851 ASN A O 1
ATOM 6570 N N . GLU A 1 852 ? 24.472 9.967 -2.494 1.00 85.44 852 GLU A N 1
ATOM 6571 C CA . GLU A 1 852 ? 25.642 9.594 -1.695 1.00 85.44 852 GLU A CA 1
ATOM 6572 C C . GLU A 1 852 ? 25.389 9.689 -0.187 1.00 85.44 852 GLU A C 1
ATOM 6574 O O . GLU A 1 852 ? 25.737 8.758 0.538 1.00 85.44 852 GLU A O 1
ATOM 6579 N N . ALA A 1 853 ? 24.725 10.744 0.292 1.00 81.88 853 ALA A N 1
ATOM 6580 C CA . ALA A 1 853 ? 24.330 10.850 1.698 1.00 81.88 853 ALA A CA 1
ATOM 6581 C C . ALA A 1 853 ? 23.347 9.734 2.099 1.00 81.88 853 ALA A C 1
ATOM 6583 O O . ALA A 1 853 ? 23.516 9.091 3.138 1.00 81.88 853 ALA A O 1
ATOM 6584 N N . LEU A 1 854 ? 22.358 9.444 1.243 1.00 84.56 854 LEU A N 1
ATOM 6585 C CA . LEU A 1 854 ? 21.427 8.329 1.433 1.00 84.56 854 LEU A CA 1
ATOM 6586 C C . LEU A 1 854 ? 22.170 6.990 1.503 1.00 84.56 854 LEU A C 1
ATOM 6588 O O . LEU A 1 854 ? 21.884 6.178 2.380 1.00 84.56 854 LEU A O 1
ATOM 6592 N N . LYS A 1 855 ? 23.137 6.773 0.607 1.00 90.62 855 LYS A N 1
ATOM 6593 C CA . LYS A 1 855 ? 23.961 5.564 0.573 1.00 90.62 855 LYS A CA 1
ATOM 6594 C C . LYS A 1 855 ? 24.789 5.398 1.843 1.00 90.62 855 LYS A C 1
ATOM 6596 O O . LYS A 1 855 ? 24.805 4.310 2.408 1.00 90.62 855 LYS A O 1
ATOM 6601 N N . GLN A 1 856 ? 25.470 6.453 2.290 1.00 89.81 856 GLN A N 1
ATOM 6602 C CA . GLN A 1 856 ? 26.270 6.424 3.520 1.00 89.81 856 GLN A CA 1
ATOM 6603 C C . GLN A 1 856 ? 25.396 6.051 4.718 1.00 89.81 856 GLN A C 1
ATOM 6605 O O . GLN A 1 856 ? 25.728 5.134 5.465 1.00 89.81 856 GLN A O 1
ATOM 6610 N N . ARG A 1 857 ? 24.223 6.684 4.842 1.00 89.81 857 ARG A N 1
ATOM 6611 C CA . ARG A 1 857 ? 23.265 6.357 5.902 1.00 89.81 857 ARG A CA 1
ATOM 6612 C C . ARG A 1 857 ? 22.734 4.927 5.791 1.00 89.81 857 ARG A C 1
ATOM 6614 O O . ARG A 1 857 ? 22.571 4.253 6.805 1.00 89.81 857 ARG A O 1
ATOM 6621 N N . LEU A 1 858 ? 22.497 4.447 4.570 1.00 92.62 858 LEU A N 1
ATOM 6622 C CA . LEU A 1 858 ? 22.067 3.075 4.318 1.00 92.62 858 LEU A CA 1
ATOM 6623 C C . LEU A 1 858 ? 23.141 2.058 4.717 1.00 92.62 858 LEU A C 1
ATOM 6625 O O . LEU A 1 858 ? 22.785 1.013 5.250 1.00 92.62 858 LEU A O 1
ATOM 6629 N N . ALA A 1 859 ? 24.426 2.357 4.503 1.00 93.25 859 ALA A N 1
ATOM 6630 C CA . ALA A 1 859 ? 25.528 1.504 4.946 1.00 93.25 859 ALA A CA 1
ATOM 6631 C C . ALA A 1 859 ? 25.500 1.320 6.468 1.00 93.25 859 ALA A C 1
ATOM 6633 O O . ALA A 1 859 ? 25.423 0.189 6.938 1.00 93.25 859 ALA A O 1
ATOM 6634 N N . THR A 1 860 ? 25.417 2.420 7.225 1.00 91.69 860 THR A N 1
ATOM 6635 C CA . THR A 1 860 ? 25.286 2.367 8.690 1.00 91.69 860 THR A CA 1
ATOM 6636 C C . THR A 1 860 ? 24.072 1.548 9.126 1.00 91.69 860 THR A C 1
ATOM 6638 O O . THR A 1 860 ? 24.168 0.722 10.030 1.00 91.69 860 THR A O 1
ATOM 6641 N N . TRP A 1 861 ? 22.920 1.745 8.476 1.00 92.88 861 TRP A N 1
ATOM 6642 C CA . TRP A 1 861 ? 21.720 0.977 8.800 1.00 92.88 861 TRP A CA 1
ATOM 6643 C C . TRP A 1 861 ? 21.882 -0.523 8.513 1.00 92.88 861 TRP A C 1
ATOM 6645 O O . TRP A 1 861 ? 21.443 -1.337 9.324 1.00 92.88 861 TRP A O 1
ATOM 6655 N N . LEU A 1 862 ? 22.499 -0.894 7.385 1.00 92.69 862 LEU A N 1
ATOM 6656 C CA . LEU A 1 862 ? 22.740 -2.291 7.004 1.00 92.69 862 LEU A CA 1
ATOM 6657 C C . LEU A 1 862 ? 23.687 -2.996 7.978 1.00 92.69 862 LEU A C 1
ATOM 6659 O O . LEU A 1 862 ? 23.433 -4.149 8.330 1.00 92.69 862 LEU A O 1
ATOM 6663 N N . ASP A 1 863 ? 24.731 -2.307 8.438 1.00 90.81 863 ASP A N 1
ATOM 6664 C CA . ASP A 1 863 ? 25.663 -2.836 9.436 1.00 90.81 863 ASP A CA 1
ATOM 6665 C C . ASP A 1 863 ? 24.950 -3.066 10.775 1.00 90.81 863 ASP A C 1
ATOM 6667 O O . ASP A 1 863 ? 25.032 -4.154 11.351 1.00 90.81 863 ASP A O 1
ATOM 6671 N N . ASN A 1 864 ? 24.162 -2.087 11.229 1.00 89.75 864 ASN A N 1
ATOM 6672 C CA . ASN A 1 864 ? 23.364 -2.217 12.447 1.00 89.75 864 ASN A CA 1
ATOM 6673 C C . ASN A 1 864 ? 22.291 -3.316 12.328 1.00 89.75 864 ASN A C 1
ATOM 6675 O O . ASN A 1 864 ? 22.042 -4.038 13.289 1.00 89.75 864 ASN A O 1
ATOM 6679 N N . ASP A 1 865 ? 21.636 -3.467 11.170 1.00 87.81 865 ASP A N 1
ATOM 6680 C CA . ASP A 1 865 ? 20.677 -4.556 10.916 1.00 87.81 865 ASP A CA 1
ATOM 6681 C C . ASP A 1 865 ? 21.358 -5.924 10.972 1.00 87.81 865 ASP A C 1
ATOM 6683 O O . ASP A 1 865 ? 20.836 -6.844 11.599 1.00 87.81 865 ASP A O 1
ATOM 6687 N N . ALA A 1 866 ? 22.546 -6.052 10.379 1.00 86.06 866 ALA A N 1
ATOM 6688 C CA . ALA A 1 866 ? 23.329 -7.279 10.446 1.00 86.06 866 ALA A CA 1
ATOM 6689 C C . ALA A 1 866 ? 23.716 -7.642 11.887 1.00 86.06 866 ALA A C 1
ATOM 6691 O O . ALA A 1 866 ? 23.644 -8.815 12.244 1.00 86.06 866 ALA A O 1
ATOM 6692 N N . GLN A 1 867 ? 24.071 -6.657 12.716 1.00 85.75 867 GLN A N 1
ATOM 6693 C CA . GLN A 1 867 ? 24.353 -6.867 14.141 1.00 85.75 867 GLN A CA 1
ATOM 6694 C C . GLN A 1 867 ? 23.102 -7.264 14.933 1.00 85.75 867 GLN A C 1
ATOM 6696 O O . GLN A 1 867 ? 23.155 -8.200 15.725 1.00 85.75 867 GLN A O 1
ATOM 6701 N N . ARG A 1 868 ? 21.961 -6.602 14.696 1.00 83.75 868 ARG A N 1
ATOM 6702 C CA . ARG A 1 868 ? 20.688 -6.935 15.362 1.00 83.75 868 ARG A CA 1
ATOM 6703 C C . ARG A 1 868 ? 20.246 -8.369 15.076 1.00 83.75 868 ARG A C 1
ATOM 6705 O O . ARG A 1 868 ? 19.772 -9.040 15.980 1.00 83.75 868 ARG A O 1
ATOM 6712 N N . ARG A 1 869 ? 20.413 -8.843 13.838 1.00 77.62 869 ARG A N 1
ATOM 6713 C CA . ARG A 1 869 ? 20.030 -10.209 13.434 1.00 77.62 869 ARG A CA 1
ATOM 6714 C C . ARG A 1 869 ? 21.050 -11.280 13.838 1.00 77.62 869 ARG A C 1
ATOM 6716 O O . ARG A 1 869 ? 20.705 -12.454 13.874 1.00 77.62 869 ARG A O 1
ATOM 6723 N N . SER A 1 870 ? 22.301 -10.909 14.126 1.00 74.88 870 SER A N 1
ATOM 6724 C CA . SER A 1 870 ? 23.341 -11.855 14.562 1.00 74.88 870 SER A CA 1
ATOM 6725 C C . SER A 1 870 ? 23.385 -12.076 16.075 1.00 74.88 870 SER A C 1
ATOM 6727 O O . SER A 1 870 ? 24.053 -13.006 16.523 1.00 74.88 870 SER A O 1
ATOM 6729 N N . GLN A 1 871 ? 22.681 -11.254 16.857 1.00 66.75 871 GLN A N 1
ATOM 6730 C CA . GLN A 1 871 ? 22.551 -11.393 18.305 1.00 66.75 871 GLN A CA 1
ATOM 6731 C C . GLN A 1 871 ? 21.277 -12.188 18.641 1.00 66.75 871 GLN A C 1
ATOM 6733 O O . GLN A 1 871 ? 20.173 -11.671 18.473 1.00 66.75 871 GLN A O 1
ATOM 6738 N N . PRO A 1 872 ? 21.390 -13.443 19.111 1.00 50.56 872 PRO A N 1
ATOM 6739 C CA . PRO A 1 872 ? 20.238 -14.225 19.531 1.00 50.56 872 PRO A CA 1
ATOM 6740 C C . PRO A 1 872 ? 19.825 -13.801 20.947 1.00 50.56 872 PRO A C 1
ATOM 6742 O O . PRO A 1 872 ? 20.186 -14.455 21.920 1.00 50.56 872 PRO A O 1
ATOM 6745 N N . GLU A 1 873 ? 19.073 -12.709 21.089 1.00 47.59 873 GLU A N 1
ATOM 6746 C CA . GLU A 1 873 ? 18.423 -12.372 22.361 1.00 47.59 873 GLU A CA 1
ATOM 6747 C C . GLU A 1 873 ? 16.893 -12.305 22.214 1.00 47.59 873 GLU A C 1
ATOM 6749 O O . GLU A 1 873 ? 16.343 -11.473 21.500 1.00 47.59 873 GLU A O 1
ATOM 6754 N N . GLN A 1 874 ? 16.228 -13.200 22.960 1.00 41.66 874 GLN A N 1
ATOM 6755 C CA . GLN A 1 874 ? 14.827 -13.136 23.403 1.00 41.66 874 GLN A CA 1
ATOM 6756 C C . GLN A 1 874 ? 13.719 -13.264 22.343 1.00 41.66 874 GLN A C 1
ATOM 6758 O O . GLN A 1 874 ? 12.722 -12.544 22.377 1.00 41.66 874 GLN A O 1
ATOM 6763 N N . ALA A 1 875 ? 13.806 -14.258 21.456 1.00 41.38 875 ALA A N 1
ATOM 6764 C CA . ALA A 1 875 ? 12.580 -14.812 20.884 1.00 41.38 875 ALA A CA 1
ATOM 6765 C C . ALA A 1 875 ? 11.843 -15.599 21.988 1.00 41.38 875 ALA A C 1
ATOM 6767 O O . ALA A 1 875 ? 12.229 -16.721 22.307 1.00 41.38 875 ALA A O 1
ATOM 6768 N N . GLU A 1 876 ? 10.811 -15.009 22.601 1.00 36.31 876 GLU A N 1
ATOM 6769 C CA . GLU A 1 876 ? 9.802 -15.755 23.365 1.00 36.31 876 GLU A CA 1
ATOM 6770 C C . GLU A 1 876 ? 9.137 -16.769 22.416 1.00 36.31 876 GLU A C 1
ATOM 6772 O O . GLU A 1 876 ? 8.219 -16.445 21.664 1.00 36.31 876 GLU A O 1
ATOM 6777 N N . GLY A 1 877 ? 9.655 -17.994 22.383 1.00 39.78 877 GLY A N 1
ATOM 6778 C CA . GLY A 1 877 ? 9.153 -19.070 21.537 1.00 39.78 877 GLY A CA 1
ATOM 6779 C C . GLY A 1 877 ? 9.678 -20.421 22.006 1.00 39.78 877 GLY A C 1
ATOM 6780 O O . GLY A 1 877 ? 10.849 -20.548 22.355 1.00 39.78 877 GLY A O 1
ATOM 6781 N N . ASP A 1 878 ? 8.781 -21.406 22.041 1.00 33.41 878 ASP A N 1
ATOM 6782 C CA . ASP A 1 878 ? 9.023 -22.777 22.495 1.00 33.41 878 ASP A CA 1
ATOM 6783 C C . ASP A 1 878 ? 10.282 -23.393 21.832 1.00 33.41 878 ASP A C 1
ATOM 6785 O O . ASP A 1 878 ? 10.350 -23.444 20.599 1.00 33.41 878 ASP A O 1
ATOM 6789 N N . PRO A 1 879 ? 11.282 -23.865 22.606 1.00 36.12 879 PRO A N 1
ATOM 6790 C CA . PRO A 1 879 ? 12.528 -24.423 22.076 1.00 36.12 879 PRO A CA 1
ATOM 6791 C C . PRO A 1 879 ? 12.382 -25.751 21.310 1.00 36.12 879 PRO A C 1
ATOM 6793 O O . PRO A 1 879 ? 13.390 -26.261 20.820 1.00 36.12 879 PRO A O 1
ATOM 6796 N N . HIS A 1 880 ? 11.184 -26.345 21.228 1.00 39.50 880 HIS A N 1
ATOM 6797 C CA . HIS A 1 880 ? 10.988 -27.720 20.743 1.00 39.50 880 HIS A CA 1
ATOM 6798 C C . HIS A 1 880 ? 10.338 -27.898 19.353 1.00 39.50 880 HIS A C 1
ATOM 6800 O O . HIS A 1 880 ? 10.028 -29.031 18.981 1.00 39.50 880 HIS A O 1
ATOM 6806 N N . ASP A 1 881 ? 10.182 -26.852 18.533 1.00 42.19 881 ASP A N 1
ATOM 6807 C CA . ASP A 1 881 ? 9.698 -27.018 17.147 1.00 42.19 881 ASP A CA 1
ATOM 6808 C C . ASP A 1 881 ? 10.834 -27.352 16.153 1.00 42.19 881 ASP A C 1
ATOM 6810 O O . ASP A 1 881 ? 11.399 -26.483 15.485 1.00 42.19 881 ASP A O 1
ATOM 6814 N N . ASP A 1 882 ? 11.144 -28.647 16.041 1.00 37.81 882 ASP A N 1
ATOM 6815 C CA . ASP A 1 882 ? 12.181 -29.242 15.173 1.00 37.81 882 ASP A CA 1
ATOM 6816 C C . ASP A 1 882 ? 11.800 -29.261 13.666 1.00 37.81 882 ASP A C 1
ATOM 6818 O O . ASP A 1 882 ? 12.444 -29.912 12.844 1.00 37.81 882 ASP A O 1
ATOM 6822 N N . THR A 1 883 ? 10.726 -28.562 13.262 1.00 41.59 883 THR A N 1
ATOM 6823 C CA . THR A 1 883 ? 10.241 -28.530 11.863 1.00 41.59 883 THR A CA 1
ATOM 6824 C C . THR A 1 883 ? 10.707 -27.317 11.048 1.00 41.59 883 THR A C 1
ATOM 6826 O O . THR A 1 883 ? 10.395 -27.201 9.855 1.00 41.59 883 THR A O 1
ATOM 6829 N N . ARG A 1 884 ? 11.480 -26.401 11.645 1.00 46.91 884 ARG A N 1
ATOM 6830 C CA . ARG A 1 884 ? 12.036 -25.235 10.940 1.00 46.91 884 ARG A CA 1
ATOM 6831 C C . ARG A 1 884 ? 13.229 -25.654 10.079 1.00 46.91 884 ARG A C 1
ATOM 6833 O O . ARG A 1 884 ? 14.330 -25.867 10.572 1.00 46.91 884 ARG A O 1
ATOM 6840 N N . ALA A 1 885 ? 13.001 -25.756 8.767 1.00 38.00 885 ALA A N 1
ATOM 6841 C CA . ALA A 1 885 ? 14.070 -25.897 7.781 1.00 38.00 885 ALA A CA 1
ATOM 6842 C C . ALA A 1 885 ? 15.157 -24.818 8.002 1.00 38.00 885 ALA A C 1
ATOM 6844 O O . ALA A 1 885 ? 14.811 -23.682 8.337 1.00 38.00 885 ALA A O 1
ATOM 6845 N N . PRO A 1 886 ? 16.451 -25.143 7.820 1.00 38.22 886 PRO A N 1
ATOM 6846 C CA . PRO A 1 886 ? 17.540 -24.215 8.098 1.00 38.22 886 PRO A CA 1
ATOM 6847 C C . PRO A 1 886 ? 17.385 -22.917 7.297 1.00 38.22 886 PRO A C 1
ATOM 6849 O O . PRO A 1 886 ? 17.149 -22.942 6.087 1.00 38.22 886 PRO A O 1
ATOM 6852 N N . TYR A 1 887 ? 17.522 -21.793 8.006 1.00 49.81 887 TYR A N 1
ATOM 6853 C CA . TYR A 1 887 ? 17.428 -20.435 7.478 1.00 49.81 887 TYR A CA 1
ATOM 6854 C C . TYR A 1 887 ? 18.292 -20.269 6.219 1.00 49.81 887 TYR A C 1
ATOM 6856 O O . TYR A 1 887 ? 19.479 -20.615 6.246 1.00 49.81 887 TYR A O 1
ATOM 6864 N N . PRO A 1 888 ? 17.769 -19.709 5.115 1.00 48.69 888 PRO A N 1
ATOM 6865 C CA . PRO A 1 888 ? 18.641 -19.281 4.037 1.00 48.69 888 PRO A CA 1
ATOM 6866 C C . PRO A 1 888 ? 19.549 -18.178 4.588 1.00 48.69 888 PRO A C 1
ATOM 6868 O O . PRO A 1 888 ? 19.066 -17.136 5.020 1.00 48.69 888 PRO A O 1
ATOM 6871 N N . VAL A 1 889 ? 20.867 -18.401 4.582 1.00 48.28 889 VAL A N 1
ATOM 6872 C CA . VAL A 1 889 ? 21.853 -17.358 4.896 1.00 48.28 889 VAL A CA 1
ATOM 6873 C C . VAL A 1 889 ? 21.672 -16.245 3.870 1.00 48.28 889 VAL A C 1
ATOM 6875 O O . VAL A 1 889 ? 22.108 -16.353 2.720 1.00 48.28 889 VAL A O 1
ATOM 6878 N N . ILE A 1 890 ? 20.955 -15.195 4.260 1.00 62.06 890 ILE A N 1
ATOM 6879 C CA . ILE A 1 890 ? 20.702 -14.054 3.394 1.00 62.06 890 ILE A CA 1
ATOM 6880 C C . ILE A 1 890 ? 22.040 -13.357 3.169 1.00 62.06 890 ILE A C 1
ATOM 6882 O O . ILE A 1 890 ? 22.715 -12.956 4.116 1.00 62.06 890 ILE A O 1
ATOM 6886 N N . GLN A 1 891 ? 22.443 -13.263 1.901 1.00 69.50 891 GLN A N 1
ATOM 6887 C CA . GLN A 1 891 ? 23.727 -12.684 1.518 1.00 69.50 891 GLN A CA 1
ATOM 6888 C C . GLN A 1 891 ? 23.893 -11.274 2.105 1.00 69.50 891 GLN A C 1
ATOM 6890 O O . GLN A 1 891 ? 22.925 -10.502 2.124 1.00 69.50 891 GLN A O 1
ATOM 6895 N N . PRO A 1 892 ? 25.111 -10.907 2.545 1.00 78.19 892 PRO A N 1
ATOM 6896 C CA . PRO A 1 892 ? 25.379 -9.550 2.986 1.00 78.19 892 PRO A CA 1
ATOM 6897 C C . PRO A 1 892 ? 25.084 -8.576 1.842 1.00 78.19 892 PRO A C 1
ATOM 6899 O O . PRO A 1 892 ? 25.437 -8.809 0.685 1.00 78.19 892 PRO A O 1
ATOM 6902 N N . LEU A 1 893 ? 24.413 -7.480 2.181 1.00 89.44 893 LEU A N 1
ATOM 6903 C CA . LEU A 1 893 ? 24.111 -6.405 1.249 1.00 89.44 893 LEU A CA 1
ATOM 6904 C C . LEU A 1 893 ? 25.172 -5.321 1.375 1.00 89.44 893 LEU A C 1
ATOM 6906 O O . LEU A 1 893 ? 25.576 -4.986 2.485 1.00 89.44 893 LEU A O 1
ATOM 6910 N N . ASN A 1 894 ? 25.562 -4.730 0.251 1.00 89.56 894 ASN A N 1
ATOM 6911 C CA . ASN A 1 894 ? 26.337 -3.497 0.246 1.00 89.56 894 ASN A CA 1
ATOM 6912 C C . ASN A 1 894 ? 25.440 -2.311 -0.143 1.00 89.56 894 ASN A C 1
ATOM 6914 O O . ASN A 1 894 ? 24.454 -2.457 -0.876 1.00 89.56 894 ASN A O 1
ATOM 6918 N N . ALA A 1 895 ? 25.767 -1.129 0.378 1.00 92.19 895 ALA A N 1
ATOM 6919 C CA . ALA A 1 895 ? 24.944 0.058 0.188 1.00 92.19 895 ALA A CA 1
ATOM 6920 C C . ALA A 1 895 ? 25.000 0.611 -1.246 1.00 92.19 895 ALA A C 1
ATOM 6922 O O . ALA A 1 895 ? 23.992 1.140 -1.716 1.00 92.19 895 ALA A O 1
ATOM 6923 N N . ASP A 1 896 ? 26.131 0.476 -1.951 1.00 91.69 896 ASP A N 1
ATOM 6924 C CA . ASP A 1 896 ? 26.272 0.905 -3.351 1.00 91.69 896 ASP A CA 1
ATOM 6925 C C . ASP A 1 896 ? 25.264 0.187 -4.257 1.00 91.69 896 ASP A C 1
ATOM 6927 O O . ASP A 1 896 ? 24.515 0.832 -4.998 1.00 91.69 896 ASP A O 1
ATOM 6931 N N . ASP A 1 897 ? 25.165 -1.135 -4.143 1.00 92.75 897 ASP A N 1
ATOM 6932 C CA . ASP A 1 897 ? 24.257 -1.940 -4.949 1.00 92.75 897 ASP A CA 1
ATOM 6933 C C . ASP A 1 897 ? 22.799 -1.696 -4.560 1.00 92.75 897 ASP A C 1
ATOM 6935 O O . ASP A 1 897 ? 21.946 -1.551 -5.437 1.00 92.75 897 ASP A O 1
ATOM 6939 N N . CYS A 1 898 ? 22.505 -1.560 -3.263 1.00 92.12 898 CYS A N 1
ATOM 6940 C CA . CYS A 1 898 ? 21.155 -1.240 -2.788 1.00 92.12 898 CYS A CA 1
ATOM 6941 C C . CYS A 1 898 ? 20.671 0.147 -3.233 1.00 92.12 898 CYS A C 1
ATOM 6943 O O . CYS A 1 898 ? 19.465 0.353 -3.393 1.00 92.12 898 CYS A O 1
ATOM 6945 N N . THR A 1 899 ? 21.592 1.097 -3.409 1.00 90.69 899 THR A N 1
ATOM 6946 C CA . THR A 1 899 ? 21.276 2.474 -3.814 1.00 90.69 899 THR A CA 1
ATOM 6947 C C . THR A 1 899 ? 21.188 2.604 -5.332 1.00 90.69 899 THR A C 1
ATOM 6949 O O . THR A 1 899 ? 20.293 3.276 -5.844 1.00 90.69 899 THR A O 1
ATOM 6952 N N . TYR A 1 900 ? 22.093 1.952 -6.066 1.00 90.81 900 TYR A N 1
ATOM 6953 C CA . TYR A 1 900 ? 22.253 2.169 -7.502 1.00 90.81 900 TYR A CA 1
ATOM 6954 C C . TYR A 1 900 ? 21.951 0.930 -8.340 1.00 90.81 900 TYR A C 1
ATOM 6956 O O . TYR A 1 900 ? 21.147 1.011 -9.273 1.00 90.81 900 TYR A O 1
ATOM 6964 N N . LEU A 1 901 ? 22.603 -0.198 -8.047 1.00 92.31 901 LEU A N 1
ATOM 6965 C CA . LEU A 1 901 ? 22.608 -1.358 -8.938 1.00 92.31 901 LEU A CA 1
ATOM 6966 C C . LEU A 1 901 ? 21.264 -2.089 -8.957 1.00 92.31 901 LEU A C 1
ATOM 6968 O O . LEU A 1 901 ? 20.680 -2.235 -10.028 1.00 92.31 901 LEU A O 1
ATOM 6972 N N . TYR A 1 902 ? 20.750 -2.528 -7.806 1.00 92.88 902 TYR A N 1
ATOM 6973 C CA . TYR A 1 902 ? 19.530 -3.340 -7.736 1.00 92.88 902 TYR A CA 1
ATOM 6974 C C . TYR A 1 902 ? 18.285 -2.591 -8.238 1.00 92.88 902 TYR A C 1
ATOM 6976 O O . TYR A 1 902 ? 17.565 -3.149 -9.077 1.00 92.88 902 TYR A O 1
ATOM 6984 N N . PRO A 1 903 ? 18.043 -1.315 -7.859 1.00 90.56 903 PRO A N 1
ATOM 6985 C CA . PRO A 1 903 ? 16.947 -0.544 -8.446 1.00 90.56 903 PRO A CA 1
ATOM 6986 C C . PRO A 1 903 ? 17.127 -0.329 -9.956 1.00 90.56 903 PRO A C 1
ATOM 6988 O O . PRO A 1 903 ? 16.160 -0.409 -10.717 1.00 90.56 903 PRO A O 1
ATOM 6991 N N . GLY A 1 904 ? 18.362 -0.085 -10.411 1.00 91.69 904 GLY A N 1
ATOM 6992 C CA . GLY A 1 904 ? 18.675 0.100 -11.829 1.00 91.69 904 GLY A CA 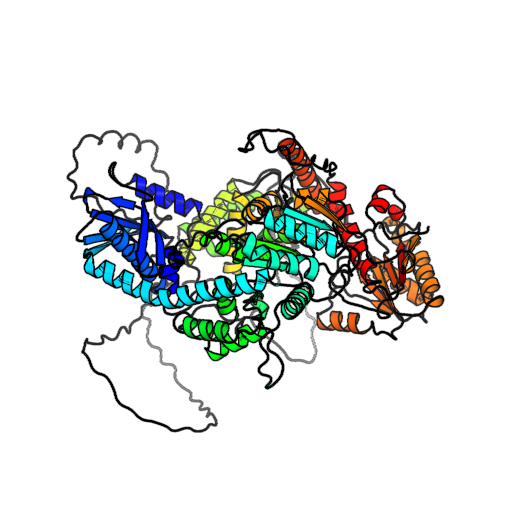1
ATOM 6993 C C . GLY A 1 904 ? 18.386 -1.149 -12.662 1.00 91.69 904 GLY A C 1
ATOM 6994 O O . GLY A 1 904 ? 17.678 -1.075 -13.668 1.00 91.69 904 GLY A O 1
ATOM 6995 N N . LEU A 1 905 ? 18.850 -2.313 -12.203 1.00 92.75 905 LEU A N 1
ATOM 6996 C CA . LEU A 1 905 ? 18.623 -3.593 -12.875 1.00 92.75 905 LEU A CA 1
ATOM 6997 C C . LEU A 1 905 ? 17.151 -4.002 -12.853 1.00 92.75 905 LEU A C 1
ATOM 6999 O O . LEU A 1 905 ? 16.656 -4.497 -13.862 1.00 92.75 905 LEU A O 1
ATOM 7003 N N . THR A 1 906 ? 16.423 -3.711 -11.773 1.00 91.12 906 THR A N 1
ATOM 7004 C CA . THR A 1 906 ? 14.965 -3.902 -11.728 1.00 91.12 906 THR A CA 1
ATOM 7005 C C . THR A 1 906 ? 14.283 -3.154 -12.877 1.00 91.12 906 THR A C 1
ATOM 7007 O O . THR A 1 906 ? 13.507 -3.748 -13.626 1.00 91.12 906 THR A O 1
ATOM 7010 N N . ARG A 1 907 ? 14.636 -1.878 -13.103 1.00 91.00 907 ARG A N 1
ATOM 7011 C CA . ARG A 1 907 ? 14.103 -1.087 -14.230 1.00 91.00 907 ARG A CA 1
ATOM 7012 C C . ARG A 1 907 ? 14.502 -1.666 -15.584 1.00 91.00 907 ARG A C 1
ATOM 7014 O O . ARG A 1 907 ? 13.669 -1.706 -16.487 1.00 91.00 907 ARG A O 1
ATOM 7021 N N . VAL A 1 908 ? 15.751 -2.119 -15.734 1.00 92.50 908 VAL A N 1
ATOM 7022 C CA . VAL A 1 908 ? 16.231 -2.771 -16.966 1.00 92.50 908 VAL A CA 1
ATOM 7023 C C . VAL A 1 908 ? 15.387 -4.002 -17.281 1.00 92.50 908 VAL A C 1
ATOM 7025 O O . VAL A 1 908 ? 14.859 -4.105 -18.387 1.00 92.50 908 VAL A O 1
ATOM 7028 N N . VAL A 1 909 ? 15.214 -4.907 -16.317 1.00 90.56 909 VAL A N 1
ATOM 7029 C CA . VAL A 1 909 ? 14.454 -6.148 -16.510 1.00 90.56 909 VAL A CA 1
ATOM 7030 C C . VAL A 1 909 ? 12.984 -5.854 -16.789 1.00 90.56 909 VAL A C 1
ATOM 7032 O O . VAL A 1 909 ? 12.404 -6.478 -17.673 1.00 90.56 909 VAL A O 1
ATOM 7035 N N . GLN A 1 910 ? 12.385 -4.867 -16.120 1.00 87.81 910 GLN A N 1
ATOM 7036 C CA . GLN A 1 910 ? 11.002 -4.471 -16.394 1.00 87.81 910 GLN A CA 1
ATOM 7037 C C . GLN A 1 910 ? 10.805 -3.877 -17.781 1.00 87.81 910 GLN A C 1
ATOM 7039 O O . GLN A 1 910 ? 9.792 -4.165 -18.413 1.00 87.81 910 GLN A O 1
ATOM 7044 N N . ALA A 1 911 ? 11.741 -3.053 -18.249 1.00 89.50 911 ALA A N 1
ATOM 7045 C CA . ALA A 1 911 ? 11.680 -2.447 -19.573 1.00 89.50 911 ALA A CA 1
ATOM 7046 C C . ALA A 1 911 ? 11.904 -3.486 -20.678 1.00 89.50 911 ALA A C 1
ATOM 7048 O O . ALA A 1 911 ? 11.145 -3.549 -21.643 1.00 89.50 911 ALA A O 1
ATOM 7049 N N . ALA A 1 912 ? 12.913 -4.336 -20.512 1.00 88.69 912 ALA A N 1
ATOM 7050 C CA . ALA A 1 912 ? 13.291 -5.361 -21.475 1.00 88.69 912 ALA A CA 1
ATOM 7051 C C . ALA A 1 912 ? 12.298 -6.539 -21.502 1.00 88.69 912 ALA A C 1
ATOM 7053 O O . ALA A 1 912 ? 11.934 -7.025 -22.570 1.00 88.69 912 ALA A O 1
ATOM 7054 N N . GLY A 1 913 ? 11.755 -6.935 -20.348 1.00 81.94 913 GLY A N 1
ATOM 7055 C CA . GLY A 1 913 ? 10.718 -7.964 -20.216 1.00 81.94 913 GLY A CA 1
ATOM 7056 C C . GLY A 1 913 ? 9.349 -7.577 -20.792 1.00 81.94 913 GLY A C 1
ATOM 7057 O O . GLY A 1 913 ? 8.393 -8.330 -20.641 1.00 81.94 913 GLY A O 1
ATOM 7058 N N . ARG A 1 914 ? 9.222 -6.407 -21.435 1.00 82.44 914 ARG A N 1
ATOM 7059 C CA . ARG A 1 914 ? 8.029 -6.012 -22.210 1.00 82.44 914 ARG A CA 1
ATOM 7060 C C . ARG A 1 914 ? 7.953 -6.692 -23.566 1.00 82.44 914 ARG A C 1
ATOM 7062 O O . ARG A 1 914 ? 6.863 -6.787 -24.105 1.00 82.44 914 ARG A O 1
ATOM 7069 N N . VAL A 1 915 ? 9.092 -7.143 -24.089 1.00 88.25 915 VAL A N 1
ATOM 7070 C CA . VAL A 1 915 ? 9.188 -7.795 -25.402 1.00 88.25 915 VAL A CA 1
ATOM 7071 C C . VAL A 1 915 ? 8.436 -9.131 -25.428 1.00 88.25 915 VAL A C 1
ATOM 7073 O O . VAL A 1 915 ? 8.025 -9.572 -26.491 1.00 88.25 915 VAL A O 1
ATOM 7076 N N . ILE A 1 916 ? 8.226 -9.765 -24.266 1.00 85.44 916 ILE A N 1
ATOM 7077 C CA . ILE A 1 916 ? 7.495 -11.030 -24.141 1.00 85.44 916 ILE A CA 1
ATOM 7078 C C . ILE A 1 916 ? 6.380 -10.908 -23.106 1.00 85.44 916 ILE A C 1
ATOM 7080 O O . ILE A 1 916 ? 6.608 -10.530 -21.951 1.00 85.44 916 ILE A O 1
ATOM 7084 N N . ARG A 1 917 ? 5.170 -11.282 -23.513 1.00 78.88 917 ARG A N 1
ATOM 7085 C CA . ARG A 1 917 ? 3.971 -11.394 -22.673 1.00 78.88 917 ARG A CA 1
ATOM 7086 C C . ARG A 1 917 ? 3.328 -12.774 -22.763 1.00 78.88 917 ARG A C 1
ATOM 7088 O O . ARG A 1 917 ? 2.759 -13.230 -21.772 1.00 78.88 917 ARG A O 1
ATOM 7095 N N . SER A 1 918 ? 3.441 -13.433 -23.913 1.00 79.06 918 SER A N 1
ATOM 7096 C CA . SER A 1 918 ? 2.872 -14.747 -24.206 1.00 79.06 918 SER A CA 1
ATOM 7097 C C . SER A 1 918 ? 3.939 -15.772 -24.614 1.00 79.06 918 SER A C 1
ATOM 7099 O O . SER A 1 918 ? 5.060 -15.426 -24.981 1.00 79.06 918 SER A O 1
ATOM 7101 N N . GLU A 1 919 ? 3.586 -17.057 -24.565 1.00 77.50 919 GLU A N 1
ATOM 7102 C CA . GLU A 1 919 ? 4.446 -18.167 -25.017 1.00 77.50 919 GLU A CA 1
ATOM 7103 C C . GLU A 1 919 ? 4.689 -18.157 -26.539 1.00 77.50 919 GLU A C 1
ATOM 7105 O O . GLU A 1 919 ? 5.592 -18.830 -27.026 1.00 77.50 919 GLU A O 1
ATOM 7110 N N . GLN A 1 920 ? 3.899 -17.387 -27.294 1.00 82.25 920 GLN A N 1
ATOM 7111 C CA . GLN A 1 920 ? 4.025 -17.255 -28.748 1.00 82.25 920 GLN A CA 1
ATOM 7112 C C . GLN A 1 920 ? 4.857 -16.038 -29.160 1.00 82.25 920 GLN A C 1
ATOM 7114 O O . GLN A 1 920 ? 5.279 -15.943 -30.313 1.00 82.25 920 GLN A O 1
ATOM 7119 N N . ASP A 1 921 ? 5.099 -15.107 -28.235 1.00 86.00 921 ASP A N 1
ATOM 7120 C CA . ASP A 1 921 ? 5.851 -13.900 -28.544 1.00 86.00 921 ASP A CA 1
ATOM 7121 C C . ASP A 1 921 ? 7.312 -14.262 -28.842 1.00 86.00 921 ASP A C 1
ATOM 7123 O O . ASP A 1 921 ? 7.901 -15.149 -28.212 1.00 86.00 921 ASP A O 1
ATOM 7127 N N . GLN A 1 922 ? 7.899 -13.551 -29.804 1.00 89.38 922 GLN A N 1
ATOM 7128 C CA . GLN A 1 922 ? 9.310 -13.657 -30.155 1.00 89.38 922 GLN A CA 1
ATOM 7129 C C . GLN A 1 922 ? 9.909 -12.276 -30.368 1.00 89.38 922 GLN A C 1
ATOM 7131 O O . GLN A 1 922 ? 9.367 -11.475 -31.139 1.00 89.38 922 GLN A O 1
ATOM 7136 N N . GLY A 1 923 ? 11.089 -12.029 -29.809 1.00 92.62 923 GLY A N 1
ATOM 7137 C CA . GLY A 1 923 ? 11.733 -10.731 -29.959 1.00 92.62 923 GLY A CA 1
ATOM 7138 C C . GLY A 1 923 ? 13.221 -10.706 -29.659 1.00 92.62 923 GLY A C 1
ATOM 7139 O O . GLY A 1 923 ? 13.865 -11.734 -29.454 1.00 92.62 923 GLY A O 1
ATOM 7140 N N . VAL A 1 924 ? 13.779 -9.500 -29.678 1.00 95.50 924 VAL A N 1
ATOM 7141 C CA . VAL A 1 924 ? 15.214 -9.262 -29.483 1.00 95.50 924 VAL A CA 1
ATOM 7142 C C . VAL A 1 924 ? 15.455 -8.226 -28.390 1.00 95.50 924 VAL A C 1
ATOM 7144 O O . VAL A 1 924 ? 14.732 -7.236 -28.277 1.00 95.50 924 VAL A O 1
ATOM 7147 N N . ILE A 1 925 ? 16.480 -8.432 -27.569 1.00 96.69 925 ILE A N 1
ATOM 7148 C CA . ILE A 1 925 ? 16.875 -7.494 -26.514 1.00 96.69 925 ILE A CA 1
ATOM 7149 C C . ILE A 1 925 ? 18.359 -7.189 -26.674 1.00 96.69 925 ILE A C 1
ATOM 7151 O O . ILE A 1 925 ? 19.202 -8.077 -26.574 1.00 96.69 925 ILE A O 1
ATOM 7155 N N . HIS A 1 926 ? 18.690 -5.917 -26.868 1.00 97.75 926 HIS A N 1
ATOM 7156 C CA . HIS A 1 926 ? 20.068 -5.441 -26.907 1.00 97.75 926 HIS A CA 1
ATOM 7157 C C . HIS A 1 926 ? 20.399 -4.742 -25.591 1.00 97.75 926 HIS A C 1
ATOM 7159 O O . HIS A 1 926 ? 19.901 -3.651 -25.318 1.00 97.75 926 HIS A O 1
ATOM 7165 N N . LEU A 1 927 ? 21.257 -5.357 -24.782 1.00 97.69 927 LEU A N 1
ATOM 7166 C CA . LEU A 1 927 ? 21.807 -4.774 -23.562 1.00 97.69 927 LEU A CA 1
ATOM 7167 C C . LEU A 1 927 ? 23.108 -4.053 -23.914 1.00 97.69 927 LEU A C 1
ATOM 7169 O O . LEU A 1 927 ? 24.134 -4.682 -24.173 1.00 97.69 927 LEU A O 1
ATOM 7173 N N . ILE A 1 928 ? 23.057 -2.729 -23.979 1.00 97.44 928 ILE A N 1
ATOM 7174 C CA . ILE A 1 928 ? 24.134 -1.894 -24.503 1.00 97.44 928 ILE A CA 1
ATOM 7175 C C . ILE A 1 928 ? 24.816 -1.174 -23.346 1.00 97.44 928 ILE A C 1
ATOM 7177 O O . ILE A 1 928 ? 24.464 -0.050 -23.001 1.00 97.44 928 ILE A O 1
ATOM 7181 N N . ASP A 1 929 ? 25.765 -1.862 -22.722 1.00 96.00 929 ASP A N 1
ATOM 7182 C CA . ASP A 1 929 ? 26.713 -1.314 -21.755 1.00 96.00 929 ASP A CA 1
ATOM 7183 C C . ASP A 1 929 ? 27.777 -2.382 -21.444 1.00 96.00 929 ASP A C 1
ATOM 7185 O O . ASP A 1 929 ? 27.440 -3.545 -21.203 1.00 96.00 929 ASP A O 1
ATOM 7189 N N . ASP A 1 930 ? 29.051 -2.001 -21.371 1.00 93.81 930 ASP A N 1
ATOM 7190 C CA . ASP A 1 930 ? 30.148 -2.903 -21.009 1.00 93.81 930 ASP A CA 1
ATOM 7191 C C . ASP A 1 930 ? 29.936 -3.580 -19.642 1.00 93.81 930 ASP A C 1
ATOM 7193 O O . ASP A 1 930 ? 30.354 -4.723 -19.436 1.00 93.81 930 ASP A O 1
ATOM 7197 N N . ARG A 1 931 ? 29.220 -2.933 -18.712 1.00 94.94 931 ARG A N 1
ATOM 7198 C CA . ARG A 1 931 ? 28.930 -3.489 -17.382 1.00 94.94 931 ARG A CA 1
ATOM 7199 C C . ARG A 1 931 ? 27.997 -4.691 -17.397 1.00 94.94 931 ARG A C 1
ATOM 7201 O O . ARG A 1 931 ? 28.078 -5.472 -16.457 1.00 94.94 931 ARG A O 1
ATOM 7208 N N . PHE A 1 932 ? 27.174 -4.906 -18.426 1.00 95.38 932 PHE A N 1
ATOM 7209 C CA . PHE A 1 932 ? 26.353 -6.129 -18.522 1.00 95.38 932 PHE A CA 1
ATOM 7210 C C . PHE A 1 932 ? 27.198 -7.408 -18.668 1.00 95.38 932 PHE A C 1
ATOM 7212 O O . PHE A 1 932 ? 26.698 -8.523 -18.495 1.00 95.38 932 PHE A O 1
ATOM 7219 N N . MET A 1 933 ? 28.489 -7.258 -18.976 1.00 93.31 933 MET A N 1
ATOM 7220 C CA . MET A 1 933 ? 29.455 -8.353 -19.032 1.00 93.31 933 MET A CA 1
ATOM 7221 C C . MET A 1 933 ? 30.026 -8.721 -17.662 1.00 93.31 933 MET A C 1
ATOM 7223 O O . MET A 1 933 ? 30.628 -9.785 -17.525 1.00 93.31 933 MET A O 1
ATOM 7227 N N . ARG A 1 934 ? 29.872 -7.853 -16.657 1.00 93.81 934 ARG A N 1
ATOM 7228 C CA . ARG A 1 934 ? 30.426 -8.091 -15.325 1.00 93.81 934 ARG A CA 1
ATOM 7229 C C . ARG A 1 934 ? 29.660 -9.220 -14.624 1.00 93.81 934 ARG A C 1
ATOM 7231 O O . ARG A 1 934 ? 28.426 -9.210 -14.677 1.00 93.81 934 ARG A O 1
ATOM 7238 N N . PRO A 1 935 ? 30.340 -10.179 -13.966 1.00 91.25 935 PRO A N 1
ATOM 7239 C CA . PRO A 1 935 ? 29.683 -11.321 -13.330 1.00 91.25 935 PRO A CA 1
ATOM 7240 C C . PRO A 1 935 ? 28.593 -10.929 -12.328 1.00 91.25 935 PRO A C 1
ATOM 7242 O O . PRO A 1 935 ? 27.537 -11.556 -12.298 1.00 91.25 935 PRO A O 1
ATOM 7245 N N . GLU A 1 936 ? 28.823 -9.882 -11.539 1.00 89.19 936 GLU A N 1
ATOM 7246 C CA . GLU A 1 936 ? 27.879 -9.372 -10.545 1.00 89.19 936 GLU A CA 1
ATOM 7247 C C . GLU A 1 936 ? 26.594 -8.817 -11.177 1.00 89.19 936 GLU A C 1
ATOM 7249 O O . GLU A 1 936 ? 25.512 -9.051 -10.653 1.00 89.19 936 GLU A O 1
ATOM 7254 N N . VAL A 1 937 ? 26.682 -8.178 -12.349 1.00 92.19 937 VAL A N 1
ATOM 7255 C CA . VAL A 1 937 ? 25.513 -7.666 -13.087 1.00 92.19 937 VAL A CA 1
ATOM 7256 C C . VAL A 1 937 ? 24.800 -8.797 -13.824 1.00 92.19 937 VAL A C 1
ATOM 7258 O O . VAL A 1 937 ? 23.574 -8.877 -13.808 1.00 92.19 937 VAL A O 1
ATOM 7261 N N . ALA A 1 938 ? 25.555 -9.699 -14.455 1.00 90.69 938 ALA A N 1
ATOM 7262 C CA . ALA A 1 938 ? 24.998 -10.806 -15.228 1.00 90.69 938 ALA A CA 1
ATOM 7263 C C . ALA A 1 938 ? 24.149 -11.756 -14.365 1.00 90.69 938 ALA A C 1
ATOM 7265 O O . ALA A 1 938 ? 23.128 -12.249 -14.833 1.00 90.69 938 ALA A O 1
ATOM 7266 N N . ARG A 1 939 ? 24.523 -11.966 -13.093 1.00 89.62 939 ARG A N 1
ATOM 7267 C CA . ARG A 1 939 ? 23.756 -12.781 -12.127 1.00 89.62 939 ARG A CA 1
ATOM 7268 C C . ARG A 1 939 ? 22.408 -12.169 -11.726 1.00 89.62 939 ARG A C 1
ATOM 7270 O O . ARG A 1 939 ? 21.561 -12.888 -11.198 1.00 89.62 939 ARG A O 1
ATOM 7277 N N . LEU A 1 940 ? 22.220 -10.867 -11.944 1.00 90.69 940 LEU A N 1
ATOM 7278 C CA . LEU A 1 940 ? 20.975 -10.156 -11.644 1.00 90.69 940 LEU A CA 1
ATOM 7279 C C . LEU A 1 940 ? 19.965 -10.211 -12.796 1.00 90.69 940 LEU A C 1
ATOM 7281 O O . LEU A 1 940 ? 18.786 -9.931 -12.587 1.00 90.69 940 LEU A O 1
ATOM 7285 N N . LEU A 1 941 ? 20.406 -10.574 -14.003 1.00 91.12 941 LEU A N 1
ATOM 7286 C CA . LEU A 1 941 ? 19.519 -10.746 -15.150 1.00 91.12 941 LEU A CA 1
ATOM 7287 C C . LEU A 1 941 ? 18.660 -12.016 -14.992 1.00 91.12 941 LEU A C 1
ATOM 7289 O O . LEU A 1 941 ? 19.079 -12.960 -14.316 1.00 91.12 941 LEU A O 1
ATOM 7293 N N . PRO A 1 942 ? 17.469 -12.076 -15.620 1.00 89.25 942 PRO A N 1
ATOM 7294 C CA . PRO A 1 942 ? 16.623 -13.261 -15.583 1.00 89.25 942 PRO A CA 1
ATOM 7295 C C . PRO A 1 942 ? 17.385 -14.508 -16.032 1.00 89.25 942 PRO A C 1
ATOM 7297 O O . PRO A 1 942 ? 17.962 -14.528 -17.114 1.00 89.25 942 PRO A O 1
ATOM 7300 N N . ARG A 1 943 ? 17.355 -15.569 -15.218 1.00 84.44 943 ARG A N 1
ATOM 7301 C CA . ARG A 1 943 ? 18.140 -16.797 -15.456 1.00 84.44 943 ARG A CA 1
ATOM 7302 C C . ARG A 1 943 ? 17.807 -17.505 -16.769 1.00 84.44 943 ARG A C 1
ATOM 7304 O O . ARG A 1 943 ? 18.654 -18.194 -17.321 1.00 84.44 943 ARG A O 1
ATOM 7311 N N . TRP A 1 944 ? 16.578 -17.342 -17.254 1.00 85.56 944 TRP A N 1
ATOM 7312 C CA . TRP A 1 944 ? 16.131 -17.917 -18.521 1.00 85.56 944 TRP A CA 1
ATOM 7313 C C . TRP A 1 944 ? 16.628 -17.127 -19.742 1.00 85.56 944 TRP A C 1
ATOM 7315 O O . TRP A 1 944 ? 16.552 -17.629 -20.861 1.00 85.56 944 TRP A O 1
ATOM 7325 N N . TRP A 1 945 ? 17.160 -15.910 -19.564 1.00 88.44 945 TRP A N 1
ATOM 7326 C CA . TRP A 1 945 ? 17.875 -15.227 -20.640 1.00 88.44 945 TRP A CA 1
ATOM 7327 C C . TRP A 1 945 ? 19.197 -15.953 -20.877 1.00 88.44 945 TRP A C 1
ATOM 7329 O O . TRP A 1 945 ? 19.983 -16.143 -19.954 1.00 88.44 945 TRP A O 1
ATOM 7339 N N . SER A 1 946 ? 19.461 -16.329 -22.129 1.00 86.31 946 SER A N 1
ATOM 7340 C CA . SER A 1 946 ? 20.752 -16.878 -22.564 1.00 86.31 946 SER A CA 1
ATOM 7341 C C . SER A 1 946 ? 21.519 -15.813 -23.356 1.00 86.31 946 SER A C 1
ATOM 7343 O O . SER A 1 946 ? 21.533 -15.868 -24.586 1.00 86.31 946 SER A O 1
ATOM 7345 N N . PRO A 1 947 ? 22.090 -14.785 -22.693 1.00 83.94 947 PRO A N 1
ATOM 7346 C CA . PRO A 1 947 ? 22.661 -13.645 -23.389 1.00 83.94 947 PRO A CA 1
ATOM 7347 C C . PRO A 1 947 ? 23.921 -14.020 -24.174 1.00 83.94 947 PRO A C 1
ATOM 7349 O O . PRO A 1 947 ? 24.912 -14.485 -23.603 1.00 83.94 947 PRO A O 1
ATOM 7352 N N . THR A 1 948 ? 23.909 -13.732 -25.471 1.00 85.50 948 THR A N 1
ATOM 7353 C CA . THR A 1 948 ? 25.082 -13.797 -26.348 1.00 85.50 948 THR A CA 1
ATOM 7354 C C . THR A 1 948 ? 25.893 -12.503 -26.255 1.00 85.50 948 THR A C 1
ATOM 7356 O O . THR A 1 948 ? 25.377 -11.466 -25.830 1.00 85.50 948 THR A O 1
ATOM 7359 N N . ASN A 1 949 ? 27.177 -12.569 -26.607 1.00 78.38 949 ASN A N 1
ATOM 7360 C CA . ASN A 1 949 ? 28.111 -11.437 -26.552 1.00 78.38 949 ASN A CA 1
ATOM 7361 C C . ASN A 1 949 ? 28.424 -10.875 -27.929 1.00 78.38 949 ASN A C 1
ATOM 7363 O O . ASN A 1 949 ? 28.360 -11.671 -28.892 1.00 78.38 949 ASN A O 1
#

Secondary structure (DSSP, 8-state):
--------PPPPPEEEEHHHHHHHHS--S--B-S------HHHHHHHHHHHHHHS-TT-EEEEEEEEEETTEEEEEEEEEEETTTTEEEEEEEE-S-GGGS-HHHHHHHHHHHHHHHHHHHHHHT-SEEEEEEEEEESSTTS--S---TTSTTTGGG-------TT--PPPTTEEEEEEEEEHHHHHHHHHHHHHHHHHHHHHHHHHHHHHHHHHTTPPPSSSSPPTTHHHHHHHHHHHHHHT-EEEEE--TTS-HHHHHHHHHHHHHHHHT--EEEEEESSHHHHHHHHHHHHHHSPPPP--TTS--PPPP---EEE---HHHH-S-TTS-SBTTT-TTTTTHHHHHHHHHHHHHHT-S-B-HHHHHHHHHHTT--HHHHHHHHTTT-SEEEE-THHHHSTT-HHHHHHHHTT--EEEEEETGGGHHHHHHHHT-EE--HHHHHHHHHHHTSBTB-HHHHHHHHHHHHHHHHHHT-PPPSSSS----------SS---EEEEESS--HHHHHHHHHHHHHHHHHHHS--TT---TT-PPPPP-----------------------------------------------HHHHHHHHHHHHHHHHHHT-STTEEEEEEEEEPPGGGSGGGS-------------------------------EEEEEEEEES--HHHHHHHHHTSSEEEEEES---SHHHHHHHHT--TTPEEEEPPPSS-GGGEEEEEE----SGGGHHHHHHHHHHHHHHHHHHS-SEEEEEESSHHHHHHHHHHHHHH-TTS-EEE--TT--HHHHHHHHHT--TT--EEEEEETTSTTTSS----GGG--EEEEES--PPPP-HHHHHHHHHHHHHHHHHHHHHHS-----S-TT-TT-PPPP-PPPP-HHIIIIIHHHHHHHHHHHTTS-SSTT--EEEEEESGGGGSHHHHTTS-TT---B-

Nearest PDB structures (foldseek):
  7xex-assembly2_B  TM=6.015E-01  e=5.173E-13  Pseudomonas aeruginosa
  2zu6-assembly2_D  TM=5.097E-01  e=1.923E-02  Homo sapiens
  8ofb-assembly1_A  TM=4.139E-01  e=2.895E-02  Thermotoga maritima MSB8
  3oiy-assembly1_A  TM=3.390E-01  e=1.277E-02  Thermotoga maritima
  3oiy-assembly2_B  TM=2.755E-01  e=8.471E-02  Thermotoga maritima

Sequence (949 aa):
MIKADETHAEPARYRIAVRELCAFAAREGDLDLRFTPSPTAQQGIRGHQRIVRRRGKDYESEISLSGDIGNLTIRGRADGYDPKRNCLEEIKTHRGDLSRQPAHHRALHWAQARVYGALMCRSRDLEGITLALVYLDIAADAPRGTKSEHDEQNEQNEQTDQADPKSRKAQPDEQRLEAWWSREALEAELARLAARFSEFAANELAHRSARDSALSRLAFPWPSWRPGQRQLAEHAYKAVMTGRELLAEAPTGTGKTLATLYPALRAMPASGTDRLFYLTARTPGRALALDALATLAPAADDSEGQKKTPATPLRILELGARSKTCEHPSLACHGESCPLARGFYDRLPAARDAALADQRLLNLATTRRHALAHDICPYFLAQELSRWADVIIGDHNHYFDSHALLFALSQANDWRTVVLVDESHNLIERARGMYSTELDARQFHFLLKQLSRKGHPAPLRSASRALARQWRALEQLKQGADGETQASKVDSKDEGHKAQRLALEALPGDFLKALSQWTGAMGDWLAEPDKAANPAAARQQPATATQAPEQLGLIASDAPSAAPSATDTGTATTVSGSASSTARRRVEPDVEMMEAYFAALTLARLAEGFGDHSLFEVELSATPPARQASLASDSSSSSGAASDAGTEADASARPHKARGRSVRQIQPRLRCVSPAPWLAPRLRASHAILLFSATLNPPAYHHRLLGLADDAVWLSVDSPFSAAQVQVSRHRLSTRLRDRDASCRPIAELMARQYRQRPGNYLAFFSSFAYLEQVASTLQQLAPEIPQWRQTRAMTEAERTGFIQRFTPEGQGIGFAVLGGAFGEGIDLPGSRLIGAFIATLGLAGFSPENEALKQRLATWLDNDAQRRSQPEQAEGDPHDDTRAPYPVIQPLNADDCTYLYPGLTRVVQAAGRVIRSEQDQGVIHLIDDRFMRPEVARLLPRWWSPTN

Foldseek 3Di:
DPDDDPDPPDPQAAEDELLRLLVQQQFWWFQDPQQFAADDPVLFVVQLVVVVVVDDPQKAAFQWFWDDDDRYIYIDTFGIADPVQLETEHEDEGAADPVPVDPRNVRSSVSSQLLVQLRVCVVVVNQWGKYKYKYFHSPPPPPPDDDDPVVVVVVVPPPDDDDDPPDPDDDPGIDMDIDIDGSVRSVVSNNSSCVSCVVVSVVLVVLVVLLLVLLLVQDQLDPDAFALLQVLLVVLLVQLQQLFEAEEADAFPNLNLLSNVSSNSSNCNVSVFQAEEEAEADPVSLVSNVVSVCSRFPFFDPDPDDDDPDGNLAAAAEADDCVVQFPCPPFDRIVVTDVQRTRQSVLLVVLLVVLSVVSDHHYSVSLSVSSVVSSHRSNVSRLVCLLRGRYYYYHPCLQQAPPRSNVVVCVVGVGQYEYEYEQLVCVLVVLLVRLKFKFFLVLLQVLLVVQLDPQHDPLLNVLSVQLNVVQVVLVVDDPDPDDDWPFDDDDDPDPDFDKDKTWGPDDPVSNLVSLVSNLSSVSNRSNDDDPVPDPPDPPDDDDDDDDDDDDDDDDDDDDDDDDDDDDDDDDDDDDDDDDDDCPPPDDDDDPSNVVNSVSSVSVSVSSVVDDLQKIKMKIWTWDDPPVVVVPPDDDDDDDDDDDDDDDDDDDDDDDDPDPDDTDTGIMIMMTGLASQVSQQVSCVSHSGYYRYYNACPPVLLSCVRNNGDLLHHYHYGDHSAFLQQEAAAEAAAACDPVCLLVCLQVLLVVVQVVCVVPWAEEEEEHQDPVSLCSNVVSNCVVPVVADEDEDDPDDDPVNVVVLLVQLDLRHGHYYYYYQPDPQLDDDARDARSHFEYEYADLQFDDDDVVLVSSLVSSQSVLVVSVVVVVDPPDPPDDPPPPPRDDGDPSDRDHSRCSSTRSVSNSSVQSNGSSQDNDNPGHHYYYHYHSCCPPPVNVSSHRPSNPYDD

Mean predicted aligned error: 14.4 Å

pLDDT: mean 77.57, std 23.24, range [21.38, 98.69]

Radius of gyration: 33.53 Å; Cα contacts (8 Å, |Δi|>4): 1440; chains: 1; bounding box: 88×106×100 Å

Solvent-accessible surface area (backbone atoms only — not comparable to full-atom values): 54731 Å² total; per-residue (Å²): 141,78,84,81,78,87,66,83,74,72,79,84,59,44,76,43,44,45,68,55,50,26,59,69,56,51,51,49,41,50,38,69,67,69,82,69,45,66,60,54,73,68,54,36,54,52,48,52,52,50,53,57,69,74,45,62,94,74,48,47,65,64,45,77,44,63,48,77,58,93,58,33,38,40,32,46,65,42,54,25,36,34,72,92,70,46,29,40,35,39,73,42,66,37,41,53,60,70,86,71,57,50,67,46,58,54,48,33,53,51,45,38,43,39,43,50,46,28,36,49,24,64,75,70,72,37,76,46,43,29,40,30,45,36,40,32,38,74,61,70,75,62,81,79,68,85,76,59,87,76,59,68,71,65,69,74,76,72,85,80,71,92,74,68,90,86,67,80,74,83,52,96,40,50,49,74,50,73,49,80,43,47,32,68,62,25,45,52,50,41,49,53,40,46,56,70,41,47,63,56,42,50,51,50,52,52,44,51,53,50,26,33,61,38,29,69,67,59,69,76,93,58,99,68,75,52,57,45,20,55,62,50,19,55,51,37,25,48,24,47,62,69,47,33,44,32,44,36,30,40,35,78,71,26,48,61,67,52,24,44,50,53,29,43,50,40,31,26,56,83,51,65,42,65,36,38,38,44,25,23,88,46,71,68,58,48,52,55,48,51,55,45,44,46,67,77,36,38,65,72,75,91,66,88,86,69,87,78,71,80,42,43,66,68,41,39,33,43,62,74,58,59,94,81,44,46,94,55,80,90,47,54,64,19,42,93,63,23,74,36,19,34,46,25,44,68,36,43,61,61,31,49,51,54,51,65,68,64,64,55,69,30,37,68,67,52,40,35,52,36,19,57,77,48,56,32,40,31,50,58,49,49,60,58,46,58,80,72,32,39,32,39,37,32,46,48,56,40,53,71,28,94,81,14,58,54,42,52,50,34,65,75,66,70,44,38,27,38,41,37,29,45,58,39,65,51,48,53,64,51,41,24,54,62,58,35,45,58,46,62,39,66,63,50,53,52,48,33,56,59,44,44,39,95,88,53,59,69,64,34,20,51,24,23,47,48,29,52,50,36,52,49,50,62,65,60,65,63,83,69,89,63,96,84,62,91,58,82,86,80,88,82,91,64,98,74,77,79,60,50,71,46,60,41,98,62,79,64,59,69,44,51,53,26,45,48,48,27,48,48,32,47,38,39,57,71,36,52,78,68,84,84,73,68,76,92,71,80,72,84,75,80,90,79,80,90,86,86,88,84,84,89,76,89,83,87,83,82,86,86,85,82,84,82,91,78,88,85,81,87,76,94,76,93,74,82,90,72,92,73,76,79,74,75,75,77,81,77,84,50,70,69,58,50,50,52,48,51,36,50,46,49,42,51,55,55,57,74,73,60,50,64,40,40,45,43,33,38,36,37,37,73,58,69,76,81,66,66,72,70,72,81,70,86,91,84,82,86,88,86,88,88,88,85,83,87,80,92,83,87,88,90,75,85,81,76,80,77,88,70,77,74,63,69,39,45,31,49,30,42,39,34,61,42,37,14,83,69,37,27,64,58,55,70,65,34,38,16,36,41,37,29,24,62,58,45,67,60,57,46,61,54,40,57,40,50,28,58,61,86,83,44,42,80,45,79,42,64,59,65,60,57,43,88,36,37,54,33,38,43,36,88,41,57,60,47,83,94,38,38,80,77,34,26,56,63,50,26,53,49,51,51,52,51,38,73,76,55,74,37,17,33,43,34,30,18,76,35,68,69,59,39,52,52,28,53,51,44,26,48,72,76,41,68,88,60,48,69,51,74,68,61,98,81,64,48,73,68,54,51,48,56,60,56,67,58,50,33,67,87,25,63,28,39,39,38,39,40,53,78,40,84,77,28,48,92,76,86,45,62,57,52,15,22,34,23,31,39,34,43,43,64,47,51,66,73,93,42,77,65,56,50,52,45,26,55,40,38,38,56,30,50,54,52,51,54,53,60,75,70,52,94,75,81,77,91,65,78,94,76,70,87,78,70,73,82,68,78,83,66,63,87,80,57,31,66,42,67,65,26,47,50,60,4,45,44,42,45,50,51,44,52,54,45,30,50,62,54,89,82,30,54,28,38,37,38,41,34,25,47,62,64,73,37,69,79,52,46,73,56,49,66,84,57,58,65,66,43,115